Protein AF-0000000078705916 (afdb_homodimer)

InterPro domains:
  IPR002155 Thiolase [PIRSF000429] (3-394)
  IPR002155 Thiolase [TIGR01930] (7-393)
  IPR002155 Thiolase [cd00751] (6-393)
  IPR016039 Thiolase-like [G3DSA:3.40.47.10] (2-395)
  IPR016039 Thiolase-like [SSF53901] (5-272)
  IPR016039 Thiolase-like [SSF53901] (274-393)
  IPR020610 Thiolase, active site [PS00099] (376-389)
  IPR020613 Thiolase, conserved site [PS00737] (341-357)
  IPR020615 Thiolase, acyl-enzyme intermediate active site [PS00098] (85-103)
  IPR020616 Thiolase, N-terminal [PF00108] (5-264)
  IPR020617 Thiolase, C-terminal [PF02803] (274-393)

Nearest PDB structures (foldseek):
  6art-assembly1_A  TM=9.889E-01  e=3.963E-66  Aspergillus fumigatus Af293
  6arr-assembly1_B  TM=9.900E-01  e=6.550E-66  Aspergillus fumigatus Af293
  6arl-assembly1_B  TM=9.881E-01  e=6.550E-66  Aspergillus fumigatus Af293
  6bn2-assembly1_A-2  TM=9.917E-01  e=4.686E-64  Elizabethkingia anophelis NUHP1
  1wl4-assembly1_A  TM=9.730E-01  e=5.206E-53  Homo sapiens

Sequence (792 aa):
MPESVYIVSAVRTPVGSFGGALKPLTATELGSIALKAAITKAKINPELIEEIFFGNVLSANNGQNPARQVALGAGCSKSIPATTLNKVCASGMKAIELAALTISSGNAHIIAAGGCESMSNAPFYLPGQRWGTKFGNQEIVDSIIKDGLFDVYNKYVMGNAAELCAKEFEISREAQDDYAISSYQRAQAATKAGHSSNEIVNVEIPGVRGKPGKTISEDEGINNLDISKLRAMKPAFQSVDGTVTAPNSSPLNDGAAALILVSGSKLKELGLVPVAKILGWADAAREPERFTIAPSLAIPKALKHANQTIEDMDFFELNEAFSVVAIANSKILGLSAEKVNVFGGAVAIGHPLGCSGARIVVTLINVLKTRGGRKGIAGICNGGGGASAVVIESMLMPESVYIVSAVRTPVGSFGGALKPLTATELGSIALKAAITKAKINPELIEEIFFGNVLSANNGQNPARQVALGAGCSKSIPATTLNKVCASGMKAIELAALTISSGNAHIIAAGGCESMSNAPFYLPGQRWGTKFGNQEIVDSIIKDGLFDVYNKYVMGNAAELCAKEFEISREAQDDYAISSYQRAQAATKAGHSSNEIVNVEIPGVRGKPGKTISEDEGINNLDISKLRAMKPAFQSVDGTVTAPNSSPLNDGAAALILVSGSKLKELGLVPVAKILGWADAAREPERFTIAPSLAIPKALKHANQTIEDMDFFELNEAFSVVAIANSKILGLSAEKVNVFGGAVAIGHPLGCSGARIVVTLINVLKTRGGRKGIAGICNGGGGASAVVIESML

Foldseek 3Di:
DFFWKFFQFKAKAFKAAQVGDCLVDAQLLQLLLQALVRCVSQVDDLAQAAEEEEEEQLCPPVDDQSQLSSSVSSPHDPNYYYDYAHPWQQRQVVRVVVVRVCRRVVNGFKYKTFYWFDLNPRDWDQPQPPVDDDDDDGDTHGSCQPRHFAFPPVGFGLVVLLQVLCVVQVPALVNLLVLLLQLLVLLVVCVVVVLNQRHHDWDWACDPPPDHIDIDGHQDQSPVDDSVCSSVFQADGDNPPHRFGLLQAFHAITMMMMIMMGTPVVCVVVVTQGFKIWQFKFKFFDALSNLLQQQLVGVVVRCVRSVHDPVLAQAEEEAPNGSSSQVSNCVSRVHDPCRYSSNHHRSNRNRRTSGRSSVSVSVVSSCCVVVVNFKYKYKYGRGPGMIMMTIMGGSD/DFFWKFFQFKAKAFKAAQVGDCLVDAQLLQLLLQALVRCVSQVDDLAQAAEEEEEDQLCPPVDDQSQLSSSVSSPHDPNYYYDYAHPWQQRQVVRVVVVRVCRRVVNGFKYKTFYWFDLNPRDWDQPQPPVDDDDDDGDTHGSCQPRHFAFPPVGFGLVLLLQVLCVVQVPALVNLLVLLLQLLVLLVVCVVVVLNQRHHDWDWACDPPPDHIDIDGHQDQSPVDDSVCSSVFQADGDNPRHRFGLLQAFHAITMMMMIMMGTPVVCVVVVTQGFKIWQFKFKFFDALSNLLQQQLVGVVVRCVRSVHDPVLAQAEEEAPNGSSSQVSNCVSRVHDPCRYSSNHHRSNRNRRTSGRSSVSVSVVSSCCVVVVNFKYKYKYGRGPGMIMMIIMGGSD

Organism: Batrachochytrium dendrobatidis (strain JAM81 / FGSC 10211) (NCBI:txid684364)

Structure (mmCIF, N/CA/C/O backbone):
data_AF-0000000078705916-model_v1
#
loop_
_entity.id
_entity.type
_entity.pdbx_description
1 polymer 'acetyl-CoA C-acetyltransferase'
#
loop_
_atom_site.group_PDB
_atom_site.id
_atom_site.type_symbol
_atom_site.label_atom_id
_atom_site.label_alt_id
_atom_site.label_comp_id
_atom_site.label_asym_id
_atom_site.label_entity_id
_atom_site.label_seq_id
_atom_site.pdbx_PDB_ins_code
_atom_site.Cartn_x
_atom_site.Cartn_y
_atom_site.Cartn_z
_atom_site.occupancy
_atom_site.B_iso_or_equiv
_atom_site.auth_seq_id
_atom_site.auth_comp_id
_atom_site.auth_asym_id
_atom_site.auth_atom_id
_atom_site.pdbx_PDB_model_num
ATOM 1 N N . MET A 1 1 ? -21.125 9.75 -17.984 1 68.12 1 MET A N 1
ATOM 2 C CA . MET A 1 1 ? -20.438 10.883 -17.375 1 68.12 1 MET A CA 1
ATOM 3 C C . MET A 1 1 ? -19.875 10.508 -16.016 1 68.12 1 MET A C 1
ATOM 5 O O . MET A 1 1 ? -20.453 9.695 -15.289 1 68.12 1 MET A O 1
ATOM 9 N N . PRO A 1 2 ? -18.672 11 -15.711 1 84.38 2 PRO A N 1
ATOM 10 C CA . PRO A 1 2 ? -18.109 10.656 -14.398 1 84.38 2 PRO A CA 1
ATOM 11 C C . PRO A 1 2 ? -19.031 11.047 -13.242 1 84.38 2 PRO A C 1
ATOM 13 O O . PRO A 1 2 ? -19.734 12.07 -13.32 1 84.38 2 PRO A O 1
ATOM 16 N N . GLU A 1 3 ? -19.172 10.172 -12.266 1 91.94 3 GLU A N 1
ATOM 17 C CA . GLU A 1 3 ? -19.969 10.438 -11.062 1 91.94 3 GLU A CA 1
ATOM 18 C C . GLU A 1 3 ? -19.297 11.492 -10.188 1 91.94 3 GLU A C 1
ATOM 20 O O . GLU A 1 3 ? -18.078 11.531 -10.07 1 91.94 3 GLU A O 1
ATOM 25 N N . SER A 1 4 ? -20.188 12.359 -9.656 1 98.12 4 SER A N 1
ATOM 26 C CA . SER A 1 4 ? -19.688 13.211 -8.586 1 98.12 4 SER A CA 1
ATOM 27 C C . SER A 1 4 ? -19.344 12.391 -7.344 1 98.12 4 SER A C 1
ATOM 29 O O . SER A 1 4 ? -19.953 11.352 -7.094 1 98.12 4 SER A O 1
ATOM 31 N N . VAL A 1 5 ? -18.359 12.805 -6.648 1 98.88 5 VAL A N 1
ATOM 32 C CA . VAL A 1 5 ? -17.938 12.109 -5.438 1 98.88 5 VAL A CA 1
ATOM 33 C C . VAL A 1 5 ? -18.141 13.023 -4.227 1 98.88 5 VAL A C 1
ATOM 35 O O . VAL A 1 5 ? -17.625 14.148 -4.199 1 98.88 5 VAL A O 1
ATOM 38 N N . TYR A 1 6 ? -18.812 12.516 -3.205 1 98.94 6 TYR A N 1
ATOM 39 C CA . TYR A 1 6 ? -19.094 13.273 -1.994 1 98.94 6 TYR A CA 1
ATOM 40 C C . TYR A 1 6 ? -18.5 12.594 -0.769 1 98.94 6 TYR A C 1
ATOM 42 O O . TYR A 1 6 ? -18.359 11.375 -0.733 1 98.94 6 TYR A O 1
ATOM 50 N N . ILE A 1 7 ? -18.062 13.422 0.144 1 98.94 7 ILE A N 1
ATOM 51 C CA . ILE A 1 7 ? -17.719 12.961 1.484 1 98.94 7 ILE A CA 1
ATOM 52 C C . ILE A 1 7 ? -18.906 13.133 2.414 1 98.94 7 ILE A C 1
ATOM 54 O O . ILE A 1 7 ? -19.469 14.227 2.535 1 98.94 7 ILE A O 1
ATOM 58 N N . VAL A 1 8 ? -19.297 12.047 3.104 1 98.81 8 VAL A N 1
ATOM 59 C CA . VAL A 1 8 ? -20.5 12.141 3.928 1 98.81 8 VAL A CA 1
ATOM 60 C C . VAL A 1 8 ? -20.109 12.164 5.406 1 98.81 8 VAL A C 1
ATOM 62 O O . VAL A 1 8 ? -20.891 12.578 6.254 1 98.81 8 VAL A O 1
ATOM 65 N N . SER A 1 9 ? -18.922 11.711 5.672 1 98.75 9 SER A N 1
ATOM 66 C CA . SER A 1 9 ? -18.359 11.859 7.008 1 98.75 9 SER A CA 1
ATOM 67 C C . SER A 1 9 ? -16.828 11.883 6.961 1 98.75 9 SER A C 1
ATOM 69 O O . SER A 1 9 ? -16.219 11.297 6.066 1 98.75 9 SER A O 1
ATOM 71 N N . ALA A 1 10 ? -16.219 12.594 7.879 1 98.88 10 ALA A N 1
ATOM 72 C CA . ALA A 1 10 ? -14.773 12.742 8.039 1 98.88 10 ALA A CA 1
ATOM 73 C C . ALA A 1 10 ? -14.406 12.984 9.508 1 98.88 10 ALA A C 1
ATOM 75 O O . ALA A 1 10 ? -14.844 13.969 10.102 1 98.88 10 ALA A O 1
ATOM 76 N N . VAL A 1 11 ? -13.602 12.031 10.055 1 98.94 11 VAL A N 1
ATOM 77 C CA . VAL A 1 11 ? -13.234 12.156 11.461 1 98.94 11 VAL A CA 1
ATOM 78 C C . VAL A 1 11 ? -11.805 11.688 11.672 1 98.94 11 VAL A C 1
ATOM 80 O O . VAL A 1 11 ? -11.211 11.055 10.789 1 98.94 11 VAL A O 1
ATOM 83 N N . ARG A 1 12 ? -11.305 12.039 12.758 1 98.94 12 ARG A N 1
ATOM 84 C CA . ARG A 1 12 ? -9.992 11.562 13.18 1 98.94 12 ARG A CA 1
ATOM 85 C C . ARG A 1 12 ? -9.961 11.289 14.68 1 98.94 12 ARG A C 1
ATOM 87 O O . ARG A 1 12 ? -10.805 11.789 15.422 1 98.94 12 ARG A O 1
ATOM 94 N N . THR A 1 13 ? -9.023 10.461 15.086 1 98.94 13 THR A N 1
ATOM 95 C CA . THR A 1 13 ? -8.688 10.367 16.5 1 98.94 13 THR A CA 1
ATOM 96 C C . THR A 1 13 ? -7.91 11.602 16.953 1 98.94 13 THR A C 1
ATOM 98 O O . THR A 1 13 ? -7.434 12.383 16.125 1 98.94 13 THR A O 1
ATOM 101 N N . PRO A 1 14 ? -7.848 11.758 18.391 1 98.81 14 PRO A N 1
ATOM 102 C CA . PRO A 1 14 ? -6.758 12.641 18.812 1 98.81 14 PRO A CA 1
ATOM 103 C C . PRO A 1 14 ? -5.391 12.164 18.328 1 98.81 14 PRO A C 1
ATOM 105 O O . PRO A 1 14 ? -5.207 10.969 18.062 1 98.81 14 PRO A O 1
ATOM 108 N N . VAL A 1 15 ? -4.555 13.117 18.109 1 98.88 15 VAL A N 1
ATOM 109 C CA . VAL A 1 15 ? -3.17 12.758 17.828 1 98.88 15 VAL A CA 1
ATOM 110 C C . VAL A 1 15 ? -2.389 12.617 19.125 1 98.88 15 VAL A C 1
ATOM 112 O O . VAL A 1 15 ? -2.348 13.539 19.938 1 98.88 15 VAL A O 1
ATOM 115 N N . GLY A 1 16 ? -1.884 11.414 19.359 1 98.75 16 GLY A N 1
ATOM 116 C CA . GLY A 1 16 ? -1.105 11.148 20.562 1 98.75 16 GLY A CA 1
ATOM 117 C C . GLY A 1 16 ? 0.382 11.383 20.359 1 98.75 16 GLY A C 1
ATOM 118 O O . GLY A 1 16 ? 0.909 11.188 19.266 1 98.75 16 GLY A O 1
ATOM 119 N N . SER A 1 17 ? 1.099 11.75 21.469 1 98.44 17 SER A N 1
ATOM 120 C CA . SER A 1 17 ? 2.551 11.891 21.453 1 98.44 17 SER A CA 1
ATOM 121 C C . SER A 1 17 ? 3.238 10.531 21.453 1 98.44 17 SER A C 1
ATOM 123 O O . SER A 1 17 ? 2.656 9.539 21.906 1 98.44 17 SER A O 1
ATOM 125 N N . PHE A 1 18 ? 4.504 10.586 21 1 98.44 18 PHE A N 1
ATOM 126 C CA . PHE A 1 18 ? 5.328 9.375 21.031 1 98.44 18 PHE A CA 1
ATOM 127 C C . PHE A 1 18 ? 5.48 8.852 22.453 1 98.44 18 PHE A C 1
ATOM 129 O O . PHE A 1 18 ? 5.969 9.562 23.328 1 98.44 18 PHE A O 1
ATOM 136 N N . GLY A 1 19 ? 4.965 7.59 22.594 1 98 19 GLY A N 1
ATOM 137 C CA . GLY A 1 19 ? 5.008 7.016 23.922 1 98 19 GLY A CA 1
ATOM 138 C C . GLY A 1 19 ? 3.963 7.598 24.859 1 98 19 GLY A C 1
ATOM 139 O O . GLY A 1 19 ? 4.012 7.375 26.078 1 98 19 GLY A O 1
ATOM 140 N N . GLY A 1 20 ? 3.01 8.305 24.297 1 97.38 20 GLY A N 1
ATOM 141 C CA . GLY A 1 20 ? 2.043 9.031 25.109 1 97.38 20 GLY A CA 1
ATOM 142 C C . GLY A 1 20 ? 0.716 8.305 25.234 1 97.38 20 GLY A C 1
ATOM 143 O O . GLY A 1 20 ? 0.684 7.094 25.453 1 97.38 20 GLY A O 1
ATOM 144 N N . ALA A 1 21 ? -0.356 9.039 25.172 1 96.69 21 ALA A N 1
ATOM 145 C CA . ALA A 1 21 ? -1.691 8.617 25.578 1 96.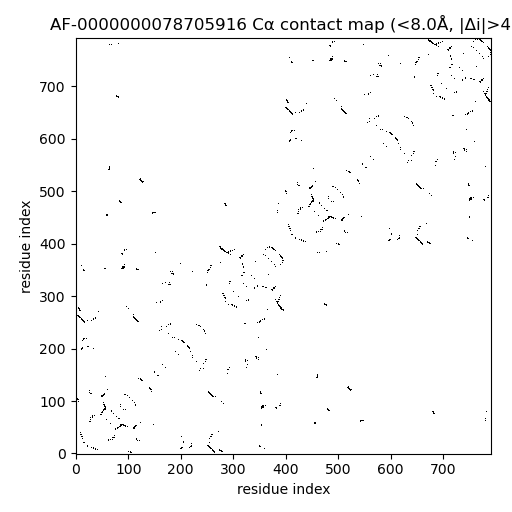69 21 ALA A CA 1
ATOM 146 C C . ALA A 1 21 ? -2.197 7.473 24.703 1 96.69 21 ALA A C 1
ATOM 148 O O . ALA A 1 21 ? -2.959 6.621 25.172 1 96.69 21 ALA A O 1
ATOM 149 N N . LEU A 1 22 ? -1.828 7.434 23.453 1 98.31 22 LEU A N 1
ATOM 150 C CA . LEU A 1 22 ? -2.408 6.465 22.531 1 98.31 22 LEU A CA 1
ATOM 151 C C . LEU A 1 22 ? -1.501 5.246 22.375 1 98.31 22 LEU A C 1
ATOM 153 O O . LEU A 1 22 ? -1.832 4.305 21.656 1 98.31 22 LEU A O 1
ATOM 157 N N . LYS A 1 23 ? -0.377 5.207 23.047 1 97.12 23 LYS A N 1
ATOM 158 C CA . LYS A 1 23 ? 0.628 4.152 22.953 1 97.12 23 LYS A CA 1
ATOM 159 C C . LYS A 1 23 ? 0.003 2.777 23.188 1 97.12 23 LYS A C 1
ATOM 161 O O . LYS A 1 23 ? 0.402 1.798 22.547 1 97.12 23 LYS A O 1
ATOM 166 N N . PRO A 1 24 ? -1.062 2.611 24.016 1 96.75 24 PRO A N 1
ATOM 167 C CA . PRO A 1 24 ? -1.618 1.282 24.281 1 96.75 24 PRO A CA 1
ATOM 168 C C . PRO A 1 24 ? -2.359 0.7 23.078 1 96.75 24 PRO A C 1
ATOM 170 O O . PRO A 1 24 ? -2.705 -0.484 23.078 1 96.75 24 PRO A O 1
ATOM 173 N N . LEU A 1 25 ? -2.637 1.443 22.078 1 98.12 25 LEU A N 1
ATOM 174 C CA . LEU A 1 25 ? -3.404 0.986 20.922 1 98.12 25 LEU A CA 1
ATOM 175 C C . LEU A 1 25 ? -2.508 0.838 19.703 1 98.12 25 LEU A C 1
ATOM 177 O O . LEU A 1 25 ? -1.626 1.667 19.469 1 98.12 25 LEU A O 1
ATOM 181 N N . THR A 1 26 ? -2.699 -0.229 18.938 1 98.31 26 THR A N 1
ATOM 182 C CA . THR A 1 26 ? -1.991 -0.429 17.688 1 98.31 26 THR A CA 1
ATOM 183 C C . THR A 1 26 ? -2.525 0.513 16.609 1 98.31 26 THR A C 1
ATOM 185 O O . THR A 1 26 ? -3.574 1.134 16.781 1 98.31 26 THR A O 1
ATOM 188 N N . ALA A 1 27 ? -1.778 0.638 15.539 1 98.88 27 ALA A N 1
ATOM 189 C CA . ALA A 1 27 ? -2.221 1.45 14.406 1 98.88 27 ALA A CA 1
ATOM 190 C C . ALA A 1 27 ? -3.584 0.989 13.898 1 98.88 27 ALA A C 1
ATOM 192 O O . ALA A 1 27 ? -4.461 1.812 13.617 1 98.88 27 ALA A O 1
ATOM 193 N N . THR A 1 28 ? -3.805 -0.364 13.773 1 98.94 28 THR A N 1
ATOM 194 C CA . THR A 1 28 ? -5.043 -0.896 13.211 1 98.94 28 THR A CA 1
ATOM 195 C C . THR A 1 28 ? -6.215 -0.649 14.156 1 98.94 28 THR A C 1
ATOM 197 O O . THR A 1 28 ? -7.332 -0.378 13.711 1 98.94 28 THR A O 1
ATOM 200 N N . GLU A 1 29 ? -5.957 -0.728 15.453 1 98.81 29 GLU A N 1
ATOM 201 C CA . GLU A 1 29 ? -7.004 -0.408 16.422 1 98.81 29 GLU A CA 1
ATOM 202 C C . GLU A 1 29 ? -7.418 1.059 16.328 1 98.81 29 GLU A C 1
ATOM 204 O O . GLU A 1 29 ? -8.609 1.379 16.344 1 98.81 29 GLU A O 1
ATOM 209 N N . LEU A 1 30 ? -6.449 1.949 16.25 1 98.94 30 LEU A N 1
ATOM 210 C CA . LEU A 1 30 ? -6.746 3.363 16.047 1 98.94 30 LEU A CA 1
ATOM 211 C C . LEU A 1 30 ? -7.547 3.58 14.773 1 98.94 30 LEU A C 1
ATOM 213 O O . LEU A 1 30 ? -8.5 4.363 14.75 1 98.94 30 LEU A O 1
ATOM 217 N N . GLY A 1 31 ? -7.125 2.904 13.703 1 98.94 31 GLY A N 1
ATOM 218 C CA . GLY A 1 31 ? -7.859 2.977 12.453 1 98.94 31 GLY A CA 1
ATOM 219 C C . GLY A 1 31 ? -9.297 2.512 12.57 1 98.94 31 GLY A C 1
ATOM 220 O O . GLY A 1 31 ? -10.211 3.145 12.039 1 98.94 31 GLY A O 1
ATOM 221 N N . SER A 1 32 ? -9.516 1.398 13.273 1 98.94 32 SER A N 1
ATOM 222 C CA . SER A 1 32 ? -10.859 0.86 13.469 1 98.94 32 SER A CA 1
ATOM 223 C C . SER A 1 32 ? -11.742 1.84 14.234 1 98.94 32 SER A C 1
ATOM 225 O O . SER A 1 32 ? -12.93 1.985 13.93 1 98.94 32 SER A O 1
ATOM 227 N N . ILE A 1 33 ? -11.164 2.465 15.227 1 98.94 33 ILE A N 1
ATOM 228 C CA . ILE A 1 33 ? -11.898 3.441 16.016 1 98.94 33 ILE A CA 1
ATOM 229 C C . ILE A 1 33 ? -12.352 4.594 15.125 1 98.94 33 ILE A C 1
ATOM 231 O O . ILE A 1 33 ? -13.523 4.984 15.148 1 98.94 33 ILE A O 1
ATOM 235 N N . ALA A 1 34 ? -11.438 5.141 14.328 1 98.94 34 ALA A N 1
ATOM 236 C CA . ALA A 1 34 ? -11.766 6.246 13.438 1 98.94 34 ALA A CA 1
ATOM 237 C C . ALA A 1 34 ? -12.82 5.832 12.414 1 98.94 34 ALA A C 1
ATOM 239 O O . ALA A 1 34 ? -13.781 6.566 12.172 1 98.94 34 ALA A O 1
ATOM 240 N N . LEU A 1 35 ? -12.656 4.648 11.805 1 98.94 35 LEU A N 1
ATOM 241 C CA . LEU A 1 35 ? -13.57 4.207 10.758 1 98.94 35 LEU A CA 1
ATOM 242 C C . LEU A 1 35 ? -14.953 3.926 11.328 1 98.94 35 LEU A C 1
ATOM 244 O O . LEU A 1 35 ? -15.969 4.27 10.719 1 98.94 35 LEU A O 1
ATOM 248 N N . LYS A 1 36 ? -15.008 3.246 12.469 1 98.88 36 LYS A N 1
ATOM 249 C CA . LYS A 1 36 ? -16.297 2.996 13.117 1 98.88 36 LYS A CA 1
ATOM 250 C C . LYS A 1 36 ? -17.031 4.301 13.375 1 98.88 36 LYS A C 1
ATOM 252 O O . LYS A 1 36 ? -18.25 4.387 13.148 1 98.88 36 LYS A O 1
ATOM 257 N N . ALA A 1 37 ? -16.312 5.285 13.883 1 98.88 37 ALA A N 1
ATOM 258 C CA . ALA A 1 37 ? -16.906 6.59 14.156 1 98.88 37 ALA A CA 1
ATOM 259 C C . ALA A 1 37 ? -17.406 7.246 12.867 1 98.88 37 ALA A C 1
ATOM 261 O O . ALA A 1 37 ? -18.469 7.863 12.844 1 98.88 37 ALA A O 1
ATOM 262 N N . ALA A 1 38 ? -16.625 7.195 11.789 1 98.88 38 ALA A N 1
ATOM 263 C CA . ALA A 1 38 ? -17.016 7.766 10.508 1 98.88 38 ALA A CA 1
ATOM 264 C C . ALA A 1 38 ? -18.312 7.121 10 1 98.88 38 ALA A C 1
ATOM 266 O O . ALA A 1 38 ? -19.188 7.809 9.484 1 98.88 38 ALA A O 1
ATOM 267 N N . ILE A 1 39 ? -18.391 5.805 10.102 1 98.81 39 ILE A N 1
ATOM 268 C CA . ILE A 1 39 ? -19.562 5.062 9.664 1 98.81 39 ILE A CA 1
ATOM 269 C C . ILE A 1 39 ? -20.781 5.504 10.461 1 98.81 39 ILE A C 1
ATOM 271 O O . ILE A 1 39 ? -21.844 5.766 9.883 1 98.81 39 ILE A O 1
ATOM 275 N N . THR A 1 40 ? -20.609 5.609 11.758 1 98.5 40 THR A N 1
ATOM 276 C CA . THR A 1 40 ? -21.703 6.023 12.641 1 98.5 40 THR A CA 1
ATOM 277 C C . THR A 1 40 ? -22.172 7.43 12.289 1 98.5 40 THR A C 1
ATOM 279 O O . THR A 1 40 ? -23.375 7.676 12.18 1 98.5 40 THR A O 1
ATOM 282 N N . LYS A 1 41 ? -21.25 8.305 12.086 1 98.06 41 LYS A N 1
ATOM 283 C CA . LYS A 1 41 ? -21.578 9.695 11.781 1 98.06 41 LYS A CA 1
ATOM 284 C C . LYS A 1 41 ? -22.266 9.82 10.43 1 98.06 41 LYS A C 1
ATOM 286 O O . LYS A 1 41 ? -23.141 10.672 10.242 1 98.06 41 LYS A O 1
ATOM 291 N N . ALA A 1 42 ? -21.875 9.031 9.484 1 97.81 42 ALA A N 1
ATOM 292 C CA . ALA A 1 42 ? -22.438 9.039 8.141 1 97.81 42 ALA A CA 1
ATOM 293 C C . ALA A 1 42 ? -23.844 8.445 8.141 1 97.81 42 ALA A C 1
ATOM 295 O O . ALA A 1 42 ? -24.609 8.625 7.188 1 97.81 42 ALA A O 1
ATOM 296 N N . LYS A 1 43 ? -24.203 7.695 9.195 1 96.94 43 LYS A N 1
ATOM 297 C CA . LYS A 1 43 ? -25.484 6.992 9.312 1 96.94 43 LYS A CA 1
ATOM 298 C C . LYS A 1 43 ? -25.688 6.035 8.141 1 96.94 43 LYS A C 1
ATOM 300 O O . LYS A 1 43 ? -26.75 6.031 7.52 1 96.94 43 LYS A O 1
ATOM 305 N N . ILE A 1 44 ? -24.719 5.344 7.824 1 96.94 44 ILE A N 1
ATOM 306 C CA . ILE A 1 44 ? -24.812 4.371 6.738 1 96.94 44 ILE A CA 1
ATOM 307 C C . ILE A 1 44 ? -24.719 2.957 7.305 1 96.94 44 ILE A C 1
ATOM 309 O O . ILE A 1 44 ? -24.078 2.732 8.336 1 96.94 44 ILE A O 1
ATOM 313 N N . ASN A 1 45 ? -25.406 2.004 6.676 1 97.19 45 ASN A N 1
ATOM 314 C CA . ASN A 1 45 ? -25.203 0.584 6.934 1 97.19 45 ASN A CA 1
ATOM 315 C C . ASN A 1 45 ? -23.797 0.14 6.492 1 97.19 45 ASN A C 1
ATOM 317 O O . ASN A 1 45 ? -23.469 0.207 5.309 1 97.19 45 ASN A O 1
ATOM 321 N N . PRO A 1 46 ? -22.984 -0.314 7.445 1 97.75 46 PRO A N 1
ATOM 322 C CA . PRO A 1 46 ? -21.609 -0.689 7.094 1 97.75 46 PRO A CA 1
ATOM 323 C C . PRO A 1 46 ? -21.547 -1.734 5.98 1 97.75 46 PRO A C 1
ATOM 325 O O . PRO A 1 46 ? -20.547 -1.831 5.273 1 97.75 46 PRO A O 1
ATOM 328 N N . GLU A 1 47 ? -22.547 -2.514 5.746 1 97.12 47 GLU A N 1
ATOM 329 C CA . GLU A 1 47 ? -22.594 -3.555 4.723 1 97.12 47 GLU A CA 1
ATOM 330 C C . GLU A 1 47 ? -22.594 -2.953 3.32 1 97.12 47 GLU A C 1
ATOM 332 O O . GLU A 1 47 ? -22.328 -3.65 2.342 1 97.12 47 GLU A O 1
ATOM 337 N N . LEU A 1 48 ? -22.906 -1.657 3.25 1 97.94 48 LEU A N 1
ATOM 338 C CA . LEU A 1 48 ? -23 -0.999 1.952 1 97.94 48 LEU A CA 1
ATOM 339 C C . LEU A 1 48 ? -21.625 -0.528 1.479 1 97.94 48 LEU A C 1
ATOM 341 O O . LEU A 1 48 ? -21.453 -0.196 0.304 1 97.94 48 LEU A O 1
ATOM 345 N N . ILE A 1 49 ? -20.672 -0.49 2.398 1 98.75 49 ILE A N 1
ATOM 346 C CA . ILE A 1 49 ? -19.328 -0.091 1.999 1 98.75 49 ILE A CA 1
ATOM 347 C C . ILE A 1 49 ? -18.703 -1.184 1.134 1 98.75 49 ILE A C 1
ATOM 349 O O . ILE A 1 49 ? -18.656 -2.348 1.535 1 98.75 49 ILE A O 1
ATOM 353 N N . GLU A 1 50 ? -18.188 -0.79 0.005 1 98.69 50 GLU A N 1
ATOM 354 C CA . GLU A 1 50 ? -17.828 -1.762 -1.023 1 98.69 50 GLU A CA 1
ATOM 355 C C . GLU A 1 50 ? -16.344 -2.074 -0.991 1 98.69 50 GLU A C 1
ATOM 357 O O . GLU A 1 50 ? -15.906 -3.107 -1.501 1 98.69 50 GLU A O 1
ATOM 362 N N . GLU A 1 51 ? -15.539 -1.203 -0.492 1 98.75 51 GLU A N 1
ATOM 363 C CA . GLU A 1 51 ? -14.086 -1.328 -0.456 1 98.75 51 GLU A CA 1
ATOM 364 C C . GLU A 1 51 ? -13.469 -0.331 0.521 1 98.75 51 GLU A C 1
ATOM 366 O O . GLU A 1 51 ? -14.109 0.646 0.909 1 98.75 51 GLU A O 1
ATOM 371 N N . ILE A 1 52 ? -12.352 -0.647 1.062 1 98.94 52 ILE A N 1
ATOM 372 C CA . ILE A 1 52 ? -11.594 0.283 1.896 1 98.94 52 ILE A CA 1
ATOM 373 C C . ILE A 1 52 ? -10.172 0.429 1.354 1 98.94 52 ILE A C 1
ATOM 375 O O . ILE A 1 52 ? -9.539 -0.562 0.987 1 98.94 52 ILE A O 1
ATOM 379 N N . PHE A 1 53 ? -9.695 1.638 1.134 1 98.94 53 PHE A N 1
ATOM 380 C CA . PHE A 1 53 ? -8.297 2.029 0.984 1 98.94 53 PHE A CA 1
ATOM 381 C C . PHE A 1 53 ? -7.793 2.719 2.244 1 98.94 53 PHE A C 1
ATOM 383 O O . PHE A 1 53 ? -8.383 3.699 2.701 1 98.94 53 PHE A O 1
ATOM 390 N N . PHE A 1 54 ? -6.668 2.262 2.807 1 98.94 54 PHE A N 1
ATOM 391 C CA . PHE A 1 54 ? -6.234 2.82 4.082 1 98.94 54 PHE A CA 1
ATOM 392 C C . PHE A 1 54 ? -4.715 2.896 4.148 1 98.94 54 PHE A C 1
ATOM 394 O O . PHE A 1 54 ? -4.023 1.919 3.852 1 98.94 54 PHE A O 1
ATOM 401 N N . GLY A 1 55 ? -4.203 4.055 4.496 1 98.94 55 GLY A N 1
ATOM 402 C CA . GLY A 1 55 ? -2.768 4.277 4.562 1 98.94 55 GLY A CA 1
ATOM 403 C C . GLY A 1 55 ? -2.143 3.762 5.844 1 98.94 55 GLY A C 1
ATOM 404 O O . GLY A 1 55 ? -2.703 3.938 6.93 1 98.94 55 GLY A O 1
ATOM 405 N N . ASN A 1 56 ? -1.044 3.158 5.789 1 98.94 56 ASN A N 1
ATOM 406 C CA . ASN A 1 56 ? -0.181 2.748 6.891 1 98.94 56 ASN A CA 1
ATOM 407 C C . ASN A 1 56 ? 1.271 2.609 6.445 1 98.94 56 ASN A C 1
ATOM 409 O O . ASN A 1 56 ? 1.581 1.802 5.566 1 98.94 56 ASN A O 1
ATOM 413 N N . VAL A 1 57 ? 2.17 3.395 7.055 1 98.88 57 VAL A N 1
ATOM 414 C CA . VAL A 1 57 ? 3.553 3.463 6.594 1 98.88 57 VAL A CA 1
ATOM 415 C C . VAL A 1 57 ? 4.402 2.449 7.359 1 98.88 57 VAL A C 1
ATOM 417 O O . VAL A 1 57 ? 5 1.554 6.758 1 98.88 57 VAL A O 1
ATOM 420 N N . LEU A 1 58 ? 4.484 2.594 8.672 1 98.69 58 LEU A N 1
ATOM 421 C CA . LEU A 1 58 ? 5.207 1.651 9.523 1 98.69 58 LEU A CA 1
ATOM 422 C C . LEU A 1 58 ? 4.348 0.432 9.836 1 98.69 58 LEU A C 1
ATOM 424 O O . LEU A 1 58 ? 3.9 0.259 10.977 1 98.69 58 LEU A O 1
ATOM 428 N N . SER A 1 59 ? 4.215 -0.469 8.844 1 97.94 59 SER A N 1
ATOM 429 C CA . SER A 1 59 ? 3.26 -1.568 8.93 1 97.94 59 SER A CA 1
ATOM 430 C C . SER A 1 59 ? 3.863 -2.77 9.656 1 97.94 59 SER A C 1
ATOM 432 O O . SER A 1 59 ? 3.158 -3.732 9.961 1 97.94 59 SER A O 1
ATOM 434 N N . ALA A 1 60 ? 5.195 -2.756 9.961 1 98.44 60 ALA A N 1
ATOM 435 C CA . ALA A 1 60 ? 5.875 -3.875 10.609 1 98.44 60 ALA A CA 1
ATOM 436 C C . ALA A 1 60 ? 5.211 -4.223 11.938 1 98.44 60 ALA A C 1
ATOM 438 O O . ALA A 1 60 ? 4.918 -3.338 12.742 1 98.44 60 ALA A O 1
ATOM 439 N N . ASN A 1 61 ? 4.926 -5.484 12.086 1 98.25 61 ASN A N 1
ATOM 440 C CA . ASN A 1 61 ? 4.445 -6.066 13.328 1 98.25 61 ASN A CA 1
ATOM 441 C C . ASN A 1 61 ? 2.969 -5.766 13.562 1 98.25 61 ASN A C 1
ATOM 443 O O . ASN A 1 61 ? 2.422 -6.086 14.617 1 98.25 61 ASN A O 1
ATOM 447 N N . ASN A 1 62 ? 2.266 -5.09 12.656 1 98.5 62 ASN A N 1
ATOM 448 C CA . ASN A 1 62 ? 0.829 -4.863 12.773 1 98.5 62 ASN A CA 1
ATOM 449 C C . ASN A 1 62 ? 0.031 -6.105 12.391 1 98.5 62 ASN A C 1
ATOM 451 O O . ASN A 1 62 ? -1.17 -6.184 12.656 1 98.5 62 ASN A O 1
ATOM 455 N N . GLY A 1 63 ? 0.699 -7.098 11.805 1 98.06 63 GLY A N 1
ATOM 456 C CA . GLY A 1 63 ? 0 -8.273 11.305 1 98.06 63 GLY A CA 1
ATOM 457 C C . GLY A 1 63 ? -0.428 -8.148 9.859 1 98.06 63 GLY A C 1
ATOM 458 O O . GLY A 1 63 ? -0.286 -7.082 9.25 1 98.06 63 GLY A O 1
ATOM 459 N N . GLN A 1 64 ? -0.962 -9.25 9.383 1 97 64 GLN A N 1
ATOM 460 C CA . GLN A 1 64 ? -1.322 -9.359 7.969 1 97 64 GLN A CA 1
ATOM 461 C C . GLN A 1 64 ? -2.424 -8.367 7.605 1 97 64 GLN A C 1
ATOM 463 O O . GLN A 1 64 ? -3.418 -8.25 8.32 1 97 64 GLN A O 1
ATOM 468 N N . ASN A 1 65 ? -2.217 -7.586 6.516 1 96.31 65 ASN A N 1
ATOM 469 C CA . ASN A 1 65 ? -3.207 -6.719 5.883 1 96.31 65 ASN A CA 1
ATOM 470 C C . ASN A 1 65 ? -3.822 -5.746 6.883 1 96.31 65 ASN A C 1
ATOM 472 O O . ASN A 1 65 ? -5 -5.863 7.227 1 96.31 65 ASN A O 1
ATOM 476 N N . PRO A 1 66 ? -3.164 -4.672 7.266 1 98.75 66 PRO A N 1
ATOM 477 C CA . PRO A 1 66 ? -3.643 -3.688 8.242 1 98.75 66 PRO A CA 1
ATOM 478 C C . PRO A 1 66 ? -4.973 -3.057 7.84 1 98.75 66 PRO A C 1
ATOM 480 O O . PRO A 1 66 ? -5.855 -2.877 8.68 1 98.75 66 PRO A O 1
ATOM 483 N N . ALA A 1 67 ? -5.184 -2.762 6.586 1 98.94 67 ALA A N 1
ATOM 484 C CA . ALA A 1 67 ? -6.43 -2.145 6.145 1 98.94 67 ALA A CA 1
ATOM 485 C C . ALA A 1 67 ? -7.617 -3.066 6.398 1 98.94 67 ALA A C 1
ATOM 487 O O . ALA A 1 67 ? -8.695 -2.607 6.789 1 98.94 67 ALA A O 1
ATOM 488 N N . ARG A 1 68 ? -7.438 -4.383 6.129 1 98.81 68 ARG A N 1
ATOM 489 C CA . ARG A 1 68 ? -8.492 -5.363 6.363 1 98.81 68 ARG A CA 1
ATOM 490 C C . ARG A 1 68 ? -8.844 -5.445 7.844 1 98.81 68 ARG A C 1
ATOM 492 O O . ARG A 1 68 ? -10.016 -5.539 8.203 1 98.81 68 ARG A O 1
ATOM 499 N N . GLN A 1 69 ? -7.84 -5.41 8.711 1 98.88 69 GLN A N 1
ATOM 500 C CA . GLN A 1 69 ? -8.055 -5.391 10.148 1 98.88 69 GLN A CA 1
ATOM 501 C C . GLN A 1 69 ? -8.859 -4.168 10.57 1 98.88 69 GLN A C 1
ATOM 503 O O . GLN A 1 69 ? -9.758 -4.266 11.414 1 98.88 69 GLN A O 1
ATOM 508 N N . VAL A 1 70 ? -8.531 -3.014 9.984 1 98.94 70 VAL A N 1
ATOM 509 C CA . VAL A 1 70 ? -9.258 -1.785 10.281 1 98.94 70 VAL A CA 1
ATOM 510 C C . VAL A 1 70 ? -10.734 -1.96 9.922 1 98.94 70 VAL A C 1
ATOM 512 O O . VAL A 1 70 ? -11.617 -1.642 10.719 1 98.94 70 VAL A O 1
ATOM 515 N N . ALA A 1 71 ? -11 -2.467 8.719 1 98.88 71 ALA A N 1
ATOM 516 C CA . ALA A 1 71 ? -12.367 -2.609 8.234 1 98.88 71 ALA A CA 1
ATOM 517 C C . ALA A 1 71 ? -13.18 -3.545 9.125 1 98.88 71 ALA A C 1
ATOM 519 O O . ALA A 1 71 ? -14.281 -3.209 9.547 1 98.88 71 ALA A O 1
ATOM 520 N N . LEU A 1 72 ? -12.617 -4.715 9.383 1 98.75 72 LEU A N 1
ATOM 521 C CA . LEU A 1 72 ? -13.352 -5.691 10.18 1 98.75 72 LEU A CA 1
ATOM 522 C C . LEU A 1 72 ? -13.484 -5.219 11.625 1 98.75 72 LEU A C 1
ATOM 524 O O . LEU A 1 72 ? -14.523 -5.438 12.258 1 98.75 72 LEU A O 1
ATOM 528 N N . GLY A 1 73 ? -12.438 -4.562 12.156 1 98.69 73 GLY A N 1
ATOM 529 C CA . GLY A 1 73 ? -12.5 -4.004 13.5 1 98.69 73 GLY A CA 1
ATOM 530 C C . GLY A 1 73 ? -13.539 -2.908 13.648 1 98.69 73 GLY A C 1
ATOM 531 O O . GLY A 1 73 ? -14.039 -2.666 14.742 1 98.69 73 GLY A O 1
ATOM 532 N N . ALA A 1 74 ? -13.852 -2.25 12.523 1 98.81 74 ALA A N 1
ATOM 533 C CA . ALA A 1 74 ? -14.82 -1.155 12.531 1 98.81 74 ALA A CA 1
ATOM 534 C C . ALA A 1 74 ? -16.234 -1.677 12.328 1 98.81 74 ALA A C 1
ATOM 536 O O . ALA A 1 74 ? -17.203 -0.903 12.352 1 98.81 74 ALA A O 1
ATOM 537 N N . GLY A 1 75 ? -16.359 -2.98 12.078 1 98.12 75 GLY A N 1
ATOM 538 C CA . GLY A 1 75 ? -17.688 -3.572 11.938 1 98.12 75 GLY A CA 1
ATOM 539 C C . GLY A 1 75 ? -18.141 -3.666 10.492 1 98.12 75 GLY A C 1
ATOM 540 O O . GLY A 1 75 ? -19.328 -3.891 10.234 1 98.12 75 GLY A O 1
ATOM 541 N N . CYS A 1 76 ? -17.281 -3.533 9.523 1 98.38 76 CYS A N 1
ATOM 542 C CA . CYS A 1 76 ? -17.656 -3.707 8.125 1 98.38 76 CYS A CA 1
ATOM 543 C C . CYS A 1 76 ? -17.953 -5.168 7.816 1 98.38 76 CYS A C 1
ATOM 545 O O . CYS A 1 76 ? -17.641 -6.051 8.625 1 98.38 76 CYS A O 1
ATOM 547 N N . SER A 1 77 ? -18.547 -5.367 6.625 1 97.69 77 SER A N 1
ATOM 548 C CA . SER A 1 77 ? -18.859 -6.715 6.164 1 97.69 77 SER A CA 1
ATOM 549 C C . SER A 1 77 ? -17.594 -7.523 5.914 1 97.69 77 SER A C 1
ATOM 551 O O . SER A 1 77 ? -16.578 -6.98 5.473 1 97.69 77 SER A O 1
ATOM 553 N N . LYS A 1 78 ? -17.641 -8.844 6.117 1 98 78 LYS A N 1
ATOM 554 C CA . LYS A 1 78 ? -16.531 -9.727 5.801 1 98 78 LYS A CA 1
ATOM 555 C C . LYS A 1 78 ? -16.312 -9.812 4.293 1 98 78 LYS A C 1
ATOM 557 O O . LYS A 1 78 ? -15.266 -10.289 3.838 1 98 78 LYS A O 1
ATOM 562 N N . SER A 1 79 ? -17.203 -9.305 3.523 1 98.06 79 SER A N 1
ATOM 563 C CA . SER A 1 79 ? -17.094 -9.352 2.068 1 98.06 79 SER A CA 1
ATOM 564 C C . SER A 1 79 ? -16.375 -8.125 1.523 1 98.06 79 SER A C 1
ATOM 566 O O . SER A 1 79 ? -16.203 -7.984 0.31 1 98.06 79 SER A O 1
ATOM 568 N N . ILE A 1 80 ? -15.883 -7.266 2.387 1 98.12 80 ILE A N 1
ATOM 569 C CA . ILE A 1 80 ? -15.32 -6 1.931 1 98.12 80 ILE A CA 1
ATOM 570 C C . ILE A 1 80 ? -13.867 -6.195 1.52 1 98.12 80 ILE A C 1
ATOM 572 O O . ILE A 1 80 ? -13.023 -6.551 2.348 1 98.12 80 ILE A O 1
ATOM 576 N N . PRO A 1 81 ? -13.484 -6.012 0.24 1 98.62 81 PRO A N 1
ATOM 577 C CA . PRO A 1 81 ? -12.062 -5.973 -0.112 1 98.62 81 PRO A CA 1
ATOM 578 C C . PRO A 1 81 ? -11.32 -4.809 0.543 1 98.62 81 PRO A C 1
ATOM 580 O O . PRO A 1 81 ? -11.898 -3.736 0.742 1 98.62 81 PRO A O 1
ATOM 583 N N . ALA A 1 82 ? -10.07 -5.004 0.916 1 98.88 82 ALA A N 1
ATOM 584 C CA . ALA A 1 82 ? -9.273 -3.994 1.606 1 98.88 82 ALA A CA 1
ATOM 585 C C . ALA A 1 82 ? -7.855 -3.939 1.046 1 98.88 82 ALA A C 1
ATOM 587 O O . ALA A 1 82 ? -7.266 -4.973 0.729 1 98.88 82 ALA A O 1
ATOM 588 N N . THR A 1 83 ? -7.332 -2.76 0.851 1 98.94 83 THR A N 1
ATOM 589 C CA . THR A 1 83 ? -5.977 -2.549 0.356 1 98.94 83 THR A CA 1
ATOM 590 C C . THR A 1 83 ? -5.227 -1.552 1.237 1 98.94 83 THR A C 1
ATOM 592 O O . THR A 1 83 ? -5.703 -0.437 1.464 1 98.94 83 THR A O 1
ATOM 595 N N . THR A 1 84 ? -4.105 -1.947 1.758 1 98.94 84 THR A N 1
ATOM 596 C CA . THR A 1 84 ? -3.223 -1.049 2.494 1 98.94 84 THR A CA 1
ATOM 597 C C . THR A 1 84 ? -2.289 -0.307 1.543 1 98.94 84 THR A C 1
ATOM 599 O O . THR A 1 84 ? -1.707 -0.912 0.64 1 98.94 84 THR A O 1
ATOM 602 N N . LEU A 1 85 ? -2.178 1.005 1.789 1 98.88 85 LEU A N 1
ATOM 603 C CA . LEU A 1 85 ? -1.336 1.854 0.953 1 98.88 85 LEU A CA 1
ATOM 604 C C . LEU A 1 85 ? -0.157 2.404 1.749 1 98.88 85 LEU A C 1
ATOM 606 O O . LEU A 1 85 ? -0.306 2.764 2.92 1 98.88 85 LEU A O 1
ATOM 610 N N . ASN A 1 86 ? 0.998 2.445 1.078 1 98.88 86 ASN A N 1
ATOM 611 C CA . ASN A 1 86 ? 2.166 3.125 1.626 1 98.88 86 ASN A CA 1
ATOM 612 C C . ASN A 1 86 ? 2.793 4.074 0.607 1 98.88 86 ASN A C 1
ATOM 614 O O . ASN A 1 86 ? 3.525 3.641 -0.282 1 98.88 86 ASN A O 1
ATOM 618 N N . LYS A 1 87 ? 2.449 5.27 0.703 1 98.81 87 LYS A N 1
ATOM 619 C CA . LYS A 1 87 ? 3.07 6.418 0.047 1 98.81 87 LYS A CA 1
ATOM 620 C C . LYS A 1 87 ? 3.641 7.395 1.071 1 98.81 87 LYS A C 1
ATOM 622 O O . LYS A 1 87 ? 3.373 8.594 1.009 1 98.81 87 LYS A O 1
ATOM 627 N N . VAL A 1 88 ? 4.191 6.852 2.061 1 98.62 88 VAL A N 1
ATOM 628 C CA . VAL A 1 88 ? 4.762 7.559 3.205 1 98.62 88 VAL A CA 1
ATOM 629 C C . VAL A 1 88 ? 3.74 8.547 3.76 1 98.62 88 VAL A C 1
ATOM 631 O O . VAL A 1 88 ? 2.625 8.164 4.121 1 98.62 88 VAL A O 1
ATOM 634 N N . CYS A 1 89 ? 4.137 9.859 3.92 1 98.81 89 CYS A N 1
ATOM 635 C CA . CYS A 1 89 ? 3.273 10.836 4.57 1 98.81 89 CYS A CA 1
ATOM 636 C C . CYS A 1 89 ? 1.966 11.008 3.807 1 98.81 89 CYS A C 1
ATOM 638 O O . CYS A 1 89 ? 0.942 11.359 4.395 1 98.81 89 CYS A O 1
ATOM 640 N N . ALA A 1 90 ? 1.938 10.719 2.496 1 98.94 90 ALA A N 1
ATOM 641 C CA . ALA A 1 90 ? 0.785 11.008 1.647 1 98.94 90 ALA A CA 1
ATOM 642 C C . ALA A 1 90 ? -0.15 9.805 1.559 1 98.94 90 ALA A C 1
ATOM 644 O O . ALA A 1 90 ? -1.105 9.812 0.779 1 98.94 90 ALA A O 1
ATOM 645 N N . SER A 1 91 ? 0.077 8.758 2.357 1 98.94 91 SER A N 1
ATOM 646 C CA . SER A 1 91 ? -0.651 7.496 2.252 1 98.94 91 SER A CA 1
ATOM 647 C C . SER A 1 91 ? -2.152 7.711 2.414 1 98.94 91 SER A C 1
ATOM 649 O O . SER A 1 91 ? -2.943 7.254 1.584 1 98.94 91 SER A O 1
ATOM 651 N N . GLY A 1 92 ? -2.518 8.398 3.506 1 98.94 92 GLY A N 1
ATOM 652 C CA . GLY A 1 92 ? -3.934 8.617 3.76 1 98.94 92 GLY A CA 1
ATOM 653 C C . GLY A 1 92 ? -4.613 9.438 2.676 1 98.94 92 GLY A C 1
ATOM 654 O O . GLY A 1 92 ? -5.777 9.195 2.35 1 98.94 92 GLY A O 1
ATOM 655 N N . MET A 1 93 ? -3.934 10.43 2.113 1 98.94 93 MET A N 1
ATOM 656 C CA . MET A 1 93 ? -4.512 11.234 1.043 1 98.94 93 MET A CA 1
ATOM 657 C C . MET A 1 93 ? -4.629 10.43 -0.246 1 98.94 93 MET A C 1
ATOM 659 O O . MET A 1 93 ? -5.598 10.57 -0.99 1 98.94 93 MET A O 1
ATOM 663 N N . LYS A 1 94 ? -3.617 9.625 -0.525 1 98.94 94 LYS A N 1
ATOM 664 C CA . LYS A 1 94 ? -3.699 8.758 -1.695 1 98.94 94 LYS A CA 1
ATOM 665 C C . LYS A 1 94 ? -4.891 7.805 -1.594 1 98.94 94 LYS A C 1
ATOM 667 O O . LYS A 1 94 ? -5.512 7.469 -2.604 1 98.94 94 LYS A O 1
ATOM 672 N N . ALA A 1 95 ? -5.168 7.328 -0.357 1 98.94 95 ALA A N 1
ATOM 673 C CA . ALA A 1 95 ? -6.355 6.508 -0.138 1 98.94 95 ALA A CA 1
ATOM 674 C C . ALA A 1 95 ? -7.617 7.242 -0.579 1 98.94 95 ALA A C 1
ATOM 676 O O . ALA A 1 95 ? -8.484 6.66 -1.236 1 98.94 95 ALA A O 1
ATOM 677 N N . ILE A 1 96 ? -7.727 8.492 -0.256 1 99 96 ILE A N 1
ATOM 678 C CA . ILE A 1 96 ? -8.867 9.312 -0.63 1 99 96 ILE A CA 1
ATOM 679 C C . ILE A 1 96 ? -8.914 9.477 -2.148 1 99 96 ILE A C 1
ATOM 681 O O . ILE A 1 96 ? -9.984 9.383 -2.758 1 99 96 ILE A O 1
ATOM 685 N N . GLU A 1 97 ? -7.734 9.742 -2.768 1 98.94 97 GLU A N 1
ATOM 686 C CA . GLU A 1 97 ? -7.652 9.883 -4.219 1 98.94 97 GLU A CA 1
ATOM 687 C C . GLU A 1 97 ? -8.156 8.625 -4.926 1 98.94 97 GLU A C 1
ATOM 689 O O . GLU A 1 97 ? -8.93 8.719 -5.879 1 98.94 97 GLU A O 1
ATOM 694 N N . LEU A 1 98 ? -7.707 7.469 -4.469 1 98.94 98 LEU A N 1
ATOM 695 C CA . LEU A 1 98 ? -8.086 6.215 -5.117 1 98.94 98 LEU A CA 1
ATOM 696 C C . LEU A 1 98 ? -9.562 5.922 -4.914 1 98.94 98 LEU A C 1
ATOM 698 O O . LEU A 1 98 ? -10.227 5.383 -5.805 1 98.94 98 LEU A O 1
ATOM 702 N N . ALA A 1 99 ? -10.086 6.246 -3.721 1 98.94 99 ALA A N 1
ATOM 703 C CA . ALA A 1 99 ? -11.523 6.117 -3.494 1 98.94 99 ALA A CA 1
ATOM 704 C C . ALA A 1 99 ? -12.312 7.004 -4.453 1 98.94 99 ALA A C 1
ATOM 706 O O . ALA A 1 99 ? -13.281 6.555 -5.066 1 98.94 99 ALA A O 1
ATOM 707 N N . ALA A 1 100 ? -11.867 8.234 -4.574 1 98.88 100 ALA A N 1
ATOM 708 C CA . ALA A 1 100 ? -12.531 9.18 -5.465 1 98.88 100 ALA A CA 1
ATOM 709 C C . ALA A 1 100 ? -12.477 8.703 -6.914 1 98.88 100 ALA A C 1
ATOM 711 O O . ALA A 1 100 ? -13.469 8.789 -7.641 1 98.88 100 ALA A O 1
ATOM 712 N N . LEU A 1 101 ? -11.328 8.234 -7.328 1 98.62 101 LEU A N 1
ATOM 713 C CA . LEU A 1 101 ? -11.156 7.707 -8.68 1 98.62 101 LEU A CA 1
ATOM 714 C C . LEU A 1 101 ? -12.102 6.539 -8.93 1 98.62 101 LEU A C 1
ATOM 716 O O . LEU A 1 101 ? -12.758 6.484 -9.969 1 98.62 101 LEU A O 1
ATOM 720 N N . THR A 1 102 ? -12.156 5.605 -8 1 98.56 102 THR A N 1
ATOM 721 C CA . THR A 1 102 ? -12.969 4.402 -8.141 1 98.56 102 THR A CA 1
ATOM 722 C C . THR A 1 102 ? -14.445 4.758 -8.25 1 98.56 102 THR A C 1
ATOM 724 O O . THR A 1 102 ? -15.164 4.199 -9.078 1 98.56 102 THR A O 1
ATOM 727 N N . ILE A 1 103 ? -14.891 5.668 -7.473 1 98.62 103 ILE A N 1
ATOM 728 C CA . ILE A 1 103 ? -16.297 6.074 -7.461 1 98.62 103 ILE A CA 1
ATOM 729 C C . ILE A 1 103 ? -16.594 6.891 -8.711 1 98.62 103 ILE A C 1
ATOM 731 O O . ILE A 1 103 ? -17.609 6.652 -9.383 1 98.62 103 ILE A O 1
ATOM 735 N N . SER A 1 104 ? -15.727 7.863 -9.047 1 97.88 104 SER A N 1
ATOM 736 C CA . SER A 1 104 ? -15.977 8.742 -10.18 1 97.88 104 SER A CA 1
ATOM 737 C C . SER A 1 104 ? -16.047 7.957 -11.484 1 97.88 104 SER A C 1
ATOM 739 O O . SER A 1 104 ? -16.75 8.352 -12.422 1 97.88 104 SER A O 1
ATOM 741 N N . SER A 1 105 ? -15.344 6.82 -11.539 1 96.31 105 SER A N 1
ATOM 742 C CA . SER A 1 105 ? -15.297 6 -12.742 1 96.31 105 SER A CA 1
ATOM 743 C C . SER A 1 105 ? -16.5 5.066 -12.82 1 96.31 105 SER A C 1
ATOM 745 O O . SER A 1 105 ? -16.672 4.336 -13.797 1 96.31 105 SER A O 1
ATOM 747 N N . GLY A 1 106 ? -17.312 5.02 -11.789 1 95.44 106 GLY A N 1
ATOM 748 C CA . GLY A 1 106 ? -18.516 4.195 -11.773 1 95.44 106 GLY A CA 1
ATOM 749 C C . GLY A 1 106 ? -18.25 2.781 -11.281 1 95.44 106 GLY A C 1
ATOM 750 O O . GLY A 1 106 ? -19.141 1.93 -11.344 1 95.44 106 GLY A O 1
ATOM 751 N N . ASN A 1 107 ? -17.094 2.537 -10.711 1 95.88 107 ASN A N 1
ATOM 752 C CA . ASN A 1 107 ? -16.719 1.186 -10.312 1 95.88 107 ASN A CA 1
ATOM 753 C C . ASN A 1 107 ? -17.172 0.878 -8.891 1 95.88 107 ASN A C 1
ATOM 755 O O . ASN A 1 107 ? -17.125 -0.274 -8.453 1 95.88 107 ASN A O 1
ATOM 759 N N . ALA A 1 108 ? -17.547 1.823 -8.172 1 97.81 108 ALA A N 1
ATOM 760 C CA . ALA A 1 108 ? -18.109 1.677 -6.836 1 97.81 108 ALA A CA 1
ATOM 761 C C . ALA A 1 108 ? -18.984 2.879 -6.473 1 97.81 108 ALA A C 1
ATOM 763 O O . ALA A 1 108 ? -18.953 3.9 -7.164 1 97.81 108 ALA A O 1
ATOM 764 N N . HIS A 1 109 ? -19.703 2.75 -5.348 1 98.56 109 HIS A N 1
ATOM 765 C CA . HIS A 1 109 ? -20.578 3.844 -4.945 1 98.56 109 HIS A CA 1
ATOM 766 C C . HIS A 1 109 ? -20.25 4.324 -3.535 1 98.56 109 HIS A C 1
ATOM 768 O O . HIS A 1 109 ? -20.5 5.48 -3.197 1 98.56 109 HIS A O 1
ATOM 774 N N . ILE A 1 110 ? -19.844 3.469 -2.654 1 98.88 110 ILE A N 1
ATOM 775 C CA . ILE A 1 110 ? -19.5 3.814 -1.28 1 98.88 110 ILE A CA 1
ATOM 776 C C . ILE A 1 110 ? -18.156 3.193 -0.917 1 98.88 110 ILE A C 1
ATOM 778 O O . ILE A 1 110 ? -18 1.97 -0.936 1 98.88 110 ILE A O 1
ATOM 782 N N . ILE A 1 111 ? -17.156 4.031 -0.608 1 98.94 111 ILE A N 1
ATOM 783 C CA . ILE A 1 111 ? -15.82 3.561 -0.253 1 98.94 111 ILE A CA 1
ATOM 784 C C . ILE A 1 111 ? -15.352 4.254 1.023 1 98.94 111 ILE A C 1
ATOM 786 O O . ILE A 1 111 ? -15.57 5.457 1.202 1 98.94 111 ILE A O 1
ATOM 790 N N . ALA A 1 112 ? -14.758 3.459 1.947 1 98.94 112 ALA A N 1
ATOM 791 C CA . ALA A 1 112 ? -14.055 4.023 3.098 1 98.94 112 ALA A CA 1
ATOM 792 C C . ALA A 1 112 ? -12.594 4.316 2.758 1 98.94 112 ALA A C 1
ATOM 794 O O . ALA A 1 112 ? -11.945 3.539 2.055 1 98.94 112 ALA A O 1
ATOM 795 N N . ALA A 1 113 ? -12.094 5.453 3.154 1 99 113 ALA A N 1
ATOM 796 C CA . ALA A 1 113 ? -10.703 5.855 2.936 1 99 113 ALA A CA 1
ATOM 797 C C . ALA A 1 113 ? -10.117 6.504 4.188 1 99 113 ALA A C 1
ATOM 799 O O . ALA A 1 113 ? -10.859 7.035 5.02 1 99 113 ALA A O 1
ATOM 800 N N . GLY A 1 114 ? -8.836 6.422 4.367 1 98.94 114 GLY A N 1
ATOM 801 C CA . GLY A 1 114 ? -8.172 7.047 5.5 1 98.94 114 GLY A CA 1
ATOM 802 C C . GLY A 1 114 ? -6.754 6.562 5.707 1 98.94 114 GLY A C 1
ATOM 803 O O . GLY A 1 114 ? -6.055 6.246 4.742 1 98.94 114 GLY A O 1
ATOM 804 N N . GLY A 1 115 ? -6.285 6.652 6.938 1 98.94 115 GLY A N 1
ATOM 805 C CA . GLY A 1 115 ? -4.965 6.195 7.336 1 98.94 115 GLY A CA 1
ATOM 806 C C . GLY A 1 115 ? -4.785 6.117 8.844 1 98.94 115 GLY A C 1
ATOM 807 O O . GLY A 1 115 ? -5.551 6.727 9.594 1 98.94 115 GLY A O 1
ATOM 808 N N . CYS A 1 116 ? -3.861 5.312 9.234 1 99 116 CYS A N 1
ATOM 809 C CA . CYS A 1 116 ? -3.521 5.137 10.641 1 99 116 CYS A CA 1
ATOM 810 C C . CYS A 1 116 ? -2.021 4.934 10.82 1 99 116 CYS A C 1
ATOM 812 O O . CYS A 1 116 ? -1.333 4.516 9.883 1 99 116 CYS A O 1
ATOM 814 N N . GLU A 1 117 ? -1.549 5.266 11.945 1 98.94 117 GLU A N 1
ATOM 815 C CA . GLU A 1 117 ? -0.155 5.062 12.328 1 98.94 117 GLU A CA 1
ATOM 816 C C . GLU A 1 117 ? -0.004 4.988 13.844 1 98.94 117 GLU A C 1
ATOM 818 O O . GLU A 1 117 ? -0.688 5.703 14.578 1 98.94 117 GLU A O 1
ATOM 823 N N . SER A 1 118 ? 0.778 4.156 14.312 1 98.88 118 SER A N 1
ATOM 824 C CA . SER A 1 118 ? 1.257 4.113 15.688 1 98.88 118 SER A CA 1
ATOM 825 C C . SER A 1 118 ? 2.777 4.023 15.742 1 98.88 118 SER A C 1
ATOM 827 O O . SER A 1 118 ? 3.34 2.928 15.781 1 98.88 118 SER A O 1
ATOM 829 N N . MET A 1 119 ? 3.373 5.191 15.727 1 98.88 119 MET A N 1
ATOM 830 C CA . MET A 1 119 ? 4.832 5.23 15.766 1 98.88 119 MET A CA 1
ATOM 831 C C . MET A 1 119 ? 5.355 4.723 17.094 1 98.88 119 MET A C 1
ATOM 833 O O . MET A 1 119 ? 6.434 4.125 17.172 1 98.88 119 MET A O 1
ATOM 837 N N . SER A 1 120 ? 4.559 4.855 18.156 1 98.69 120 SER A N 1
ATOM 838 C CA . SER A 1 120 ? 4.902 4.367 19.484 1 98.69 120 SER A CA 1
ATOM 839 C C . SER A 1 120 ? 5.078 2.852 19.484 1 98.69 120 SER A C 1
ATOM 841 O O . SER A 1 120 ? 5.848 2.312 20.297 1 98.69 120 SER A O 1
ATOM 843 N N . ASN A 1 121 ? 4.406 2.158 18.547 1 98.25 121 ASN A N 1
ATOM 844 C CA . ASN A 1 121 ? 4.406 0.7 18.578 1 98.25 121 ASN A CA 1
ATOM 845 C C . ASN A 1 121 ? 5.293 0.116 17.484 1 98.25 121 ASN A C 1
ATOM 847 O O . ASN A 1 121 ? 5.32 -1.1 17.281 1 98.25 121 ASN A O 1
ATOM 851 N N . ALA A 1 122 ? 6.016 0.967 16.75 1 98.5 122 ALA A N 1
ATOM 852 C CA . ALA A 1 122 ? 6.91 0.489 15.703 1 98.5 122 ALA A CA 1
ATOM 853 C C . ALA A 1 122 ? 8.062 -0.324 16.297 1 98.5 122 ALA A C 1
ATOM 855 O O . ALA A 1 122 ? 8.711 0.107 17.25 1 98.5 122 ALA A O 1
ATOM 856 N N . PRO A 1 123 ? 8.367 -1.448 15.703 1 98.31 123 PRO A N 1
ATOM 857 C CA . PRO A 1 123 ? 9.391 -2.32 16.281 1 98.31 123 PRO A CA 1
ATOM 858 C C . PRO A 1 123 ? 10.805 -1.935 15.859 1 98.31 123 PRO A C 1
ATOM 860 O O . PRO A 1 123 ? 10.984 -1.061 15.008 1 98.31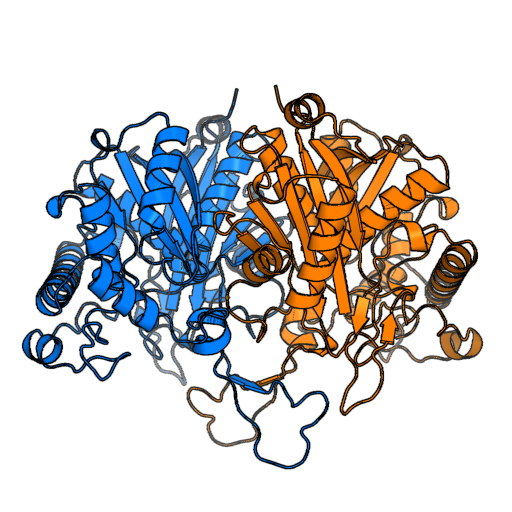 123 PRO A O 1
ATOM 863 N N . PHE A 1 124 ? 11.766 -2.525 16.547 1 98.25 124 PHE A N 1
ATOM 864 C CA . PHE A 1 124 ? 13.133 -2.576 16.047 1 98.25 124 PHE A CA 1
ATOM 865 C C . PHE A 1 124 ? 13.359 -3.848 15.234 1 98.25 124 PHE A C 1
ATOM 867 O O . PHE A 1 124 ? 12.656 -4.844 15.414 1 98.25 124 PHE A O 1
ATOM 874 N N . TYR A 1 125 ? 14.305 -3.795 14.266 1 98.06 125 TYR A N 1
ATOM 875 C CA . TYR A 1 125 ? 14.594 -4.922 13.391 1 98.06 125 TYR A CA 1
ATOM 876 C C . TYR A 1 125 ? 15.93 -5.562 13.75 1 98.06 125 TYR A C 1
ATOM 878 O O . TYR A 1 125 ? 16.844 -4.883 14.211 1 98.06 125 TYR A O 1
ATOM 886 N N . LEU A 1 126 ? 16 -6.801 13.57 1 96.69 126 LEU A N 1
ATOM 887 C CA . LEU A 1 126 ? 17.234 -7.582 13.484 1 96.69 126 LEU A CA 1
ATOM 888 C C . LEU A 1 126 ? 17.438 -8.141 12.078 1 96.69 126 LEU A C 1
ATOM 890 O O . LEU A 1 126 ? 17.141 -9.312 11.828 1 96.69 126 LEU A O 1
ATOM 894 N N . PRO A 1 127 ? 18 -7.355 11.148 1 93.31 127 PRO A N 1
ATOM 895 C CA . PRO A 1 127 ? 18.047 -7.758 9.742 1 93.31 127 PRO A CA 1
ATOM 896 C C . PRO A 1 127 ? 18.969 -8.953 9.5 1 93.31 127 PRO A C 1
ATOM 898 O O . PRO A 1 127 ? 18.75 -9.727 8.562 1 93.31 127 PRO A O 1
ATOM 901 N N . GLY A 1 128 ? 20.016 -9.172 10.266 1 91.88 128 GLY A N 1
ATOM 902 C CA . GLY A 1 128 ? 20.984 -10.227 10.031 1 91.88 128 GLY A CA 1
ATOM 903 C C . GLY A 1 128 ? 20.641 -11.523 10.75 1 91.88 128 GLY A C 1
ATOM 904 O O . GLY A 1 128 ? 21.312 -12.539 10.562 1 91.88 128 GLY A O 1
ATOM 905 N N . GLN A 1 129 ? 19.578 -11.492 11.5 1 92.44 129 GLN A N 1
ATOM 906 C CA . GLN A 1 129 ? 19.281 -12.602 12.398 1 92.44 129 GLN A CA 1
ATOM 907 C C . GLN A 1 129 ? 18.938 -13.867 11.617 1 92.44 129 GLN A C 1
ATOM 909 O O . GLN A 1 129 ? 19.266 -14.977 12.055 1 92.44 129 GLN A O 1
ATOM 914 N N . ARG A 1 130 ? 18.359 -13.766 10.539 1 94.81 130 ARG A N 1
ATOM 915 C CA . ARG A 1 130 ? 17.781 -14.898 9.82 1 94.81 130 ARG A CA 1
ATOM 916 C C . ARG A 1 130 ? 18.875 -15.859 9.344 1 94.81 130 ARG A C 1
ATOM 918 O O . ARG A 1 130 ? 18.703 -17.078 9.398 1 94.81 130 ARG A O 1
ATOM 925 N N . TRP A 1 131 ? 19.938 -15.344 8.867 1 94.56 131 TRP A N 1
ATOM 926 C CA . TRP A 1 131 ? 20.984 -16.188 8.305 1 94.56 131 TRP A CA 1
ATOM 927 C C . TRP A 1 131 ? 22.25 -16.141 9.156 1 94.56 131 TRP A C 1
ATOM 929 O O . TRP A 1 131 ? 23.281 -16.719 8.797 1 94.56 131 TRP A O 1
ATOM 939 N N . GLY A 1 132 ? 22.062 -15.469 10.312 1 91 132 GLY A N 1
ATOM 940 C CA . GLY A 1 132 ? 23.188 -15.328 11.211 1 91 132 GLY A CA 1
ATOM 941 C C . GLY A 1 132 ? 24.172 -14.242 10.773 1 91 132 GLY A C 1
ATOM 942 O O . GLY A 1 132 ? 24.109 -13.773 9.633 1 91 132 GLY A O 1
ATOM 943 N N . THR A 1 133 ? 24.812 -13.656 11.812 1 78.88 133 THR A N 1
ATOM 944 C CA . THR A 1 133 ? 25.844 -12.656 11.539 1 78.88 133 THR A CA 1
ATOM 945 C C . THR A 1 133 ? 27.234 -13.234 11.789 1 78.88 133 THR A C 1
ATOM 947 O O . THR A 1 133 ? 27.406 -14.117 12.625 1 78.88 133 THR A O 1
ATOM 950 N N . LYS A 1 134 ? 28.109 -12.898 10.906 1 80.06 134 LYS A N 1
ATOM 951 C CA . LYS A 1 134 ? 29.484 -13.352 11.078 1 80.06 134 LYS A CA 1
ATOM 952 C C . LYS A 1 134 ? 30.156 -12.648 12.258 1 80.06 134 LYS A C 1
ATOM 954 O O . LYS A 1 134 ? 29.484 -12.031 13.086 1 80.06 134 LYS A O 1
ATOM 959 N N . PHE A 1 135 ? 31.328 -12.617 12.266 1 86.44 135 PHE A N 1
ATOM 960 C CA . PHE A 1 135 ? 32.125 -12.039 13.336 1 86.44 135 PHE A CA 1
ATOM 961 C C . PHE A 1 135 ? 31.891 -10.539 13.453 1 86.44 135 PHE A C 1
ATOM 963 O O . PHE A 1 135 ? 31.781 -9.844 12.438 1 86.44 135 PHE A O 1
ATOM 970 N N . GLY A 1 136 ? 31.594 -10.055 14.664 1 88.31 136 GLY A N 1
ATOM 971 C CA . GLY A 1 136 ? 31.453 -8.633 14.922 1 88.31 136 GLY A CA 1
ATOM 972 C C . GLY A 1 136 ? 30.078 -8.25 15.43 1 88.31 136 GLY A C 1
ATOM 973 O O . GLY A 1 136 ? 29.188 -9.102 15.508 1 88.31 136 GLY A O 1
ATOM 974 N N . ASN A 1 137 ? 29.906 -7.016 15.867 1 89.31 137 ASN A N 1
ATOM 975 C CA . ASN A 1 137 ? 28.641 -6.484 16.391 1 89.31 137 ASN A CA 1
ATOM 976 C C . ASN A 1 137 ? 27.578 -6.402 15.297 1 89.31 137 ASN A C 1
ATOM 978 O O . ASN A 1 137 ? 27.891 -6.203 14.125 1 89.31 137 ASN A O 1
ATOM 982 N N . GLN A 1 138 ? 26.359 -6.695 15.773 1 88.94 138 GLN A N 1
ATOM 983 C CA . GLN A 1 138 ? 25.203 -6.504 14.898 1 88.94 138 GLN A CA 1
ATOM 984 C C . GLN A 1 138 ? 24.453 -5.223 15.242 1 88.94 138 GLN A C 1
ATOM 986 O O . GLN A 1 138 ? 24.438 -4.801 16.406 1 88.94 138 GLN A O 1
ATOM 991 N N . GLU A 1 139 ? 23.906 -4.684 14.211 1 91.56 139 GLU A N 1
ATOM 992 C CA . GLU A 1 139 ? 23.109 -3.469 14.398 1 91.56 139 GLU A CA 1
ATOM 993 C C . GLU A 1 139 ? 21.625 -3.795 14.57 1 91.56 139 GLU A C 1
ATOM 995 O O . GLU A 1 139 ? 21.094 -4.637 13.852 1 91.56 139 GLU A O 1
ATOM 1000 N N . ILE A 1 140 ? 21.031 -3.266 15.641 1 95.44 140 ILE A N 1
ATOM 1001 C CA . ILE A 1 140 ? 19.578 -3.225 15.789 1 95.44 140 ILE A CA 1
ATOM 1002 C C . ILE A 1 140 ? 19.031 -1.981 15.094 1 95.44 140 ILE A C 1
ATOM 1004 O O . ILE A 1 140 ? 19.438 -0.858 15.398 1 95.44 140 ILE A O 1
ATOM 1008 N N . VAL A 1 141 ? 18.078 -2.244 14.172 1 97.81 141 VAL A N 1
ATOM 1009 C CA . VAL A 1 141 ? 17.656 -1.168 13.281 1 97.81 141 VAL A CA 1
ATOM 1010 C C . VAL A 1 141 ? 16.312 -0.612 13.758 1 97.81 141 VAL A C 1
ATOM 1012 O O . VAL A 1 141 ? 15.367 -1.369 14 1 97.81 141 VAL A O 1
ATOM 1015 N N . ASP A 1 142 ? 16.219 0.697 13.945 1 98.12 142 ASP A N 1
ATOM 1016 C CA . ASP A 1 142 ? 14.969 1.369 14.297 1 98.12 142 ASP A CA 1
ATOM 1017 C C . ASP A 1 142 ? 14.055 1.496 13.086 1 98.12 142 ASP A C 1
ATOM 1019 O O . ASP A 1 142 ? 14.367 2.217 12.133 1 98.12 142 ASP A O 1
ATOM 1023 N N . SER A 1 143 ? 12.883 0.918 13.195 1 98.44 143 SER A N 1
ATOM 1024 C CA . SER A 1 143 ? 11.938 0.907 12.086 1 98.44 143 SER A CA 1
ATOM 1025 C C . SER A 1 143 ? 11.484 2.318 11.727 1 98.44 143 SER A C 1
ATOM 1027 O O . SER A 1 143 ? 11.25 2.627 10.555 1 98.44 143 SER A O 1
ATOM 1029 N N . ILE A 1 144 ? 11.312 3.203 12.711 1 98.69 144 ILE A N 1
ATOM 1030 C CA . ILE A 1 144 ? 10.844 4.566 12.492 1 98.69 144 ILE A CA 1
ATOM 1031 C C . ILE A 1 144 ? 11.82 5.305 11.578 1 98.69 144 ILE A C 1
ATOM 1033 O O . ILE A 1 144 ? 11.406 5.996 10.641 1 98.69 144 ILE A O 1
ATOM 1037 N N . ILE A 1 145 ? 13.086 5.125 11.852 1 98.25 145 ILE A N 1
ATOM 1038 C CA . ILE A 1 145 ? 14.109 5.785 11.047 1 98.25 145 ILE A CA 1
ATOM 1039 C C . ILE A 1 145 ? 14.203 5.121 9.68 1 98.25 145 ILE A C 1
ATOM 1041 O O . ILE A 1 145 ? 14.008 5.77 8.648 1 98.25 145 ILE A O 1
ATOM 1045 N N . LYS A 1 146 ? 14.422 3.799 9.617 1 98.44 146 LYS A N 1
ATOM 1046 C CA . LYS A 1 146 ? 14.742 3.045 8.406 1 98.44 146 LYS A CA 1
ATOM 1047 C C . LYS A 1 146 ? 13.625 3.16 7.371 1 98.44 146 LYS A C 1
ATOM 1049 O O . LYS A 1 146 ? 13.883 3.469 6.207 1 98.44 146 LYS A O 1
ATOM 1054 N N . ASP A 1 147 ? 12.406 2.936 7.84 1 98.56 147 ASP A N 1
ATOM 1055 C CA . ASP A 1 147 ? 11.297 2.799 6.906 1 98.56 147 ASP A CA 1
ATOM 1056 C C . ASP A 1 147 ? 10.461 4.078 6.848 1 98.56 147 ASP A C 1
ATOM 1058 O O . ASP A 1 147 ? 9.656 4.262 5.934 1 98.56 147 ASP A O 1
ATOM 1062 N N . GLY A 1 148 ? 10.68 5.043 7.805 1 98.56 148 GLY A N 1
ATOM 1063 C CA . GLY A 1 148 ? 9.781 6.188 7.895 1 98.56 148 GLY A CA 1
ATOM 1064 C C . GLY A 1 148 ? 10.477 7.508 7.633 1 98.56 148 GLY A C 1
ATOM 1065 O O . GLY A 1 148 ? 9.914 8.398 6.992 1 98.56 148 GLY A O 1
ATOM 1066 N N . LEU A 1 149 ? 11.742 7.656 8.102 1 98.31 149 LEU A N 1
ATOM 1067 C CA . LEU A 1 149 ? 12.258 9.016 8.203 1 98.31 149 LEU A CA 1
ATOM 1068 C C . LEU A 1 149 ? 13.656 9.117 7.617 1 98.31 149 LEU A C 1
ATOM 1070 O O . LEU A 1 149 ? 14.391 10.07 7.898 1 98.31 149 LEU A O 1
ATOM 1074 N N . PHE A 1 150 ? 14.078 8.133 6.809 1 98.31 150 PHE A N 1
ATOM 1075 C CA . PHE A 1 150 ? 15.414 8.102 6.223 1 98.31 150 PHE A CA 1
ATOM 1076 C C . PHE A 1 150 ? 15.336 8.094 4.703 1 98.31 150 PHE A C 1
ATOM 1078 O O . PHE A 1 150 ? 14.664 7.246 4.113 1 98.31 150 PHE A O 1
ATOM 1085 N N . ASP A 1 151 ? 15.992 9.047 4.059 1 97.88 151 ASP A N 1
ATOM 1086 C CA . ASP A 1 151 ? 16.094 9.102 2.602 1 97.88 151 ASP A CA 1
ATOM 1087 C C . ASP A 1 151 ? 17.062 8.039 2.08 1 97.88 151 ASP A C 1
ATOM 1089 O O . ASP A 1 151 ? 18.281 8.148 2.271 1 97.88 151 ASP A O 1
ATOM 1093 N N . VAL A 1 152 ? 16.578 7.137 1.342 1 97.75 152 VAL A N 1
ATOM 1094 C CA . VAL A 1 152 ? 17.359 5.973 0.934 1 97.75 152 VAL A CA 1
ATOM 1095 C C . VAL A 1 152 ? 18.359 6.371 -0.143 1 97.75 152 VAL A C 1
ATOM 1097 O O . VAL A 1 152 ? 19.375 5.695 -0.339 1 97.75 152 VAL A O 1
ATOM 1100 N N . TYR A 1 153 ? 18.156 7.434 -0.761 1 97.75 153 TYR A N 1
ATOM 1101 C CA . TYR A 1 153 ? 18.969 7.84 -1.902 1 97.75 153 TYR A CA 1
ATOM 1102 C C . TYR A 1 153 ? 20.156 8.68 -1.453 1 97.75 153 TYR A C 1
ATOM 1104 O O . TYR A 1 153 ? 21.281 8.422 -1.854 1 97.75 153 TYR A O 1
ATOM 1112 N N . ASN A 1 154 ? 19.844 9.695 -0.62 1 97.25 154 ASN A N 1
ATOM 1113 C CA . ASN A 1 154 ? 20.875 10.617 -0.158 1 97.25 154 ASN A CA 1
ATOM 1114 C C . ASN A 1 154 ? 21.453 10.188 1.189 1 97.25 154 ASN A C 1
ATOM 1116 O O . ASN A 1 154 ? 22.453 10.734 1.644 1 97.25 154 ASN A O 1
ATOM 1120 N N . LYS A 1 155 ? 20.922 9.234 1.804 1 96.62 155 LYS A N 1
ATOM 1121 C CA . LYS A 1 155 ? 21.438 8.57 3.004 1 96.62 155 LYS A CA 1
ATOM 1122 C C . LYS A 1 155 ? 21.531 9.539 4.172 1 96.62 155 LYS A C 1
ATOM 1124 O O . LYS A 1 155 ? 22.578 9.641 4.824 1 96.62 155 LYS A O 1
ATOM 1129 N N . TYR A 1 156 ? 20.422 10.188 4.48 1 96.75 156 TYR A N 1
ATOM 1130 C CA . TYR A 1 156 ? 20.312 11.055 5.652 1 96.75 156 TYR A CA 1
ATOM 1131 C C . TYR A 1 156 ? 18.859 11.117 6.137 1 96.75 156 TYR A C 1
ATOM 1133 O O . TYR A 1 156 ? 17.938 10.688 5.434 1 96.75 156 TYR A O 1
ATOM 1141 N N . VAL A 1 157 ? 18.609 11.523 7.324 1 96.69 157 VAL A N 1
ATOM 1142 C CA . VAL A 1 157 ? 17.281 11.695 7.887 1 96.69 157 VAL A CA 1
ATOM 1143 C C . VAL A 1 157 ? 16.578 12.867 7.207 1 96.69 157 VAL A C 1
ATOM 1145 O O . VAL A 1 157 ? 17.219 13.805 6.754 1 96.69 157 VAL A O 1
ATOM 1148 N N . MET A 1 158 ? 15.266 12.891 7.219 1 96.75 158 MET A N 1
ATOM 1149 C CA . MET A 1 158 ? 14.43 13.805 6.449 1 96.75 158 MET A CA 1
ATOM 1150 C C . MET A 1 158 ? 14.695 15.25 6.84 1 96.75 158 MET A C 1
ATOM 1152 O O . MET A 1 158 ? 14.5 16.172 6.035 1 96.75 158 MET A O 1
ATOM 1156 N N . GLY A 1 159 ? 15.133 15.453 8.055 1 97.88 159 GLY A N 1
ATOM 1157 C CA . GLY A 1 159 ? 15.422 16.797 8.508 1 97.88 159 GLY A CA 1
ATOM 1158 C C . GLY A 1 159 ? 16.5 17.484 7.695 1 97.88 159 GLY A C 1
ATOM 1159 O O . GLY A 1 159 ? 16.547 18.719 7.602 1 97.88 159 GLY A O 1
ATOM 1160 N N . ASN A 1 160 ? 17.422 16.703 7.121 1 98.06 160 ASN A N 1
ATOM 1161 C CA . ASN A 1 160 ? 18.453 17.266 6.254 1 98.06 160 ASN A CA 1
ATOM 1162 C C . ASN A 1 160 ? 17.859 17.844 4.98 1 98.06 160 ASN A C 1
ATOM 1164 O O . ASN A 1 160 ? 18.375 18.828 4.449 1 98.06 160 ASN A O 1
ATOM 1168 N N . ALA A 1 161 ? 16.797 17.234 4.496 1 98.38 161 ALA A N 1
ATOM 1169 C CA . ALA A 1 161 ? 16.094 17.797 3.354 1 98.38 161 ALA A CA 1
ATOM 1170 C C . ALA A 1 161 ? 15.406 19.109 3.729 1 98.38 161 ALA A C 1
ATOM 1172 O O . ALA A 1 161 ? 15.312 20.016 2.906 1 98.38 161 ALA A O 1
ATOM 1173 N N . ALA A 1 162 ? 14.93 19.188 4.922 1 98.69 162 ALA A N 1
ATOM 1174 C CA . ALA A 1 162 ? 14.352 20.438 5.418 1 98.69 162 ALA A CA 1
ATOM 1175 C C . ALA A 1 162 ? 15.406 21.531 5.48 1 98.69 162 ALA A C 1
ATOM 1177 O O . ALA A 1 162 ? 15.125 22.688 5.16 1 98.69 162 ALA A O 1
ATOM 1178 N N . GLU A 1 163 ? 16.609 21.172 5.973 1 98.69 163 GLU A N 1
ATOM 1179 C CA . GLU A 1 163 ? 17.719 22.125 5.988 1 98.69 163 GLU A CA 1
ATOM 1180 C C . GLU A 1 163 ? 18.031 22.625 4.582 1 98.69 163 GLU A C 1
ATOM 1182 O O . GLU A 1 163 ? 18.281 23.812 4.379 1 98.69 163 GLU A O 1
ATOM 1187 N N . LEU A 1 164 ? 18.062 21.703 3.615 1 98.38 164 LEU A N 1
ATOM 1188 C CA . LEU A 1 164 ? 18.281 22.078 2.223 1 98.38 164 LEU A CA 1
ATOM 1189 C C . LEU A 1 164 ? 17.219 23.047 1.741 1 98.38 164 LEU A C 1
ATOM 1191 O O . LEU A 1 164 ? 17.516 24.031 1.067 1 98.38 164 LEU A O 1
ATOM 1195 N N . CYS A 1 165 ? 15.992 22.797 2.059 1 98.69 165 CYS A N 1
ATOM 1196 C CA . CYS A 1 165 ? 14.875 23.656 1.698 1 98.69 165 CYS A CA 1
ATOM 1197 C C . CYS A 1 165 ? 15.047 25.047 2.287 1 98.69 165 CYS A C 1
ATOM 1199 O O . CYS A 1 165 ? 14.859 26.047 1.593 1 98.69 165 CYS A O 1
ATOM 1201 N N . ALA A 1 166 ? 15.391 25.094 3.557 1 98.69 166 ALA A N 1
ATOM 1202 C CA . ALA A 1 166 ? 15.602 26.375 4.23 1 98.69 166 ALA A CA 1
ATOM 1203 C C . ALA A 1 166 ? 16.672 27.188 3.527 1 98.69 166 ALA A C 1
ATOM 1205 O O . ALA A 1 166 ? 16.516 28.406 3.328 1 98.69 166 ALA A O 1
ATOM 1206 N N . LYS A 1 167 ? 17.703 26.516 3.178 1 98.25 167 LYS A N 1
ATOM 1207 C CA . LYS A 1 167 ? 18.812 27.188 2.494 1 98.25 167 LYS A CA 1
ATOM 1208 C C . LYS A 1 167 ? 18.391 27.672 1.108 1 98.25 167 LYS A C 1
ATOM 1210 O O . LYS A 1 167 ? 18.625 28.828 0.755 1 98.25 167 LYS A O 1
ATOM 1215 N N . GLU A 1 168 ? 17.766 26.812 0.331 1 98.38 168 GLU A N 1
ATOM 1216 C CA . GLU A 1 168 ? 17.422 27.109 -1.057 1 98.38 168 GLU A CA 1
ATOM 1217 C C . GLU A 1 168 ? 16.406 28.234 -1.145 1 98.38 168 GLU A C 1
ATOM 1219 O O . GLU A 1 168 ? 16.422 29.031 -2.09 1 98.38 168 GLU A O 1
ATOM 1224 N N . PHE A 1 169 ? 15.555 28.344 -0.151 1 98.56 169 PHE A N 1
ATOM 1225 C CA . PHE A 1 169 ? 14.484 29.344 -0.214 1 98.56 169 PHE A CA 1
ATOM 1226 C C . PHE A 1 169 ? 14.742 30.469 0.766 1 98.56 169 PHE A C 1
ATOM 1228 O O . PHE A 1 169 ? 13.883 31.344 0.964 1 98.56 169 PHE A O 1
ATOM 1235 N N . GLU A 1 170 ? 15.883 30.453 1.407 1 98.31 170 GLU A N 1
ATOM 1236 C CA . GLU A 1 170 ? 16.344 31.516 2.305 1 98.31 170 GLU A CA 1
ATOM 1237 C C . GLU A 1 170 ? 15.344 31.75 3.43 1 98.31 170 GLU A C 1
ATOM 1239 O O . GLU A 1 170 ? 14.93 32.906 3.66 1 98.31 170 GLU A O 1
ATOM 1244 N N . ILE A 1 171 ? 14.984 30.703 4.055 1 98.75 171 ILE A N 1
ATOM 1245 C CA . ILE A 1 171 ? 14.07 30.781 5.191 1 98.75 171 ILE A CA 1
ATOM 1246 C C . ILE A 1 171 ? 14.867 30.688 6.492 1 98.75 171 ILE A C 1
ATOM 1248 O O . ILE A 1 171 ? 15.523 29.688 6.758 1 98.75 171 ILE A O 1
ATOM 1252 N N . SER A 1 172 ? 14.789 31.734 7.273 1 98.44 172 SER A N 1
ATOM 1253 C CA . SER A 1 172 ? 15.641 31.859 8.453 1 98.44 172 SER A CA 1
ATOM 1254 C C . SER A 1 172 ? 15.133 30.969 9.586 1 98.44 172 SER A C 1
ATOM 1256 O O . SER A 1 172 ? 13.977 30.547 9.594 1 98.44 172 SER A O 1
ATOM 1258 N N . ARG A 1 173 ? 16.047 30.703 10.516 1 98.12 173 ARG A N 1
ATOM 1259 C CA . ARG A 1 173 ? 15.688 30.031 11.766 1 98.12 173 ARG A CA 1
ATOM 1260 C C . ARG A 1 173 ? 14.555 30.75 12.477 1 98.12 173 ARG A C 1
ATOM 1262 O O . ARG A 1 173 ? 13.609 30.125 12.961 1 98.12 173 ARG A O 1
ATOM 1269 N N . GLU A 1 174 ? 14.602 32 12.555 1 98.31 174 GLU A N 1
ATOM 1270 C CA . GLU A 1 174 ? 13.594 32.812 13.227 1 98.31 174 GLU A CA 1
ATOM 1271 C C . GLU A 1 174 ? 12.227 32.656 12.562 1 98.31 174 GLU A C 1
ATOM 1273 O O . GLU A 1 174 ? 11.211 32.531 13.25 1 98.31 174 GLU A O 1
ATOM 1278 N N . ALA A 1 175 ? 12.219 32.719 11.25 1 98.69 175 ALA A N 1
ATOM 1279 C CA . ALA A 1 175 ? 10.969 32.531 10.516 1 98.69 175 ALA A CA 1
ATOM 1280 C C . ALA A 1 175 ? 10.344 31.188 10.797 1 98.69 175 ALA A C 1
ATOM 1282 O O . ALA A 1 175 ? 9.125 31.062 10.922 1 98.69 175 ALA A O 1
ATOM 1283 N N . GLN A 1 176 ? 11.18 30.172 10.844 1 98.88 176 GLN A N 1
ATOM 1284 C CA . GLN A 1 176 ? 10.703 28.828 11.125 1 98.88 176 GLN A CA 1
ATOM 1285 C C . GLN A 1 176 ? 10.133 28.719 12.539 1 98.88 176 GLN A C 1
ATOM 1287 O O . GLN A 1 176 ? 9.07 28.141 12.742 1 98.88 176 GLN A O 1
ATOM 1292 N N . ASP A 1 177 ? 10.836 29.297 13.469 1 98.81 177 ASP A N 1
ATOM 1293 C CA . ASP A 1 177 ? 10.375 29.312 14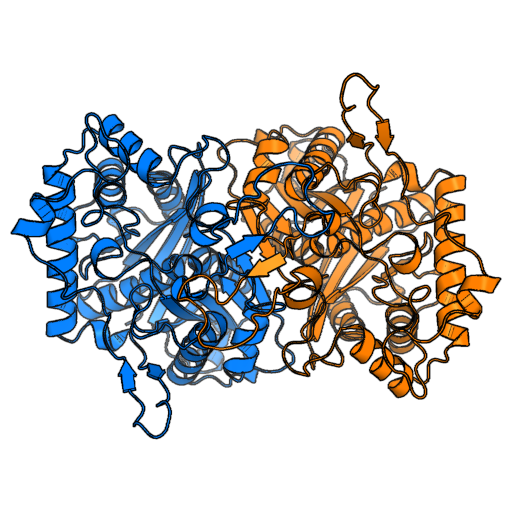.852 1 98.81 177 ASP A CA 1
ATOM 1294 C C . ASP A 1 177 ? 9.078 30.094 14.992 1 98.81 177 ASP A C 1
ATOM 1296 O O . ASP A 1 177 ? 8.172 29.688 15.727 1 98.81 177 ASP A O 1
ATOM 1300 N N . ASP A 1 178 ? 9.039 31.25 14.359 1 98.81 178 ASP A N 1
ATOM 1301 C CA . ASP A 1 178 ? 7.816 32.062 14.383 1 98.81 178 ASP A CA 1
ATOM 1302 C C . ASP A 1 178 ? 6.633 31.266 13.836 1 98.81 178 ASP A C 1
ATOM 1304 O O . ASP A 1 178 ? 5.527 31.328 14.383 1 98.81 178 ASP A O 1
ATOM 1308 N N . TYR A 1 179 ? 6.859 30.562 12.773 1 98.75 179 TYR A N 1
ATOM 1309 C CA . TYR A 1 179 ? 5.809 29.734 12.203 1 98.75 179 TYR A CA 1
ATOM 1310 C C . TYR A 1 179 ? 5.363 28.672 13.188 1 98.75 179 TYR A C 1
ATOM 1312 O O . TYR A 1 179 ? 4.168 28.438 13.367 1 98.75 179 TYR A O 1
ATOM 1320 N N . ALA A 1 180 ? 6.332 27.969 13.781 1 98.75 180 ALA A N 1
ATOM 1321 C CA . ALA A 1 180 ? 6.02 26.938 14.766 1 98.75 180 ALA A CA 1
ATOM 1322 C C . ALA A 1 180 ? 5.176 27.5 15.906 1 98.75 180 ALA A C 1
ATOM 1324 O O . ALA A 1 180 ? 4.176 26.891 16.297 1 98.75 180 ALA A O 1
ATOM 1325 N N . ILE A 1 181 ? 5.598 28.609 16.453 1 98.75 181 ILE A N 1
ATOM 1326 C CA . ILE A 1 181 ? 4.871 29.281 17.531 1 98.75 181 ILE A CA 1
ATOM 1327 C C . ILE A 1 181 ? 3.439 29.562 17.078 1 98.75 181 ILE A C 1
ATOM 1329 O O . ILE A 1 181 ? 2.486 29.281 17.812 1 98.75 181 ILE A O 1
ATOM 1333 N N . SER A 1 182 ? 3.291 30.094 15.883 1 98.56 182 SER A N 1
ATOM 1334 C CA . SER A 1 182 ? 1.966 30.406 15.352 1 98.56 182 SER A CA 1
ATOM 1335 C C . SER A 1 182 ? 1.129 29.141 15.195 1 98.56 182 SER A C 1
ATOM 1337 O O . SER A 1 182 ? -0.075 29.141 15.469 1 98.56 182 SER A O 1
ATOM 1339 N N . SER A 1 183 ? 1.709 28.047 14.695 1 98.62 183 SER A N 1
ATOM 1340 C CA . SER A 1 183 ? 1.002 26.766 14.555 1 98.62 183 SER A CA 1
ATOM 1341 C C . SER A 1 183 ? 0.461 26.281 15.891 1 98.62 183 SER A C 1
ATOM 1343 O O . SER A 1 183 ? -0.69 25.859 15.984 1 98.62 183 SER A O 1
ATOM 1345 N N . TYR A 1 184 ? 1.296 26.344 16.938 1 98.56 184 TYR A N 1
ATOM 1346 C CA . TYR A 1 184 ? 0.876 25.969 18.281 1 98.56 184 TYR A CA 1
ATOM 1347 C C . TYR A 1 184 ? -0.254 26.875 18.766 1 98.56 184 TYR A C 1
ATOM 1349 O O . TYR A 1 184 ? -1.261 26.391 19.297 1 98.56 184 TYR A O 1
ATOM 1357 N N . GLN A 1 185 ? -0.097 28.156 18.594 1 98.62 185 GLN A N 1
ATOM 1358 C CA . GLN A 1 185 ? -1.089 29.109 19.078 1 98.62 185 GLN A CA 1
ATOM 1359 C C . GLN A 1 185 ? -2.422 28.938 18.359 1 98.62 185 GLN A C 1
ATOM 1361 O O . GLN A 1 185 ? -3.484 29.016 18.984 1 98.62 185 GLN A O 1
ATOM 1366 N N . ARG A 1 186 ? -2.385 28.719 17.094 1 98.5 186 ARG A N 1
ATOM 1367 C CA . ARG A 1 186 ? -3.598 28.484 16.312 1 98.5 186 ARG A CA 1
ATOM 1368 C C . ARG A 1 186 ? -4.289 27.203 16.766 1 98.5 186 ARG A C 1
ATOM 1370 O O . ARG A 1 186 ? -5.516 27.156 16.906 1 98.5 186 ARG A O 1
ATOM 1377 N N . ALA A 1 187 ? -3.523 26.109 16.984 1 98.5 187 ALA A N 1
ATOM 1378 C CA . ALA A 1 187 ? -4.09 24.844 17.438 1 98.5 187 ALA A CA 1
ATOM 1379 C C . ALA A 1 187 ? -4.734 25.016 18.812 1 98.5 187 ALA A C 1
ATOM 1381 O O . ALA A 1 187 ? -5.82 24.484 19.062 1 98.5 187 ALA A O 1
ATOM 1382 N N . GLN A 1 188 ? -4.031 25.719 19.672 1 98.38 188 GLN A N 1
ATOM 1383 C CA . GLN A 1 188 ? -4.555 26 21 1 98.38 188 GLN A CA 1
ATOM 1384 C C . GLN A 1 188 ? -5.848 26.812 20.938 1 98.38 188 GLN A C 1
ATOM 1386 O O . GLN A 1 188 ? -6.812 26.5 21.641 1 98.38 188 GLN A O 1
ATOM 1391 N N . ALA A 1 189 ? -5.867 27.812 20.125 1 98.19 189 ALA A N 1
ATOM 1392 C CA . ALA A 1 189 ? -7.043 28.672 19.969 1 98.19 189 ALA A CA 1
ATOM 1393 C C . ALA A 1 189 ? -8.227 27.875 19.422 1 98.19 189 ALA A C 1
ATOM 1395 O O . ALA A 1 189 ? -9.359 28.047 19.891 1 98.19 189 ALA A O 1
ATOM 1396 N N . ALA A 1 190 ? -7.988 27.062 18.406 1 98 190 ALA A N 1
ATOM 1397 C CA . ALA A 1 190 ? -9.047 26.234 17.828 1 98 190 ALA A CA 1
ATOM 1398 C C . ALA A 1 190 ? -9.625 25.281 18.859 1 98 190 ALA A C 1
ATOM 1400 O O . ALA A 1 190 ? -10.836 25.078 18.906 1 98 190 ALA A O 1
ATOM 1401 N N . THR A 1 191 ? -8.734 24.656 19.641 1 97.5 191 THR A N 1
ATOM 1402 C CA . THR A 1 191 ? -9.164 23.719 20.672 1 97.5 191 THR A CA 1
ATOM 1403 C C . THR A 1 191 ? -9.977 24.422 21.75 1 97.5 191 THR A C 1
ATOM 1405 O O . THR A 1 191 ? -11.039 23.953 22.141 1 97.5 191 THR A O 1
ATOM 1408 N N . LYS A 1 192 ? -9.461 25.562 22.188 1 97.25 192 LYS A N 1
ATOM 1409 C CA . LYS A 1 192 ? -10.133 26.344 23.219 1 97.25 192 LYS A CA 1
ATOM 1410 C C . LYS A 1 192 ? -11.516 26.797 22.75 1 97.25 192 LYS A C 1
ATOM 1412 O O . LYS A 1 192 ? -12.461 26.859 23.547 1 97.25 192 LYS A O 1
ATOM 1417 N N . ALA A 1 193 ? -11.617 27.125 21.469 1 97.69 193 ALA A N 1
ATOM 1418 C CA . ALA A 1 193 ? -12.875 27.609 20.906 1 97.69 193 ALA A CA 1
ATOM 1419 C C . ALA A 1 193 ? -13.828 26.453 20.625 1 97.69 193 ALA A C 1
ATOM 1421 O O . ALA A 1 193 ? -14.977 26.672 20.234 1 97.69 193 ALA A O 1
ATOM 1422 N N . GLY A 1 194 ? -13.367 25.203 20.75 1 96.75 194 GLY A N 1
ATOM 1423 C CA . GLY A 1 194 ? -14.211 24.031 20.562 1 96.75 194 GLY A CA 1
ATOM 1424 C C . GLY A 1 194 ? -14.281 23.578 19.125 1 96.75 194 GLY A C 1
ATOM 1425 O O . GLY A 1 194 ? -15.023 22.641 18.797 1 96.75 194 GLY A O 1
ATOM 1426 N N . HIS A 1 195 ? -13.508 24.141 18.25 1 96.69 195 HIS A N 1
ATOM 1427 C CA . HIS A 1 195 ? -13.555 23.797 16.828 1 96.69 195 HIS A CA 1
ATOM 1428 C C . HIS A 1 195 ? -13.023 22.391 16.594 1 96.69 195 HIS A C 1
ATOM 1430 O O . HIS A 1 195 ? -13.492 21.703 15.688 1 96.69 195 HIS A O 1
ATOM 1436 N N . SER A 1 196 ? -12.07 21.938 17.359 1 94.81 196 SER A N 1
ATOM 1437 C CA . SER A 1 196 ? -11.43 20.641 17.156 1 94.81 196 SER A CA 1
ATOM 1438 C C . SER A 1 196 ? -12.375 19.5 17.484 1 94.81 196 SER A C 1
ATOM 1440 O O . SER A 1 196 ? -12.211 18.375 17 1 94.81 196 SER A O 1
ATOM 1442 N N . SER A 1 197 ? -13.359 19.703 18.328 1 94.31 197 SER A N 1
ATOM 1443 C CA . SER A 1 197 ? -14.305 18.672 18.734 1 94.31 197 SER A CA 1
ATOM 1444 C C . SER A 1 197 ? -15.156 18.203 17.562 1 94.31 197 SER A C 1
ATOM 1446 O O . SER A 1 197 ? -15.719 17.109 17.594 1 94.31 197 SER A O 1
ATOM 1448 N N . ASN A 1 198 ? -15.203 19 16.516 1 93.19 198 ASN A N 1
ATOM 1449 C CA . ASN A 1 198 ? -15.977 18.656 15.32 1 93.19 198 ASN A CA 1
ATOM 1450 C C . ASN A 1 198 ? -15.32 17.531 14.531 1 93.19 198 ASN A C 1
ATOM 1452 O O . ASN A 1 198 ? -15.992 16.812 13.789 1 93.19 198 ASN A O 1
ATOM 1456 N N . GLU A 1 199 ? -14.008 17.438 14.68 1 97.44 199 GLU A N 1
ATOM 1457 C CA . GLU A 1 199 ? -13.312 16.453 13.852 1 97.44 199 GLU A CA 1
ATOM 1458 C C . GLU A 1 199 ? -12.758 15.312 14.695 1 97.44 199 GLU A C 1
ATOM 1460 O O . GLU A 1 199 ? -12.469 14.234 14.172 1 97.44 199 GLU A O 1
ATOM 1465 N N . ILE A 1 200 ? -12.664 15.414 16.016 1 98.69 200 ILE A N 1
ATOM 1466 C CA . ILE A 1 200 ? -12.016 14.43 16.875 1 98.69 200 ILE A CA 1
ATOM 1467 C C . ILE A 1 200 ? -13.055 13.477 17.453 1 98.69 200 ILE A C 1
ATOM 1469 O O . ILE A 1 200 ? -14.094 13.914 17.969 1 98.69 200 ILE A O 1
ATOM 1473 N N . VAL A 1 201 ? -12.781 12.203 17.297 1 98.56 201 VAL A N 1
ATOM 1474 C CA . VAL A 1 201 ? -13.555 11.18 18 1 98.56 201 VAL A CA 1
ATOM 1475 C C . VAL A 1 201 ? -12.812 10.742 19.266 1 98.56 201 VAL A C 1
ATOM 1477 O O . VAL A 1 201 ? -11.602 10.531 19.234 1 98.56 201 VAL A O 1
ATOM 1480 N N . ASN A 1 202 ? -13.578 10.625 20.328 1 98.19 202 ASN A N 1
ATOM 1481 C CA . ASN A 1 202 ? -12.961 10.211 21.594 1 98.19 202 ASN A CA 1
ATOM 1482 C C . ASN A 1 202 ? -12.406 8.789 21.5 1 98.19 202 ASN A C 1
ATOM 1484 O O . ASN A 1 202 ? -13.023 7.914 20.891 1 98.19 202 ASN A O 1
ATOM 1488 N N . VAL A 1 203 ? -11.258 8.633 22.031 1 98.69 203 VAL A N 1
ATOM 1489 C CA . VAL A 1 203 ? -10.641 7.309 22.125 1 98.69 203 VAL A CA 1
ATOM 1490 C C . VAL A 1 203 ? -10.602 6.863 23.578 1 98.69 203 VAL A C 1
ATOM 1492 O O . VAL A 1 203 ? -10.078 7.574 24.438 1 98.69 203 VAL A O 1
ATOM 1495 N N . GLU A 1 204 ? -11.133 5.699 23.828 1 97.56 204 GLU A N 1
ATOM 1496 C CA . GLU A 1 204 ? -11.102 5.121 25.172 1 97.56 204 GLU A CA 1
ATOM 1497 C C . GLU A 1 204 ? -9.898 4.207 25.344 1 97.56 204 GLU A C 1
ATOM 1499 O O . GLU A 1 204 ? -9.688 3.285 24.562 1 97.56 204 GLU A O 1
ATOM 1504 N N . ILE A 1 205 ? -9.156 4.535 26.281 1 96.25 205 ILE A N 1
ATOM 1505 C CA . ILE A 1 205 ? -8.023 3.695 26.656 1 96.25 205 ILE A CA 1
ATOM 1506 C C . ILE A 1 205 ? -8.383 2.848 27.875 1 96.25 205 ILE A C 1
ATOM 1508 O O . ILE A 1 205 ? -8.711 3.383 28.938 1 96.25 205 ILE A O 1
ATOM 1512 N N . PRO A 1 206 ? -8.344 1.565 27.672 1 87.94 206 PRO A N 1
ATOM 1513 C CA . PRO A 1 206 ? -8.703 0.719 28.812 1 87.94 206 PRO A CA 1
ATOM 1514 C C . PRO A 1 206 ? -7.77 0.898 30 1 87.94 206 PRO A C 1
ATOM 1516 O O . PRO A 1 206 ? -6.57 1.128 29.812 1 87.94 206 PRO A O 1
ATOM 1519 N N . GLY A 1 207 ? -8.359 0.802 31.172 1 86.56 207 GLY A N 1
ATOM 1520 C CA . GLY A 1 207 ? -7.543 0.833 32.375 1 86.56 207 GLY A CA 1
ATOM 1521 C C . GLY A 1 207 ? -6.727 -0.43 32.562 1 86.56 207 GLY A C 1
ATOM 1522 O O . GLY A 1 207 ? -7.035 -1.473 32 1 86.56 207 GLY A O 1
ATOM 1523 N N . VAL A 1 208 ? -5.559 -0.246 33.281 1 75.44 208 VAL A N 1
ATOM 1524 C CA . VAL A 1 208 ? -4.73 -1.403 33.594 1 75.44 208 VAL A CA 1
ATOM 1525 C C . VAL A 1 208 ? -4.883 -1.754 35.062 1 75.44 208 VAL A C 1
ATOM 1527 O O . VAL A 1 208 ? -4.957 -0.864 35.938 1 75.44 208 VAL A O 1
ATOM 1530 N N . ARG A 1 209 ? -4.852 -3.014 35.406 1 71.94 209 ARG A N 1
ATOM 1531 C CA . ARG A 1 209 ? -4.773 -3.561 36.75 1 71.94 209 ARG A CA 1
ATOM 1532 C C . ARG A 1 209 ? -5.824 -2.93 37.656 1 71.94 209 ARG A C 1
ATOM 1534 O O . ARG A 1 209 ? -5.504 -2.457 38.75 1 71.94 209 ARG A O 1
ATOM 1541 N N . GLY A 1 210 ? -6.926 -2.705 37.094 1 74.31 210 GLY A N 1
ATOM 1542 C CA . GLY A 1 210 ? -8.008 -2.252 37.969 1 74.31 210 GLY A CA 1
ATOM 1543 C C . GLY A 1 210 ? -8.203 -0.748 37.938 1 74.31 210 GLY A C 1
ATOM 1544 O O . GLY A 1 210 ? -9.062 -0.215 38.625 1 74.31 210 GLY A O 1
ATOM 1545 N N . LYS A 1 211 ? -7.371 -0.066 37.375 1 83.81 211 LYS A N 1
ATOM 1546 C CA . LYS A 1 211 ? -7.531 1.378 37.219 1 83.81 211 LYS A CA 1
ATOM 1547 C C . LYS A 1 211 ? -8.539 1.715 36.125 1 83.81 211 LYS A C 1
ATOM 1549 O O . LYS A 1 211 ? -8.672 0.968 35.156 1 83.81 211 LYS A O 1
ATOM 1554 N N . PRO A 1 212 ? -9.219 2.76 36.438 1 89.44 212 PRO A N 1
ATOM 1555 C CA . PRO A 1 212 ? -10.203 3.152 35.438 1 89.44 212 PRO A CA 1
ATOM 1556 C C . PRO A 1 212 ? -9.57 3.543 34.125 1 89.44 212 PRO A C 1
ATOM 1558 O O . PRO A 1 212 ? -8.43 4.016 34.094 1 89.44 212 PRO A O 1
ATOM 1561 N N . GLY A 1 213 ? -10.242 3.275 33.062 1 91.5 213 GLY A N 1
ATOM 1562 C CA . GLY A 1 213 ? -9.82 3.723 31.75 1 91.5 213 GLY A CA 1
ATOM 1563 C C . GLY A 1 213 ? -9.82 5.23 31.594 1 91.5 213 GLY A C 1
ATOM 1564 O O . GLY A 1 213 ? -10.203 5.949 32.531 1 91.5 213 GLY A O 1
ATOM 1565 N N . LYS A 1 214 ? -9.141 5.668 30.609 1 95.25 214 LYS A N 1
ATOM 1566 C CA . LYS A 1 214 ? -9.078 7.094 30.312 1 95.25 214 LYS A CA 1
ATOM 1567 C C . LYS A 1 214 ? -9.648 7.391 28.922 1 95.25 214 LYS A C 1
ATOM 1569 O O . LYS A 1 214 ? -9.508 6.578 28 1 95.25 214 LYS A O 1
ATOM 1574 N N . THR A 1 215 ? -10.305 8.523 28.859 1 97.5 215 THR A N 1
ATOM 1575 C CA . THR A 1 215 ? -10.781 9.008 27.578 1 97.5 215 THR A CA 1
ATOM 1576 C C . THR A 1 215 ? -9.859 10.094 27.031 1 97.5 215 THR A C 1
ATOM 1578 O O . THR A 1 215 ? -9.586 11.078 27.719 1 97.5 215 THR A O 1
ATOM 1581 N N . ILE A 1 216 ? -9.312 9.891 25.875 1 98.19 216 ILE A N 1
ATOM 1582 C CA . ILE A 1 216 ? -8.484 10.875 25.203 1 98.19 216 ILE A CA 1
ATOM 1583 C C . ILE A 1 216 ? -9.328 11.633 24.172 1 98.19 216 ILE A C 1
ATOM 1585 O O . ILE A 1 216 ? -9.828 11.047 23.203 1 98.19 216 ILE A O 1
ATOM 1589 N N . SER A 1 217 ? -9.469 12.961 24.359 1 97.88 217 SER A N 1
ATOM 1590 C CA . SER A 1 217 ? -10.383 13.719 23.516 1 97.88 217 SER A CA 1
ATOM 1591 C C . SER A 1 217 ? -9.695 14.93 22.891 1 97.88 217 SER A C 1
ATOM 1593 O O . SER A 1 217 ? -10.32 15.695 22.156 1 97.88 217 SER A O 1
ATOM 1595 N N . GLU A 1 218 ? -8.445 15.125 23.219 1 97.69 218 GLU A N 1
ATOM 1596 C CA . GLU A 1 218 ? -7.688 16.266 22.703 1 97.69 218 GLU A CA 1
ATOM 1597 C C . GLU A 1 218 ? -6.309 15.828 22.219 1 97.69 218 GLU A C 1
ATOM 1599 O O . GLU A 1 218 ? -5.754 14.836 22.703 1 97.69 218 GLU A O 1
ATOM 1604 N N . ASP A 1 219 ? -5.832 16.594 21.25 1 98.5 219 ASP A N 1
ATOM 1605 C CA . ASP A 1 219 ? -4.469 16.344 20.797 1 98.5 219 ASP A CA 1
ATOM 1606 C C . ASP A 1 219 ? -3.457 16.578 21.906 1 98.5 219 ASP A C 1
ATOM 1608 O O . ASP A 1 219 ? -3.531 17.578 22.625 1 98.5 219 ASP A O 1
ATOM 1612 N N . GLU A 1 220 ? -2.527 15.727 22.094 1 96.75 220 GLU A N 1
ATOM 1613 C CA . GLU A 1 220 ? -1.659 15.68 23.266 1 96.75 220 GLU A CA 1
ATOM 1614 C C . GLU A 1 220 ? -0.555 16.734 23.172 1 96.75 220 GLU A C 1
ATOM 1616 O O . GLU A 1 220 ? -0.105 17.25 24.188 1 96.75 220 GLU A O 1
ATOM 1621 N N . GLY A 1 221 ? -0.068 17.094 22.031 1 95.38 221 GLY A N 1
ATOM 1622 C CA . GLY A 1 221 ? 1.152 17.875 21.891 1 95.38 221 GLY A CA 1
ATOM 1623 C C . GLY A 1 221 ? 0.899 19.375 21.812 1 95.38 221 GLY A C 1
ATOM 1624 O O . GLY A 1 221 ? 1.83 20.172 21.938 1 95.38 221 GLY A O 1
ATOM 1625 N N . ILE A 1 222 ? -0.298 19.859 21.844 1 96.56 222 ILE A N 1
ATOM 1626 C CA . ILE A 1 222 ? -0.583 21.25 21.484 1 96.56 222 ILE A CA 1
ATOM 1627 C C . ILE A 1 222 ? -0.273 22.172 22.672 1 96.56 222 ILE A C 1
ATOM 1629 O O . ILE A 1 222 ? -0.02 23.359 22.484 1 96.56 222 ILE A O 1
ATOM 1633 N N . ASN A 1 223 ? -0.21 21.594 23.859 1 94.62 223 ASN A N 1
ATOM 1634 C CA . ASN A 1 223 ? -0.007 22.438 25.047 1 94.62 223 ASN A CA 1
ATOM 1635 C C . ASN A 1 223 ? 1.464 22.484 25.438 1 94.62 223 ASN A C 1
ATOM 1637 O O . ASN A 1 223 ? 1.811 23.094 26.453 1 94.62 223 ASN A O 1
ATOM 1641 N N . ASN A 1 224 ? 2.324 21.953 24.641 1 94.38 224 ASN A N 1
ATOM 1642 C CA . ASN A 1 224 ? 3.746 21.875 24.953 1 94.38 224 ASN A CA 1
ATOM 1643 C C . ASN A 1 224 ? 4.484 23.141 24.531 1 94.38 224 ASN A C 1
ATOM 1645 O O . ASN A 1 224 ? 5.703 23.234 24.703 1 94.38 224 ASN A O 1
ATOM 1649 N N . LEU A 1 225 ? 3.822 24.188 24.172 1 97 225 LEU A N 1
ATOM 1650 C CA . LEU A 1 225 ? 4.484 25.375 23.656 1 97 225 LEU A CA 1
ATOM 1651 C C . LEU A 1 225 ? 5.16 26.156 24.781 1 97 225 LEU A C 1
ATOM 1653 O O . LEU A 1 225 ? 4.5 26.562 25.734 1 97 225 LEU A O 1
ATOM 1657 N N . ASP A 1 226 ? 6.371 26.203 24.797 1 97.62 226 ASP A N 1
ATOM 1658 C CA . ASP A 1 226 ? 7.23 27.109 25.547 1 97.62 226 ASP A CA 1
ATOM 1659 C C . ASP A 1 226 ? 8.125 27.922 24.625 1 97.62 226 ASP A C 1
ATOM 1661 O O . ASP A 1 226 ? 9.148 27.438 24.141 1 97.62 226 ASP A O 1
ATOM 1665 N N . ILE A 1 227 ? 7.742 29.203 24.438 1 98.19 227 ILE A N 1
ATOM 1666 C CA . ILE A 1 227 ? 8.344 30.031 23.391 1 98.19 227 ILE A CA 1
ATOM 1667 C C . ILE A 1 227 ? 9.844 30.188 23.656 1 98.19 227 ILE A C 1
ATOM 1669 O O . ILE A 1 227 ? 10.656 30.062 22.75 1 98.19 227 ILE A O 1
ATOM 1673 N N . SER A 1 228 ? 10.203 30.484 24.906 1 98.19 228 SER A N 1
ATOM 1674 C CA . SER A 1 228 ? 11.609 30.672 25.25 1 98.19 228 SER A CA 1
ATOM 1675 C C . SER A 1 228 ? 12.422 29.406 24.984 1 98.19 228 SER A C 1
ATOM 1677 O O . SER A 1 228 ? 13.516 29.469 24.422 1 98.19 228 SER A O 1
ATOM 1679 N N . LYS A 1 229 ? 11.914 28.266 25.359 1 97.81 229 LYS A N 1
ATOM 1680 C CA . LYS A 1 229 ? 12.594 27 25.141 1 97.81 229 LYS A CA 1
ATOM 1681 C C . LYS A 1 229 ? 12.688 26.672 23.641 1 97.81 229 LYS A C 1
ATOM 1683 O O . LYS A 1 229 ? 13.695 26.156 23.172 1 97.81 229 LYS A O 1
ATOM 1688 N N . LEU A 1 230 ? 11.555 26.938 22.984 1 98.06 230 LEU A N 1
ATOM 1689 C CA . LEU A 1 230 ? 11.508 26.703 21.547 1 98.06 230 LEU A CA 1
ATOM 1690 C C . LEU A 1 230 ? 12.617 27.469 20.828 1 98.06 230 LEU A C 1
ATOM 1692 O O . LEU A 1 230 ? 13.344 26.891 20 1 98.06 230 LEU A O 1
ATOM 1696 N N . ARG A 1 231 ? 12.828 28.734 21.141 1 97.62 231 ARG A N 1
ATOM 1697 C CA . ARG A 1 231 ? 13.797 29.578 20.453 1 97.62 231 ARG A CA 1
ATOM 1698 C C . ARG A 1 231 ? 15.219 29.219 20.859 1 97.62 231 ARG A C 1
ATOM 1700 O O . ARG A 1 231 ? 16.172 29.484 20.125 1 97.62 231 ARG A O 1
ATOM 1707 N N . ALA A 1 232 ? 15.367 28.578 22.047 1 97.56 232 ALA A N 1
ATOM 1708 C CA . ALA A 1 232 ? 16.688 28.266 22.578 1 97.56 232 ALA A CA 1
ATOM 1709 C C . ALA A 1 232 ? 17.188 26.906 22.062 1 97.56 232 ALA A C 1
ATOM 1711 O O . ALA A 1 232 ? 18.359 26.594 22.188 1 97.56 232 ALA A O 1
ATOM 1712 N N . MET A 1 233 ? 16.359 26.156 21.438 1 97.19 233 MET A N 1
ATOM 1713 C CA . MET A 1 233 ? 16.688 24.797 21.016 1 97.19 233 MET A CA 1
ATOM 1714 C C . MET A 1 233 ? 17.766 24.812 19.938 1 97.19 233 MET A C 1
ATOM 1716 O O . MET A 1 233 ? 17.719 25.641 19.016 1 97.19 233 MET A O 1
ATOM 1720 N N . LYS A 1 234 ? 18.703 23.922 20.016 1 97.31 234 LYS A N 1
ATOM 1721 C CA . LYS A 1 234 ? 19.75 23.781 19.016 1 97.31 234 LYS A CA 1
ATOM 1722 C C . LYS A 1 234 ? 19.234 23.062 17.781 1 97.31 234 LYS A C 1
ATOM 1724 O O . LYS A 1 234 ? 18.297 22.266 17.859 1 97.31 234 LYS A O 1
ATOM 1729 N N . PRO A 1 235 ? 19.875 23.312 16.594 1 97.5 235 PRO A N 1
ATOM 1730 C CA . PRO A 1 235 ? 19.516 22.562 15.398 1 97.5 235 PRO A CA 1
ATOM 1731 C C . PRO A 1 235 ? 19.625 21.047 15.594 1 97.5 235 PRO A C 1
ATOM 1733 O O . PRO A 1 235 ? 20.562 20.578 16.25 1 97.5 235 PRO A O 1
ATOM 1736 N N . ALA A 1 236 ? 18.766 20.344 14.984 1 96.5 236 ALA A N 1
ATOM 1737 C CA . ALA A 1 236 ? 18.641 18.922 15.25 1 96.5 236 ALA A CA 1
ATOM 1738 C C . ALA A 1 236 ? 19.406 18.094 14.211 1 96.5 236 ALA A C 1
ATOM 1740 O O . ALA A 1 236 ? 19.812 16.969 14.477 1 96.5 236 ALA A O 1
ATOM 1741 N N . PHE A 1 237 ? 19.719 18.625 13.023 1 95.69 237 PHE A N 1
ATOM 1742 C CA . PHE A 1 237 ? 20.094 17.766 11.914 1 95.69 237 PHE A CA 1
ATOM 1743 C C . PHE A 1 237 ? 21.438 18.188 11.328 1 95.69 237 PHE A C 1
ATOM 1745 O O . PHE A 1 237 ? 22.156 17.375 10.742 1 95.69 237 PHE A O 1
ATOM 1752 N N . GLN A 1 238 ? 21.703 19.422 11.391 1 94.06 238 GLN A N 1
ATOM 1753 C CA . GLN A 1 238 ? 22.969 19.969 10.93 1 94.06 238 GLN A CA 1
ATOM 1754 C C . GLN A 1 238 ? 23.625 20.812 12.016 1 94.06 238 GLN A C 1
ATOM 1756 O O . GLN A 1 238 ? 23.047 21.781 12.492 1 94.06 238 GLN A O 1
ATOM 1761 N N . SER A 1 239 ? 24.859 20.484 12.32 1 90.88 239 SER A N 1
ATOM 1762 C CA . SER A 1 239 ? 25.547 21.156 13.414 1 90.88 239 SER A CA 1
ATOM 1763 C C . SER A 1 239 ? 26.047 22.531 12.984 1 90.88 239 SER A C 1
ATOM 1765 O O . SER A 1 239 ? 26.125 23.453 13.805 1 90.88 239 SER A O 1
ATOM 1767 N N . VAL A 1 240 ? 26.391 22.547 11.734 1 91.38 240 VAL A N 1
ATOM 1768 C CA . VAL A 1 240 ? 26.906 23.828 11.234 1 91.38 240 VAL A CA 1
ATOM 1769 C C . VAL A 1 240 ? 25.828 24.516 10.391 1 91.38 240 VAL A C 1
ATOM 1771 O O . VAL A 1 240 ? 25.359 23.953 9.398 1 91.38 240 VAL A O 1
ATOM 1774 N N . ASP A 1 241 ? 25.391 25.703 10.852 1 92.56 241 ASP A N 1
ATOM 1775 C CA . ASP A 1 241 ? 24.469 26.562 10.125 1 92.56 241 ASP A CA 1
ATOM 1776 C C . ASP A 1 241 ? 23.094 25.922 10.008 1 92.56 241 ASP A C 1
ATOM 1778 O O . ASP A 1 241 ? 22.344 26.172 9.055 1 92.56 241 ASP A O 1
ATOM 1782 N N . GLY A 1 242 ? 22.844 24.953 10.891 1 97.38 242 GLY A N 1
ATOM 1783 C CA . GLY A 1 242 ? 21.516 24.344 10.898 1 97.38 242 GLY A CA 1
ATOM 1784 C C . GLY A 1 242 ? 20.438 25.281 11.398 1 97.38 242 GLY A C 1
ATOM 1785 O O . GLY A 1 242 ? 20.672 26.125 12.258 1 97.38 242 GLY A O 1
ATOM 1786 N N . THR A 1 243 ? 19.203 25.141 10.836 1 98.44 243 THR A N 1
ATOM 1787 C CA . THR A 1 243 ? 18.109 26.031 11.219 1 98.44 243 THR A CA 1
ATOM 1788 C C . THR A 1 243 ? 16.906 25.219 11.688 1 98.44 243 THR A C 1
ATOM 1790 O O . THR A 1 243 ? 16 25.75 12.328 1 98.44 243 THR A O 1
ATOM 1793 N N . VAL A 1 244 ? 16.844 23.969 11.297 1 98.75 244 VAL A N 1
ATOM 1794 C CA . VAL A 1 244 ? 15.727 23.109 11.648 1 98.75 244 VAL A CA 1
ATOM 1795 C C . VAL A 1 244 ? 15.945 22.516 13.039 1 98.75 244 VAL A C 1
ATOM 1797 O O . VAL A 1 244 ? 17 21.953 13.312 1 98.75 244 VAL A O 1
ATOM 1800 N N . THR A 1 245 ? 14.992 22.688 13.914 1 98.38 245 THR A N 1
ATOM 1801 C CA . THR A 1 245 ? 15.055 22.203 15.289 1 98.38 245 THR A CA 1
ATOM 1802 C C . THR A 1 245 ? 13.875 21.281 15.586 1 98.38 245 THR A C 1
ATOM 1804 O O . THR A 1 245 ? 12.938 21.188 14.797 1 98.38 245 THR A O 1
ATOM 1807 N N . ALA A 1 246 ? 13.953 20.625 16.734 1 97.06 246 ALA A N 1
ATOM 1808 C CA . ALA A 1 246 ? 12.875 19.719 17.125 1 97.06 246 ALA A CA 1
ATOM 1809 C C . ALA A 1 246 ? 11.547 20.453 17.234 1 97.06 246 ALA A C 1
ATOM 1811 O O . ALA A 1 246 ? 10.531 20 16.719 1 97.06 246 ALA A O 1
ATOM 1812 N N . PRO A 1 247 ? 11.516 21.656 17.812 1 97.38 247 PRO A N 1
ATOM 1813 C CA . PRO A 1 247 ? 10.227 22.312 18 1 97.38 247 PRO A CA 1
ATOM 1814 C C . PRO A 1 247 ? 9.648 22.875 16.703 1 97.38 247 PRO A C 1
ATOM 1816 O O . PRO A 1 247 ? 8.445 23.109 16.609 1 97.38 247 PRO A O 1
ATOM 1819 N N . ASN A 1 248 ? 10.508 23.234 15.727 1 98.38 248 ASN A N 1
ATOM 1820 C CA . ASN A 1 248 ? 9.961 23.703 14.461 1 98.38 248 ASN A CA 1
ATOM 1821 C C . ASN A 1 248 ? 9.82 22.562 13.453 1 98.38 248 ASN A C 1
ATOM 1823 O O . ASN A 1 248 ? 9.82 22.797 12.242 1 98.38 248 ASN A O 1
ATOM 1827 N N . SER A 1 249 ? 9.812 21.297 13.969 1 98.5 249 SER A N 1
ATOM 1828 C CA . SER A 1 249 ? 9.523 20.047 13.266 1 98.5 249 SER A CA 1
ATOM 1829 C C . SER A 1 249 ? 8.328 19.328 13.883 1 98.5 249 SER A C 1
ATOM 1831 O O . SER A 1 249 ? 8.062 19.469 15.078 1 98.5 249 SER A O 1
ATOM 1833 N N . SER A 1 250 ? 7.602 18.641 12.977 1 98.44 250 SER A N 1
ATOM 1834 C CA . SER A 1 250 ? 6.543 17.828 13.547 1 98.44 250 SER A CA 1
ATOM 1835 C C . SER A 1 250 ? 7.121 16.703 14.406 1 98.44 250 SER A C 1
ATOM 1837 O O . SER A 1 250 ? 8.172 16.141 14.086 1 98.44 250 SER A O 1
ATOM 1839 N N . PRO A 1 251 ? 6.531 16.359 15.555 1 98 251 PRO A N 1
ATOM 1840 C CA . PRO A 1 251 ? 6.98 15.258 16.406 1 98 251 PRO A CA 1
ATOM 1841 C C . PRO A 1 251 ? 6.523 13.898 15.883 1 98 251 PRO A C 1
ATOM 1843 O O . PRO A 1 251 ? 5.82 13.82 14.867 1 98 251 PRO A O 1
ATOM 1846 N N . LEU A 1 252 ? 6.996 12.805 16.5 1 98.5 252 LEU A N 1
ATOM 1847 C CA . LEU A 1 252 ? 6.5 11.445 16.281 1 98.5 252 LEU A CA 1
ATOM 1848 C C . LEU A 1 252 ? 5.152 11.242 16.953 1 98.5 252 LEU A C 1
ATOM 1850 O O . LEU A 1 252 ? 4.953 11.68 18.094 1 98.5 252 LEU A O 1
ATOM 1854 N N . ASN A 1 253 ? 4.246 10.602 16.234 1 98.88 253 ASN A N 1
ATOM 1855 C CA . ASN A 1 253 ? 2.895 10.609 16.781 1 98.88 253 ASN A CA 1
ATOM 1856 C C . ASN A 1 253 ? 2.129 9.344 16.406 1 98.88 253 ASN A C 1
ATOM 1858 O O . ASN A 1 253 ? 2.549 8.602 15.523 1 98.88 253 ASN A O 1
ATOM 1862 N N . ASP A 1 254 ? 1.053 9.102 17.125 1 98.88 254 ASP A N 1
ATOM 1863 C CA . ASP A 1 254 ? 0.045 8.078 16.859 1 98.88 254 ASP A CA 1
ATOM 1864 C C . ASP A 1 254 ? -1.3 8.711 16.5 1 98.88 254 ASP A C 1
ATOM 1866 O O . ASP A 1 254 ? -1.67 9.75 17.062 1 98.88 254 ASP A O 1
ATOM 1870 N N . GLY A 1 255 ? -1.996 8.094 15.555 1 98.94 255 GLY A N 1
ATOM 1871 C CA . GLY A 1 255 ? -3.314 8.609 15.219 1 98.94 255 GLY A CA 1
ATOM 1872 C C . GLY A 1 255 ? -3.926 7.938 14.008 1 98.94 255 GLY A C 1
ATOM 1873 O O . GLY A 1 255 ? -3.285 7.098 13.367 1 98.94 255 GLY A O 1
ATOM 1874 N N . ALA A 1 256 ? -5.18 8.242 13.766 1 99 256 ALA A N 1
ATOM 1875 C CA . ALA A 1 256 ? -5.918 7.73 12.609 1 99 256 ALA A CA 1
ATOM 1876 C C . ALA A 1 256 ? -6.969 8.734 12.141 1 99 256 ALA A C 1
ATOM 1878 O O . ALA A 1 256 ? -7.398 9.594 12.906 1 99 256 ALA A O 1
ATOM 1879 N N . ALA A 1 257 ? -7.293 8.711 10.93 1 99 257 ALA A N 1
ATOM 1880 C CA . ALA A 1 257 ? -8.375 9.469 10.305 1 99 257 ALA A CA 1
ATOM 1881 C C . ALA A 1 257 ? -9.125 8.617 9.281 1 99 257 ALA A C 1
ATOM 1883 O O . ALA A 1 257 ? -8.539 7.75 8.633 1 99 257 ALA A O 1
ATOM 1884 N N . ALA A 1 258 ? -10.438 8.797 9.164 1 98.94 258 ALA A N 1
ATOM 1885 C CA . ALA A 1 258 ? -11.258 8.016 8.242 1 98.94 258 ALA A CA 1
ATOM 1886 C C . ALA A 1 258 ? -12.352 8.883 7.621 1 98.94 258 ALA A C 1
ATOM 1888 O O . ALA A 1 258 ? -12.891 9.781 8.273 1 98.94 258 ALA A O 1
ATOM 1889 N N . LEU A 1 259 ? -12.641 8.656 6.402 1 99 259 LEU A N 1
ATOM 1890 C CA . LEU A 1 259 ? -13.703 9.305 5.633 1 99 259 LEU A CA 1
ATOM 1891 C C . LEU A 1 259 ? -14.562 8.266 4.918 1 99 259 LEU A C 1
ATOM 1893 O O . LEU A 1 259 ? -14.062 7.211 4.516 1 99 259 LEU A O 1
ATOM 1897 N N . ILE A 1 260 ? -15.836 8.547 4.754 1 98.94 260 ILE A N 1
ATOM 1898 C CA . ILE A 1 260 ? -16.734 7.773 3.902 1 98.94 260 ILE A CA 1
ATOM 1899 C C . ILE A 1 260 ? -17.078 8.57 2.645 1 98.94 260 ILE A C 1
ATOM 1901 O O . ILE A 1 260 ? -17.656 9.656 2.729 1 98.94 260 ILE A O 1
ATOM 1905 N N . LEU A 1 261 ? -16.672 8.047 1.476 1 98.94 261 LEU A N 1
ATOM 1906 C CA . LEU A 1 261 ? -16.953 8.672 0.187 1 98.94 261 LEU A CA 1
ATOM 1907 C C . LEU A 1 261 ? -18.109 7.973 -0.517 1 98.94 261 LEU A C 1
ATOM 1909 O O . LEU A 1 261 ? -18.203 6.742 -0.497 1 98.94 261 LEU A O 1
ATOM 1913 N N . VAL A 1 262 ? -18.969 8.773 -1.174 1 98.88 262 VAL A N 1
ATOM 1914 C CA . VAL A 1 262 ? -20.188 8.25 -1.789 1 98.88 262 VAL A CA 1
ATOM 1915 C C . VAL A 1 262 ? -20.391 8.906 -3.15 1 98.88 262 VAL A C 1
ATOM 1917 O O . VAL A 1 262 ? -20.125 10.094 -3.322 1 98.88 262 VAL A O 1
ATOM 1920 N N . SER A 1 263 ? -20.891 8.125 -4.105 1 98.81 263 SER A N 1
ATOM 1921 C CA . SER A 1 263 ? -21.25 8.68 -5.41 1 98.81 263 SER A CA 1
ATOM 1922 C C . SER A 1 263 ? -22.469 9.578 -5.312 1 98.81 263 SER A C 1
ATOM 1924 O O . SER A 1 263 ? -23.281 9.43 -4.398 1 98.81 263 SER A O 1
ATOM 1926 N N . GLY A 1 264 ? -22.594 10.5 -6.281 1 98.38 264 GLY A N 1
ATOM 1927 C CA . GLY A 1 264 ? -23.766 11.359 -6.324 1 98.38 264 GLY A CA 1
ATOM 1928 C C . GLY A 1 264 ? -25.062 10.578 -6.406 1 98.38 264 GLY A C 1
ATOM 1929 O O . GLY A 1 264 ? -26.031 10.914 -5.73 1 98.38 264 GLY A O 1
ATOM 1930 N N . SER A 1 265 ? -25.141 9.57 -7.227 1 98.31 265 SER A N 1
ATOM 1931 C CA . SER A 1 265 ? -26.344 8.773 -7.398 1 98.31 265 SER A CA 1
ATOM 1932 C C . SER A 1 265 ? -26.719 8.047 -6.105 1 98.31 265 SER A C 1
ATOM 1934 O O . SER A 1 265 ? -27.891 8.031 -5.719 1 98.31 265 SER A O 1
ATOM 1936 N N . LYS A 1 266 ? -25.75 7.484 -5.43 1 98.19 266 LYS A N 1
ATOM 1937 C CA . LYS A 1 266 ? -26.016 6.742 -4.203 1 98.19 266 LYS A CA 1
ATOM 1938 C C . LYS A 1 266 ? -26.375 7.688 -3.059 1 98.19 266 LYS A C 1
ATOM 1940 O O . LYS A 1 266 ? -27.203 7.348 -2.203 1 98.19 266 LYS A O 1
ATOM 1945 N N . LEU A 1 267 ? -25.734 8.836 -3.029 1 98.25 267 LEU A N 1
ATOM 1946 C CA . LEU A 1 267 ? -26.078 9.867 -2.057 1 98.25 267 LEU A CA 1
ATOM 1947 C C . LEU A 1 267 ? -27.578 10.195 -2.109 1 98.25 267 LEU A C 1
ATOM 1949 O O . LEU A 1 267 ? -28.234 10.273 -1.07 1 98.25 267 LEU A O 1
ATOM 1953 N N . LYS A 1 268 ? -28.078 10.406 -3.299 1 98 268 LYS A N 1
ATOM 1954 C CA . LYS A 1 268 ? -29.484 10.719 -3.518 1 98 268 LYS A CA 1
ATOM 1955 C C . LYS A 1 268 ? -30.375 9.539 -3.146 1 98 268 LYS A C 1
ATOM 1957 O O . LYS A 1 268 ? -31.406 9.711 -2.488 1 98 268 LYS A O 1
ATOM 1962 N N . GLU A 1 269 ? -29.969 8.383 -3.59 1 98.12 269 GLU A N 1
ATOM 1963 C CA . GLU A 1 269 ? -30.75 7.172 -3.342 1 98.12 269 GLU A CA 1
ATOM 1964 C C . GLU A 1 269 ? -30.953 6.945 -1.848 1 98.12 269 GLU A C 1
ATOM 1966 O O . GLU A 1 269 ? -32.062 6.578 -1.419 1 98.12 269 GLU A O 1
ATOM 1971 N N . LEU A 1 270 ? -29.891 7.191 -1.046 1 98.06 270 LEU A N 1
ATOM 1972 C CA . LEU A 1 270 ? -29.938 6.863 0.375 1 98.06 270 LEU A CA 1
ATOM 1973 C C . LEU A 1 270 ? -30.344 8.078 1.201 1 98.06 270 LEU A C 1
ATOM 1975 O O . LEU A 1 270 ? -30.547 7.973 2.412 1 98.06 270 LEU A O 1
ATOM 1979 N N . GLY A 1 271 ? -30.438 9.203 0.614 1 97.81 271 GLY A N 1
ATOM 1980 C CA . GLY A 1 271 ? -30.797 10.422 1.32 1 97.81 271 GLY A CA 1
ATOM 1981 C C . GLY A 1 271 ? -29.75 10.875 2.312 1 97.81 271 GLY A C 1
ATOM 1982 O O . GLY A 1 271 ? -30.078 11.32 3.418 1 97.81 271 GLY A O 1
ATOM 1983 N N . LEU A 1 272 ? -28.469 10.719 1.915 1 98.12 272 LEU A N 1
ATOM 1984 C CA . LEU A 1 272 ? -27.375 11.109 2.797 1 98.12 272 LEU A CA 1
ATOM 1985 C C . LEU A 1 272 ? -27.094 12.602 2.676 1 98.12 272 LEU A C 1
ATOM 1987 O O . LEU A 1 272 ? -27.359 13.203 1.635 1 98.12 272 LEU A O 1
ATOM 1991 N N . VAL A 1 273 ? -26.547 13.164 3.752 1 97.81 273 VAL A N 1
ATOM 1992 C CA . VAL A 1 273 ? -26.141 14.57 3.762 1 97.81 273 VAL A CA 1
ATOM 1993 C C . VAL A 1 273 ? -24.625 14.672 3.625 1 97.81 273 VAL A C 1
ATOM 1995 O O . VAL A 1 273 ? -23.891 14.242 4.508 1 97.81 273 VAL A O 1
ATOM 1998 N N . PRO A 1 274 ? -24.203 15.219 2.527 1 98.62 274 PRO A N 1
ATOM 1999 C CA . PRO A 1 274 ? -22.75 15.336 2.35 1 98.62 274 PRO A CA 1
ATOM 2000 C C . PRO A 1 274 ? -22.156 16.484 3.146 1 98.62 274 PRO A C 1
ATOM 2002 O O . PRO A 1 274 ? -22.812 17.5 3.377 1 98.62 274 PRO A O 1
ATOM 2005 N N . VAL A 1 275 ? -20.859 16.344 3.506 1 98.5 275 VAL A N 1
ATOM 2006 C CA . VAL A 1 275 ? -20.156 17.422 4.18 1 98.5 275 VAL A CA 1
ATOM 2007 C C . VAL A 1 275 ? -19.234 18.141 3.189 1 98.5 275 VAL A C 1
ATOM 2009 O O . VAL A 1 275 ? -18.891 19.312 3.377 1 98.5 275 VAL A O 1
ATOM 2012 N N . ALA A 1 276 ? -18.812 17.438 2.164 1 98.88 276 ALA A N 1
ATOM 2013 C CA . ALA A 1 276 ? -17.953 18.031 1.143 1 98.88 276 ALA A CA 1
ATOM 2014 C C . ALA A 1 276 ? -18.078 17.281 -0.179 1 98.88 276 ALA A C 1
ATOM 2016 O O . ALA A 1 276 ? -18.562 16.156 -0.216 1 98.88 276 ALA A O 1
ATOM 2017 N N . LYS A 1 277 ? -17.766 17.922 -1.211 1 98.88 277 LYS A N 1
ATOM 2018 C CA . LYS A 1 277 ? -17.609 17.359 -2.547 1 98.88 277 LYS A CA 1
ATOM 2019 C C . LYS A 1 277 ? -16.156 17.375 -2.984 1 98.88 277 LYS A C 1
ATOM 2021 O O . LYS A 1 277 ? -15.453 18.375 -2.785 1 98.88 277 LYS A O 1
ATOM 2026 N N . ILE A 1 278 ? -15.648 16.266 -3.473 1 98.94 278 ILE A N 1
ATOM 2027 C CA . ILE A 1 278 ? -14.305 16.25 -4.043 1 98.94 278 ILE A CA 1
ATOM 2028 C C . ILE A 1 278 ? -14.336 16.828 -5.461 1 98.94 278 ILE A C 1
ATOM 2030 O O . ILE A 1 278 ? -15.055 16.312 -6.32 1 98.94 278 ILE A O 1
ATOM 2034 N N . LEU A 1 279 ? -13.523 17.859 -5.691 1 98.75 279 LEU A N 1
ATOM 2035 C CA . LEU A 1 279 ? -13.523 18.516 -6.988 1 98.75 279 LEU A CA 1
ATOM 2036 C C . LEU A 1 279 ? -12.375 18.016 -7.859 1 98.75 279 LEU A C 1
ATOM 2038 O O . LEU A 1 279 ? -12.484 18 -9.086 1 98.75 279 LEU A O 1
ATOM 2042 N N . GLY A 1 280 ? -11.281 17.656 -7.195 1 98.69 280 GLY A N 1
ATOM 2043 C CA . GLY A 1 280 ? -10.109 17.219 -7.934 1 98.69 280 GLY A CA 1
ATOM 2044 C C . GLY A 1 280 ? -9.008 16.688 -7.039 1 98.69 280 GLY A C 1
ATOM 2045 O O . GLY A 1 280 ? -9.094 16.781 -5.812 1 98.69 280 GLY A O 1
ATOM 2046 N N . TRP A 1 281 ? -8.031 16.078 -7.629 1 98.81 281 TRP A N 1
ATOM 2047 C CA . TRP A 1 281 ? -6.879 15.508 -6.945 1 98.81 281 TRP A CA 1
ATOM 2048 C C . TRP A 1 281 ? -5.699 15.352 -7.902 1 98.81 281 TRP A C 1
ATOM 2050 O O . TRP A 1 281 ? -5.871 15.398 -9.117 1 98.81 281 TRP A O 1
ATOM 2060 N N . ALA A 1 282 ? -4.496 15.203 -7.246 1 98.81 282 ALA A N 1
ATOM 2061 C CA . ALA A 1 282 ? -3.32 14.93 -8.07 1 98.81 282 ALA A CA 1
ATOM 2062 C C . ALA A 1 282 ? -2.139 14.492 -7.207 1 98.81 282 ALA A C 1
ATOM 2064 O O . ALA A 1 282 ? -2.08 14.812 -6.016 1 98.81 282 ALA A O 1
ATOM 2065 N N . ASP A 1 283 ? -1.279 13.734 -7.84 1 98.81 283 ASP A N 1
ATOM 2066 C CA . ASP A 1 283 ? 0.052 13.445 -7.32 1 98.81 283 ASP A CA 1
ATOM 2067 C C . ASP A 1 283 ? 1.128 14.172 -8.125 1 98.81 283 ASP A C 1
ATOM 2069 O O . ASP A 1 283 ? 0.9 14.547 -9.273 1 98.81 283 ASP A O 1
ATOM 2073 N N . ALA A 1 284 ? 2.211 14.398 -7.512 1 98.81 284 ALA A N 1
ATOM 2074 C CA . ALA A 1 284 ? 3.426 14.883 -8.164 1 98.81 284 ALA A CA 1
ATOM 2075 C C . ALA A 1 284 ? 4.672 14.359 -7.457 1 98.81 284 ALA A C 1
ATOM 2077 O O . ALA A 1 284 ? 4.586 13.82 -6.348 1 98.81 284 ALA A O 1
ATOM 2078 N N . ALA A 1 285 ? 5.762 14.422 -8.109 1 98.75 285 ALA A N 1
ATOM 2079 C CA . ALA A 1 285 ? 7.035 14.031 -7.516 1 98.75 285 ALA A CA 1
ATOM 2080 C C . ALA A 1 285 ? 8.195 14.812 -8.133 1 98.75 285 ALA A C 1
ATOM 2082 O O . ALA A 1 285 ? 8.039 15.438 -9.188 1 98.75 285 ALA A O 1
ATOM 2083 N N . ARG A 1 286 ? 9.234 14.844 -7.488 1 98.5 286 ARG A N 1
ATOM 2084 C CA . ARG A 1 286 ? 10.5 15.453 -7.887 1 98.5 286 ARG A CA 1
ATOM 2085 C C . ARG A 1 286 ? 11.68 14.781 -7.199 1 98.5 286 ARG A C 1
ATOM 2087 O O . ARG A 1 286 ? 11.547 13.672 -6.68 1 98.5 286 ARG A O 1
ATOM 2094 N N . GLU A 1 287 ? 12.867 15.406 -7.262 1 98.5 287 GLU A N 1
ATOM 2095 C CA . GLU A 1 287 ? 14.047 14.828 -6.621 1 98.5 287 GLU A CA 1
ATOM 2096 C C . GLU A 1 287 ? 13.789 14.539 -5.145 1 98.5 287 GLU A C 1
ATOM 2098 O O . GLU A 1 287 ? 13.25 15.391 -4.43 1 98.5 287 GLU A O 1
ATOM 2103 N N . PRO A 1 288 ? 14.203 13.336 -4.664 1 98.38 288 PRO A N 1
ATOM 2104 C CA . PRO A 1 288 ? 13.922 12.938 -3.281 1 98.38 288 PRO A CA 1
ATOM 2105 C C . PRO A 1 288 ? 14.375 13.977 -2.262 1 98.38 288 PRO A C 1
ATOM 2107 O O . PRO A 1 288 ? 13.672 14.234 -1.281 1 98.38 288 PRO A O 1
ATOM 2110 N N . GLU A 1 289 ? 15.477 14.617 -2.438 1 98.19 289 GLU A N 1
ATOM 2111 C CA . GLU A 1 289 ? 16 15.562 -1.458 1 98.19 289 GLU A CA 1
ATOM 2112 C C . GLU A 1 289 ? 15.188 16.844 -1.444 1 98.19 289 GLU A C 1
ATOM 2114 O O . GLU A 1 289 ? 15.312 17.656 -0.526 1 98.19 289 GLU A O 1
ATOM 2119 N N . ARG A 1 290 ? 14.273 17.031 -2.43 1 98.62 290 ARG A N 1
ATOM 2120 C CA . ARG A 1 290 ? 13.461 18.25 -2.527 1 98.62 290 ARG A CA 1
ATOM 2121 C C . ARG A 1 290 ? 11.984 17.938 -2.332 1 98.62 290 ARG A C 1
ATOM 2123 O O . ARG A 1 290 ? 11.117 18.672 -2.814 1 98.62 290 ARG A O 1
ATOM 2130 N N . PHE A 1 291 ? 11.758 16.844 -1.634 1 98.44 291 PHE A N 1
ATOM 2131 C CA . PHE A 1 291 ? 10.375 16.422 -1.396 1 98.44 291 PHE A CA 1
ATOM 2132 C C . PHE A 1 291 ? 9.602 17.516 -0.673 1 98.44 291 PHE A C 1
ATOM 2134 O O . PHE A 1 291 ? 8.383 17.625 -0.816 1 98.44 291 PHE A O 1
ATOM 2141 N N . THR A 1 292 ? 10.266 18.406 0.051 1 98.81 292 THR A N 1
ATOM 2142 C CA . THR A 1 292 ? 9.672 19.391 0.946 1 98.81 292 THR A CA 1
ATOM 2143 C C . THR A 1 292 ? 8.82 20.375 0.166 1 98.81 292 THR A C 1
ATOM 2145 O O . THR A 1 292 ? 7.891 20.969 0.716 1 98.81 292 THR A O 1
ATOM 2148 N N . ILE A 1 293 ? 9.07 20.562 -1.108 1 98.81 293 ILE A N 1
ATOM 2149 C CA . ILE A 1 293 ? 8.312 21.547 -1.866 1 98.81 293 ILE A CA 1
ATOM 2150 C C . ILE A 1 293 ? 7.504 20.859 -2.955 1 98.81 293 ILE A C 1
ATOM 2152 O O . ILE A 1 293 ? 6.945 21.516 -3.838 1 98.81 293 ILE A O 1
ATOM 2156 N N . ALA A 1 294 ? 7.418 19.531 -2.896 1 98.88 294 ALA A N 1
ATOM 2157 C CA . ALA A 1 294 ? 6.68 18.75 -3.887 1 98.88 294 ALA A CA 1
ATOM 2158 C C . ALA A 1 294 ? 5.203 19.141 -3.902 1 98.88 294 ALA A C 1
ATOM 2160 O O . ALA A 1 294 ? 4.543 19.062 -4.938 1 98.88 294 ALA A O 1
ATOM 2161 N N . PRO A 1 295 ? 4.625 19.609 -2.791 1 98.94 295 PRO A N 1
ATOM 2162 C CA . PRO A 1 295 ? 3.23 20.062 -2.834 1 98.94 295 PRO A CA 1
ATOM 2163 C C . PRO A 1 295 ? 3.002 21.203 -3.824 1 98.94 295 PRO A C 1
ATOM 2165 O O . PRO A 1 295 ? 1.919 21.312 -4.402 1 98.94 295 PRO A O 1
ATOM 2168 N N . SER A 1 296 ? 4 22.047 -4.035 1 98.88 296 SER A N 1
ATOM 2169 C CA . SER A 1 296 ? 3.873 23.156 -4.977 1 98.88 296 SER A CA 1
ATOM 2170 C C . SER A 1 296 ? 3.738 22.656 -6.41 1 98.88 296 SER A C 1
ATOM 2172 O O . SER A 1 296 ? 3.344 23.406 -7.301 1 98.88 296 SER A O 1
ATOM 2174 N N . LEU A 1 297 ? 4.039 21.391 -6.645 1 98.88 297 LEU A N 1
ATOM 2175 C CA . LEU A 1 297 ? 3.811 20.766 -7.941 1 98.88 297 LEU A CA 1
ATOM 2176 C C . LEU A 1 297 ? 2.457 20.062 -7.969 1 98.88 297 LEU A C 1
ATOM 2178 O O . LEU A 1 297 ? 1.754 20.094 -8.984 1 98.88 297 LEU A O 1
ATOM 2182 N N . ALA A 1 298 ? 2.039 19.422 -6.887 1 98.94 298 ALA A N 1
ATOM 2183 C CA . ALA A 1 298 ? 0.807 18.641 -6.824 1 98.94 298 ALA A CA 1
ATOM 2184 C C . ALA A 1 298 ? -0.418 19.547 -6.824 1 98.94 298 ALA A C 1
ATOM 2186 O O . ALA A 1 298 ? -1.439 19.219 -7.434 1 98.94 298 ALA A O 1
ATOM 2187 N N . ILE A 1 299 ? -0.341 20.672 -6.141 1 98.94 299 ILE A N 1
ATOM 2188 C CA . ILE A 1 299 ? -1.487 21.547 -5.926 1 98.94 299 ILE A CA 1
ATOM 2189 C C . ILE A 1 299 ? -1.95 22.125 -7.258 1 98.94 299 ILE A C 1
ATOM 2191 O O . ILE A 1 299 ? -3.127 22.031 -7.613 1 98.94 299 ILE A O 1
ATOM 2195 N N . PRO A 1 300 ? -1.076 22.734 -8.125 1 98.88 300 PRO A N 1
ATOM 2196 C CA . PRO A 1 300 ? -1.542 23.203 -9.43 1 98.88 300 PRO A CA 1
ATOM 2197 C C . PRO A 1 300 ? -2.148 22.094 -10.273 1 98.88 300 PRO A C 1
ATOM 2199 O O . PRO A 1 300 ? -3.121 22.312 -11 1 98.88 300 PRO A O 1
ATOM 2202 N N . LYS A 1 301 ? -1.593 20.906 -10.211 1 98.81 301 LYS A N 1
ATOM 2203 C CA . LYS A 1 301 ? -2.135 19.781 -10.953 1 98.81 301 LYS A CA 1
ATOM 2204 C C . LYS A 1 301 ? -3.533 19.422 -10.461 1 98.81 301 LYS A C 1
ATOM 2206 O O . LYS A 1 301 ? -4.414 19.094 -11.266 1 98.81 301 LYS A O 1
ATOM 2211 N N . ALA A 1 302 ? -3.713 19.438 -9.156 1 98.88 302 ALA A N 1
ATOM 2212 C CA . ALA A 1 302 ? -5.023 19.141 -8.578 1 98.88 302 ALA A CA 1
ATOM 2213 C C . ALA A 1 302 ? -6.047 20.203 -8.977 1 98.88 302 ALA A C 1
ATOM 2215 O O . ALA A 1 302 ? -7.211 19.891 -9.227 1 98.88 302 ALA A O 1
ATOM 2216 N N . LEU A 1 303 ? -5.652 21.453 -8.969 1 98.88 303 LEU A N 1
ATOM 2217 C CA . LEU A 1 303 ? -6.523 22.547 -9.391 1 98.88 303 LEU A CA 1
ATOM 2218 C C . LEU A 1 303 ? -6.945 22.375 -10.844 1 98.88 303 LEU A C 1
ATOM 2220 O O . LEU A 1 303 ? -8.109 22.578 -11.188 1 98.88 303 LEU A O 1
ATOM 2224 N N . LYS A 1 304 ? -5.969 22 -11.656 1 98.69 304 LYS A N 1
ATOM 2225 C CA . LYS A 1 304 ? -6.289 21.734 -13.062 1 98.69 304 LYS A CA 1
ATOM 2226 C C . LYS A 1 304 ? -7.301 20.594 -13.188 1 98.69 304 LYS A C 1
ATOM 2228 O O . LYS A 1 304 ? -8.258 20.688 -13.953 1 98.69 304 LYS A O 1
ATOM 2233 N N . HIS A 1 305 ? -7.09 19.531 -12.453 1 98.06 305 HIS A N 1
ATOM 2234 C CA . HIS A 1 305 ? -8.016 18.406 -12.43 1 98.06 305 HIS A CA 1
ATOM 2235 C C . HIS A 1 305 ? -9.406 18.844 -11.992 1 98.06 305 HIS A C 1
ATOM 2237 O O . HIS A 1 305 ? -10.414 18.328 -12.492 1 98.06 305 HIS A O 1
ATOM 2243 N N . ALA A 1 306 ? -9.477 19.812 -11.141 1 98.38 306 ALA A N 1
ATOM 2244 C CA . ALA A 1 306 ? -10.727 20.312 -10.578 1 98.38 306 ALA A CA 1
ATOM 2245 C C . ALA A 1 306 ? -11.336 21.391 -11.461 1 98.38 306 ALA A C 1
ATOM 2247 O O . ALA A 1 306 ? -12.453 21.844 -11.219 1 98.38 306 ALA A O 1
ATOM 2248 N N . ASN A 1 307 ? -10.609 21.828 -12.484 1 98.19 307 ASN A N 1
ATOM 2249 C CA . ASN A 1 307 ? -11 22.969 -13.289 1 98.19 307 ASN A CA 1
ATOM 2250 C C . ASN A 1 307 ? -11.242 24.203 -12.422 1 98.19 307 ASN A C 1
ATOM 2252 O O . ASN A 1 307 ? -12.297 24.828 -12.5 1 98.19 307 ASN A O 1
ATOM 2256 N N . GLN A 1 308 ? -10.312 24.438 -11.453 1 98.5 308 GLN A N 1
ATOM 2257 C CA . GLN A 1 308 ? -10.312 25.578 -10.539 1 98.5 308 GLN A CA 1
ATOM 2258 C C . GLN A 1 308 ? -8.977 26.312 -10.586 1 98.5 308 GLN A C 1
ATOM 2260 O O . GLN A 1 308 ? -8.008 25.828 -11.156 1 98.5 308 GLN A O 1
ATOM 2265 N N . THR A 1 309 ? -8.969 27.5 -10.078 1 98.5 309 THR A N 1
ATOM 2266 C CA . THR A 1 309 ? -7.738 28.266 -9.898 1 98.5 309 THR A CA 1
ATOM 2267 C C . THR A 1 309 ? -7.418 28.453 -8.422 1 98.5 309 THR A C 1
ATOM 2269 O O . THR A 1 309 ? -8.266 28.188 -7.559 1 98.5 309 THR A O 1
ATOM 2272 N N . ILE A 1 310 ? -6.211 28.828 -8.18 1 98.25 310 ILE A N 1
ATOM 2273 C CA . ILE A 1 310 ? -5.762 28.969 -6.805 1 98.25 310 ILE A CA 1
ATOM 2274 C C . ILE A 1 310 ? -6.543 30.094 -6.125 1 98.25 310 ILE A C 1
ATOM 2276 O O . ILE A 1 310 ? -6.797 30.047 -4.918 1 98.25 310 ILE A O 1
ATOM 2280 N N . GLU A 1 311 ? -7.02 31.125 -6.887 1 97.5 311 GLU A N 1
ATOM 2281 C CA . GLU A 1 311 ? -7.781 32.281 -6.379 1 97.5 311 GLU A CA 1
ATOM 2282 C C . GLU A 1 311 ? -9.18 31.844 -5.93 1 97.5 311 GLU A C 1
ATOM 2284 O O . GLU A 1 311 ? -9.812 32.531 -5.125 1 97.5 311 GLU A O 1
ATOM 2289 N N . ASP A 1 312 ? -9.625 30.688 -6.391 1 97.94 312 ASP A N 1
ATOM 2290 C CA . ASP A 1 312 ? -10.953 30.188 -6.043 1 97.94 312 ASP A CA 1
ATOM 2291 C C . ASP A 1 312 ? -10.945 29.562 -4.648 1 97.94 312 ASP A C 1
ATOM 2293 O O . ASP A 1 312 ? -12.008 29.281 -4.086 1 97.94 312 ASP A O 1
ATOM 2297 N N . MET A 1 313 ? -9.789 29.406 -4.051 1 98.69 313 MET A N 1
ATOM 2298 C CA . MET A 1 313 ? -9.672 28.656 -2.803 1 98.69 313 MET A CA 1
ATOM 2299 C C . MET A 1 313 ? -9.734 29.578 -1.599 1 98.69 313 MET A C 1
ATOM 2301 O O . MET A 1 313 ? -9.07 30.625 -1.572 1 98.69 313 MET A O 1
ATOM 2305 N N . ASP A 1 314 ? -10.516 29.219 -0.653 1 98.81 314 ASP A N 1
ATOM 2306 C CA . ASP A 1 314 ? -10.664 30.016 0.562 1 98.81 314 ASP A CA 1
ATOM 2307 C C . ASP A 1 314 ? -9.594 29.656 1.59 1 98.81 314 ASP A C 1
ATOM 2309 O O . ASP A 1 314 ? -9.078 30.531 2.285 1 98.81 314 ASP A O 1
ATOM 2313 N N . PHE A 1 315 ? -9.305 28.344 1.7 1 98.88 315 PHE A N 1
ATOM 2314 C CA . PHE A 1 315 ? -8.359 27.906 2.721 1 98.88 315 PHE A CA 1
ATOM 2315 C C . PHE A 1 315 ? -7.469 26.781 2.184 1 98.88 315 PHE A C 1
ATOM 2317 O O . PHE A 1 315 ? -7.812 26.125 1.202 1 98.88 315 PHE A O 1
ATOM 2324 N N . PHE A 1 316 ? -6.305 26.656 2.83 1 98.88 316 PHE A N 1
ATOM 2325 C CA . PHE A 1 316 ? -5.297 25.672 2.49 1 98.88 316 PHE A CA 1
ATOM 2326 C C . PHE A 1 316 ? -4.852 24.906 3.73 1 98.88 316 PHE A C 1
ATOM 2328 O O . PHE A 1 316 ? -4.633 25.5 4.789 1 98.88 316 PHE A O 1
ATOM 2335 N N . GLU A 1 317 ? -4.824 23.625 3.641 1 98.88 317 GLU A N 1
ATOM 2336 C CA . GLU A 1 317 ? -4.18 22.781 4.637 1 98.88 317 GLU A CA 1
ATOM 2337 C C . GLU A 1 317 ? -2.926 22.109 4.066 1 98.88 317 GLU A C 1
ATOM 2339 O O . GLU A 1 317 ? -3.018 21.203 3.234 1 98.88 317 GLU A O 1
ATOM 2344 N N . LEU A 1 318 ? -1.796 22.578 4.469 1 98.88 318 LEU A N 1
ATOM 2345 C CA . LEU A 1 318 ? -0.508 22.016 4.086 1 98.88 318 LEU A CA 1
ATOM 2346 C C . LEU A 1 318 ? 0.123 21.266 5.254 1 98.88 318 LEU A C 1
ATOM 2348 O O . LEU A 1 318 ? 0.288 21.828 6.34 1 98.88 318 LEU A O 1
ATOM 2352 N N . ASN A 1 319 ? 0.453 20 5.043 1 98.81 319 ASN A N 1
ATOM 2353 C CA . ASN A 1 319 ? 1.104 19.266 6.129 1 98.81 319 ASN A CA 1
ATOM 2354 C C . ASN A 1 319 ? 2.453 19.891 6.484 1 98.81 319 ASN A C 1
ATOM 2356 O O . ASN A 1 319 ? 3.262 20.172 5.602 1 98.81 319 ASN A O 1
ATOM 2360 N N . GLU A 1 320 ? 2.619 20.047 7.801 1 97.75 320 GLU A N 1
ATOM 2361 C CA . GLU A 1 320 ? 3.814 20.688 8.344 1 97.75 320 GLU A CA 1
ATOM 2362 C C . GLU A 1 320 ? 4.809 19.656 8.859 1 97.75 320 GLU A C 1
ATOM 2364 O O . GLU A 1 320 ? 5.172 19.656 10.031 1 97.75 320 GLU A O 1
ATOM 2369 N N . ALA A 1 321 ? 5.336 18.844 7.875 1 98.19 321 ALA A N 1
ATOM 2370 C CA . ALA A 1 321 ? 6.383 17.969 8.383 1 98.19 321 ALA A CA 1
ATOM 2371 C C . ALA A 1 321 ? 7.453 18.75 9.125 1 98.19 321 ALA A C 1
ATOM 2373 O O . ALA A 1 321 ? 8.031 18.266 10.102 1 98.19 321 ALA A O 1
ATOM 2374 N N . PHE A 1 322 ? 7.793 19.875 8.617 1 98.75 322 PHE A N 1
ATOM 2375 C CA . PHE A 1 322 ? 8.609 20.953 9.188 1 98.75 322 PHE A CA 1
ATOM 2376 C C . PHE A 1 322 ? 7.98 22.312 8.922 1 98.75 322 PHE A C 1
ATOM 2378 O O . PHE A 1 322 ? 7.258 22.484 7.941 1 98.75 322 PHE A O 1
ATOM 2385 N N . SER A 1 323 ? 8.297 23.266 9.812 1 98.88 323 SER A N 1
ATOM 2386 C CA . SER A 1 323 ? 7.836 24.625 9.562 1 98.88 323 SER A CA 1
ATOM 2387 C C . SER A 1 323 ? 8.25 25.109 8.18 1 98.88 323 SER A C 1
ATOM 2389 O O . SER A 1 323 ? 7.465 25.766 7.484 1 98.88 323 SER A O 1
ATOM 2391 N N . VAL A 1 324 ? 9.461 24.781 7.801 1 98.88 324 VAL A N 1
ATOM 2392 C CA . VAL A 1 324 ? 10.039 25.266 6.551 1 98.88 324 VAL A CA 1
ATOM 2393 C C . VAL A 1 324 ? 9.211 24.766 5.371 1 98.88 324 VAL A C 1
ATOM 2395 O O . VAL A 1 324 ? 9.094 25.453 4.352 1 98.88 324 VAL A O 1
ATOM 2398 N N . VAL A 1 325 ? 8.547 23.625 5.457 1 98.88 325 VAL A N 1
ATOM 2399 C CA . VAL A 1 325 ? 7.758 23.031 4.383 1 98.88 325 VAL A CA 1
ATOM 2400 C C . VAL A 1 325 ? 6.535 23.891 4.094 1 98.88 325 VAL A C 1
ATOM 2402 O O . VAL A 1 325 ? 6.266 24.219 2.936 1 98.88 325 VAL A O 1
ATOM 2405 N N . ALA A 1 326 ? 5.809 24.234 5.133 1 98.69 326 ALA A N 1
ATOM 2406 C CA . ALA A 1 326 ? 4.633 25.078 4.961 1 98.69 326 ALA A CA 1
ATOM 2407 C C . ALA A 1 326 ? 5.016 26.469 4.438 1 98.69 326 ALA A C 1
ATOM 2409 O O . ALA A 1 326 ? 4.355 27 3.549 1 98.69 326 ALA A O 1
ATOM 2410 N N . ILE A 1 327 ? 6.133 27.062 4.992 1 98.81 327 ILE A N 1
ATOM 2411 C CA . ILE A 1 327 ? 6.574 28.391 4.602 1 98.81 327 ILE A CA 1
ATOM 2412 C C . ILE A 1 327 ? 6.977 28.391 3.131 1 98.81 327 ILE A C 1
ATOM 2414 O O . ILE A 1 327 ? 6.527 29.25 2.359 1 98.81 327 ILE A O 1
ATOM 2418 N N . ALA A 1 328 ? 7.785 27.422 2.725 1 98.88 328 ALA A N 1
ATOM 2419 C CA . ALA A 1 328 ? 8.328 27.375 1.368 1 98.88 328 ALA A CA 1
ATOM 2420 C C . ALA A 1 328 ? 7.211 27.172 0.342 1 98.88 328 ALA A C 1
ATOM 2422 O O . ALA A 1 328 ? 7.184 27.859 -0.684 1 98.88 328 ALA A O 1
ATOM 2423 N N . ASN A 1 329 ? 6.309 26.234 0.578 1 98.88 329 ASN A N 1
ATOM 2424 C CA . ASN A 1 329 ? 5.223 26 -0.367 1 98.88 329 ASN A CA 1
ATOM 2425 C C . ASN A 1 329 ? 4.281 27.188 -0.452 1 98.88 329 ASN A C 1
ATOM 2427 O O . ASN A 1 329 ? 3.781 27.516 -1.53 1 98.88 329 ASN A O 1
ATOM 2431 N N . SER A 1 330 ? 3.996 27.844 0.702 1 98.75 330 SER A N 1
ATOM 2432 C CA . SER A 1 330 ? 3.18 29.062 0.693 1 98.75 330 SER A CA 1
ATOM 2433 C C . SER A 1 330 ? 3.83 30.156 -0.137 1 98.75 330 SER A C 1
ATOM 2435 O O . SER A 1 330 ? 3.15 30.844 -0.898 1 98.75 330 SER A O 1
ATOM 2437 N N . LYS A 1 331 ? 5.137 30.297 0.03 1 98.62 331 LYS A N 1
ATOM 2438 C CA . LYS A 1 331 ? 5.891 31.297 -0.727 1 98.62 331 LYS A CA 1
ATOM 2439 C C . LYS A 1 331 ? 5.84 31 -2.223 1 98.62 331 LYS A C 1
ATOM 2441 O O . LYS A 1 331 ? 5.562 31.906 -3.027 1 98.62 331 LYS A O 1
ATOM 2446 N N . ILE A 1 332 ? 6.098 29.734 -2.627 1 98.81 332 ILE A N 1
ATOM 2447 C CA . ILE A 1 332 ? 6.137 29.328 -4.027 1 98.81 332 ILE A CA 1
ATOM 2448 C C . ILE A 1 332 ? 4.773 29.578 -4.672 1 98.81 332 ILE A C 1
ATOM 2450 O O . ILE A 1 332 ? 4.691 30.031 -5.812 1 98.81 332 ILE A O 1
ATOM 2454 N N . LEU A 1 333 ? 3.688 29.312 -3.902 1 98.75 333 LEU A N 1
ATOM 2455 C CA . LEU A 1 333 ? 2.34 29.328 -4.457 1 98.75 333 LEU A CA 1
ATOM 2456 C C . LEU A 1 333 ? 1.682 30.688 -4.223 1 98.75 333 LEU A C 1
ATOM 2458 O O . LEU A 1 333 ? 0.565 30.938 -4.688 1 98.75 333 LEU A O 1
ATOM 2462 N N . GLY A 1 334 ? 2.295 31.547 -3.512 1 98.38 334 GLY A N 1
ATOM 2463 C CA . GLY A 1 334 ? 1.762 32.875 -3.232 1 98.38 334 GLY A CA 1
ATOM 2464 C C . GLY A 1 334 ? 0.556 32.844 -2.312 1 98.38 334 GLY A C 1
ATOM 2465 O O . GLY A 1 334 ? -0.416 33.562 -2.535 1 98.38 334 GLY A O 1
ATOM 2466 N N . LEU A 1 335 ? 0.624 32 -1.275 1 98.56 335 LEU A N 1
ATOM 2467 C CA . LEU A 1 335 ? -0.527 31.859 -0.392 1 98.56 335 LEU A CA 1
ATOM 2468 C C . LEU A 1 335 ? -0.455 32.844 0.767 1 98.56 335 LEU A C 1
ATOM 2470 O O . LEU A 1 335 ? 0.624 33.094 1.31 1 98.56 335 LEU A O 1
ATOM 2474 N N . SER A 1 336 ? -1.594 33.375 1.153 1 97.06 336 SER A N 1
ATOM 2475 C CA . SER A 1 336 ? -1.683 34.25 2.322 1 97.06 336 SER A CA 1
ATOM 2476 C C . SER A 1 336 ? -1.638 33.438 3.615 1 97.06 336 SER A C 1
ATOM 2478 O O . SER A 1 336 ? -2.311 32.406 3.738 1 97.06 336 SER A O 1
ATOM 2480 N N . ALA A 1 337 ? -0.929 33.906 4.578 1 95.94 337 ALA A N 1
ATOM 2481 C CA . ALA A 1 337 ? -0.758 33.219 5.863 1 95.94 337 ALA A CA 1
ATOM 2482 C C . ALA A 1 337 ? -2.1 33.031 6.566 1 95.94 337 ALA A C 1
ATOM 2484 O O . ALA A 1 337 ? -2.297 32.062 7.293 1 95.94 337 ALA A O 1
ATOM 2485 N N . GLU A 1 338 ? -3.021 33.938 6.332 1 96.69 338 GLU A N 1
ATOM 2486 C CA . GLU A 1 338 ? -4.312 33.906 7.016 1 96.69 338 GLU A CA 1
ATOM 2487 C C . GLU A 1 338 ? -5.195 32.781 6.469 1 96.69 338 GLU A C 1
ATOM 2489 O O . GLU A 1 338 ? -6.199 32.406 7.086 1 96.69 338 GLU A O 1
ATOM 2494 N N . LYS A 1 339 ? -4.805 32.188 5.332 1 98.44 339 LYS A N 1
ATOM 2495 C CA . LYS A 1 339 ? -5.621 31.156 4.699 1 98.44 339 LYS A CA 1
ATOM 2496 C C . LYS A 1 339 ? -5 29.766 4.875 1 98.44 339 LYS A C 1
ATOM 2498 O O . LYS A 1 339 ? -5.613 28.75 4.535 1 98.44 339 LYS A O 1
ATOM 2503 N N . VAL A 1 340 ? -3.771 29.734 5.43 1 98.75 340 VAL A N 1
ATOM 2504 C CA . VAL A 1 340 ? -3.031 28.484 5.48 1 98.75 340 VAL A CA 1
ATOM 2505 C C . VAL A 1 340 ? -3.025 27.938 6.91 1 98.75 340 VAL A C 1
ATOM 2507 O O . VAL A 1 340 ? -2.623 28.641 7.84 1 98.75 340 VAL A O 1
ATOM 2510 N N . ASN A 1 341 ? -3.443 26.719 7.066 1 98.69 341 ASN A N 1
ATOM 2511 C CA . ASN A 1 341 ? -3.379 26.016 8.336 1 98.69 341 ASN A CA 1
ATOM 2512 C C . ASN A 1 341 ? -3.932 26.859 9.484 1 98.69 341 ASN A C 1
ATOM 2514 O O . ASN A 1 341 ? -3.264 27.047 10.5 1 98.69 341 ASN A O 1
ATOM 2518 N N . VAL A 1 342 ? -5.191 27.234 9.383 1 98.25 342 VAL A N 1
ATOM 2519 C CA . VAL A 1 342 ? -5.73 28.266 10.258 1 98.25 342 VAL A CA 1
ATOM 2520 C C . VAL A 1 342 ? -6.07 27.672 11.617 1 98.25 342 VAL A C 1
ATOM 2522 O O . VAL A 1 342 ? -6.242 28.406 12.594 1 98.25 342 VAL A O 1
ATOM 2525 N N . PHE A 1 343 ? -6.094 26.312 11.75 1 98.38 343 PHE A N 1
ATOM 2526 C CA . PHE A 1 343 ? -6.285 25.656 13.031 1 98.38 343 PHE A CA 1
ATOM 2527 C C . PHE A 1 343 ? -4.977 25.047 13.539 1 98.38 343 PHE A C 1
ATOM 2529 O O . PHE A 1 343 ? -4.98 24.172 14.406 1 98.38 343 PHE A O 1
ATOM 2536 N N . GLY A 1 344 ? -3.854 25.516 12.969 1 98.19 344 GLY A N 1
ATOM 2537 C CA . GLY A 1 344 ? -2.586 24.859 13.266 1 98.19 344 GLY A CA 1
ATOM 2538 C C . GLY A 1 344 ? -2.355 23.594 12.445 1 98.19 344 GLY A C 1
ATOM 2539 O O . GLY A 1 344 ? -3.238 23.172 11.703 1 98.19 344 GLY A O 1
ATOM 2540 N N . GLY A 1 345 ? -1.177 23.094 12.547 1 98.25 345 GLY A N 1
ATOM 2541 C CA . GLY A 1 345 ? -0.845 21.938 11.734 1 98.25 345 GLY A CA 1
ATOM 2542 C C . GLY A 1 345 ? 0.053 20.953 12.453 1 98.25 345 GLY A C 1
ATOM 2543 O O . GLY A 1 345 ? -0.005 20.828 13.68 1 98.25 345 GLY A O 1
ATOM 2544 N N . ALA A 1 346 ? 0.787 20.172 11.703 1 98.69 346 ALA A N 1
ATOM 2545 C CA . ALA A 1 346 ? 1.5 18.984 12.18 1 98.69 346 ALA A CA 1
ATOM 2546 C C . ALA A 1 346 ? 2.615 19.375 13.148 1 98.69 346 ALA A C 1
ATOM 2548 O O . ALA A 1 346 ? 2.99 18.578 14.016 1 98.69 346 ALA A O 1
ATOM 2549 N N . VAL A 1 347 ? 3.174 20.578 13.008 1 98.56 347 VAL A N 1
ATOM 2550 C CA . VAL A 1 347 ? 4.219 21 13.93 1 98.56 347 VAL A CA 1
ATOM 2551 C C . VAL A 1 347 ? 3.662 21.062 15.352 1 98.56 347 VAL A C 1
ATOM 2553 O O . VAL A 1 347 ? 4.359 20.719 16.312 1 98.56 347 VAL A O 1
ATOM 2556 N N . ALA A 1 348 ? 2.434 21.469 15.477 1 98.5 348 ALA A N 1
ATOM 2557 C CA . ALA A 1 348 ? 1.794 21.594 16.781 1 98.5 348 ALA A CA 1
ATOM 2558 C C . ALA A 1 348 ? 1.02 20.328 17.141 1 98.5 348 ALA A C 1
ATOM 2560 O O . ALA A 1 348 ? 1.116 19.844 18.266 1 98.5 348 ALA A O 1
ATOM 2561 N N . ILE A 1 349 ? 0.247 19.812 16.219 1 98.44 349 ILE A N 1
ATOM 2562 C CA . ILE A 1 349 ? -0.725 18.75 16.453 1 98.44 349 ILE A CA 1
ATOM 2563 C C . ILE A 1 349 ? -0.029 17.391 16.391 1 98.44 349 ILE A C 1
ATOM 2565 O O . ILE A 1 349 ? -0.347 16.484 17.172 1 98.44 349 ILE A O 1
ATOM 2569 N N . GLY A 1 350 ? 0.886 17.25 15.438 1 98.62 350 GLY A N 1
ATOM 2570 C CA . GLY A 1 350 ? 1.566 15.977 15.242 1 98.62 350 GLY A CA 1
ATOM 2571 C C . GLY A 1 350 ? 1.411 15.43 13.836 1 98.62 350 GLY A C 1
ATOM 2572 O O . GLY A 1 350 ? 0.611 15.938 13.047 1 98.62 350 GLY A O 1
ATOM 2573 N N . HIS A 1 351 ? 2.189 14.391 13.602 1 98.75 351 HIS A N 1
ATOM 2574 C CA . HIS A 1 351 ? 2.314 13.867 12.242 1 98.75 351 HIS A CA 1
ATOM 2575 C C . HIS A 1 351 ? 2.393 12.344 12.242 1 98.75 351 HIS A C 1
ATOM 2577 O O . HIS A 1 351 ? 3.418 11.773 11.867 1 98.75 351 HIS A O 1
ATOM 2583 N N . PRO A 1 352 ? 1.29 11.633 12.602 1 98.88 352 PRO A N 1
ATOM 2584 C CA . PRO A 1 352 ? 1.287 10.195 12.328 1 98.88 352 PRO A CA 1
ATOM 2585 C C . PRO A 1 352 ? 1.326 9.875 10.836 1 98.88 352 PRO A C 1
ATOM 2587 O O . PRO A 1 352 ? 0.352 10.125 10.117 1 98.88 352 PRO A O 1
ATOM 2590 N N . LEU A 1 353 ? 2.355 9.352 10.344 1 98.75 353 LEU A N 1
ATOM 2591 C CA . LEU A 1 353 ? 2.734 9.312 8.938 1 98.75 353 LEU A CA 1
ATOM 2592 C C . LEU A 1 353 ? 1.562 8.859 8.07 1 98.75 353 LEU A C 1
ATOM 2594 O O . LEU A 1 353 ? 0.938 9.68 7.395 1 98.75 353 LEU A O 1
ATOM 2598 N N . GLY A 1 354 ? 1.112 7.609 8.188 1 98.75 354 GLY A N 1
ATOM 2599 C CA . GLY A 1 354 ? 0.079 7.039 7.332 1 98.75 354 GLY A CA 1
ATOM 2600 C C . GLY A 1 354 ? -1.258 7.746 7.465 1 98.75 354 GLY A C 1
ATOM 2601 O O . GLY A 1 354 ? -2.1 7.66 6.566 1 98.75 354 GLY A O 1
ATOM 2602 N N . CYS A 1 355 ? -1.451 8.516 8.492 1 98.75 355 CYS A N 1
ATOM 2603 C CA . CYS A 1 355 ? -2.697 9.18 8.852 1 98.75 355 CYS A CA 1
ATOM 2604 C C . CYS A 1 355 ? -2.734 10.602 8.32 1 98.75 355 CYS A C 1
ATOM 2606 O O . CYS A 1 355 ? -3.805 11.125 8 1 98.75 355 CYS A O 1
ATOM 2608 N N . SER A 1 356 ? -1.61 11.219 8.18 1 98.94 356 SER A N 1
ATOM 2609 C CA . SER A 1 356 ? -1.494 12.672 8.094 1 98.94 356 SER A CA 1
ATOM 2610 C C . SER A 1 356 ? -2.207 13.211 6.859 1 98.94 356 SER A C 1
ATOM 2612 O O . SER A 1 356 ? -2.861 14.258 6.922 1 98.94 356 SER A O 1
ATOM 2614 N N . GLY A 1 357 ? -2.082 12.469 5.738 1 98.94 357 GLY A N 1
ATOM 2615 C CA . GLY A 1 357 ? -2.748 12.914 4.527 1 98.94 357 GLY A CA 1
ATOM 2616 C C . GLY A 1 357 ? -4.258 12.992 4.668 1 98.94 357 GLY A C 1
ATOM 2617 O O . GLY A 1 357 ? -4.887 13.922 4.156 1 98.94 357 GLY A O 1
ATOM 2618 N N . ALA A 1 358 ? -4.84 12.031 5.328 1 98.94 358 ALA A N 1
ATOM 2619 C CA . ALA A 1 358 ? -6.281 12.031 5.566 1 98.94 358 ALA A CA 1
ATOM 2620 C C . ALA A 1 358 ? -6.664 13.055 6.629 1 98.94 358 ALA A C 1
ATOM 2622 O O . ALA A 1 358 ? -7.684 13.742 6.508 1 98.94 358 ALA A O 1
ATOM 2623 N N . ARG A 1 359 ? -5.848 13.188 7.652 1 98.88 359 ARG A N 1
ATOM 2624 C CA . ARG A 1 359 ? -6.113 14.086 8.773 1 98.88 359 ARG A CA 1
ATOM 2625 C C . ARG A 1 359 ? -6.254 15.531 8.297 1 98.88 359 ARG A C 1
ATOM 2627 O O . ARG A 1 359 ? -7.145 16.25 8.75 1 98.88 359 ARG A O 1
ATOM 2634 N N . ILE A 1 360 ? -5.406 15.945 7.348 1 98.94 360 ILE A N 1
ATOM 2635 C CA . ILE A 1 360 ? -5.461 17.359 6.961 1 98.94 360 ILE A CA 1
ATOM 2636 C C . ILE A 1 360 ? -6.68 17.594 6.078 1 98.94 360 ILE A C 1
ATOM 2638 O O . ILE A 1 360 ? -7.188 18.719 6.004 1 98.94 360 ILE A O 1
ATOM 2642 N N . VAL A 1 361 ? -7.203 16.594 5.398 1 98.94 361 VAL A N 1
ATOM 2643 C CA . VAL A 1 361 ? -8.461 16.734 4.68 1 98.94 361 VAL A CA 1
ATOM 2644 C C . VAL A 1 361 ? -9.609 16.906 5.672 1 98.94 361 VAL A C 1
ATOM 2646 O O . VAL A 1 361 ? -10.484 17.75 5.484 1 98.94 361 VAL A O 1
ATOM 2649 N N . VAL A 1 362 ? -9.609 16.109 6.742 1 98.94 362 VAL A N 1
ATOM 2650 C CA . VAL A 1 362 ? -10.617 16.219 7.793 1 98.94 362 VAL A CA 1
ATOM 2651 C C . VAL A 1 362 ? -10.609 17.625 8.383 1 98.94 362 VAL A C 1
ATOM 2653 O O . VAL A 1 362 ? -11.664 18.25 8.523 1 98.94 362 VAL A O 1
ATOM 2656 N N . THR A 1 363 ? -9.422 18.125 8.695 1 98.88 363 THR A N 1
ATOM 2657 C CA . THR A 1 363 ? -9.297 19.453 9.281 1 98.88 363 THR A CA 1
ATOM 2658 C C . THR A 1 363 ? -9.758 20.531 8.305 1 98.88 363 THR A C 1
ATOM 2660 O O . THR A 1 363 ? -10.398 21.5 8.711 1 98.88 363 THR A O 1
ATOM 2663 N N . LEU A 1 364 ? -9.406 20.359 7.012 1 98.88 364 LEU A N 1
ATOM 2664 C CA . LEU A 1 364 ? -9.828 21.328 6.008 1 98.88 364 LEU A CA 1
ATOM 2665 C C . LEU A 1 364 ? -11.352 21.422 5.957 1 98.88 364 LEU A C 1
ATOM 2667 O O . LEU A 1 364 ? -11.898 22.531 5.859 1 98.88 364 LEU A O 1
ATOM 2671 N N . ILE A 1 365 ? -12.047 20.328 5.988 1 98.81 365 ILE A N 1
ATOM 2672 C CA . ILE A 1 365 ? -13.508 20.312 5.992 1 98.81 365 ILE A CA 1
ATOM 2673 C C . ILE A 1 365 ? -14.031 21.078 7.207 1 98.81 365 ILE A C 1
ATOM 2675 O O . ILE A 1 365 ? -14.953 21.891 7.086 1 98.81 365 ILE A O 1
ATOM 2679 N N . ASN A 1 366 ? -13.43 20.797 8.32 1 98.44 366 ASN A N 1
ATOM 2680 C CA . ASN A 1 366 ? -13.812 21.484 9.555 1 98.44 366 ASN A CA 1
ATOM 2681 C C . ASN A 1 366 ? -13.555 22.984 9.469 1 98.44 366 ASN A C 1
ATOM 2683 O O . ASN A 1 366 ? -14.367 23.781 9.945 1 98.44 366 ASN A O 1
ATOM 2687 N N . VAL A 1 367 ? -12.414 23.391 8.922 1 98.69 367 VAL A N 1
ATOM 2688 C CA . VAL A 1 367 ? -12.07 24.797 8.75 1 98.69 367 VAL A CA 1
ATOM 2689 C C . VAL A 1 367 ? -13.109 25.484 7.863 1 98.69 367 VAL A C 1
ATOM 2691 O O . VAL A 1 367 ? -13.602 26.562 8.195 1 98.69 367 VAL A O 1
ATOM 2694 N N . LEU A 1 368 ? -13.391 24.844 6.73 1 98.69 368 LEU A N 1
ATOM 2695 C CA . LEU A 1 368 ? -14.352 25.422 5.805 1 98.69 368 LEU A CA 1
ATOM 2696 C C . LEU A 1 368 ? -15.711 25.609 6.48 1 98.69 368 LEU A C 1
ATOM 2698 O O . LEU A 1 368 ? -16.375 26.641 6.301 1 98.69 368 LEU A O 1
ATOM 2702 N N . LYS A 1 369 ? -16.109 24.672 7.258 1 97.5 369 LYS A N 1
ATOM 2703 C CA . LYS A 1 369 ? -17.375 24.734 7.984 1 97.5 369 LYS A CA 1
ATOM 2704 C C . LYS A 1 369 ? -17.359 25.875 9.008 1 97.5 369 LYS A C 1
ATOM 2706 O O . LYS A 1 369 ? -18.281 26.672 9.07 1 97.5 369 LYS A O 1
ATOM 2711 N N . THR A 1 370 ? -16.312 25.953 9.781 1 97.44 370 THR A N 1
ATOM 2712 C CA . THR A 1 370 ? -16.219 26.844 10.938 1 97.44 370 THR A CA 1
ATOM 2713 C C . THR A 1 370 ? -15.984 28.281 10.492 1 97.44 370 THR A C 1
ATOM 2715 O O . THR A 1 370 ? -16.484 29.219 11.125 1 97.44 370 THR A O 1
ATOM 2718 N N . ARG A 1 371 ? -15.203 28.453 9.422 1 96.88 371 ARG A N 1
ATOM 2719 C CA . ARG A 1 371 ? -14.805 29.781 8.992 1 96.88 371 ARG A CA 1
ATOM 2720 C C . ARG A 1 371 ? -15.664 30.281 7.836 1 96.88 371 ARG A C 1
ATOM 2722 O O . ARG A 1 371 ? -15.453 31.375 7.316 1 96.88 371 ARG A O 1
ATOM 2729 N N . GLY A 1 372 ? -16.625 29.5 7.391 1 96.25 372 GLY A N 1
ATOM 2730 C CA . GLY A 1 372 ? -17.562 29.891 6.355 1 96.25 372 GLY A CA 1
ATOM 2731 C C . GLY A 1 372 ? -16.938 29.906 4.969 1 96.25 372 GLY A C 1
ATOM 2732 O O . GLY A 1 372 ? -17.312 30.734 4.133 1 96.25 372 GLY A O 1
ATOM 2733 N N . GLY A 1 373 ? -15.906 29.141 4.742 1 97.69 373 GLY A N 1
ATOM 2734 C CA . GLY A 1 373 ? -15.336 28.984 3.412 1 97.69 373 GLY A CA 1
ATOM 2735 C C . GLY A 1 373 ? -16.094 27.984 2.555 1 97.69 373 GLY A C 1
ATOM 2736 O O . GLY A 1 373 ? -16.875 27.188 3.068 1 97.69 373 GLY A O 1
ATOM 2737 N N . ARG A 1 374 ? -15.898 28.062 1.276 1 98.31 374 ARG A N 1
ATOM 2738 C CA . ARG A 1 374 ? -16.609 27.172 0.36 1 98.31 374 ARG A CA 1
ATOM 2739 C C . ARG A 1 374 ? -15.656 26.156 -0.248 1 98.31 374 ARG A C 1
ATOM 2741 O O . ARG A 1 374 ? -15.984 24.969 -0.335 1 98.31 374 ARG A O 1
ATOM 2748 N N . LYS A 1 375 ? -14.492 26.562 -0.687 1 98.81 375 LYS A N 1
ATOM 2749 C CA . LYS A 1 375 ? -13.562 25.672 -1.371 1 98.81 375 LYS A CA 1
ATOM 2750 C C . LYS A 1 375 ? -12.188 25.703 -0.715 1 98.81 375 LYS A C 1
ATOM 2752 O O . LYS A 1 375 ? -11.758 26.75 -0.214 1 98.81 375 LYS A O 1
ATOM 2757 N N . GLY A 1 376 ? -11.508 24.594 -0.679 1 98.88 376 GLY A N 1
ATOM 2758 C CA . GLY A 1 376 ? -10.164 24.516 -0.132 1 98.88 376 GLY A CA 1
ATOM 2759 C C . GLY A 1 376 ? -9.344 23.391 -0.734 1 98.88 376 GLY A C 1
ATOM 2760 O O . GLY A 1 376 ? -9.859 22.578 -1.516 1 98.88 376 GLY A O 1
ATOM 2761 N N . ILE A 1 377 ? -8.039 23.438 -0.433 1 98.88 377 ILE A N 1
ATOM 2762 C CA . ILE A 1 377 ? -7.113 22.422 -0.929 1 98.88 377 ILE A CA 1
ATOM 2763 C C . ILE A 1 377 ? -6.262 21.891 0.224 1 98.88 377 ILE A C 1
ATOM 2765 O O . ILE A 1 377 ? -5.824 22.656 1.084 1 98.88 377 ILE A O 1
ATOM 2769 N N . ALA A 1 378 ? -6.145 20.609 0.279 1 98.94 378 ALA A N 1
ATOM 2770 C CA . ALA A 1 378 ? -5.172 19.953 1.15 1 98.94 378 ALA A CA 1
ATOM 2771 C C . ALA A 1 378 ? -3.99 19.422 0.347 1 98.94 378 ALA A C 1
ATOM 2773 O O . ALA A 1 378 ? -4.172 18.844 -0.73 1 98.94 378 ALA A O 1
ATOM 2774 N N . GLY A 1 379 ? -2.756 19.688 0.746 1 98.94 379 GLY A N 1
ATOM 2775 C CA . GLY A 1 379 ? -1.538 19.219 0.109 1 98.94 379 GLY A CA 1
ATOM 2776 C C . GLY A 1 379 ? -0.534 18.641 1.091 1 98.94 379 GLY A C 1
ATOM 2777 O O . GLY A 1 379 ? -0.392 19.156 2.207 1 98.94 379 GLY A O 1
ATOM 2778 N N . ILE A 1 380 ? 0.164 17.609 0.729 1 98.94 380 ILE A N 1
ATOM 2779 C CA . ILE A 1 380 ? 1.121 16.953 1.613 1 98.94 380 ILE A CA 1
ATOM 2780 C C . ILE A 1 380 ? 2.27 16.375 0.792 1 98.94 380 ILE A C 1
ATOM 2782 O O . ILE A 1 380 ? 2.045 15.781 -0.266 1 98.94 380 ILE A O 1
ATOM 2786 N N . CYS A 1 381 ? 3.48 16.641 1.265 1 98.88 381 CYS A N 1
ATOM 2787 C CA . CYS A 1 381 ? 4.645 16 0.654 1 98.88 381 CYS A CA 1
ATOM 2788 C C . CYS A 1 381 ? 4.914 14.641 1.273 1 98.88 381 CYS A C 1
ATOM 2790 O O . CYS A 1 381 ? 4.359 14.312 2.322 1 98.88 381 CYS A O 1
ATOM 2792 N N . ASN A 1 382 ? 5.621 13.773 0.628 1 98.81 382 ASN A N 1
ATOM 2793 C CA . ASN A 1 382 ? 6.059 12.5 1.202 1 98.81 382 ASN A CA 1
ATOM 2794 C C . ASN A 1 382 ? 7.508 12.188 0.84 1 98.81 382 ASN A C 1
ATOM 2796 O O . ASN A 1 382 ? 7.996 12.625 -0.206 1 98.81 382 ASN A O 1
ATOM 2800 N N . GLY A 1 383 ? 8.195 11.477 1.78 1 97.44 383 GLY A N 1
ATOM 2801 C CA . GLY A 1 383 ? 9.555 11.023 1.526 1 97.44 383 GLY A CA 1
ATOM 2802 C C . GLY A 1 383 ? 9.703 10.32 0.192 1 97.44 383 GLY A C 1
ATOM 2803 O O . GLY A 1 383 ? 8.812 9.578 -0.229 1 97.44 383 GLY A O 1
ATOM 2804 N N . GLY A 1 384 ? 10.82 10.484 -0.4 1 97.44 384 GLY A N 1
ATOM 2805 C CA . GLY A 1 384 ? 11.078 9.945 -1.724 1 97.44 384 GLY A CA 1
ATOM 2806 C C . GLY A 1 384 ? 10.781 10.922 -2.84 1 97.44 384 GLY A C 1
ATOM 2807 O O . GLY A 1 384 ? 11 10.625 -4.016 1 97.44 384 GLY A O 1
ATOM 2808 N N . GLY A 1 385 ? 10.273 12.086 -2.49 1 98.5 385 GLY A N 1
ATOM 2809 C CA . GLY A 1 385 ? 10.156 13.156 -3.475 1 98.5 385 GLY A CA 1
ATOM 2810 C C . GLY A 1 385 ? 8.719 13.43 -3.885 1 98.5 385 GLY A C 1
ATOM 2811 O O . GLY A 1 385 ? 8.469 14.305 -4.715 1 98.5 385 GLY A O 1
ATOM 2812 N N . GLY A 1 386 ? 7.727 12.781 -3.281 1 98.62 386 GLY A N 1
ATOM 2813 C CA . GLY A 1 386 ? 6.367 12.828 -3.789 1 98.62 386 GLY A CA 1
ATOM 2814 C C . GLY A 1 386 ? 5.48 13.797 -3.033 1 98.62 386 GLY A C 1
ATOM 2815 O O . GLY A 1 386 ? 5.922 14.438 -2.074 1 98.62 386 GLY A O 1
ATOM 2816 N N . ALA A 1 387 ? 4.301 13.945 -3.529 1 98.94 387 ALA A N 1
ATOM 2817 C CA . ALA A 1 387 ? 3.252 14.742 -2.898 1 98.94 387 ALA A CA 1
ATOM 2818 C C . ALA A 1 387 ? 1.877 14.375 -3.447 1 98.94 387 ALA A C 1
ATOM 2820 O O . ALA A 1 387 ? 1.771 13.766 -4.516 1 98.94 387 ALA A O 1
ATOM 2821 N N . SER A 1 388 ? 0.861 14.648 -2.695 1 98.94 388 SER A N 1
ATOM 2822 C CA . SER A 1 388 ? -0.536 14.547 -3.102 1 98.94 388 SER A CA 1
ATOM 2823 C C . SER A 1 388 ? -1.318 15.797 -2.717 1 98.94 388 SER A C 1
ATOM 2825 O O . SER A 1 388 ? -0.942 16.5 -1.781 1 98.94 388 SER A O 1
ATOM 2827 N N . ALA A 1 389 ? -2.332 16.078 -3.457 1 98.94 389 ALA A N 1
ATOM 2828 C CA . ALA A 1 389 ? -3.223 17.203 -3.166 1 98.94 389 ALA A CA 1
ATOM 2829 C C . ALA A 1 389 ? -4.664 16.875 -3.529 1 98.94 389 ALA A C 1
ATOM 2831 O O . ALA A 1 389 ? -4.914 16.156 -4.504 1 98.94 389 ALA A O 1
ATOM 2832 N N . VAL A 1 390 ? -5.598 17.359 -2.744 1 98.94 390 VAL A N 1
ATOM 2833 C CA . VAL A 1 390 ? -7.027 17.156 -2.971 1 98.94 390 VAL A CA 1
ATOM 2834 C C . VAL A 1 390 ? -7.758 18.5 -2.854 1 98.94 390 VAL A C 1
ATOM 2836 O O . VAL A 1 390 ? -7.496 19.281 -1.936 1 98.94 390 VAL A O 1
ATOM 2839 N N . VAL A 1 391 ? -8.609 18.797 -3.811 1 98.94 391 VAL A N 1
ATOM 2840 C CA . VAL A 1 391 ? -9.461 19.984 -3.832 1 98.94 391 VAL A CA 1
ATOM 2841 C C . VAL A 1 391 ? -10.883 19.594 -3.42 1 98.94 391 VAL A C 1
ATOM 2843 O O . VAL A 1 391 ? -11.469 18.672 -3.977 1 98.94 391 VAL A O 1
ATOM 2846 N N . ILE A 1 392 ? -11.43 20.344 -2.428 1 98.94 392 ILE A N 1
ATOM 2847 C CA . ILE A 1 392 ? -12.773 20 -1.98 1 98.94 392 ILE A CA 1
ATOM 2848 C C . ILE A 1 392 ? -13.641 21.266 -1.94 1 98.94 392 ILE A C 1
ATOM 2850 O O . ILE A 1 392 ? -13.117 22.375 -1.921 1 98.94 392 ILE A O 1
ATOM 2854 N N . GLU A 1 393 ? -14.938 21.062 -1.985 1 98.88 393 GLU A N 1
ATOM 2855 C CA . GLU A 1 393 ? -15.961 22.078 -1.788 1 98.88 393 GLU A CA 1
ATOM 2856 C C . GLU A 1 393 ? -16.875 21.719 -0.614 1 98.88 393 GLU A C 1
ATOM 2858 O O . GLU A 1 393 ? -17.422 20.625 -0.562 1 98.88 393 GLU A O 1
ATOM 2863 N N . SER A 1 394 ? -17.031 22.656 0.288 1 98.56 394 SER A N 1
ATOM 2864 C CA . SER A 1 394 ? -17.906 22.453 1.433 1 98.56 394 SER A CA 1
ATOM 2865 C C . SER A 1 394 ? -19.359 22.344 0.998 1 98.56 394 SER A C 1
ATOM 2867 O O . SER A 1 394 ? -19.812 23.078 0.123 1 98.56 394 SER A O 1
ATOM 2869 N N . MET A 1 395 ? -20.047 21.391 1.624 1 96.69 395 MET A N 1
ATOM 2870 C CA . MET A 1 395 ? -21.484 21.25 1.413 1 96.69 395 MET A CA 1
ATOM 2871 C C . MET A 1 395 ? -22.266 21.656 2.66 1 96.69 395 MET A C 1
ATOM 2873 O O . MET A 1 395 ? -23.469 21.375 2.766 1 96.69 395 MET A O 1
ATOM 2877 N N . LEU A 1 396 ? -21.516 22.203 3.533 1 88.56 396 LEU A N 1
ATOM 2878 C CA . LEU A 1 396 ? -22.078 22.594 4.812 1 88.56 396 LEU A CA 1
ATOM 2879 C C . LEU A 1 396 ? -22.547 24.047 4.781 1 88.56 396 LEU A C 1
ATOM 2881 O O . LEU A 1 396 ? -21.984 24.859 4.035 1 88.56 396 LEU A O 1
ATOM 2885 N N . MET B 1 1 ? -16.031 8.133 -23.297 1 67.62 1 MET B N 1
ATOM 2886 C CA . MET B 1 1 ? -16.062 6.68 -23.172 1 67.62 1 MET B CA 1
ATOM 2887 C C . MET B 1 1 ? -14.789 6.156 -22.516 1 67.62 1 MET B C 1
ATOM 2889 O O . MET B 1 1 ? -13.711 6.727 -22.688 1 67.62 1 MET B O 1
ATOM 2893 N N . PRO B 1 2 ? -14.938 5.145 -21.641 1 84.25 2 PRO B N 1
ATOM 2894 C CA . PRO B 1 2 ? -13.727 4.621 -21 1 84.25 2 PRO B CA 1
ATOM 2895 C C . PRO B 1 2 ? -12.672 4.164 -22.016 1 84.25 2 PRO B C 1
ATOM 2897 O O . PRO B 1 2 ? -13.023 3.66 -23.078 1 84.25 2 PRO B O 1
ATOM 2900 N N . GLU B 1 3 ? -11.414 4.5 -21.766 1 91.88 3 GLU B N 1
ATOM 2901 C CA . GLU B 1 3 ? -10.297 4.078 -22.609 1 91.88 3 GLU B CA 1
ATOM 2902 C C . GLU B 1 3 ? -10.047 2.578 -22.484 1 91.88 3 GLU B C 1
ATOM 2904 O O . GLU B 1 3 ? -10.172 2.016 -21.391 1 91.88 3 GLU B O 1
ATOM 2909 N N . SER B 1 4 ? -9.75 1.999 -23.656 1 98.12 4 SER B N 1
ATOM 2910 C CA . SER B 1 4 ? -9.211 0.644 -23.578 1 98.12 4 SER B CA 1
ATOM 2911 C C . SER B 1 4 ? -7.836 0.631 -22.938 1 98.12 4 SER B C 1
ATOM 2913 O O . SER B 1 4 ? -7.086 1.606 -23.031 1 98.12 4 SER B O 1
ATOM 2915 N N . VAL B 1 5 ? -7.551 -0.394 -22.234 1 98.88 5 VAL B N 1
ATOM 2916 C CA . VAL B 1 5 ? -6.27 -0.534 -21.547 1 98.88 5 VAL B CA 1
ATOM 2917 C C . VAL B 1 5 ? -5.504 -1.72 -22.125 1 98.88 5 VAL B C 1
ATOM 2919 O O . VAL B 1 5 ? -6.016 -2.842 -22.172 1 98.88 5 VAL B O 1
ATOM 2922 N N . TYR B 1 6 ? -4.258 -1.481 -22.531 1 98.94 6 TYR B N 1
ATOM 2923 C CA . TYR B 1 6 ? -3.414 -2.514 -23.125 1 98.94 6 TYR B CA 1
ATOM 2924 C C . TYR B 1 6 ? -2.156 -2.736 -22.297 1 98.94 6 TYR B C 1
ATOM 2926 O O . TYR B 1 6 ? -1.667 -1.815 -21.641 1 98.94 6 TYR B O 1
ATOM 2934 N N . ILE B 1 7 ? -1.738 -3.977 -22.266 1 98.94 7 ILE B N 1
ATOM 2935 C CA . ILE B 1 7 ? -0.417 -4.328 -21.766 1 98.94 7 ILE B CA 1
ATOM 2936 C C . ILE B 1 7 ? 0.578 -4.398 -22.922 1 98.94 7 ILE B C 1
ATOM 2938 O O . ILE B 1 7 ? 0.357 -5.121 -23.891 1 98.94 7 ILE B O 1
ATOM 2942 N N . VAL B 1 8 ? 1.7 -3.662 -22.797 1 98.81 8 VAL B N 1
ATOM 2943 C CA . VAL B 1 8 ? 2.629 -3.629 -23.922 1 98.81 8 VAL B CA 1
ATOM 2944 C C . VAL B 1 8 ? 3.877 -4.441 -23.578 1 98.81 8 VAL B C 1
ATOM 2946 O O . VAL B 1 8 ? 4.625 -4.844 -24.484 1 98.81 8 VAL B O 1
ATOM 2949 N N . SER B 1 9 ? 4.07 -4.668 -22.328 1 98.75 9 SER B N 1
ATOM 2950 C CA . SER B 1 9 ? 5.113 -5.586 -21.875 1 98.75 9 SER B CA 1
ATOM 2951 C C . SER B 1 9 ? 4.773 -6.191 -20.516 1 98.75 9 SER B C 1
ATOM 2953 O O . SER B 1 9 ? 4.09 -5.566 -19.703 1 98.75 9 SER B O 1
ATOM 2955 N N . ALA B 1 10 ? 5.195 -7.414 -20.281 1 98.88 10 ALA B N 1
ATOM 2956 C CA . ALA B 1 10 ? 5.016 -8.18 -19.047 1 98.88 10 ALA B CA 1
ATOM 2957 C C . ALA B 1 10 ? 6.168 -9.156 -18.844 1 98.88 10 ALA B C 1
ATOM 2959 O O . ALA B 1 10 ? 6.395 -10.047 -19.656 1 98.88 10 ALA B O 1
ATOM 2960 N N . VAL B 1 11 ? 6.891 -8.938 -17.703 1 98.94 11 VAL B N 1
ATOM 2961 C CA . VAL B 1 11 ? 8.039 -9.797 -17.438 1 98.94 11 VAL B CA 1
ATOM 2962 C C . VAL B 1 11 ? 8.156 -10.07 -15.945 1 98.94 11 VAL B C 1
ATOM 2964 O O . VAL B 1 11 ? 7.5 -9.414 -15.133 1 98.94 11 VAL B O 1
ATOM 2967 N N . ARG B 1 12 ? 8.898 -11.031 -15.664 1 98.94 12 ARG B N 1
ATOM 2968 C CA . ARG B 1 12 ? 9.219 -11.352 -14.273 1 98.94 12 ARG B CA 1
ATOM 2969 C C . ARG B 1 12 ? 10.672 -11.797 -14.133 1 98.94 12 ARG B C 1
ATOM 2971 O O . ARG B 1 12 ? 11.305 -12.188 -15.117 1 98.94 12 ARG B O 1
ATOM 2978 N N . THR B 1 13 ? 11.195 -11.672 -12.93 1 98.94 13 THR B N 1
ATOM 2979 C CA . THR B 1 13 ? 12.445 -12.344 -12.602 1 98.94 13 THR B CA 1
ATOM 2980 C C . THR B 1 13 ? 12.219 -13.852 -12.445 1 98.94 13 THR B C 1
ATOM 2982 O O . THR B 1 13 ? 11.078 -14.305 -12.344 1 98.94 13 THR B O 1
ATOM 2985 N N . PRO B 1 14 ? 13.43 -14.625 -12.461 1 98.81 14 PRO B N 1
ATOM 2986 C CA . PRO B 1 14 ? 13.258 -15.953 -11.867 1 98.81 14 PRO B CA 1
ATOM 2987 C C . PRO B 1 14 ? 12.758 -15.891 -10.422 1 98.81 14 PRO B C 1
ATOM 2989 O O . PRO B 1 14 ? 12.961 -14.883 -9.734 1 98.81 14 PRO B O 1
ATOM 2992 N N . VAL B 1 15 ? 12.031 -16.906 -10.086 1 98.88 15 VAL B N 1
ATOM 2993 C CA . VAL B 1 15 ? 11.656 -17.047 -8.68 1 98.88 15 VAL B CA 1
ATOM 2994 C C . VAL B 1 15 ? 12.742 -17.797 -7.926 1 98.88 15 VAL B C 1
ATOM 2996 O O . VAL B 1 15 ? 13.094 -18.922 -8.297 1 98.88 15 VAL B O 1
ATOM 2999 N N . GLY B 1 16 ? 13.328 -17.125 -6.941 1 98.75 16 GLY B N 1
ATOM 3000 C CA . GLY B 1 16 ? 14.367 -17.734 -6.129 1 98.75 16 GLY B CA 1
ATOM 3001 C C . GLY B 1 16 ? 13.828 -18.438 -4.895 1 98.75 16 GLY B C 1
ATOM 3002 O O . GLY B 1 16 ? 12.812 -18 -4.332 1 98.75 16 GLY B O 1
ATOM 3003 N N . SER B 1 17 ? 14.539 -19.5 -4.422 1 98.44 17 SER B N 1
ATOM 3004 C CA . SER B 1 17 ? 14.195 -20.172 -3.176 1 98.44 17 SER B CA 1
ATOM 3005 C C . SER B 1 17 ? 14.609 -19.344 -1.963 1 98.44 17 SER B C 1
ATOM 3007 O O . SER B 1 17 ? 15.508 -18.516 -2.057 1 98.44 17 SER B O 1
ATOM 3009 N N . PHE B 1 18 ? 13.953 -19.703 -0.842 1 98.44 18 PHE B N 1
ATOM 3010 C CA . PHE B 1 18 ? 14.297 -19.062 0.424 1 98.44 18 PHE B CA 1
ATOM 3011 C C . PHE B 1 18 ? 15.75 -19.312 0.781 1 98.44 18 PHE B C 1
ATOM 3013 O O . PHE B 1 18 ? 16.172 -20.469 0.903 1 98.44 18 PHE B O 1
ATOM 3020 N N . GLY B 1 19 ? 16.484 -18.156 0.87 1 98 19 GLY B N 1
ATOM 3021 C CA . GLY B 1 19 ? 17.906 -18.281 1.148 1 98 19 GLY B CA 1
ATOM 3022 C C . GLY B 1 19 ? 18.703 -18.75 -0.051 1 98 19 GLY B C 1
ATOM 3023 O O . GLY B 1 19 ? 19.875 -19.125 0.084 1 98 19 GLY B O 1
ATOM 3024 N N . GLY B 1 20 ? 18.094 -18.703 -1.214 1 97.31 20 GLY B N 1
ATOM 3025 C CA . GLY B 1 20 ? 18.703 -19.25 -2.406 1 97.31 20 GLY B CA 1
ATOM 3026 C C . GLY B 1 20 ? 19.359 -18.203 -3.283 1 97.31 20 GLY B C 1
ATOM 3027 O O . GLY B 1 20 ? 20.047 -17.312 -2.783 1 97.31 20 GLY B O 1
ATOM 3028 N N . ALA B 1 21 ? 19.203 -18.344 -4.57 1 96.69 21 ALA B N 1
ATOM 3029 C CA . ALA B 1 21 ? 20 -17.656 -5.586 1 96.69 21 ALA B CA 1
ATOM 3030 C C . ALA B 1 21 ? 19.75 -16.156 -5.535 1 96.69 21 ALA B C 1
ATOM 3032 O O . ALA B 1 21 ? 20.656 -15.359 -5.852 1 96.69 21 ALA B O 1
ATOM 3033 N N . LEU B 1 22 ? 18.578 -15.719 -5.18 1 98.31 22 LEU B N 1
ATOM 3034 C CA . LEU B 1 22 ? 18.234 -14.297 -5.27 1 98.31 22 LEU B CA 1
ATOM 3035 C C . LEU B 1 22 ? 18.422 -13.609 -3.922 1 98.31 22 LEU B C 1
ATOM 3037 O O . LEU B 1 22 ? 18.203 -12.398 -3.803 1 98.31 22 LEU B O 1
ATOM 3041 N N . LYS B 1 23 ? 18.828 -14.312 -2.898 1 97.12 23 LYS B N 1
ATOM 3042 C CA . LYS B 1 23 ? 18.984 -13.82 -1.531 1 97.12 23 LYS B CA 1
ATOM 3043 C C . LYS B 1 23 ? 19.844 -12.562 -1.495 1 97.12 23 LYS B C 1
ATOM 3045 O O . LYS B 1 23 ? 19.578 -11.648 -0.706 1 97.12 23 LYS B O 1
ATOM 3050 N N . PRO B 1 24 ? 20.844 -12.367 -2.387 1 96.75 24 PRO B N 1
ATOM 3051 C CA . PRO B 1 24 ? 21.719 -11.188 -2.311 1 96.75 24 PRO B CA 1
ATOM 3052 C C . PRO B 1 24 ? 21 -9.898 -2.715 1 96.75 24 PRO B C 1
ATOM 3054 O O . PRO B 1 24 ? 21.531 -8.805 -2.508 1 96.75 24 PRO B O 1
ATOM 3057 N N . LEU B 1 25 ? 19.859 -9.961 -3.283 1 98.06 25 LEU B N 1
ATOM 3058 C CA . LEU B 1 25 ? 19.141 -8.781 -3.766 1 98.06 25 LEU B CA 1
ATOM 3059 C C . LEU B 1 25 ? 17.938 -8.484 -2.889 1 98.06 25 LEU B C 1
ATOM 3061 O O . LEU B 1 25 ? 17.234 -9.406 -2.457 1 98.06 25 LEU B O 1
ATOM 3065 N N . THR B 1 26 ? 17.703 -7.215 -2.592 1 98.31 26 THR B N 1
ATOM 3066 C CA . THR B 1 26 ? 16.516 -6.785 -1.859 1 98.31 26 THR B CA 1
ATOM 3067 C C . THR B 1 26 ? 15.281 -6.863 -2.746 1 98.31 26 THR B C 1
ATOM 3069 O O . THR B 1 26 ? 15.391 -7.023 -3.963 1 98.31 26 THR B O 1
ATOM 3072 N N . ALA B 1 27 ? 14.133 -6.793 -2.127 1 98.88 27 ALA B N 1
ATOM 3073 C CA . ALA B 1 27 ? 12.875 -6.777 -2.871 1 98.88 27 ALA B CA 1
ATOM 3074 C C . ALA B 1 27 ? 12.859 -5.641 -3.891 1 98.88 27 ALA B C 1
ATOM 3076 O O . ALA B 1 27 ? 12.445 -5.836 -5.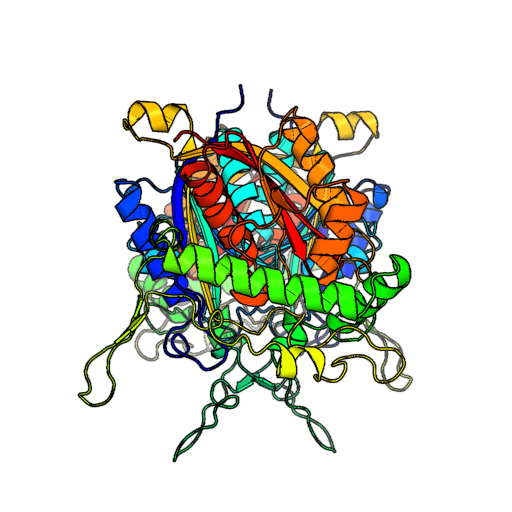039 1 98.88 27 ALA B O 1
ATOM 3077 N N . THR B 1 28 ? 13.32 -4.406 -3.5 1 98.88 28 THR B N 1
ATOM 3078 C CA . THR B 1 28 ? 13.258 -3.24 -4.375 1 98.88 28 THR B CA 1
ATOM 3079 C C . THR B 1 28 ? 14.227 -3.389 -5.547 1 98.88 28 THR B C 1
ATOM 3081 O O . THR B 1 28 ? 13.922 -2.969 -6.664 1 98.88 28 THR B O 1
ATOM 3084 N N . GLU B 1 29 ? 15.375 -3.998 -5.293 1 98.81 29 GLU B N 1
ATOM 3085 C CA . GLU B 1 29 ? 16.312 -4.266 -6.383 1 98.81 29 GLU B CA 1
ATOM 3086 C C . GLU B 1 29 ? 15.719 -5.242 -7.391 1 98.81 29 GLU B C 1
ATOM 3088 O O . GLU B 1 29 ? 15.836 -5.043 -8.602 1 98.81 29 GLU B O 1
ATOM 3093 N N . LEU B 1 30 ? 15.117 -6.309 -6.902 1 98.94 30 LEU B N 1
ATOM 3094 C CA . LEU B 1 30 ? 14.438 -7.25 -7.789 1 98.94 30 LEU B CA 1
ATOM 3095 C C . LEU B 1 30 ? 13.344 -6.551 -8.594 1 98.94 30 LEU B C 1
ATOM 3097 O O . LEU B 1 30 ? 13.195 -6.797 -9.789 1 98.94 30 LEU B O 1
ATOM 3101 N N . GLY B 1 31 ? 12.578 -5.711 -7.914 1 98.94 31 GLY B N 1
ATOM 3102 C CA . GLY B 1 31 ? 11.555 -4.934 -8.602 1 98.94 31 GLY B CA 1
ATOM 3103 C C . GLY B 1 31 ? 12.117 -4.043 -9.695 1 98.94 31 GLY B C 1
ATOM 3104 O O . GLY B 1 31 ? 11.555 -3.959 -10.781 1 98.94 31 GLY B O 1
ATOM 3105 N N . SER B 1 32 ? 13.227 -3.357 -9.406 1 98.94 32 SER B N 1
ATOM 3106 C CA . SER B 1 32 ? 13.867 -2.477 -10.375 1 98.94 32 SER B CA 1
ATOM 3107 C C . SER B 1 32 ? 14.328 -3.254 -11.602 1 98.94 32 SER B C 1
ATOM 3109 O O . SER B 1 32 ? 14.219 -2.768 -12.734 1 98.94 32 SER B O 1
ATOM 3111 N N . ILE B 1 33 ? 14.875 -4.426 -11.359 1 98.94 33 ILE B N 1
ATOM 3112 C CA . ILE B 1 33 ? 15.336 -5.266 -12.461 1 98.94 33 ILE B CA 1
ATOM 3113 C C . ILE B 1 33 ? 14.164 -5.629 -13.367 1 98.94 33 ILE B C 1
ATOM 3115 O O . ILE B 1 33 ? 14.25 -5.496 -14.586 1 98.94 33 ILE B O 1
ATOM 3119 N N . ALA B 1 34 ? 13.055 -6.086 -12.773 1 98.94 34 ALA B N 1
ATOM 3120 C CA . ALA B 1 34 ? 11.875 -6.461 -13.547 1 98.94 34 ALA B CA 1
ATOM 3121 C C . ALA B 1 34 ? 11.312 -5.266 -14.305 1 98.94 34 ALA B C 1
ATOM 3123 O O . ALA B 1 34 ? 10.984 -5.371 -15.492 1 98.94 34 ALA B O 1
ATOM 3124 N N . LEU B 1 35 ? 11.195 -4.109 -13.641 1 98.94 35 LEU B N 1
ATOM 3125 C CA . LEU B 1 35 ? 10.602 -2.934 -14.266 1 98.94 35 LEU B CA 1
ATOM 3126 C C . LEU B 1 35 ? 11.484 -2.408 -15.391 1 98.94 35 LEU B C 1
ATOM 3128 O O . LEU B 1 35 ? 10.984 -2.02 -16.453 1 98.94 35 LEU B O 1
ATOM 3132 N N . LYS B 1 36 ? 12.797 -2.336 -15.141 1 98.88 36 LYS B N 1
ATOM 3133 C CA . LYS B 1 36 ? 13.719 -1.908 -16.188 1 98.88 36 LYS B CA 1
ATOM 3134 C C . LYS B 1 36 ? 13.578 -2.779 -17.438 1 98.88 36 LYS B C 1
ATOM 3136 O O . LYS B 1 36 ? 13.555 -2.271 -18.562 1 98.88 36 LYS B O 1
ATOM 3141 N N . ALA B 1 37 ? 13.5 -4.082 -17.219 1 98.88 37 ALA B N 1
ATOM 3142 C CA . ALA B 1 37 ? 13.344 -5.016 -18.328 1 98.88 37 ALA B CA 1
ATOM 3143 C C . ALA B 1 37 ? 12.016 -4.793 -19.047 1 98.88 37 ALA B C 1
ATOM 3145 O O . ALA B 1 37 ? 11.953 -4.855 -20.281 1 98.88 37 ALA B O 1
ATOM 3146 N N . ALA B 1 38 ? 10.922 -4.594 -18.328 1 98.88 38 ALA B N 1
ATOM 3147 C CA . ALA B 1 38 ? 9.617 -4.332 -18.922 1 98.88 38 ALA B CA 1
ATOM 3148 C C . ALA B 1 38 ? 9.656 -3.082 -19.797 1 98.88 38 ALA B C 1
ATOM 3150 O O . ALA B 1 38 ? 9.078 -3.062 -20.891 1 98.88 38 ALA B O 1
ATOM 3151 N N . ILE B 1 39 ? 10.281 -2.041 -19.297 1 98.81 39 ILE B N 1
ATOM 3152 C CA . ILE B 1 39 ? 10.398 -0.78 -20.016 1 98.81 39 ILE B CA 1
ATOM 3153 C C . ILE B 1 39 ? 11.164 -1.001 -21.328 1 98.81 39 ILE B C 1
ATOM 3155 O O . ILE B 1 39 ? 10.75 -0.543 -22.391 1 98.81 39 ILE B O 1
ATOM 3159 N N . THR B 1 40 ? 12.266 -1.722 -21.219 1 98.5 40 THR B N 1
ATOM 3160 C CA . THR B 1 40 ? 13.094 -2.01 -22.391 1 98.5 40 THR B CA 1
ATOM 3161 C C . THR B 1 40 ? 12.312 -2.809 -23.422 1 98.5 40 THR B C 1
ATOM 3163 O O . THR B 1 40 ? 12.344 -2.482 -24.609 1 98.5 40 THR B O 1
ATOM 3166 N N . LYS B 1 41 ? 11.617 -3.785 -22.984 1 98.06 41 LYS B N 1
ATOM 3167 C CA . LYS B 1 41 ? 10.852 -4.648 -23.875 1 98.06 41 LYS B CA 1
ATOM 3168 C C . LYS B 1 41 ? 9.711 -3.883 -24.547 1 98.06 41 LYS B C 1
ATOM 3170 O O . LYS B 1 41 ? 9.367 -4.145 -25.703 1 98.06 41 LYS B O 1
ATOM 3175 N N . ALA B 1 42 ? 9.102 -2.998 -23.828 1 97.81 42 ALA B N 1
ATOM 3176 C CA . ALA B 1 42 ? 7.996 -2.191 -24.344 1 97.81 42 ALA B CA 1
ATOM 3177 C C . ALA B 1 42 ? 8.492 -1.155 -25.344 1 97.81 42 ALA B C 1
ATOM 3179 O O . ALA B 1 42 ? 7.703 -0.584 -26.094 1 97.81 42 ALA B O 1
ATOM 3180 N N . LYS B 1 43 ? 9.805 -0.87 -25.344 1 96.94 43 LYS B N 1
ATOM 3181 C CA . LYS B 1 43 ? 10.422 0.152 -26.188 1 96.94 43 LYS B CA 1
ATOM 3182 C C . LYS B 1 43 ? 9.781 1.517 -25.953 1 96.94 43 LYS B C 1
ATOM 3184 O O . LYS B 1 43 ? 9.414 2.211 -26.906 1 96.94 43 LYS B O 1
ATOM 3189 N N . ILE B 1 44 ? 9.586 1.828 -24.766 1 96.88 44 ILE B N 1
ATOM 3190 C CA . ILE B 1 44 ? 9.016 3.123 -24.422 1 96.88 44 ILE B CA 1
ATOM 3191 C C . ILE B 1 44 ? 10.062 3.988 -23.734 1 96.88 44 ILE B C 1
ATOM 3193 O O . ILE B 1 44 ? 10.961 3.469 -23.062 1 96.88 44 ILE B O 1
ATOM 3197 N N . ASN B 1 45 ? 10 5.316 -23.938 1 97.12 45 ASN B N 1
ATOM 3198 C CA . ASN B 1 45 ? 10.75 6.266 -23.125 1 97.12 45 ASN B CA 1
ATOM 3199 C C . ASN B 1 45 ? 10.266 6.266 -21.672 1 97.12 45 ASN B C 1
ATOM 3201 O O . ASN B 1 45 ? 9.117 6.598 -21.406 1 97.12 45 ASN B O 1
ATOM 3205 N N . PRO B 1 46 ? 11.148 5.895 -20.75 1 97.69 46 PRO B N 1
ATOM 3206 C CA . PRO B 1 46 ? 10.727 5.809 -19.344 1 97.69 46 PRO B CA 1
ATOM 3207 C C . PRO B 1 46 ? 10.125 7.113 -18.828 1 97.69 46 PRO B C 1
ATOM 3209 O O . PRO B 1 46 ? 9.336 7.102 -17.875 1 97.69 46 PRO B O 1
ATOM 3212 N N . GLU B 1 47 ? 10.406 8.242 -19.391 1 97.06 47 GLU B N 1
ATOM 3213 C CA . GLU B 1 47 ? 9.906 9.547 -18.969 1 97.06 47 GLU B CA 1
ATOM 3214 C C . GLU B 1 47 ? 8.406 9.672 -19.234 1 97.06 47 GLU B C 1
ATOM 3216 O O . GLU B 1 47 ? 7.75 10.555 -18.672 1 97.06 47 GLU B O 1
ATOM 3221 N N . LEU B 1 48 ? 7.895 8.773 -20.062 1 97.88 48 LEU B N 1
ATOM 3222 C CA . LEU B 1 48 ? 6.484 8.844 -20.438 1 97.88 48 LEU B CA 1
ATOM 3223 C C . LEU B 1 48 ? 5.621 8.133 -19.391 1 97.88 48 LEU B C 1
ATOM 3225 O O . LEU B 1 48 ? 4.398 8.305 -19.375 1 97.88 48 LEU B O 1
ATOM 3229 N N . ILE B 1 49 ? 6.25 7.32 -18.562 1 98.69 49 ILE B N 1
ATOM 3230 C CA . ILE B 1 49 ? 5.488 6.641 -17.531 1 98.69 49 ILE B CA 1
ATOM 3231 C C . ILE B 1 49 ? 5.023 7.656 -16.484 1 98.69 49 ILE B C 1
ATOM 3233 O O . ILE B 1 49 ? 5.832 8.414 -15.938 1 98.69 49 ILE B O 1
ATOM 3237 N N . GLU B 1 50 ? 3.766 7.629 -16.172 1 98.69 50 GLU B N 1
ATOM 3238 C CA . GLU B 1 50 ? 3.158 8.719 -15.422 1 98.69 50 GLU B CA 1
ATOM 3239 C C . GLU B 1 50 ? 3.033 8.367 -13.945 1 98.69 50 GLU B C 1
ATOM 3241 O O . GLU B 1 50 ? 2.896 9.25 -13.094 1 98.69 50 GLU B O 1
ATOM 3246 N N . GLU B 1 51 ? 2.99 7.117 -13.602 1 98.69 51 GLU B N 1
ATOM 3247 C CA . GLU B 1 51 ? 2.805 6.629 -12.234 1 98.69 51 GLU B CA 1
ATOM 3248 C C . GLU B 1 51 ? 3.174 5.152 -12.125 1 98.69 51 GLU B C 1
ATOM 3250 O O . GLU B 1 51 ? 3.252 4.449 -13.133 1 98.69 51 GLU B O 1
ATOM 3255 N N . ILE B 1 52 ? 3.584 4.738 -10.984 1 98.94 52 ILE B N 1
ATOM 3256 C CA . ILE B 1 52 ? 3.826 3.324 -10.719 1 98.94 52 ILE B CA 1
ATOM 3257 C C . ILE B 1 52 ? 3.016 2.883 -9.5 1 98.94 52 ILE B C 1
ATOM 3259 O O . ILE B 1 52 ? 2.963 3.592 -8.492 1 98.94 52 ILE B O 1
ATOM 3263 N N . PHE B 1 53 ? 2.248 1.814 -9.602 1 98.94 53 PHE B N 1
ATOM 3264 C CA . PHE B 1 53 ? 1.699 1.013 -8.516 1 98.94 53 PHE B CA 1
ATOM 3265 C C . PHE B 1 53 ? 2.465 -0.296 -8.367 1 98.94 53 PHE B C 1
ATOM 3267 O O . PHE B 1 53 ? 2.6 -1.056 -9.328 1 98.94 53 PHE B O 1
ATOM 3274 N N . PHE B 1 54 ? 2.941 -0.615 -7.156 1 98.94 54 PHE B N 1
ATOM 3275 C CA . PHE B 1 54 ? 3.787 -1.795 -7.016 1 98.94 54 PHE B CA 1
ATOM 3276 C C . PHE B 1 54 ? 3.533 -2.49 -5.684 1 98.94 54 PHE B C 1
ATOM 3278 O O . PHE B 1 54 ? 3.523 -1.845 -4.633 1 98.94 54 PHE B O 1
ATOM 3285 N N . GLY B 1 55 ? 3.293 -3.781 -5.734 1 98.94 55 GLY B N 1
ATOM 3286 C CA . GLY B 1 55 ? 2.996 -4.559 -4.539 1 98.94 55 GLY B CA 1
ATOM 3287 C C . GLY B 1 55 ? 4.238 -4.949 -3.76 1 98.94 55 GLY B C 1
ATOM 3288 O O . GLY B 1 55 ? 5.246 -5.348 -4.348 1 98.94 55 GLY B O 1
ATOM 3289 N N . ASN B 1 56 ? 4.223 -4.859 -2.508 1 98.94 56 ASN B N 1
ATOM 3290 C CA . ASN B 1 56 ? 5.215 -5.352 -1.557 1 98.94 56 ASN B CA 1
ATOM 3291 C C . ASN B 1 56 ? 4.598 -5.617 -0.187 1 98.94 56 ASN B C 1
ATOM 3293 O O . ASN B 1 56 ? 4.066 -4.703 0.447 1 98.94 56 ASN B O 1
ATOM 3297 N N . VAL B 1 57 ? 4.676 -6.871 0.277 1 98.88 57 VAL B N 1
ATOM 3298 C CA . VAL B 1 57 ? 3.977 -7.277 1.492 1 98.88 57 VAL B CA 1
ATOM 3299 C C . VAL B 1 57 ? 4.902 -7.129 2.695 1 98.88 57 VAL B C 1
ATOM 3301 O O . VAL B 1 57 ? 4.602 -6.383 3.633 1 98.88 57 VAL B O 1
ATOM 3304 N N . LEU B 1 58 ? 6.02 -7.852 2.699 1 98.69 58 LEU B N 1
ATOM 3305 C CA . LEU B 1 58 ? 7.02 -7.742 3.756 1 98.69 58 LEU B CA 1
ATOM 3306 C C . LEU B 1 58 ? 7.941 -6.555 3.51 1 98.69 58 LEU B C 1
ATOM 3308 O O . LEU B 1 58 ? 9.109 -6.73 3.166 1 98.69 58 LEU B O 1
ATOM 3312 N N . SER B 1 59 ? 7.43 -5.344 3.793 1 97.94 59 SER B N 1
ATOM 3313 C CA . SER B 1 59 ? 8.117 -4.117 3.412 1 97.94 59 SER B CA 1
ATOM 3314 C C . SER B 1 59 ? 9.133 -3.699 4.473 1 97.94 59 SER B C 1
ATOM 3316 O O . SER B 1 59 ? 9.93 -2.787 4.254 1 97.94 59 SER B O 1
ATOM 3318 N N . ALA B 1 60 ? 9.156 -4.367 5.664 1 98.44 60 ALA B N 1
ATOM 3319 C CA . ALA B 1 60 ? 10.055 -4.016 6.762 1 98.44 60 ALA B CA 1
ATOM 3320 C C . ALA B 1 60 ? 11.508 -4.051 6.309 1 98.44 60 ALA B C 1
ATOM 3322 O O . ALA B 1 60 ? 11.938 -5.004 5.648 1 98.44 60 ALA B O 1
ATOM 3323 N N . ASN B 1 61 ? 12.195 -2.994 6.609 1 98.25 61 ASN B N 1
ATOM 3324 C CA . ASN B 1 61 ? 13.641 -2.883 6.422 1 98.25 61 ASN B CA 1
ATOM 3325 C C . ASN B 1 61 ? 14 -2.646 4.961 1 98.25 61 ASN B C 1
ATOM 3327 O O . ASN B 1 61 ? 15.18 -2.641 4.602 1 98.25 61 ASN B O 1
ATOM 3331 N N . ASN B 1 62 ? 13.047 -2.506 4.035 1 98.5 62 ASN B N 1
ATOM 3332 C CA . ASN B 1 62 ? 13.336 -2.178 2.643 1 98.5 62 ASN B CA 1
ATOM 3333 C C . ASN B 1 62 ? 13.641 -0.693 2.467 1 98.5 62 ASN B C 1
ATOM 3335 O O . ASN B 1 62 ? 14.141 -0.277 1.421 1 98.5 62 ASN B O 1
ATOM 3339 N N . GLY B 1 63 ? 13.391 0.101 3.508 1 98.06 63 GLY B N 1
ATOM 3340 C CA . GLY B 1 63 ? 13.539 1.543 3.391 1 98.06 63 GLY B CA 1
ATOM 3341 C C . GLY B 1 63 ? 12.266 2.244 2.963 1 98.06 63 GLY B C 1
ATOM 3342 O O . GLY B 1 63 ? 11.281 1.591 2.613 1 98.06 63 GLY B O 1
ATOM 3343 N N . GLN B 1 64 ? 12.383 3.545 2.988 1 96.94 64 GLN B N 1
ATOM 3344 C CA . GLN B 1 64 ? 11.219 4.391 2.727 1 96.94 64 GLN B CA 1
ATOM 3345 C C . GLN B 1 64 ? 10.703 4.191 1.304 1 96.94 64 GLN B C 1
ATOM 3347 O O . GLN B 1 64 ? 11.484 4.172 0.351 1 96.94 64 GLN B O 1
ATOM 3352 N N . ASN B 1 65 ? 9.367 3.969 1.141 1 96.25 65 ASN B N 1
ATOM 3353 C CA . ASN B 1 65 ? 8.641 3.951 -0.124 1 96.25 65 ASN B CA 1
ATOM 3354 C C . ASN B 1 65 ? 9.258 2.969 -1.113 1 96.25 65 ASN B C 1
ATOM 3356 O O . ASN B 1 65 ? 9.828 3.377 -2.125 1 96.25 65 ASN B O 1
ATOM 3360 N N . PRO B 1 66 ? 9.055 1.673 -0.996 1 98.75 66 PRO B N 1
ATOM 3361 C CA . PRO B 1 66 ? 9.625 0.64 -1.86 1 98.75 66 PRO B CA 1
ATOM 3362 C C . PRO B 1 66 ? 9.266 0.83 -3.33 1 98.75 66 PRO B C 1
ATOM 3364 O O . PRO B 1 66 ? 10.109 0.661 -4.207 1 98.75 66 PRO B O 1
ATOM 3367 N N . ALA B 1 67 ? 8.055 1.221 -3.639 1 98.94 67 ALA B N 1
ATOM 3368 C CA . ALA B 1 67 ? 7.645 1.405 -5.027 1 98.94 67 ALA B CA 1
ATOM 3369 C C . ALA B 1 67 ? 8.461 2.506 -5.699 1 98.94 67 ALA B C 1
ATOM 3371 O O . ALA B 1 67 ? 8.828 2.389 -6.871 1 98.94 67 ALA B O 1
ATOM 3372 N N . ARG B 1 68 ? 8.695 3.621 -4.961 1 98.81 68 ARG B N 1
ATOM 3373 C CA . ARG B 1 68 ? 9.492 4.727 -5.484 1 98.81 68 ARG B CA 1
ATOM 3374 C C . ARG B 1 68 ? 10.922 4.281 -5.773 1 98.81 68 ARG B C 1
ATOM 3376 O O . ARG B 1 68 ? 11.5 4.664 -6.793 1 98.81 68 ARG B O 1
ATOM 3383 N N . GLN B 1 69 ? 11.508 3.48 -4.895 1 98.88 69 GLN B N 1
ATOM 3384 C CA . GLN B 1 69 ? 12.836 2.922 -5.102 1 98.88 69 GLN B CA 1
ATOM 3385 C C . GLN B 1 69 ? 12.883 2.064 -6.363 1 98.88 69 GLN B C 1
ATOM 3387 O O . GLN B 1 69 ? 13.844 2.129 -7.133 1 98.88 69 GLN B O 1
ATOM 3392 N N . VAL B 1 70 ? 11.836 1.255 -6.562 1 98.94 70 VAL B N 1
ATOM 3393 C CA . VAL B 1 70 ? 11.75 0.421 -7.758 1 98.94 70 VAL B CA 1
ATOM 3394 C C . VAL B 1 70 ? 11.766 1.302 -9.008 1 98.94 70 VAL B C 1
ATOM 3396 O O . VAL B 1 70 ? 12.523 1.043 -9.945 1 98.94 70 VAL B O 1
ATOM 3399 N N . ALA B 1 71 ? 10.945 2.342 -9.016 1 98.88 71 ALA B N 1
ATOM 3400 C CA . ALA B 1 71 ? 10.82 3.211 -10.18 1 98.88 71 ALA B CA 1
ATOM 3401 C C . ALA B 1 71 ? 12.148 3.895 -10.508 1 98.88 71 ALA B C 1
ATOM 3403 O O . ALA B 1 71 ? 12.594 3.873 -11.656 1 98.88 71 ALA B O 1
ATOM 3404 N N . LEU B 1 72 ? 12.727 4.516 -9.5 1 98.69 72 LEU B N 1
ATOM 3405 C CA . LEU B 1 72 ? 13.969 5.246 -9.742 1 98.69 72 LEU B CA 1
ATOM 3406 C C . LEU B 1 72 ? 15.102 4.289 -10.078 1 98.69 72 LEU B C 1
ATOM 3408 O O . LEU B 1 72 ? 15.953 4.598 -10.922 1 98.69 72 LEU B O 1
ATOM 3412 N N . GLY B 1 73 ? 15.125 3.102 -9.422 1 98.69 73 GLY B N 1
ATOM 3413 C CA . GLY B 1 73 ? 16.125 2.088 -9.727 1 98.69 73 GLY B CA 1
ATOM 3414 C C . GLY B 1 73 ? 16.016 1.548 -11.141 1 98.69 73 GLY B C 1
ATOM 3415 O O . GLY B 1 73 ? 17 1.065 -11.711 1 98.69 73 GLY B O 1
ATOM 3416 N N . ALA B 1 74 ? 14.797 1.628 -11.711 1 98.81 74 ALA B N 1
ATOM 3417 C CA . ALA B 1 74 ? 14.547 1.122 -13.055 1 98.81 74 ALA B CA 1
ATOM 3418 C C . ALA B 1 74 ? 14.844 2.191 -14.109 1 98.81 74 ALA B C 1
ATOM 3420 O O . ALA B 1 74 ? 14.734 1.936 -15.312 1 98.81 74 ALA B O 1
ATOM 3421 N N . GLY B 1 75 ? 15.156 3.41 -13.648 1 98.12 75 GLY B N 1
ATOM 3422 C CA . GLY B 1 75 ? 15.508 4.469 -14.578 1 98.12 75 GLY B CA 1
ATOM 3423 C C . GLY B 1 75 ? 14.336 5.359 -14.945 1 98.12 75 GLY B C 1
ATOM 3424 O O . GLY B 1 75 ? 14.406 6.121 -15.914 1 98.12 75 GLY B O 1
ATOM 3425 N N . CYS B 1 76 ? 13.258 5.332 -14.219 1 98.38 76 CYS B N 1
ATOM 3426 C CA . CYS B 1 76 ? 12.133 6.227 -14.461 1 98.38 76 CYS B CA 1
ATOM 3427 C C . CYS B 1 76 ? 12.492 7.66 -14.094 1 98.38 76 CYS B C 1
ATOM 3429 O O . CYS B 1 76 ? 13.508 7.906 -13.438 1 98.38 76 CYS B O 1
ATOM 3431 N N . SER B 1 77 ? 11.602 8.57 -14.531 1 97.62 77 SER B N 1
ATOM 3432 C CA . SER B 1 77 ? 11.773 9.992 -14.227 1 97.62 77 SER B CA 1
ATOM 3433 C C . SER B 1 77 ? 11.633 10.25 -12.734 1 97.62 77 SER B C 1
ATOM 3435 O O . SER B 1 77 ? 10.828 9.602 -12.055 1 97.62 77 SER B O 1
ATOM 3437 N N . LYS B 1 78 ? 12.344 11.258 -12.203 1 97.94 78 LYS B N 1
ATOM 3438 C CA . LYS B 1 78 ? 12.188 11.664 -10.812 1 97.94 78 LYS B CA 1
ATOM 3439 C C . LYS B 1 78 ? 10.828 12.305 -10.57 1 97.94 78 LYS B C 1
ATOM 3441 O O . LYS B 1 78 ? 10.406 12.477 -9.422 1 97.94 78 LYS B O 1
ATOM 3446 N N . SER B 1 79 ? 10.102 12.57 -11.602 1 98 79 SER B N 1
ATOM 3447 C CA . SER B 1 79 ? 8.797 13.203 -11.477 1 98 79 SER B CA 1
ATOM 3448 C C . SER B 1 79 ? 7.688 12.164 -11.359 1 98 79 SER B C 1
ATOM 3450 O O . SER B 1 79 ? 6.508 12.516 -11.266 1 98 79 SER B O 1
ATOM 3452 N N . ILE B 1 80 ? 8.031 10.906 -11.297 1 98.12 80 ILE B N 1
ATOM 3453 C CA . ILE B 1 80 ? 7.02 9.859 -11.344 1 98.12 80 ILE B CA 1
ATOM 3454 C C . ILE B 1 80 ? 6.461 9.617 -9.945 1 98.12 80 ILE B C 1
ATOM 3456 O O . ILE B 1 80 ? 7.191 9.203 -9.039 1 98.12 80 ILE B O 1
ATOM 3460 N N . PRO B 1 81 ? 5.164 9.875 -9.672 1 98.62 81 PRO B N 1
ATOM 3461 C CA . PRO B 1 81 ? 4.574 9.438 -8.406 1 98.62 81 PRO B CA 1
ATOM 3462 C C . PRO B 1 81 ? 4.57 7.918 -8.25 1 98.62 81 PRO B C 1
ATOM 3464 O O . PRO B 1 81 ? 4.441 7.191 -9.242 1 98.62 81 PRO B O 1
ATOM 3467 N N . ALA B 1 82 ? 4.746 7.422 -7.039 1 98.88 82 ALA B N 1
ATOM 3468 C CA . ALA B 1 82 ? 4.82 5.988 -6.766 1 98.88 82 ALA B CA 1
ATOM 3469 C C . ALA B 1 82 ? 4.031 5.629 -5.512 1 98.88 82 ALA B C 1
ATOM 3471 O O . ALA B 1 82 ? 4.043 6.371 -4.527 1 98.88 82 ALA B O 1
ATOM 3472 N N . THR B 1 83 ? 3.293 4.547 -5.551 1 98.94 83 THR B N 1
ATOM 3473 C CA . THR B 1 83 ? 2.514 4.059 -4.418 1 98.94 83 THR B CA 1
ATOM 3474 C C . THR B 1 83 ? 2.773 2.572 -4.188 1 98.94 83 THR B C 1
ATOM 3476 O O . THR B 1 83 ? 2.623 1.761 -5.105 1 98.94 83 THR B O 1
ATOM 3479 N N . THR B 1 84 ? 3.191 2.225 -3.006 1 98.94 84 THR B N 1
ATOM 3480 C CA . THR B 1 84 ? 3.33 0.828 -2.609 1 98.94 84 THR B CA 1
ATOM 3481 C C . THR B 1 84 ? 2.006 0.277 -2.092 1 98.94 84 THR B C 1
ATOM 3483 O O . THR B 1 84 ? 1.323 0.931 -1.3 1 98.94 84 THR B O 1
ATOM 3486 N N . LEU B 1 85 ? 1.688 -0.935 -2.568 1 98.88 85 LEU B N 1
ATOM 3487 C CA . LEU B 1 85 ? 0.444 -1.588 -2.18 1 98.88 85 LEU B CA 1
ATOM 3488 C C . LEU B 1 85 ? 0.722 -2.848 -1.364 1 98.88 85 LEU B C 1
ATOM 3490 O O . LEU B 1 85 ? 1.658 -3.592 -1.664 1 98.88 85 LEU B O 1
ATOM 3494 N N . ASN B 1 86 ? -0.112 -3.033 -0.335 1 98.88 86 ASN B N 1
ATOM 3495 C CA . ASN B 1 86 ? -0.105 -4.285 0.415 1 98.88 86 ASN B CA 1
ATOM 3496 C C . ASN B 1 86 ? -1.513 -4.852 0.568 1 98.88 86 ASN B C 1
ATOM 3498 O O . ASN B 1 86 ? -2.281 -4.398 1.417 1 98.88 86 ASN B O 1
ATOM 3502 N N . LYS B 1 87 ? -1.832 -5.73 -0.26 1 98.81 87 LYS B N 1
ATOM 3503 C CA . LYS B 1 87 ? -2.99 -6.617 -0.199 1 98.81 87 LYS B CA 1
ATOM 3504 C C . LYS B 1 87 ? -2.561 -8.078 -0.119 1 98.81 87 LYS B C 1
ATOM 3506 O O . LYS B 1 87 ? -3.041 -8.914 -0.886 1 98.81 87 LYS B O 1
ATOM 3511 N N . VAL B 1 88 ? -1.566 -8.289 0.609 1 98.69 88 VAL B N 1
ATOM 3512 C CA . VAL B 1 88 ? -0.92 -9.578 0.811 1 98.69 88 VAL B CA 1
ATOM 3513 C C . VAL B 1 88 ? -0.619 -10.219 -0.541 1 98.69 88 VAL B C 1
ATOM 3515 O O . VAL B 1 88 ? 0.065 -9.633 -1.379 1 98.69 88 VAL B O 1
ATOM 3518 N N . CYS B 1 89 ? -1.065 -11.5 -0.758 1 98.81 89 CYS B N 1
ATOM 3519 C CA . CYS B 1 89 ? -0.701 -12.242 -1.964 1 98.81 89 CYS B CA 1
ATOM 3520 C C . CYS B 1 89 ? -1.21 -11.531 -3.211 1 98.81 89 CYS B C 1
ATOM 3522 O O . CYS B 1 89 ? -0.625 -11.664 -4.289 1 98.81 89 CYS B O 1
ATOM 3524 N N . ALA B 1 90 ? -2.268 -10.711 -3.107 1 98.94 90 ALA B N 1
ATOM 3525 C CA . ALA B 1 90 ? -2.932 -10.133 -4.27 1 98.94 90 ALA B CA 1
ATOM 3526 C C . ALA B 1 90 ? -2.365 -8.75 -4.586 1 98.94 90 ALA B C 1
ATOM 3528 O O . ALA B 1 90 ? -2.891 -8.039 -5.445 1 98.94 90 ALA B O 1
ATOM 3529 N N . SER B 1 91 ? -1.275 -8.336 -3.92 1 98.94 91 SER B N 1
ATOM 3530 C CA . SER B 1 91 ? -0.74 -6.984 -4.023 1 98.94 91 SER B CA 1
ATOM 3531 C C . SER B 1 91 ? -0.398 -6.637 -5.469 1 98.94 91 SER B C 1
ATOM 3533 O O . SER B 1 91 ? -0.818 -5.594 -5.977 1 98.94 91 SER B O 1
ATOM 3535 N N . GLY B 1 92 ? 0.375 -7.523 -6.113 1 98.94 92 GLY B N 1
ATOM 3536 C CA . GLY B 1 92 ? 0.779 -7.254 -7.484 1 98.94 92 GLY B CA 1
ATOM 3537 C C . GLY B 1 92 ? -0.392 -7.172 -8.445 1 98.94 92 GLY B C 1
ATOM 3538 O O . GLY B 1 92 ? -0.373 -6.379 -9.383 1 98.94 92 GLY B O 1
ATOM 3539 N N . MET B 1 93 ? -1.419 -7.996 -8.258 1 98.94 93 MET B N 1
ATOM 3540 C CA . MET B 1 93 ? -2.592 -7.953 -9.125 1 98.94 93 MET B CA 1
ATOM 3541 C C . MET B 1 93 ? -3.412 -6.691 -8.867 1 98.94 93 MET B C 1
ATOM 3543 O O . MET B 1 93 ? -3.959 -6.102 -9.805 1 98.94 93 MET B O 1
ATOM 3547 N N . LYS B 1 94 ? -3.531 -6.316 -7.609 1 98.94 94 LYS B N 1
ATOM 3548 C CA . LYS B 1 94 ? -4.227 -5.074 -7.297 1 98.94 94 LYS B CA 1
ATOM 3549 C C . LYS B 1 94 ? -3.537 -3.879 -7.953 1 98.94 94 LYS B C 1
ATOM 3551 O O . LYS B 1 94 ? -4.199 -2.922 -8.359 1 98.94 94 LYS B O 1
ATOM 3556 N N . ALA B 1 95 ? -2.184 -3.93 -8 1 98.94 95 ALA B N 1
ATOM 3557 C CA . ALA B 1 95 ? -1.442 -2.893 -8.719 1 98.94 95 ALA B CA 1
ATOM 3558 C C . ALA B 1 95 ? -1.895 -2.797 -10.172 1 98.94 95 ALA B C 1
ATOM 3560 O O . ALA B 1 95 ? -2.098 -1.697 -10.695 1 98.94 95 ALA B O 1
ATOM 3561 N N . ILE B 1 96 ? -2.078 -3.898 -10.82 1 99 96 ILE B N 1
ATOM 3562 C CA . ILE B 1 96 ? -2.531 -3.951 -12.203 1 99 96 ILE B CA 1
ATOM 3563 C C . ILE B 1 96 ? -3.953 -3.404 -12.305 1 99 96 ILE B C 1
ATOM 3565 O O . ILE B 1 96 ? -4.266 -2.635 -13.219 1 99 96 ILE B O 1
ATOM 3569 N N . GLU B 1 97 ? -4.828 -3.812 -11.352 1 98.94 97 GLU B N 1
ATOM 3570 C CA . GLU B 1 97 ? -6.207 -3.328 -11.328 1 98.94 97 GLU B CA 1
ATOM 3571 C C . GLU B 1 97 ? -6.254 -1.807 -11.227 1 98.94 97 GLU B C 1
ATOM 3573 O O . GLU B 1 97 ? -7 -1.155 -11.961 1 98.94 97 GLU B O 1
ATOM 3578 N N . LEU B 1 98 ? -5.465 -1.243 -10.328 1 98.94 98 LEU B N 1
ATOM 3579 C CA . LEU B 1 98 ? -5.484 0.2 -10.117 1 98.94 98 LEU B CA 1
ATOM 3580 C C . LEU B 1 98 ? -4.91 0.934 -11.32 1 98.94 98 LEU B C 1
ATOM 3582 O O . LEU B 1 98 ? -5.379 2.02 -11.672 1 98.94 98 LEU B O 1
ATOM 3586 N N . ALA B 1 99 ? -3.877 0.355 -11.93 1 98.94 99 ALA B N 1
ATOM 3587 C CA . ALA B 1 99 ? -3.354 0.929 -13.164 1 98.94 99 ALA B CA 1
ATOM 3588 C C . ALA B 1 99 ? -4.418 0.944 -14.258 1 98.94 99 ALA B C 1
ATOM 3590 O O . ALA B 1 99 ? -4.613 1.958 -14.93 1 98.94 99 ALA B O 1
ATOM 3591 N N . ALA B 1 100 ? -5.09 -0.178 -14.398 1 98.88 100 ALA B N 1
ATOM 3592 C CA . ALA B 1 100 ? -6.141 -0.292 -15.406 1 98.88 100 ALA B CA 1
ATOM 3593 C C . ALA B 1 100 ? -7.266 0.705 -15.141 1 98.88 100 ALA B C 1
ATOM 3595 O O . ALA B 1 100 ? -7.77 1.348 -16.062 1 98.88 100 ALA B O 1
ATOM 3596 N N . LEU B 1 101 ? -7.668 0.812 -13.898 1 98.62 101 LEU B N 1
ATOM 3597 C CA . LEU B 1 101 ? -8.703 1.758 -13.508 1 98.62 101 LEU B CA 1
ATOM 3598 C C . LEU B 1 101 ? -8.297 3.188 -13.844 1 98.62 101 LEU B C 1
ATOM 3600 O O . LEU B 1 101 ? -9.086 3.947 -14.406 1 98.62 101 LEU B O 1
ATOM 3604 N N . THR B 1 102 ? -7.082 3.555 -13.492 1 98.56 102 THR B N 1
ATOM 3605 C CA . THR B 1 102 ? -6.582 4.91 -13.695 1 98.56 102 THR B CA 1
ATOM 3606 C C . THR B 1 102 ? -6.547 5.254 -15.18 1 98.56 102 THR B C 1
ATOM 3608 O O . THR B 1 102 ? -6.941 6.352 -15.578 1 98.56 102 THR B O 1
ATOM 3611 N N . ILE B 1 103 ? -6.125 4.355 -15.984 1 98.62 103 ILE B N 1
ATOM 3612 C CA . ILE B 1 103 ? -6.016 4.574 -17.422 1 98.62 103 ILE B CA 1
ATOM 3613 C C . ILE B 1 103 ? -7.406 4.582 -18.047 1 98.62 103 ILE B C 1
ATOM 3615 O O . ILE B 1 103 ? -7.727 5.461 -18.844 1 98.62 103 ILE B O 1
ATOM 3619 N N . SER B 1 104 ? -8.258 3.604 -17.688 1 97.88 104 SER B N 1
ATOM 3620 C CA . SER B 1 104 ? -9.578 3.482 -18.281 1 97.88 104 SER B CA 1
ATOM 3621 C C . SER B 1 104 ? -10.43 4.715 -18 1 97.88 104 SER B C 1
ATOM 3623 O O . SER B 1 104 ? -11.297 5.078 -18.797 1 97.88 104 SER B O 1
ATOM 3625 N N . SER B 1 105 ? -10.164 5.371 -16.859 1 96.25 105 SER B N 1
ATOM 3626 C CA . SER B 1 105 ? -10.93 6.547 -16.469 1 96.25 105 SER B CA 1
ATOM 3627 C C . SER B 1 105 ? -10.398 7.809 -17.141 1 96.25 105 SER B C 1
ATOM 3629 O O . SER B 1 105 ? -10.961 8.891 -16.953 1 96.25 105 SER B O 1
ATOM 3631 N N . GLY B 1 106 ? -9.305 7.719 -17.859 1 95.44 106 GLY B N 1
ATOM 3632 C CA . GLY B 1 106 ? -8.75 8.852 -18.578 1 95.44 106 GLY B CA 1
ATOM 3633 C C . GLY B 1 106 ? -7.789 9.68 -17.734 1 95.44 106 GLY B C 1
ATOM 3634 O O . GLY B 1 106 ? -7.344 10.742 -18.156 1 95.44 106 GLY B O 1
ATOM 3635 N N . ASN B 1 107 ? -7.402 9.164 -16.562 1 95.88 107 ASN B N 1
ATOM 3636 C CA . ASN B 1 107 ? -6.574 9.93 -15.641 1 95.88 107 ASN B CA 1
ATOM 3637 C C . ASN B 1 107 ? -5.086 9.742 -15.93 1 95.88 107 ASN B C 1
ATOM 3639 O O . ASN B 1 107 ? -4.25 10.469 -15.391 1 95.88 107 ASN B O 1
ATOM 3643 N N . ALA B 1 108 ? -4.754 8.82 -16.688 1 97.75 108 ALA B N 1
ATOM 3644 C CA . ALA B 1 108 ? -3.385 8.578 -17.141 1 97.75 108 ALA B CA 1
ATOM 3645 C C . ALA B 1 108 ? -3.369 7.789 -18.453 1 97.75 108 ALA B C 1
ATOM 3647 O O . ALA B 1 108 ? -4.398 7.258 -18.875 1 97.75 108 ALA B O 1
ATOM 3648 N N . HIS B 1 109 ? -2.168 7.699 -19.047 1 98.56 109 HIS B N 1
ATOM 3649 C CA . HIS B 1 109 ? -2.074 6.988 -20.312 1 98.56 109 HIS B CA 1
ATOM 3650 C C . HIS B 1 109 ? -1.057 5.855 -20.25 1 98.56 109 HIS B C 1
ATOM 3652 O O . HIS B 1 109 ? -1.166 4.871 -20.969 1 98.56 109 HIS B O 1
ATOM 3658 N N . ILE B 1 110 ? -0.005 5.992 -19.516 1 98.88 110 ILE B N 1
ATOM 3659 C CA . ILE B 1 110 ? 1.028 4.973 -19.359 1 98.88 110 ILE B CA 1
ATOM 3660 C C . ILE B 1 110 ? 1.352 4.785 -17.875 1 98.88 110 ILE B C 1
ATOM 3662 O O . ILE B 1 110 ? 1.789 5.723 -17.203 1 98.88 110 ILE B O 1
ATOM 3666 N N . ILE B 1 111 ? 1.119 3.576 -17.344 1 98.94 111 ILE B N 1
ATOM 3667 C CA . ILE B 1 111 ? 1.378 3.277 -15.938 1 98.94 111 ILE B CA 1
ATOM 3668 C C . ILE B 1 111 ? 2.162 1.973 -15.828 1 98.94 111 ILE B C 1
ATOM 3670 O O . ILE B 1 111 ? 1.889 1.012 -16.547 1 98.94 111 ILE B O 1
ATOM 3674 N N . ALA B 1 112 ? 3.197 1.979 -14.953 1 98.94 112 ALA B N 1
ATOM 3675 C CA . ALA B 1 112 ? 3.877 0.744 -14.57 1 98.94 112 ALA B CA 1
ATOM 3676 C C . ALA B 1 112 ? 3.188 0.08 -13.383 1 98.94 112 ALA B C 1
ATOM 3678 O O . ALA B 1 112 ? 2.746 0.76 -12.453 1 98.94 112 ALA B O 1
ATOM 3679 N N . ALA B 1 113 ? 3 -1.212 -13.438 1 99 113 ALA B N 1
ATOM 3680 C CA . ALA B 1 113 ? 2.387 -1.988 -12.359 1 99 113 ALA B CA 1
ATOM 3681 C C . ALA B 1 113 ? 3.146 -3.291 -12.125 1 99 113 ALA B C 1
ATOM 3683 O O . ALA B 1 113 ? 3.818 -3.797 -13.023 1 99 113 ALA B O 1
ATOM 3684 N N . GLY B 1 114 ? 3.109 -3.803 -10.93 1 98.94 114 GLY B N 1
ATOM 3685 C CA . GLY B 1 114 ? 3.76 -5.066 -10.617 1 98.94 114 GLY B CA 1
ATOM 3686 C C . GLY B 1 114 ? 3.871 -5.324 -9.125 1 98.94 114 GLY B C 1
ATOM 3687 O O . GLY B 1 114 ? 2.994 -4.93 -8.359 1 98.94 114 GLY B O 1
ATOM 3688 N N . GLY B 1 115 ? 4.852 -6.121 -8.75 1 98.94 115 GLY B N 1
ATOM 3689 C CA . GLY B 1 115 ? 5.145 -6.449 -7.367 1 98.94 115 GLY B CA 1
ATOM 3690 C C . GLY B 1 115 ? 6.496 -7.109 -7.184 1 98.94 115 GLY B C 1
ATOM 3691 O O . GLY B 1 115 ? 7.074 -7.637 -8.141 1 98.94 115 GLY B O 1
ATOM 3692 N N . CYS B 1 116 ? 7.008 -6.992 -6 1 99 116 CYS B N 1
ATOM 3693 C CA . CYS B 1 116 ? 8.281 -7.602 -5.629 1 99 116 CYS B CA 1
ATOM 3694 C C . CYS B 1 116 ? 8.234 -8.109 -4.191 1 99 116 CYS B C 1
ATOM 3696 O O . CYS B 1 116 ? 7.438 -7.633 -3.383 1 99 116 CYS B O 1
ATOM 3698 N N . GLU B 1 117 ? 9.023 -9.062 -3.918 1 98.94 117 GLU B N 1
ATOM 3699 C CA . GLU B 1 117 ? 9.188 -9.617 -2.578 1 98.94 117 GLU B CA 1
ATOM 3700 C C . GLU B 1 117 ? 10.555 -10.281 -2.42 1 98.94 117 GLU B C 1
ATOM 3702 O O . GLU B 1 117 ? 11.062 -10.906 -3.354 1 98.94 117 GLU B O 1
ATOM 3707 N N . SER B 1 118 ? 11.156 -10.109 -1.358 1 98.88 118 SER B N 1
ATOM 3708 C CA . SER B 1 118 ? 12.328 -10.859 -0.917 1 98.88 118 SER B CA 1
ATOM 3709 C C . SER B 1 118 ? 12.133 -11.414 0.49 1 98.88 118 SER B C 1
ATOM 3711 O O . SER B 1 118 ? 12.492 -10.766 1.474 1 98.88 118 SER B O 1
ATOM 3713 N N . MET B 1 119 ? 11.547 -12.594 0.512 1 98.88 119 MET B N 1
ATOM 3714 C CA . MET B 1 119 ? 11.289 -13.219 1.809 1 98.88 119 MET B CA 1
ATOM 3715 C C . MET B 1 119 ? 12.602 -13.602 2.494 1 98.88 119 MET B C 1
ATOM 3717 O O . MET B 1 119 ? 12.695 -13.57 3.723 1 98.88 119 MET B O 1
ATOM 3721 N N . SER B 1 120 ? 13.648 -13.844 1.717 1 98.69 120 SER B N 1
ATOM 3722 C CA . SER B 1 120 ? 14.977 -14.172 2.229 1 98.69 120 SER B CA 1
ATOM 3723 C C . SER B 1 120 ? 15.547 -13.016 3.051 1 98.69 120 SER B C 1
ATOM 3725 O O . SER B 1 120 ? 16.328 -13.234 3.973 1 98.69 120 SER B O 1
ATOM 3727 N N . ASN B 1 121 ? 15.086 -11.781 2.758 1 98.25 121 ASN B N 1
ATOM 3728 C CA . ASN B 1 121 ? 15.695 -10.617 3.398 1 98.25 121 ASN B CA 1
ATOM 3729 C C . ASN B 1 121 ? 14.773 -10.016 4.457 1 98.25 121 ASN B C 1
ATOM 3731 O O . ASN B 1 121 ? 15.07 -8.961 5.016 1 98.25 121 ASN B O 1
ATOM 3735 N N . ALA B 1 122 ? 13.648 -10.672 4.738 1 98.5 122 ALA B N 1
ATOM 3736 C CA . ALA B 1 122 ? 12.719 -10.18 5.758 1 98.5 122 ALA B CA 1
ATOM 3737 C C . ALA B 1 122 ? 13.352 -10.234 7.145 1 98.5 122 ALA B C 1
ATOM 3739 O O . ALA B 1 122 ? 13.93 -11.258 7.531 1 98.5 122 ALA B O 1
ATOM 3740 N N . PRO B 1 123 ? 13.219 -9.18 7.914 1 98.31 123 PRO B N 1
ATOM 3741 C CA . PRO B 1 123 ? 13.898 -9.133 9.211 1 98.31 123 PRO B CA 1
ATOM 3742 C C . PRO B 1 123 ? 13.102 -9.82 10.32 1 98.31 123 PRO B C 1
ATOM 3744 O O . PRO B 1 123 ? 11.961 -10.227 10.102 1 98.31 123 PRO B O 1
ATOM 3747 N N . PHE B 1 124 ? 13.773 -10.031 11.438 1 98.25 124 PHE B N 1
ATOM 3748 C CA . PHE B 1 124 ? 13.086 -10.312 12.695 1 98.25 124 PHE B CA 1
ATOM 3749 C C . PHE B 1 124 ? 12.82 -9.023 13.461 1 98.25 124 PHE B C 1
ATOM 3751 O O . PHE B 1 124 ? 13.5 -8.016 13.258 1 98.25 124 PHE B O 1
ATOM 3758 N N . TYR B 1 125 ? 11.75 -9.016 14.289 1 98.06 125 TYR B N 1
ATOM 3759 C CA . TYR B 1 125 ? 11.344 -7.836 15.047 1 98.06 125 TYR B CA 1
ATOM 3760 C C . TYR B 1 125 ? 11.672 -7.996 16.531 1 98.06 125 TYR B C 1
ATOM 3762 O O . TYR B 1 125 ? 11.656 -9.109 17.062 1 98.06 125 TYR B O 1
ATOM 3770 N N . LEU B 1 126 ? 11.984 -6.945 17.141 1 96.69 126 LEU B N 1
ATOM 3771 C CA . LEU B 1 126 ? 11.984 -6.762 18.578 1 96.69 126 LEU B CA 1
ATOM 3772 C C . LEU B 1 126 ? 10.906 -5.773 19.016 1 96.69 126 LEU B C 1
ATOM 3774 O O . LEU B 1 126 ? 11.195 -4.602 19.266 1 96.69 126 LEU B O 1
ATOM 3778 N N . PRO B 1 127 ? 9.641 -6.223 19.172 1 93.5 127 PRO B N 1
ATOM 3779 C CA . PRO B 1 127 ? 8.531 -5.297 19.406 1 93.5 127 PRO B CA 1
ATOM 3780 C C . PRO B 1 127 ? 8.617 -4.59 20.75 1 93.5 127 PRO B C 1
ATOM 3782 O O . PRO B 1 127 ? 8.117 -3.473 20.906 1 93.5 127 PRO B O 1
ATOM 3785 N N . GLY B 1 128 ? 9.203 -5.148 21.781 1 91.88 128 GLY B N 1
ATOM 3786 C CA . GLY B 1 128 ? 9.234 -4.578 23.125 1 91.88 128 GLY B CA 1
ATOM 3787 C C . GLY B 1 128 ? 10.453 -3.717 23.375 1 91.88 128 GLY B C 1
ATOM 3788 O O . GLY B 1 128 ? 10.57 -3.088 24.422 1 91.88 128 GLY B O 1
ATOM 3789 N N . GLN B 1 129 ? 11.32 -3.652 22.406 1 92.5 129 GLN B N 1
ATOM 3790 C CA . GLN B 1 129 ? 12.625 -3.031 22.609 1 92.5 129 GLN B CA 1
ATOM 3791 C C . GLN B 1 129 ? 12.484 -1.533 22.875 1 92.5 129 GLN B C 1
ATOM 3793 O O . GLN B 1 129 ? 13.258 -0.957 23.641 1 92.5 129 GLN B O 1
ATOM 3798 N N . ARG B 1 130 ? 11.586 -0.913 22.312 1 94.94 130 ARG B N 1
ATOM 3799 C CA . ARG B 1 130 ? 11.492 0.543 22.281 1 94.94 130 ARG B CA 1
ATOM 3800 C C . ARG B 1 130 ? 11.242 1.093 23.688 1 94.94 130 ARG B C 1
ATOM 3802 O O . ARG B 1 130 ? 11.812 2.117 24.062 1 94.94 130 ARG B O 1
ATOM 3809 N N . TRP B 1 131 ? 10.406 0.474 24.422 1 94.62 131 TRP B N 1
ATOM 3810 C CA . TRP B 1 131 ? 10.039 0.997 25.734 1 94.62 131 TRP B CA 1
ATOM 3811 C C . TRP B 1 131 ? 10.539 0.076 26.844 1 94.62 131 TRP B C 1
ATOM 3813 O O . TRP B 1 131 ? 10.25 0.306 28.031 1 94.62 131 TRP B O 1
ATOM 3823 N N . GLY B 1 132 ? 11.336 -0.901 26.391 1 91.06 132 GLY B N 1
ATOM 3824 C CA . GLY B 1 132 ? 11.867 -1.856 27.344 1 91.06 132 GLY B CA 1
ATOM 3825 C C . GLY B 1 132 ? 10.867 -2.922 27.75 1 91.06 132 GLY B C 1
ATOM 3826 O O . GLY B 1 132 ? 9.664 -2.781 27.5 1 91.06 132 GLY B O 1
ATOM 3827 N N . THR B 1 133 ? 11.43 -4.113 28.062 1 78.88 133 THR B N 1
ATOM 3828 C CA . THR B 1 133 ? 10.602 -5.207 28.547 1 78.88 133 THR B CA 1
ATOM 3829 C C . THR B 1 133 ? 10.797 -5.414 30.047 1 78.88 133 THR B C 1
ATOM 3831 O O . THR B 1 133 ? 11.875 -5.141 30.578 1 78.88 133 THR B O 1
ATOM 3834 N N . LYS B 1 134 ? 9.711 -5.633 30.688 1 80.31 134 LYS B N 1
ATOM 3835 C CA . LYS B 1 134 ? 9.789 -5.891 32.125 1 80.31 134 LYS B CA 1
ATOM 3836 C C . LYS B 1 134 ? 10.445 -7.242 32.406 1 80.31 134 LYS B C 1
ATOM 3838 O O . LYS B 1 134 ? 11.062 -7.832 31.516 1 80.31 134 LYS B O 1
ATOM 3843 N N . PHE B 1 135 ? 10.195 -7.742 33.438 1 86.56 135 PHE B N 1
ATOM 3844 C CA . PHE B 1 135 ? 10.781 -8.992 33.906 1 86.56 135 PHE B CA 1
ATOM 3845 C C . PHE B 1 135 ? 10.336 -10.164 33.031 1 86.56 135 PHE B C 1
ATOM 3847 O O . PHE B 1 135 ? 9.164 -10.242 32.656 1 86.56 135 PHE B O 1
ATOM 3854 N N . GLY B 1 136 ? 11.281 -10.969 32.562 1 88.5 136 GLY B N 1
ATOM 3855 C CA . GLY B 1 136 ? 10.977 -12.18 31.812 1 88.5 136 GLY B CA 1
ATOM 3856 C C . GLY B 1 136 ? 11.547 -12.18 30.406 1 88.5 136 GLY B C 1
ATOM 3857 O O . GLY B 1 136 ? 12.125 -11.18 29.969 1 88.5 136 GLY B O 1
ATOM 3858 N N . ASN B 1 137 ? 11.469 -13.305 29.719 1 89.44 137 ASN B N 1
ATOM 3859 C CA . ASN B 1 137 ? 11.961 -13.484 28.359 1 89.44 137 ASN B CA 1
ATOM 3860 C C . ASN B 1 137 ? 11.172 -12.633 27.359 1 89.44 137 ASN B C 1
ATOM 3862 O O . ASN B 1 137 ? 9.984 -12.383 27.562 1 89.44 137 ASN B O 1
ATOM 3866 N N . GLN B 1 138 ? 11.961 -12.133 26.406 1 89.12 138 GLN B N 1
ATOM 3867 C CA . GLN B 1 138 ? 11.328 -11.43 25.281 1 89.12 138 GLN B CA 1
ATOM 3868 C C . GLN B 1 138 ? 11.273 -12.312 24.047 1 89.12 138 GLN B C 1
ATOM 3870 O O . GLN B 1 138 ? 12.141 -13.164 23.844 1 89.12 138 GLN B O 1
ATOM 3875 N N . GLU B 1 139 ? 10.25 -12.062 23.297 1 91.56 139 GLU B N 1
ATOM 3876 C CA . GLU B 1 139 ? 10.086 -12.805 22.062 1 91.56 139 GLU B CA 1
ATOM 3877 C C . GLU B 1 139 ? 10.648 -12.039 20.859 1 91.56 139 GLU B C 1
ATOM 3879 O O . GLU B 1 139 ? 10.445 -10.828 20.75 1 91.56 139 GLU B O 1
ATOM 3884 N N . ILE B 1 140 ? 11.508 -12.703 20.094 1 95.38 140 ILE B N 1
ATOM 3885 C CA . ILE B 1 140 ? 11.898 -12.227 18.766 1 95.38 140 ILE B CA 1
ATOM 3886 C C . ILE B 1 140 ? 10.883 -12.703 17.734 1 95.38 140 ILE B C 1
ATOM 3888 O O . ILE B 1 140 ? 10.641 -13.906 17.609 1 95.38 140 ILE B O 1
ATOM 3892 N N . VAL B 1 141 ? 10.328 -11.711 17 1 97.81 141 VAL B N 1
ATOM 3893 C CA . VAL B 1 141 ? 9.188 -12.023 16.141 1 97.81 141 VAL B CA 1
ATOM 3894 C C . VAL B 1 141 ? 9.648 -12.148 14.695 1 97.81 141 VAL B C 1
ATOM 3896 O O . VAL B 1 141 ? 10.336 -11.273 14.18 1 97.81 141 VAL B O 1
ATOM 3899 N N . ASP B 1 142 ? 9.32 -13.258 14.047 1 98.12 142 ASP B N 1
ATOM 3900 C CA . ASP B 1 142 ? 9.609 -13.461 12.625 1 98.12 142 ASP B CA 1
ATOM 3901 C C . ASP B 1 142 ? 8.641 -12.672 11.75 1 98.12 142 ASP B C 1
ATOM 3903 O O . ASP B 1 142 ? 7.441 -12.961 11.727 1 98.12 142 ASP B O 1
ATOM 3907 N N . SER B 1 143 ? 9.18 -11.789 10.953 1 98.44 143 SER B N 1
ATOM 3908 C CA . SER B 1 143 ? 8.359 -10.922 10.109 1 98.44 143 SER B CA 1
ATOM 3909 C C . SER B 1 143 ? 7.566 -11.734 9.086 1 98.44 143 SER B C 1
ATOM 3911 O O . SER B 1 143 ? 6.434 -11.383 8.75 1 98.44 143 SER B O 1
ATOM 3913 N N . ILE B 1 144 ? 8.125 -12.805 8.547 1 98.69 144 ILE B N 1
ATOM 3914 C CA . ILE B 1 144 ? 7.48 -13.625 7.531 1 98.69 144 ILE B CA 1
ATOM 3915 C C . ILE B 1 144 ? 6.184 -14.211 8.094 1 98.69 144 ILE B C 1
ATOM 3917 O O . ILE B 1 144 ? 5.148 -14.195 7.422 1 98.69 144 ILE B O 1
ATOM 3921 N N . ILE B 1 145 ? 6.273 -14.688 9.305 1 98.31 145 ILE B N 1
ATOM 3922 C CA . ILE B 1 145 ? 5.098 -15.273 9.938 1 98.31 145 ILE B CA 1
ATOM 3923 C C . ILE B 1 145 ? 4.113 -14.172 10.32 1 98.31 145 ILE B C 1
ATOM 3925 O O . ILE B 1 145 ? 2.969 -14.172 9.859 1 98.31 145 ILE B O 1
ATOM 3929 N N . LYS B 1 146 ? 4.531 -13.172 11.094 1 98.44 146 LYS B N 1
ATOM 3930 C CA . LYS B 1 146 ? 3.68 -12.164 11.719 1 98.44 146 LYS B CA 1
ATOM 3931 C C . LYS B 1 146 ? 2.912 -11.359 10.672 1 98.44 146 LYS B C 1
ATOM 3933 O O . LYS B 1 146 ? 1.692 -11.211 10.766 1 98.44 146 LYS B O 1
ATOM 3938 N N . ASP B 1 147 ? 3.654 -10.891 9.672 1 98.56 147 ASP B N 1
ATOM 3939 C CA . ASP B 1 147 ? 3.07 -9.938 8.734 1 98.56 147 ASP B CA 1
ATOM 3940 C C . ASP B 1 147 ? 2.67 -10.617 7.434 1 98.56 147 ASP B C 1
ATOM 3942 O O . ASP B 1 147 ? 1.925 -10.055 6.633 1 98.56 147 ASP B O 1
ATOM 3946 N N . GLY B 1 148 ? 3.117 -11.898 7.199 1 98.56 148 GLY B N 1
ATOM 3947 C CA . GLY B 1 148 ? 2.914 -12.508 5.895 1 98.56 148 GLY B CA 1
ATOM 3948 C C . GLY B 1 148 ? 2.027 -13.734 5.941 1 98.56 148 GLY B C 1
ATOM 3949 O O . GLY B 1 148 ? 1.217 -13.961 5.043 1 98.56 148 GLY B O 1
ATOM 3950 N N . LEU B 1 149 ? 2.154 -14.547 7.012 1 98.38 149 LEU B N 1
ATOM 3951 C CA . LEU B 1 149 ? 1.617 -15.898 6.879 1 98.38 149 LEU B CA 1
ATOM 3952 C C . LEU B 1 149 ? 0.792 -16.281 8.102 1 98.38 149 LEU B C 1
ATOM 3954 O O . LEU B 1 149 ? 0.535 -17.453 8.344 1 98.38 149 LEU B O 1
ATOM 3958 N N . PHE B 1 150 ? 0.378 -15.305 8.906 1 98.31 150 PHE B N 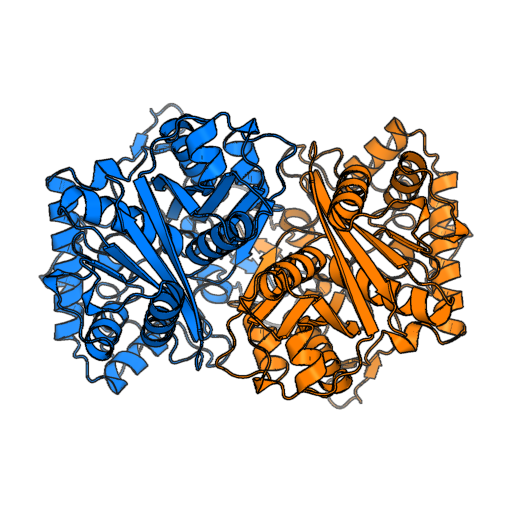1
ATOM 3959 C CA . PHE B 1 150 ? -0.383 -15.547 10.125 1 98.31 150 PHE B CA 1
ATOM 3960 C C . PHE B 1 150 ? -1.734 -14.852 10.07 1 98.31 150 PHE B C 1
ATOM 3962 O O . PHE B 1 150 ? -1.804 -13.641 9.844 1 98.31 150 PHE B O 1
ATOM 3969 N N . ASP B 1 151 ? -2.812 -15.594 10.258 1 97.88 151 ASP B N 1
ATOM 3970 C CA . ASP B 1 151 ? -4.164 -15.047 10.336 1 97.88 151 ASP B CA 1
ATOM 3971 C C . ASP B 1 151 ? -4.391 -14.336 11.664 1 97.88 151 ASP B C 1
ATOM 3973 O O . ASP B 1 151 ? -4.477 -14.977 12.719 1 97.88 151 ASP B O 1
ATOM 3977 N N . VAL B 1 152 ? -4.617 -13.086 11.633 1 97.75 152 VAL B N 1
ATOM 3978 C CA . VAL B 1 152 ? -4.668 -12.266 12.844 1 97.75 152 VAL B CA 1
ATOM 3979 C C . VAL B 1 152 ? -5.977 -12.523 13.586 1 97.75 152 VAL B C 1
ATOM 3981 O O . VAL B 1 152 ? -6.07 -12.297 14.789 1 97.75 152 VAL B O 1
ATOM 3984 N N . TYR B 1 153 ? -6.918 -13.039 12.938 1 97.75 153 TYR B N 1
ATOM 3985 C CA . TYR B 1 153 ? -8.25 -13.195 13.5 1 97.75 153 TYR B CA 1
ATOM 3986 C C . TYR B 1 153 ? -8.398 -14.539 14.203 1 97.75 153 TYR B C 1
ATOM 3988 O O . TYR B 1 153 ? -8.859 -14.609 15.344 1 97.75 153 TYR B O 1
ATOM 3996 N N . ASN B 1 154 ? -7.98 -15.594 13.477 1 97.25 154 ASN B N 1
ATOM 3997 C CA . ASN B 1 154 ? -8.117 -16.953 14 1 97.25 154 ASN B CA 1
ATOM 3998 C C . ASN B 1 154 ? -6.84 -17.422 14.695 1 97.25 154 ASN B C 1
ATOM 4000 O O . ASN B 1 154 ? -6.828 -18.453 15.352 1 97.25 154 ASN B O 1
ATOM 4004 N N . LYS B 1 155 ? -5.816 -16.719 14.641 1 96.62 155 LYS B N 1
ATOM 4005 C CA . LYS B 1 155 ? -4.566 -16.891 15.367 1 96.62 155 LYS B CA 1
ATOM 4006 C C . LYS B 1 155 ? -3.918 -18.234 15.023 1 96.62 155 LYS B C 1
ATOM 4008 O O . LYS B 1 155 ? -3.561 -19 15.914 1 96.62 155 LYS B O 1
ATOM 4013 N N . TYR B 1 156 ? -3.701 -18.453 13.742 1 96.75 156 TYR B N 1
ATOM 4014 C CA . TYR B 1 156 ? -2.967 -19.609 13.25 1 96.75 156 TYR B CA 1
ATOM 4015 C C . TYR B 1 156 ? -2.289 -19.297 11.922 1 96.75 156 TYR B C 1
ATOM 4017 O O . TYR B 1 156 ? -2.578 -18.281 11.289 1 96.75 156 TYR B O 1
ATOM 4025 N N . VAL B 1 157 ? -1.34 -20.062 11.516 1 96.75 157 VAL B N 1
ATOM 4026 C CA . VAL B 1 157 ? -0.653 -19.922 10.234 1 96.75 157 VAL B CA 1
ATOM 4027 C C . VAL B 1 157 ? -1.598 -20.297 9.094 1 96.75 157 VAL B C 1
ATOM 4029 O O . VAL B 1 157 ? -2.502 -21.109 9.273 1 96.75 157 VAL B O 1
ATOM 4032 N N . MET B 1 158 ? -1.352 -19.797 7.902 1 96.75 158 MET B N 1
ATOM 4033 C CA . MET B 1 158 ? -2.25 -19.859 6.75 1 96.75 158 MET B CA 1
ATOM 4034 C C . MET B 1 158 ? -2.527 -21.312 6.367 1 96.75 158 MET B C 1
ATOM 4036 O O . MET B 1 158 ? -3.576 -21.625 5.797 1 96.75 158 MET B O 1
ATOM 4040 N N . GLY B 1 159 ? -1.593 -22.172 6.664 1 97.88 159 GLY B N 1
ATOM 4041 C CA . GLY B 1 159 ? -1.776 -23.578 6.332 1 97.88 159 GLY B CA 1
ATOM 4042 C C . GLY B 1 159 ? -2.979 -24.203 7.016 1 97.88 159 GLY B C 1
ATOM 4043 O O . GLY B 1 159 ? -3.555 -25.172 6.512 1 97.88 159 GLY B O 1
ATOM 4044 N N . ASN B 1 160 ? -3.352 -23.688 8.188 1 98.06 160 ASN B N 1
ATOM 4045 C CA . ASN B 1 160 ? -4.547 -24.156 8.875 1 98.06 160 ASN B CA 1
ATOM 4046 C C . ASN B 1 160 ? -5.812 -23.844 8.086 1 98.06 160 ASN B C 1
ATOM 4048 O O . ASN B 1 160 ? -6.777 -24.625 8.117 1 98.06 160 ASN B O 1
ATOM 4052 N N . ALA B 1 161 ? -5.805 -22.719 7.414 1 98.38 161 ALA B N 1
ATOM 4053 C CA . ALA B 1 161 ? -6.922 -22.391 6.531 1 98.38 161 ALA B CA 1
ATOM 4054 C C . ALA B 1 161 ? -6.977 -23.344 5.344 1 98.38 161 ALA B C 1
ATOM 4056 O O . ALA B 1 161 ? -8.055 -23.688 4.859 1 98.38 161 ALA B O 1
ATOM 4057 N N . ALA B 1 162 ? -5.844 -23.75 4.871 1 98.69 162 ALA B N 1
ATOM 4058 C CA . ALA B 1 162 ? -5.781 -24.75 3.805 1 98.69 162 ALA B CA 1
ATOM 4059 C C . ALA B 1 162 ? -6.363 -26.078 4.27 1 98.69 162 ALA B C 1
ATOM 4061 O O . ALA B 1 162 ? -7.055 -26.75 3.512 1 98.69 162 ALA B O 1
ATOM 4062 N N . GLU B 1 163 ? -5.996 -26.484 5.512 1 98.69 163 GLU B N 1
ATOM 4063 C CA . GLU B 1 163 ? -6.566 -27.688 6.09 1 98.69 163 GLU B CA 1
ATOM 4064 C C . GLU B 1 163 ? -8.094 -27.609 6.164 1 98.69 163 GLU B C 1
ATOM 4066 O O . GLU B 1 163 ? -8.789 -28.578 5.859 1 98.69 163 GLU B O 1
ATOM 4071 N N . LEU B 1 164 ? -8.602 -26.453 6.598 1 98.38 164 LEU B N 1
ATOM 4072 C CA . LEU B 1 164 ? -10.039 -26.234 6.645 1 98.38 164 LEU B CA 1
ATOM 4073 C C . LEU B 1 164 ? -10.656 -26.391 5.258 1 98.38 164 LEU B C 1
ATOM 4075 O O . LEU B 1 164 ? -11.711 -27.016 5.109 1 98.38 164 LEU B O 1
ATOM 4079 N N . CYS B 1 165 ? -10.055 -25.844 4.266 1 98.69 165 CYS B N 1
ATOM 4080 C CA . CYS B 1 165 ? -10.508 -25.938 2.885 1 98.69 165 CYS B CA 1
ATOM 4081 C C . CYS B 1 165 ? -10.562 -27.391 2.432 1 98.69 165 CYS B C 1
ATOM 4083 O O . CYS B 1 165 ? -11.547 -27.828 1.831 1 98.69 165 CYS B O 1
ATOM 4085 N N . ALA B 1 166 ? -9.492 -28.109 2.713 1 98.75 166 ALA B N 1
ATOM 4086 C CA . ALA B 1 166 ? -9.43 -29.531 2.344 1 98.75 166 ALA B CA 1
ATOM 4087 C C . ALA B 1 166 ? -10.586 -30.312 2.959 1 98.75 166 ALA B C 1
ATOM 4089 O O . ALA B 1 166 ? -11.219 -31.125 2.289 1 98.75 166 ALA B O 1
ATOM 4090 N N . LYS B 1 167 ? -10.828 -30.016 4.18 1 98.25 167 LYS B N 1
ATOM 4091 C CA . LYS B 1 167 ? -11.914 -30.688 4.895 1 98.25 167 LYS B CA 1
ATOM 4092 C C . LYS B 1 167 ? -13.273 -30.312 4.316 1 98.25 167 LYS B C 1
ATOM 4094 O O . LYS B 1 167 ? -14.086 -31.188 4.012 1 98.25 167 LYS B O 1
ATOM 4099 N N . GLU B 1 168 ? -13.523 -29.031 4.125 1 98.44 168 GLU B N 1
ATOM 4100 C CA . GLU B 1 168 ? -14.828 -28.531 3.695 1 98.44 168 GLU B CA 1
ATOM 4101 C C . GLU B 1 168 ? -15.156 -29 2.281 1 98.44 168 GLU B C 1
ATOM 4103 O O . GLU B 1 168 ? -16.328 -29.234 1.96 1 98.44 168 GLU B O 1
ATOM 4108 N N . PHE B 1 169 ? -14.148 -29.188 1.471 1 98.56 169 PHE B N 1
ATOM 4109 C CA . PHE B 1 169 ? -14.398 -29.531 0.077 1 98.56 169 PHE B CA 1
ATOM 4110 C C . PHE B 1 169 ? -14.016 -30.984 -0.197 1 98.56 169 PHE B C 1
ATOM 4112 O O . PHE B 1 169 ? -14.016 -31.422 -1.348 1 98.56 169 PHE B O 1
ATOM 4119 N N . GLU B 1 170 ? -13.648 -31.703 0.833 1 98.31 170 GLU B N 1
ATOM 4120 C CA . GLU B 1 170 ? -13.344 -33.125 0.783 1 98.31 170 GLU B CA 1
ATOM 4121 C C . GLU B 1 170 ? -12.242 -33.438 -0.232 1 98.31 170 GLU B C 1
ATOM 4123 O O . GLU B 1 170 ? -12.406 -34.281 -1.103 1 98.31 170 GLU B O 1
ATOM 4128 N N . ILE B 1 171 ? -11.195 -32.719 -0.108 1 98.75 171 ILE B N 1
ATOM 4129 C CA . ILE B 1 171 ? -10.031 -32.906 -0.96 1 98.75 171 ILE B CA 1
ATOM 4130 C C . ILE B 1 171 ? -8.977 -33.719 -0.214 1 98.75 171 ILE B C 1
ATOM 4132 O O . ILE B 1 171 ? -8.453 -33.281 0.815 1 98.75 171 ILE B O 1
ATOM 4136 N N . SER B 1 172 ? -8.664 -34.875 -0.742 1 98.44 172 SER B N 1
ATOM 4137 C CA . SER B 1 172 ? -7.801 -35.812 -0.039 1 98.44 172 SER B CA 1
ATOM 4138 C C . SER B 1 172 ? -6.34 -35.375 -0.114 1 98.44 172 SER B C 1
ATOM 4140 O O . SER B 1 172 ? -5.961 -34.594 -0.979 1 98.44 172 SER B O 1
ATOM 4142 N N . ARG B 1 173 ? -5.559 -35.938 0.812 1 98.12 173 ARG B N 1
ATOM 4143 C CA . ARG B 1 173 ? -4.105 -35.812 0.78 1 98.12 173 ARG B CA 1
ATOM 4144 C C . ARG B 1 173 ? -3.541 -36.25 -0.563 1 98.12 173 ARG B C 1
ATOM 4146 O O . ARG B 1 173 ? -2.686 -35.562 -1.14 1 98.12 173 ARG B O 1
ATOM 4153 N N . GLU B 1 174 ? -3.988 -37.312 -1.062 1 98.31 174 GLU B N 1
ATOM 4154 C CA . GLU B 1 174 ? -3.52 -37.875 -2.33 1 98.31 174 GLU B CA 1
ATOM 4155 C C . GLU B 1 174 ? -3.799 -36.906 -3.484 1 98.31 174 GLU B C 1
ATOM 4157 O O . GLU B 1 174 ? -2.941 -36.719 -4.344 1 98.31 174 GLU B O 1
ATOM 4162 N N . ALA B 1 175 ? -4.996 -36.375 -3.5 1 98.69 175 ALA B N 1
ATOM 4163 C CA . ALA B 1 175 ? -5.359 -35.438 -4.551 1 98.69 175 ALA B CA 1
ATOM 4164 C C . ALA B 1 175 ? -4.449 -34.188 -4.516 1 98.69 175 ALA B C 1
ATOM 4166 O O . ALA B 1 175 ? -4.062 -33.688 -5.566 1 98.69 175 ALA B O 1
ATOM 4167 N N . GLN B 1 176 ? -4.168 -33.719 -3.32 1 98.88 176 GLN B N 1
ATOM 4168 C CA . GLN B 1 176 ? -3.287 -32.594 -3.162 1 98.88 176 GLN B CA 1
ATOM 4169 C C . GLN B 1 176 ? -1.876 -32.906 -3.65 1 98.88 176 GLN B C 1
ATOM 4171 O O . GLN B 1 176 ? -1.262 -32.094 -4.352 1 98.88 176 GLN B O 1
ATOM 4176 N N . ASP B 1 177 ? -1.392 -34.031 -3.277 1 98.81 177 ASP B N 1
ATOM 4177 C CA . ASP B 1 177 ? -0.064 -34.469 -3.709 1 98.81 177 ASP B CA 1
ATOM 4178 C C . ASP B 1 177 ? -0.013 -34.656 -5.223 1 98.81 177 ASP B C 1
ATOM 4180 O O . ASP B 1 177 ? 0.975 -34.281 -5.867 1 98.81 177 ASP B O 1
ATOM 4184 N N . ASP B 1 178 ? -1.03 -35.281 -5.758 1 98.81 178 ASP B N 1
ATOM 4185 C CA . ASP B 1 178 ? -1.103 -35.469 -7.207 1 98.81 178 ASP B CA 1
ATOM 4186 C C . ASP B 1 178 ? -1.056 -34.125 -7.922 1 98.81 178 ASP B C 1
ATOM 4188 O O . ASP B 1 178 ? -0.387 -33.969 -8.945 1 98.81 178 ASP B O 1
ATOM 4192 N N . TYR B 1 179 ? -1.787 -33.188 -7.402 1 98.75 179 TYR B N 1
ATOM 4193 C CA . TYR B 1 179 ? -1.775 -31.859 -7.98 1 98.75 179 TYR B CA 1
ATOM 4194 C C . TYR B 1 179 ? -0.38 -31.25 -7.918 1 98.75 179 TYR B C 1
ATOM 4196 O O . TYR B 1 179 ? 0.093 -30.656 -8.898 1 98.75 179 TYR B O 1
ATOM 4204 N N . ALA B 1 180 ? 0.251 -31.312 -6.746 1 98.81 180 ALA B N 1
ATOM 4205 C CA . ALA B 1 180 ? 1.603 -30.781 -6.582 1 98.81 180 ALA B CA 1
ATOM 4206 C C . ALA B 1 180 ? 2.562 -31.406 -7.594 1 98.81 180 ALA B C 1
ATOM 4208 O O . ALA B 1 180 ? 3.344 -30.688 -8.234 1 98.81 180 ALA B O 1
ATOM 4209 N N . ILE B 1 181 ? 2.525 -32.719 -7.715 1 98.75 181 ILE B N 1
ATOM 4210 C CA . ILE B 1 181 ? 3.373 -33.438 -8.664 1 98.75 181 ILE B CA 1
ATOM 4211 C C . ILE B 1 181 ? 3.125 -32.906 -10.078 1 98.75 181 ILE B C 1
ATOM 4213 O O . ILE B 1 181 ? 4.07 -32.625 -10.812 1 98.75 181 ILE B O 1
ATOM 4217 N N . SER B 1 182 ? 1.863 -32.75 -10.43 1 98.56 182 SER B N 1
ATOM 4218 C CA . SER B 1 182 ? 1.512 -32.25 -11.758 1 98.56 182 SER B CA 1
ATOM 4219 C C . SER B 1 182 ? 2.025 -30.812 -11.953 1 98.56 182 SER B C 1
ATOM 4221 O O . SER B 1 182 ? 2.486 -30.469 -13.039 1 98.56 182 SER B O 1
ATOM 4223 N N . SER B 1 183 ? 1.9 -29.938 -10.938 1 98.62 183 SER B N 1
ATOM 4224 C CA . SER B 1 183 ? 2.402 -28.578 -11.016 1 98.62 183 SER B CA 1
ATOM 4225 C C . SER B 1 183 ? 3.9 -28.547 -11.305 1 98.62 183 SER B C 1
ATOM 4227 O O . SER B 1 183 ? 4.363 -27.781 -12.148 1 98.62 183 SER B O 1
ATOM 4229 N N . TYR B 1 184 ? 4.66 -29.391 -10.594 1 98.56 184 TYR B N 1
ATOM 4230 C CA . TYR B 1 184 ? 6.098 -29.516 -10.812 1 98.56 184 TYR B CA 1
ATOM 4231 C C . TYR B 1 184 ? 6.391 -30 -12.227 1 98.56 184 TYR B C 1
ATOM 4233 O O . TYR B 1 184 ? 7.238 -29.438 -12.922 1 98.56 184 TYR B O 1
ATOM 4241 N N . GLN B 1 185 ? 5.699 -31.031 -12.648 1 98.56 185 GLN B N 1
ATOM 4242 C CA . GLN B 1 185 ? 5.938 -31.609 -13.961 1 98.56 185 GLN B CA 1
ATOM 4243 C C . GLN B 1 185 ? 5.609 -30.625 -15.078 1 98.56 185 GLN B C 1
ATOM 4245 O O . GLN B 1 185 ? 6.328 -30.547 -16.078 1 98.56 185 GLN B O 1
ATOM 4250 N N . ARG B 1 186 ? 4.551 -29.922 -14.938 1 98.5 186 ARG B N 1
ATOM 4251 C CA . ARG B 1 186 ? 4.172 -28.922 -15.922 1 98.5 186 ARG B CA 1
ATOM 4252 C C . ARG B 1 186 ? 5.211 -27.797 -15.984 1 98.5 186 ARG B C 1
ATOM 4254 O O . ARG B 1 186 ? 5.574 -27.344 -17.078 1 98.5 186 ARG B O 1
ATOM 4261 N N . ALA B 1 187 ? 5.691 -27.312 -14.82 1 98.5 187 ALA B N 1
ATOM 4262 C CA . ALA B 1 187 ? 6.711 -26.266 -14.781 1 98.5 187 ALA B CA 1
ATOM 4263 C C . ALA B 1 187 ? 8.008 -26.75 -15.438 1 98.5 187 ALA B C 1
ATOM 4265 O O . ALA B 1 187 ? 8.641 -26 -16.188 1 98.5 187 ALA B O 1
ATOM 4266 N N . GLN B 1 188 ? 8.352 -27.969 -15.133 1 98.38 188 GLN B N 1
ATOM 4267 C CA . GLN B 1 188 ? 9.539 -28.562 -15.727 1 98.38 188 GLN B CA 1
ATOM 4268 C C . GLN B 1 188 ? 9.398 -28.688 -17.25 1 98.38 188 GLN B C 1
ATOM 4270 O O . GLN B 1 188 ? 10.336 -28.375 -17.984 1 98.38 188 GLN B O 1
ATOM 4275 N N . ALA B 1 189 ? 8.281 -29.141 -17.688 1 98.19 189 ALA B N 1
ATOM 4276 C CA . ALA B 1 189 ? 8.031 -29.297 -19.125 1 98.19 189 ALA B CA 1
ATOM 4277 C C . ALA B 1 189 ? 8.07 -27.953 -19.844 1 98.19 189 ALA B C 1
ATOM 4279 O O . ALA B 1 189 ? 8.641 -27.844 -20.922 1 98.19 189 ALA B O 1
ATOM 4280 N N . ALA B 1 190 ? 7.43 -26.953 -19.266 1 98 190 ALA B N 1
ATOM 4281 C CA . ALA B 1 190 ? 7.43 -25.609 -19.859 1 98 190 ALA B CA 1
ATOM 4282 C C . ALA B 1 190 ? 8.844 -25.062 -19.969 1 98 190 ALA B C 1
ATOM 4284 O O . ALA B 1 190 ? 9.203 -24.438 -20.969 1 98 190 ALA B O 1
ATOM 4285 N N . THR B 1 191 ? 9.625 -25.234 -18.891 1 97.5 191 THR B N 1
ATOM 4286 C CA . THR B 1 191 ? 11.008 -24.766 -18.859 1 97.5 191 THR B CA 1
ATOM 4287 C C . THR B 1 191 ? 11.844 -25.5 -19.906 1 97.5 191 THR B C 1
ATOM 4289 O O . THR B 1 191 ? 12.594 -24.859 -20.672 1 97.5 191 THR B O 1
ATOM 4292 N N . LYS B 1 192 ? 11.695 -26.797 -19.969 1 97.25 192 LYS B N 1
ATOM 4293 C CA . LYS B 1 192 ? 12.438 -27.625 -20.922 1 97.25 192 LYS B CA 1
ATOM 4294 C C . LYS B 1 192 ? 12.094 -27.234 -22.359 1 97.25 192 LYS B C 1
ATOM 4296 O O . LYS B 1 192 ? 12.961 -27.266 -23.234 1 97.25 192 LYS B O 1
ATOM 4301 N N . ALA B 1 193 ? 10.836 -26.906 -22.578 1 97.69 193 ALA B N 1
ATOM 4302 C CA . ALA B 1 193 ? 10.375 -26.547 -23.906 1 97.69 193 ALA B CA 1
ATOM 4303 C C . ALA B 1 193 ? 10.766 -25.125 -24.266 1 97.69 193 ALA B C 1
ATOM 4305 O O . ALA B 1 193 ? 10.539 -24.672 -25.391 1 97.69 193 ALA B O 1
ATOM 4306 N N . GLY B 1 194 ? 11.281 -24.344 -23.312 1 96.75 194 GLY B N 1
ATOM 4307 C CA . GLY B 1 194 ? 11.734 -22.984 -23.562 1 96.75 194 GLY B CA 1
ATOM 4308 C C . GLY B 1 194 ? 10.641 -21.953 -23.422 1 96.75 194 GLY B C 1
ATOM 4309 O O . GLY B 1 194 ? 10.852 -20.766 -23.688 1 96.75 194 GLY B O 1
ATOM 4310 N N . HIS B 1 195 ? 9.484 -22.344 -22.953 1 96.75 195 HIS B N 1
ATOM 4311 C CA . HIS B 1 195 ? 8.352 -21.422 -22.844 1 96.75 195 HIS B CA 1
ATOM 4312 C C . HIS B 1 195 ? 8.594 -20.391 -21.75 1 96.75 195 HIS B C 1
ATOM 4314 O O . HIS B 1 195 ? 8.141 -19.25 -21.859 1 96.75 195 HIS B O 1
ATOM 4320 N N . SER B 1 196 ? 9.289 -20.734 -20.703 1 94.94 196 SER B N 1
ATOM 4321 C CA . SER B 1 196 ? 9.5 -19.844 -19.562 1 94.94 196 SER B CA 1
ATOM 4322 C C . SER B 1 196 ? 10.422 -18.688 -19.922 1 94.94 196 SER B C 1
ATOM 4324 O O . SER B 1 196 ? 10.391 -17.641 -19.266 1 94.94 196 SER B O 1
ATOM 4326 N N . SER B 1 197 ? 11.266 -18.812 -20.906 1 94.38 197 SER B N 1
ATOM 4327 C CA . SER B 1 197 ? 12.211 -17.781 -21.312 1 94.38 197 SER B CA 1
ATOM 4328 C C . SER B 1 197 ? 11.484 -16.562 -21.875 1 94.38 197 SER B C 1
ATOM 4330 O O . SER B 1 197 ? 12.039 -15.461 -21.906 1 94.38 197 SER B O 1
ATOM 4332 N N . ASN B 1 198 ? 10.219 -16.75 -22.25 1 93.19 198 ASN B N 1
ATOM 4333 C CA . ASN B 1 198 ? 9.414 -15.648 -22.781 1 93.19 198 ASN B CA 1
ATOM 4334 C C . ASN B 1 198 ? 9.031 -14.648 -21.688 1 93.19 198 ASN B C 1
ATOM 4336 O O . ASN B 1 198 ? 8.773 -13.484 -21.969 1 93.19 198 ASN B O 1
ATOM 4340 N N . GLU B 1 199 ? 8.992 -15.164 -20.453 1 97.44 199 GLU B N 1
ATOM 4341 C CA . GLU B 1 199 ? 8.5 -14.289 -19.391 1 97.44 199 GLU B CA 1
ATOM 4342 C C . GLU B 1 199 ? 9.602 -13.945 -18.406 1 97.44 199 GLU B C 1
ATOM 4344 O O . GLU B 1 199 ? 9.508 -12.961 -17.672 1 97.44 199 GLU B O 1
ATOM 4349 N N . ILE B 1 200 ? 10.742 -14.641 -18.375 1 98.69 200 ILE B N 1
ATOM 4350 C CA . ILE B 1 200 ? 11.781 -14.477 -17.359 1 98.69 200 ILE B CA 1
ATOM 4351 C C . ILE B 1 200 ? 12.875 -13.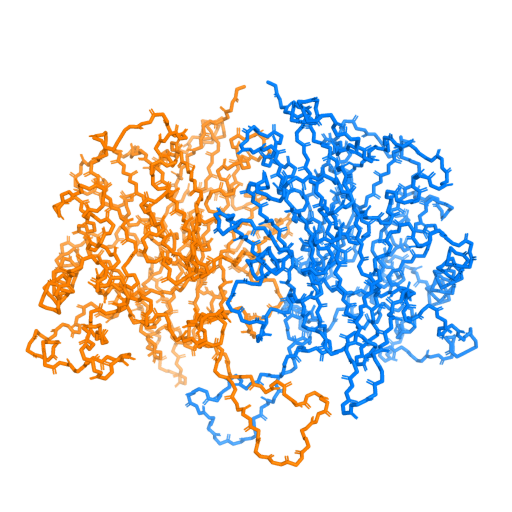547 -17.891 1 98.69 200 ILE B C 1
ATOM 4353 O O . ILE B 1 200 ? 13.344 -13.711 -19.016 1 98.69 200 ILE B O 1
ATOM 4357 N N . VAL B 1 201 ? 13.195 -12.555 -17.078 1 98.56 201 VAL B N 1
ATOM 4358 C CA . VAL B 1 201 ? 14.367 -11.727 -17.344 1 98.56 201 VAL B CA 1
ATOM 4359 C C . VAL B 1 201 ? 15.539 -12.219 -16.484 1 98.56 201 VAL B C 1
ATOM 4361 O O . VAL B 1 201 ? 15.367 -12.516 -15.297 1 98.56 201 VAL B O 1
ATOM 4364 N N . ASN B 1 202 ? 16.688 -12.281 -17.125 1 98.19 202 ASN B N 1
ATOM 4365 C CA . ASN B 1 202 ? 17.875 -12.742 -16.391 1 98.19 202 ASN B CA 1
ATOM 4366 C C . ASN B 1 202 ? 18.25 -11.773 -15.273 1 98.19 202 ASN B C 1
ATOM 4368 O O . ASN B 1 202 ? 18.156 -10.555 -15.438 1 98.19 202 ASN B O 1
ATOM 4372 N N . VAL B 1 203 ? 18.562 -12.328 -14.172 1 98.69 203 VAL B N 1
ATOM 4373 C CA . VAL B 1 203 ? 19.062 -11.547 -13.039 1 98.69 203 VAL B CA 1
ATOM 4374 C C . VAL B 1 203 ? 20.547 -11.836 -12.82 1 98.69 203 VAL B C 1
ATOM 4376 O O . VAL B 1 203 ? 20.938 -12.992 -12.664 1 98.69 203 VAL B O 1
ATOM 4379 N N . GLU B 1 204 ? 21.328 -10.789 -12.797 1 97.56 204 GLU B N 1
ATOM 4380 C CA . GLU B 1 204 ? 22.766 -10.922 -12.523 1 97.56 204 GLU B CA 1
ATOM 4381 C C . GLU B 1 204 ? 23.062 -10.742 -11.039 1 97.56 204 GLU B C 1
ATOM 4383 O O . GLU B 1 204 ? 22.672 -9.734 -10.438 1 97.56 204 GLU B O 1
ATOM 4388 N N . ILE B 1 205 ? 23.625 -11.711 -10.531 1 96.31 205 ILE B N 1
ATOM 4389 C CA . ILE B 1 205 ? 24.078 -11.648 -9.141 1 96.31 205 ILE B CA 1
ATOM 4390 C C . ILE B 1 205 ? 25.578 -11.344 -9.102 1 96.31 205 ILE B C 1
ATOM 4392 O O . ILE B 1 205 ? 26.391 -12.109 -9.641 1 96.31 205 ILE B O 1
ATOM 4396 N N . PRO B 1 206 ? 25.891 -10.227 -8.5 1 88.06 206 PRO B N 1
ATOM 4397 C CA . PRO B 1 206 ? 27.328 -9.891 -8.469 1 88.06 206 PRO B CA 1
ATOM 4398 C C . PRO B 1 206 ? 28.156 -10.922 -7.703 1 88.06 206 PRO B C 1
ATOM 4400 O O . PRO B 1 206 ? 27.672 -11.5 -6.723 1 88.06 206 PRO B O 1
ATOM 4403 N N . GLY B 1 207 ? 29.359 -11.125 -8.195 1 86.56 207 GLY B N 1
ATOM 4404 C CA . GLY B 1 207 ? 30.266 -11.992 -7.477 1 86.56 207 GLY B CA 1
ATOM 4405 C C . GLY B 1 207 ? 30.797 -11.375 -6.195 1 86.56 207 GLY B C 1
ATOM 4406 O O . GLY B 1 207 ? 30.734 -10.156 -6.02 1 86.56 207 GLY B O 1
ATOM 4407 N N . VAL B 1 208 ? 31.156 -12.289 -5.234 1 75.56 208 VAL B N 1
ATOM 4408 C CA . VAL B 1 208 ? 31.734 -11.805 -3.988 1 75.56 208 VAL B CA 1
ATOM 4409 C C . VAL B 1 208 ? 33.25 -12.086 -3.988 1 75.56 208 VAL B C 1
ATOM 4411 O O . VAL B 1 208 ? 33.688 -13.141 -4.438 1 75.56 208 VAL B O 1
ATOM 4414 N N . ARG B 1 209 ? 34.031 -11.203 -3.42 1 72.62 209 ARG B N 1
ATOM 4415 C CA . ARG B 1 209 ? 35.438 -11.359 -3.129 1 72.62 209 ARG B CA 1
ATOM 4416 C C . ARG B 1 209 ? 36.219 -11.844 -4.359 1 72.62 209 ARG B C 1
ATOM 4418 O O . ARG B 1 209 ? 36.969 -12.82 -4.285 1 72.62 209 ARG B O 1
ATOM 4425 N N . GLY B 1 210 ? 35.781 -11.367 -5.438 1 74.31 210 GLY B N 1
ATOM 4426 C CA . GLY B 1 210 ? 36.594 -11.68 -6.617 1 74.31 210 GLY B CA 1
ATOM 4427 C C . GLY B 1 210 ? 36.031 -12.82 -7.438 1 74.31 210 GLY B C 1
ATOM 4428 O O . GLY B 1 210 ? 36.594 -13.211 -8.453 1 74.31 210 GLY B O 1
ATOM 4429 N N . LYS B 1 211 ? 35.125 -13.469 -6.984 1 83.69 211 LYS B N 1
ATOM 4430 C CA . LYS B 1 211 ? 34.469 -14.523 -7.75 1 83.69 211 LYS B CA 1
ATOM 4431 C C . LYS B 1 211 ? 33.5 -13.938 -8.797 1 83.69 211 LYS B C 1
ATOM 4433 O O . LYS B 1 211 ? 32.938 -12.859 -8.602 1 83.69 211 LYS B O 1
ATOM 4438 N N . PRO B 1 212 ? 33.5 -14.664 -9.859 1 89.62 212 PRO B N 1
ATOM 4439 C CA . PRO B 1 212 ? 32.625 -14.172 -10.914 1 89.62 212 PRO B CA 1
ATOM 4440 C C . PRO B 1 212 ? 31.156 -14.164 -10.5 1 89.62 212 PRO B C 1
ATOM 4442 O O . PRO B 1 212 ? 30.734 -14.977 -9.672 1 89.62 212 PRO B O 1
ATOM 4445 N N . GLY B 1 213 ? 30.438 -13.219 -11 1 91.56 213 GLY B N 1
ATOM 4446 C CA . GLY B 1 213 ? 29 -13.172 -10.797 1 91.56 213 GLY B CA 1
ATOM 4447 C C . GLY B 1 213 ? 28.281 -14.328 -11.461 1 91.56 213 GLY B C 1
ATOM 4448 O O . GLY B 1 213 ? 28.891 -15.164 -12.117 1 91.56 213 GLY B O 1
ATOM 4449 N N . LYS B 1 214 ? 27.078 -14.516 -11.031 1 95.25 214 LYS B N 1
ATOM 4450 C CA . LYS B 1 214 ? 26.234 -15.562 -11.602 1 95.25 214 LYS B CA 1
ATOM 4451 C C . LYS B 1 214 ? 24.984 -14.969 -12.234 1 95.25 214 LYS B C 1
ATOM 4453 O O . LYS B 1 214 ? 24.453 -13.961 -11.75 1 95.25 214 LYS B O 1
ATOM 4458 N N . THR B 1 215 ? 24.609 -15.602 -13.312 1 97.5 215 THR B N 1
ATOM 4459 C CA . THR B 1 215 ? 23.344 -15.242 -13.945 1 97.5 215 THR B CA 1
ATOM 4460 C C . THR B 1 215 ? 22.25 -16.25 -13.594 1 97.5 215 THR B C 1
ATOM 4462 O O . THR B 1 215 ? 22.422 -17.453 -13.781 1 97.5 215 THR B O 1
ATOM 4465 N N . ILE B 1 216 ? 21.188 -15.789 -13.008 1 98.19 216 ILE B N 1
ATOM 4466 C CA . ILE B 1 216 ? 20.031 -16.625 -12.695 1 98.19 216 ILE B CA 1
ATOM 4467 C C . ILE B 1 216 ? 18.969 -16.453 -13.773 1 98.19 216 ILE B C 1
ATOM 4469 O O . ILE B 1 216 ? 18.422 -15.352 -13.961 1 98.19 216 ILE B O 1
ATOM 4473 N N . SER B 1 217 ? 18.625 -17.547 -14.477 1 97.88 217 SER B N 1
ATOM 4474 C CA . SER B 1 217 ? 17.75 -17.438 -15.625 1 97.88 217 SER B CA 1
ATOM 4475 C C . SER B 1 217 ? 16.578 -18.406 -15.531 1 97.88 217 SER B C 1
ATOM 4477 O O . SER B 1 217 ? 15.734 -18.469 -16.422 1 97.88 217 SER B O 1
ATOM 4479 N N . GLU B 1 218 ? 16.562 -19.203 -14.492 1 97.69 218 GLU B N 1
ATOM 4480 C CA . GLU B 1 218 ? 15.508 -20.188 -14.305 1 97.69 218 GLU B CA 1
ATOM 4481 C C . GLU B 1 218 ? 14.984 -20.172 -12.867 1 97.69 218 GLU B C 1
ATOM 4483 O O . GLU B 1 218 ? 15.711 -19.812 -11.945 1 97.69 218 GLU B O 1
ATOM 4488 N N . ASP B 1 219 ? 13.727 -20.578 -12.773 1 98.44 219 ASP B N 1
ATOM 4489 C CA . ASP B 1 219 ? 13.148 -20.703 -11.438 1 98.44 219 ASP B CA 1
ATOM 4490 C C . ASP B 1 219 ? 13.883 -21.781 -10.633 1 98.44 219 ASP B C 1
ATOM 4492 O O . ASP B 1 219 ? 14.148 -22.875 -11.148 1 98.44 219 ASP B O 1
ATOM 4496 N N . GLU B 1 220 ? 14.211 -21.531 -9.422 1 96.69 220 GLU B N 1
ATOM 4497 C CA . GLU B 1 220 ? 15.125 -22.359 -8.633 1 96.69 220 GLU B CA 1
ATOM 4498 C C . GLU B 1 220 ? 14.422 -23.609 -8.094 1 96.69 220 GLU B C 1
ATOM 4500 O O . GLU B 1 220 ? 15.039 -24.656 -7.938 1 96.69 220 GLU B O 1
ATOM 4505 N N . GLY B 1 221 ? 13.156 -23.594 -7.812 1 95.25 221 GLY B N 1
ATOM 4506 C CA . GLY B 1 221 ? 12.508 -24.656 -7.055 1 95.25 221 GLY B CA 1
ATOM 4507 C C . GLY B 1 221 ? 11.891 -25.719 -7.938 1 95.25 221 GLY B C 1
ATOM 4508 O O . GLY B 1 221 ? 11.508 -26.781 -7.449 1 95.25 221 GLY B O 1
ATOM 4509 N N . ILE B 1 222 ? 11.945 -25.656 -9.227 1 96.5 222 ILE B N 1
ATOM 4510 C CA . ILE B 1 222 ? 11.125 -26.5 -10.094 1 96.5 222 ILE B CA 1
ATOM 4511 C C . ILE B 1 222 ? 11.766 -27.875 -10.219 1 96.5 222 ILE B C 1
ATOM 4513 O O . ILE B 1 222 ? 11.086 -28.859 -10.516 1 96.5 222 ILE B O 1
ATOM 4517 N N . ASN B 1 223 ? 13.055 -27.969 -9.922 1 94.56 223 ASN B N 1
ATOM 4518 C CA . ASN B 1 223 ? 13.742 -29.25 -10.117 1 94.56 223 ASN B CA 1
ATOM 4519 C C . ASN B 1 223 ? 13.805 -30.047 -8.82 1 94.56 223 ASN B C 1
ATOM 4521 O O . ASN B 1 223 ? 14.414 -31.125 -8.781 1 94.56 223 ASN B O 1
ATOM 4525 N N . ASN B 1 224 ? 13.125 -29.609 -7.809 1 94.31 224 ASN B N 1
ATOM 4526 C CA . ASN B 1 224 ? 13.18 -30.234 -6.496 1 94.31 224 ASN B CA 1
ATOM 4527 C C . ASN B 1 224 ? 12.164 -31.375 -6.383 1 94.31 224 ASN B C 1
ATOM 4529 O O . ASN B 1 224 ? 12.047 -32 -5.328 1 94.31 224 ASN B O 1
ATOM 4533 N N . LEU B 1 225 ? 11.555 -31.812 -7.438 1 97.06 225 LEU B N 1
ATOM 4534 C CA . LEU B 1 225 ? 10.5 -32.812 -7.359 1 97.06 225 LEU B CA 1
ATOM 4535 C C . LEU B 1 225 ? 11.078 -34.188 -7.098 1 97.06 225 LEU B C 1
ATOM 4537 O O . LEU B 1 225 ? 11.898 -34.688 -7.879 1 97.06 225 LEU B O 1
ATOM 4541 N N . ASP B 1 226 ? 10.859 -34.719 -6.02 1 97.62 226 ASP B N 1
ATOM 4542 C CA . ASP B 1 226 ? 11.016 -36.125 -5.648 1 97.62 226 ASP B CA 1
ATOM 4543 C C . ASP B 1 226 ? 9.688 -36.719 -5.195 1 97.62 226 ASP B C 1
ATOM 4545 O O . ASP B 1 226 ? 9.266 -36.5 -4.059 1 97.62 226 ASP B O 1
ATOM 4549 N N . ILE B 1 227 ? 9.078 -37.531 -6.09 1 98.19 227 ILE B N 1
ATOM 4550 C CA . ILE B 1 227 ? 7.703 -37.969 -5.898 1 98.19 227 ILE B CA 1
ATOM 4551 C C . ILE B 1 227 ? 7.605 -38.812 -4.625 1 98.19 227 ILE B C 1
ATOM 4553 O O . ILE B 1 227 ? 6.684 -38.656 -3.828 1 98.19 227 ILE B O 1
ATOM 4557 N N . SER B 1 228 ? 8.531 -39.75 -4.434 1 98.19 228 SER B N 1
ATOM 4558 C CA . SER B 1 228 ? 8.523 -40.594 -3.252 1 98.19 228 SER B CA 1
ATOM 4559 C C . SER B 1 228 ? 8.633 -39.781 -1.971 1 98.19 228 SER B C 1
ATOM 4561 O O . SER B 1 228 ? 7.898 -40.031 -1.01 1 98.19 228 SER B O 1
ATOM 4563 N N . LYS B 1 229 ? 9.516 -38.812 -1.941 1 97.81 229 LYS B N 1
ATOM 4564 C CA . LYS B 1 229 ? 9.688 -37.969 -0.771 1 97.81 229 LYS B CA 1
ATOM 4565 C C . LYS B 1 229 ? 8.453 -37.094 -0.543 1 97.81 229 LYS B C 1
ATOM 4567 O O . LYS B 1 229 ? 8.055 -36.875 0.6 1 97.81 229 LYS B O 1
ATOM 4572 N N . LEU B 1 230 ? 7.957 -36.562 -1.665 1 98.06 230 LEU B N 1
ATOM 4573 C CA . LEU B 1 230 ? 6.766 -35.719 -1.597 1 98.06 230 LEU B CA 1
ATOM 4574 C C . LEU B 1 230 ? 5.617 -36.469 -0.924 1 98.06 230 LEU B C 1
ATOM 4576 O O . LEU B 1 230 ? 4.973 -35.938 -0.017 1 98.06 230 LEU B O 1
ATOM 4580 N N . ARG B 1 231 ? 5.363 -37.719 -1.289 1 97.62 231 ARG B N 1
ATOM 4581 C CA . ARG B 1 231 ? 4.23 -38.5 -0.78 1 97.62 231 ARG B CA 1
ATOM 4582 C C . ARG B 1 231 ? 4.477 -38.938 0.656 1 97.62 231 ARG B C 1
ATOM 4584 O O . ARG B 1 231 ? 3.529 -39.219 1.4 1 97.62 231 ARG B O 1
ATOM 4591 N N . ALA B 1 232 ? 5.762 -39 1.057 1 97.56 232 ALA B N 1
ATOM 4592 C CA . ALA B 1 232 ? 6.121 -39.5 2.381 1 97.56 232 ALA B CA 1
ATOM 4593 C C . ALA B 1 232 ? 6.098 -38.375 3.416 1 97.56 232 ALA B C 1
ATOM 4595 O O . ALA B 1 232 ? 6.117 -38.625 4.621 1 97.56 232 ALA B O 1
ATOM 4596 N N . MET B 1 233 ? 5.984 -37.156 3 1 97.12 233 MET B N 1
ATOM 4597 C CA . MET B 1 233 ? 6.086 -36 3.895 1 97.12 233 MET B CA 1
ATOM 4598 C C . MET B 1 233 ? 4.906 -35.969 4.863 1 97.12 233 MET B C 1
ATOM 4600 O O . MET B 1 233 ? 3.768 -36.219 4.469 1 97.12 233 MET B O 1
ATOM 4604 N N . LYS B 1 234 ? 5.164 -35.656 6.09 1 97.31 234 LYS B N 1
ATOM 4605 C CA . LYS B 1 234 ? 4.121 -35.531 7.102 1 97.31 234 LYS B CA 1
ATOM 4606 C C . LYS B 1 234 ? 3.387 -34.188 6.965 1 97.31 234 LYS B C 1
ATOM 4608 O O . LYS B 1 234 ? 3.947 -33.219 6.465 1 97.31 234 LYS B O 1
ATOM 4613 N N . PRO B 1 235 ? 2.105 -34.156 7.449 1 97.5 235 PRO B N 1
ATOM 4614 C CA . PRO B 1 235 ? 1.396 -32.875 7.453 1 97.5 235 PRO B CA 1
ATOM 4615 C C . PRO B 1 235 ? 2.146 -31.781 8.219 1 97.5 235 PRO B C 1
ATOM 4617 O O . PRO B 1 235 ? 2.746 -32.062 9.258 1 97.5 235 PRO B O 1
ATOM 4620 N N . ALA B 1 236 ? 2.037 -30.594 7.742 1 96.5 236 ALA B N 1
ATOM 4621 C CA . ALA B 1 236 ? 2.867 -29.516 8.266 1 96.5 236 ALA B CA 1
ATOM 4622 C C . ALA B 1 236 ? 2.111 -28.688 9.305 1 96.5 236 ALA B C 1
ATOM 4624 O O . ALA B 1 236 ? 2.725 -28.062 10.164 1 96.5 236 ALA B O 1
ATOM 4625 N N . PHE B 1 237 ? 0.779 -28.734 9.367 1 95.69 237 PHE B N 1
ATOM 4626 C CA . PHE B 1 237 ? 0.054 -27.703 10.102 1 95.69 237 PHE B CA 1
ATOM 4627 C C . PHE B 1 237 ? -0.893 -28.328 11.117 1 95.69 237 PHE B C 1
ATOM 4629 O O . PHE B 1 237 ? -1.231 -27.703 12.125 1 95.69 237 PHE B O 1
ATOM 4636 N N . GLN B 1 238 ? -1.361 -29.438 10.812 1 94 238 GLN B N 1
ATOM 4637 C CA . GLN B 1 238 ? -2.236 -30.188 11.711 1 94 238 GLN B CA 1
ATOM 4638 C C . GLN B 1 238 ? -1.712 -31.594 11.945 1 94 238 GLN B C 1
ATOM 4640 O O . GLN B 1 238 ? -1.554 -32.375 10.992 1 94 238 GLN B O 1
ATOM 4645 N N . SER B 1 239 ? -1.539 -31.953 13.188 1 90.81 239 SER B N 1
ATOM 4646 C CA . SER B 1 239 ? -0.957 -33.25 13.516 1 90.81 239 SER B CA 1
ATOM 4647 C C . SER B 1 239 ? -1.979 -34.375 13.359 1 90.81 239 SER B C 1
ATOM 4649 O O . SER B 1 239 ? -1.62 -35.5 13.023 1 90.81 239 SER B O 1
ATOM 4651 N N . VAL B 1 240 ? -3.176 -33.969 13.672 1 91.5 240 VAL B N 1
ATOM 4652 C CA . VAL B 1 240 ? -4.223 -35 13.578 1 91.5 240 VAL B CA 1
ATOM 4653 C C . VAL B 1 240 ? -5.059 -34.75 12.32 1 91.5 240 VAL B C 1
ATOM 4655 O O . VAL B 1 240 ? -5.641 -33.688 12.141 1 91.5 240 VAL B O 1
ATOM 4658 N N . ASP B 1 241 ? -5.023 -35.75 11.414 1 92.62 241 ASP B N 1
ATOM 4659 C CA . ASP B 1 241 ? -5.836 -35.75 10.203 1 92.62 241 ASP B CA 1
ATOM 4660 C C . ASP B 1 241 ? -5.422 -34.625 9.258 1 92.62 241 ASP B C 1
ATOM 4662 O O . ASP B 1 241 ? -6.246 -34.125 8.492 1 92.62 241 ASP B O 1
ATOM 4666 N N . GLY B 1 242 ? -4.219 -34.156 9.438 1 97.44 242 GLY B N 1
ATOM 4667 C CA . GLY B 1 242 ? -3.721 -33.125 8.516 1 97.44 242 GLY B CA 1
ATOM 4668 C C . GLY B 1 242 ? -3.443 -33.688 7.129 1 97.44 242 GLY B C 1
ATOM 4669 O O . GLY B 1 242 ? -3.047 -34.844 6.977 1 97.44 242 GLY B O 1
ATOM 4670 N N . THR B 1 243 ? -3.668 -32.844 6.094 1 98.38 243 THR B N 1
ATOM 4671 C CA . THR B 1 243 ? -3.471 -33.281 4.719 1 98.38 243 THR B CA 1
ATOM 4672 C C . THR B 1 243 ? -2.508 -32.375 3.982 1 98.38 243 THR B C 1
ATOM 4674 O O . THR B 1 243 ? -1.973 -32.719 2.932 1 98.38 243 THR B O 1
ATOM 4677 N N . VAL B 1 244 ? -2.354 -31.156 4.477 1 98.75 244 VAL B N 1
ATOM 4678 C CA . VAL B 1 244 ? -1.489 -30.172 3.836 1 98.75 244 VAL B CA 1
ATOM 4679 C C . VAL B 1 244 ? -0.044 -30.391 4.281 1 98.75 244 VAL B C 1
ATOM 4681 O O . VAL B 1 244 ? 0.236 -30.484 5.48 1 98.75 244 VAL B O 1
ATOM 4684 N N . THR B 1 245 ? 0.857 -30.531 3.336 1 98.38 245 THR B N 1
ATOM 4685 C CA . THR B 1 245 ? 2.273 -30.766 3.594 1 98.38 245 THR B CA 1
ATOM 4686 C C . THR B 1 245 ? 3.125 -29.672 2.938 1 98.38 245 THR B C 1
ATOM 4688 O O . THR B 1 245 ? 2.623 -28.891 2.137 1 98.38 245 THR B O 1
ATOM 4691 N N . ALA B 1 246 ? 4.402 -29.688 3.285 1 97.06 246 ALA B N 1
ATOM 4692 C CA . ALA B 1 246 ? 5.312 -28.703 2.709 1 97.06 246 ALA B CA 1
ATOM 4693 C C . ALA B 1 246 ? 5.363 -28.828 1.189 1 97.06 246 ALA B C 1
ATOM 4695 O O . ALA B 1 246 ? 5.258 -27.812 0.478 1 97.06 246 ALA B O 1
ATOM 4696 N N . PRO B 1 247 ? 5.406 -30.031 0.643 1 97.38 247 PRO B N 1
ATOM 4697 C CA . PRO B 1 247 ? 5.555 -30.141 -0.811 1 97.38 247 PRO B CA 1
ATOM 4698 C C . PRO B 1 247 ? 4.27 -29.797 -1.562 1 97.38 247 PRO B C 1
ATOM 4700 O O . PRO B 1 247 ? 4.312 -29.469 -2.752 1 97.38 247 PRO B O 1
ATOM 4703 N N . ASN B 1 248 ? 3.1 -30 -0.945 1 98.38 248 ASN B N 1
ATOM 4704 C CA . ASN B 1 248 ? 1.876 -29.609 -1.637 1 98.38 248 ASN B CA 1
ATOM 4705 C C . ASN B 1 248 ? 1.445 -28.188 -1.259 1 98.38 248 ASN B C 1
ATOM 4707 O O . ASN B 1 248 ? 0.265 -27.859 -1.355 1 98.38 248 ASN B O 1
ATOM 4711 N N . SER B 1 249 ? 2.4 -27.391 -0.712 1 98.5 249 SER B N 1
ATOM 4712 C CA . SER B 1 249 ? 2.305 -25.953 -0.429 1 98.5 249 SER B CA 1
ATOM 4713 C C . SER B 1 249 ? 3.365 -25.172 -1.192 1 98.5 249 SER B C 1
ATOM 4715 O O . SER B 1 249 ? 4.438 -25.703 -1.498 1 98.5 249 SER B O 1
ATOM 4717 N N . SER B 1 250 ? 2.963 -23.938 -1.551 1 98.44 250 SER B N 1
ATOM 4718 C CA . SER B 1 250 ? 4 -23.109 -2.143 1 98.44 250 SER B CA 1
ATOM 4719 C C . SER B 1 250 ? 5.109 -22.797 -1.14 1 98.44 250 SER B C 1
ATOM 4721 O O . SER B 1 250 ? 4.844 -22.625 0.052 1 98.44 250 SER B O 1
ATOM 4723 N N . PRO B 1 251 ? 6.379 -22.797 -1.524 1 98 251 PRO B N 1
ATOM 4724 C CA . PRO B 1 251 ? 7.492 -22.438 -0.64 1 98 251 PRO B CA 1
ATOM 4725 C C . PRO B 1 251 ? 7.645 -20.938 -0.451 1 98 251 PRO B C 1
ATOM 4727 O O . PRO B 1 251 ? 6.891 -20.156 -1.039 1 98 251 PRO B O 1
ATOM 4730 N N . LEU B 1 252 ? 8.562 -20.516 0.446 1 98.5 252 LEU B N 1
ATOM 4731 C CA . LEU B 1 252 ? 8.977 -19.125 0.595 1 98.5 252 LEU B CA 1
ATOM 4732 C C . LEU B 1 252 ? 9.93 -18.719 -0.529 1 98.5 252 LEU B C 1
ATOM 4734 O O . LEU B 1 252 ? 10.812 -19.484 -0.904 1 98.5 252 LEU B O 1
ATOM 4738 N N . ASN B 1 253 ? 9.688 -17.531 -1.069 1 98.88 253 ASN B N 1
ATOM 4739 C CA . ASN B 1 253 ? 10.438 -17.234 -2.289 1 98.88 253 ASN B CA 1
ATOM 4740 C C . ASN B 1 253 ? 10.742 -15.75 -2.424 1 98.88 253 ASN B C 1
ATOM 4742 O O . ASN B 1 253 ? 10.164 -14.93 -1.711 1 98.88 253 ASN B O 1
ATOM 4746 N N . ASP B 1 254 ? 11.672 -15.445 -3.287 1 98.88 254 ASP B N 1
ATOM 4747 C CA . ASP B 1 254 ? 12.031 -14.102 -3.744 1 98.88 254 ASP B CA 1
ATOM 4748 C C . ASP B 1 254 ? 11.711 -13.922 -5.227 1 98.88 254 ASP B C 1
ATOM 4750 O O . ASP B 1 254 ? 11.867 -14.852 -6.02 1 98.88 254 ASP B O 1
ATOM 4754 N N . GLY B 1 255 ? 11.234 -12.742 -5.578 1 98.94 255 GLY B N 1
ATOM 4755 C CA . GLY B 1 255 ? 10.977 -12.484 -6.988 1 98.94 255 GLY B CA 1
ATOM 4756 C C . GLY B 1 255 ? 10.266 -11.172 -7.238 1 98.94 255 GLY B C 1
ATOM 4757 O O . GLY B 1 255 ? 9.898 -10.469 -6.293 1 98.94 255 GLY B O 1
ATOM 4758 N N . ALA B 1 256 ? 10.156 -10.82 -8.5 1 99 256 ALA B N 1
ATOM 4759 C CA . ALA B 1 256 ? 9.461 -9.609 -8.93 1 99 256 ALA B CA 1
ATOM 4760 C C . ALA B 1 256 ? 8.836 -9.805 -10.305 1 99 256 ALA B C 1
ATOM 4762 O O . ALA B 1 256 ? 9.266 -10.664 -11.078 1 99 256 ALA B O 1
ATOM 4763 N N . ALA B 1 257 ? 7.824 -9.125 -10.586 1 99 257 ALA B N 1
ATOM 4764 C CA . ALA B 1 257 ? 7.16 -9.039 -11.883 1 99 257 ALA B CA 1
ATOM 4765 C C . ALA B 1 257 ? 6.715 -7.609 -12.18 1 99 257 ALA B C 1
ATOM 4767 O O . ALA B 1 257 ? 6.367 -6.859 -11.266 1 99 257 ALA B O 1
ATOM 4768 N N . ALA B 1 258 ? 6.781 -7.188 -13.438 1 98.94 258 ALA B N 1
ATOM 4769 C CA . ALA B 1 258 ? 6.41 -5.828 -13.836 1 98.94 258 ALA B CA 1
ATOM 4770 C C . ALA B 1 258 ? 5.715 -5.824 -15.188 1 98.94 258 ALA B C 1
ATOM 4772 O O . ALA B 1 258 ? 6.051 -6.621 -16.078 1 98.94 258 ALA B O 1
ATOM 4773 N N . LEU B 1 259 ? 4.758 -4.992 -15.344 1 99 259 LEU B N 1
ATOM 4774 C CA . LEU B 1 259 ? 4.004 -4.762 -16.562 1 99 259 LEU B CA 1
ATOM 4775 C C . LEU B 1 259 ? 3.934 -3.271 -16.891 1 99 259 LEU B C 1
ATOM 4777 O O . LEU B 1 259 ? 3.895 -2.438 -15.984 1 99 259 LEU B O 1
ATOM 4781 N N . ILE B 1 260 ? 3.914 -2.93 -18.172 1 98.94 260 ILE B N 1
ATOM 4782 C CA . ILE B 1 260 ? 3.623 -1.578 -18.625 1 98.94 260 ILE B CA 1
ATOM 4783 C C . ILE B 1 260 ? 2.238 -1.541 -19.281 1 98.94 260 ILE B C 1
ATOM 4785 O O . ILE B 1 260 ? 1.99 -2.227 -20.266 1 98.94 260 ILE B O 1
ATOM 4789 N N . LEU B 1 261 ? 1.316 -0.76 -18.688 1 98.94 261 LEU B N 1
ATOM 4790 C CA . LEU B 1 261 ? -0.037 -0.591 -19.203 1 98.94 261 LEU B CA 1
ATOM 4791 C C . LEU B 1 261 ? -0.178 0.74 -19.938 1 98.94 261 LEU B C 1
ATOM 4793 O O . LEU B 1 261 ? 0.344 1.761 -19.484 1 98.94 261 LEU B O 1
ATOM 4797 N N . VAL B 1 262 ? -0.925 0.711 -21.047 1 98.88 262 VAL B N 1
ATOM 4798 C CA . VAL B 1 262 ? -1.047 1.883 -21.906 1 98.88 262 VAL B CA 1
ATOM 4799 C C . VAL B 1 262 ? -2.492 2.031 -22.375 1 98.88 262 VAL B C 1
ATOM 4801 O O . VAL B 1 262 ? -3.17 1.036 -22.641 1 98.88 262 VAL B O 1
ATOM 4804 N N . SER B 1 263 ? -2.957 3.27 -22.469 1 98.81 263 SER B N 1
ATOM 4805 C CA . SER B 1 263 ? -4.281 3.531 -23.031 1 98.81 263 SER B CA 1
ATOM 4806 C C . SER B 1 263 ? -4.32 3.25 -24.516 1 98.81 263 SER B C 1
ATOM 4808 O O . SER B 1 263 ? -3.289 3.297 -25.188 1 98.81 263 SER B O 1
ATOM 4810 N N . GLY B 1 264 ? -5.535 2.979 -25.031 1 98.38 264 GLY B N 1
ATOM 4811 C CA . GLY B 1 264 ? -5.695 2.773 -26.469 1 98.38 264 GLY B CA 1
ATOM 4812 C C . GLY B 1 264 ? -5.223 3.953 -27.297 1 98.38 264 GLY B C 1
ATOM 4813 O O . GLY B 1 264 ? -4.559 3.775 -28.312 1 98.38 264 GLY B O 1
ATOM 4814 N N . SER B 1 265 ? -5.543 5.148 -26.906 1 98.31 265 SER B N 1
ATOM 4815 C CA . SER B 1 265 ? -5.16 6.348 -27.641 1 98.31 265 SER B CA 1
ATOM 4816 C C . SER B 1 265 ? -3.645 6.516 -27.672 1 98.31 265 SER B C 1
ATOM 4818 O O . SER B 1 265 ? -3.07 6.828 -28.719 1 98.31 265 SER B O 1
ATOM 4820 N N . LYS B 1 266 ? -2.988 6.293 -26.547 1 98.19 266 LYS B N 1
ATOM 4821 C CA . LYS B 1 266 ? -1.541 6.469 -26.484 1 98.19 266 LYS B CA 1
ATOM 4822 C C . LYS B 1 266 ? -0.817 5.348 -27.219 1 98.19 266 LYS B C 1
ATOM 4824 O O . LYS B 1 266 ? 0.236 5.574 -27.828 1 98.19 266 LYS B O 1
ATOM 4829 N N . LEU B 1 267 ? -1.367 4.152 -27.156 1 98.19 267 LEU B N 1
ATOM 4830 C CA . LEU B 1 267 ? -0.836 3.027 -27.922 1 98.19 267 LEU B CA 1
ATOM 4831 C C . LEU B 1 267 ? -0.739 3.375 -29.406 1 98.19 267 LEU B C 1
ATOM 4833 O O . LEU B 1 267 ? 0.287 3.121 -30.031 1 98.19 267 LEU B O 1
ATOM 4837 N N . LYS B 1 268 ? -1.794 3.922 -29.938 1 98 268 LYS B N 1
ATOM 4838 C CA . LYS B 1 268 ? -1.854 4.32 -31.328 1 98 268 LYS B CA 1
ATOM 4839 C C . LYS B 1 268 ? -0.889 5.465 -31.625 1 98 268 LYS B C 1
ATOM 4841 O O . LYS B 1 268 ? -0.174 5.445 -32.625 1 98 268 LYS B O 1
ATOM 4846 N N . GLU B 1 269 ? -0.91 6.43 -30.75 1 98.12 269 GLU B N 1
ATOM 4847 C CA . GLU B 1 269 ? -0.064 7.609 -30.922 1 98.12 269 GLU B CA 1
ATOM 4848 C C . GLU B 1 269 ? 1.408 7.219 -31.031 1 98.12 269 GLU B C 1
ATOM 4850 O O . GLU B 1 269 ? 2.143 7.758 -31.859 1 98.12 269 GLU B O 1
ATOM 4855 N N . LEU B 1 270 ? 1.839 6.246 -30.172 1 98.06 270 LEU B N 1
ATOM 4856 C CA . LEU B 1 270 ? 3.254 5.91 -30.078 1 98.06 270 LEU B CA 1
ATOM 4857 C C . LEU B 1 270 ? 3.592 4.727 -30.984 1 98.06 270 LEU B C 1
ATOM 4859 O O . LEU B 1 270 ? 4.762 4.367 -31.125 1 98.06 270 LEU B O 1
ATOM 4863 N N . GLY B 1 271 ? 2.639 4.113 -31.562 1 97.81 271 GLY B N 1
ATOM 4864 C CA . GLY B 1 271 ? 2.859 2.965 -32.438 1 97.81 271 GLY B CA 1
ATOM 4865 C C . GLY B 1 271 ? 3.379 1.75 -31.688 1 97.81 271 GLY B C 1
ATOM 4866 O O . GLY B 1 271 ? 4.258 1.042 -32.188 1 97.81 271 GLY B O 1
ATOM 4867 N N . LEU B 1 272 ? 2.846 1.553 -30.469 1 98.06 272 LEU B N 1
ATOM 4868 C CA . LEU B 1 272 ? 3.281 0.419 -29.656 1 98.06 272 LEU B CA 1
ATOM 4869 C C . LEU B 1 272 ? 2.527 -0.848 -30.047 1 98.06 272 LEU B C 1
ATOM 4871 O O . LEU B 1 272 ? 1.399 -0.777 -30.547 1 98.06 272 LEU B O 1
ATOM 4875 N N . VAL B 1 273 ? 3.178 -1.986 -29.812 1 97.81 273 VAL B N 1
ATOM 4876 C CA . VAL B 1 273 ? 2.559 -3.283 -30.078 1 97.81 273 VAL B CA 1
ATOM 4877 C C . VAL B 1 273 ? 2.113 -3.91 -28.75 1 97.81 273 VAL B C 1
ATOM 4879 O O . VAL B 1 273 ? 2.943 -4.238 -27.906 1 97.81 273 VAL B O 1
ATOM 4882 N N . PRO B 1 274 ? 0.822 -4.039 -28.594 1 98.62 274 PRO B N 1
ATOM 4883 C CA . PRO B 1 274 ? 0.351 -4.629 -27.344 1 98.62 274 PRO B CA 1
ATOM 4884 C C . PRO B 1 274 ? 0.498 -6.148 -27.312 1 98.62 274 PRO B C 1
ATOM 4886 O O . PRO B 1 274 ? 0.426 -6.801 -28.359 1 98.62 274 PRO B O 1
ATOM 4889 N N . VAL B 1 275 ? 0.648 -6.691 -26.078 1 98.5 275 VAL B N 1
ATOM 4890 C CA . VAL B 1 275 ? 0.69 -8.141 -25.938 1 98.5 275 VAL B CA 1
ATOM 4891 C C . VAL B 1 275 ? -0.652 -8.648 -25.406 1 98.5 275 VAL B C 1
ATOM 4893 O O . VAL B 1 275 ? -1.004 -9.812 -25.594 1 98.5 275 VAL B O 1
ATOM 4896 N N . ALA B 1 276 ? -1.38 -7.805 -24.703 1 98.88 276 ALA B N 1
ATOM 4897 C CA . ALA B 1 276 ? -2.695 -8.18 -24.188 1 98.88 276 ALA B CA 1
ATOM 4898 C C . ALA B 1 276 ? -3.562 -6.945 -23.953 1 98.88 276 ALA B C 1
ATOM 4900 O O . ALA B 1 276 ? -3.057 -5.82 -23.906 1 98.88 276 ALA B O 1
ATOM 4901 N N . LYS B 1 277 ? -4.797 -7.129 -23.969 1 98.88 277 LYS B N 1
ATOM 4902 C CA . LYS B 1 277 ? -5.805 -6.148 -23.562 1 98.88 277 LYS B CA 1
ATOM 4903 C C . LYS B 1 277 ? -6.477 -6.555 -22.25 1 98.88 277 LYS B C 1
ATOM 4905 O O . LYS B 1 277 ? -6.832 -7.719 -22.062 1 98.88 277 LYS B O 1
ATOM 4910 N N . ILE B 1 278 ? -6.57 -5.656 -21.312 1 98.94 278 ILE B N 1
ATOM 4911 C CA . ILE B 1 278 ? -7.324 -5.926 -20.094 1 98.94 278 ILE B CA 1
ATOM 4912 C C . ILE B 1 278 ? -8.82 -5.746 -20.375 1 98.94 278 ILE B C 1
ATOM 4914 O O . ILE B 1 278 ? -9.258 -4.668 -20.781 1 98.94 278 ILE B O 1
ATOM 4918 N N . LEU B 1 279 ? -9.594 -6.801 -20.078 1 98.75 279 LEU B N 1
ATOM 4919 C CA . LEU B 1 279 ? -11.023 -6.766 -20.375 1 98.75 279 LEU B CA 1
ATOM 4920 C C . LEU B 1 279 ? -11.82 -6.426 -19.109 1 98.75 279 LEU B C 1
ATOM 4922 O O . LEU B 1 279 ? -12.898 -5.836 -19.203 1 98.75 279 LEU B O 1
ATOM 4926 N N . GLY B 1 280 ? -11.273 -6.863 -17.984 1 98.62 280 GLY B N 1
ATOM 4927 C CA . GLY B 1 280 ? -11.984 -6.648 -16.734 1 98.62 280 GLY B CA 1
ATOM 4928 C C . GLY B 1 280 ? -11.172 -7.051 -15.508 1 98.62 280 GLY B C 1
ATOM 4929 O O . GLY B 1 280 ? -10.094 -7.633 -15.641 1 98.62 280 GLY B O 1
ATOM 4930 N N . TRP B 1 281 ? -11.648 -6.691 -14.367 1 98.81 281 TRP B N 1
ATOM 4931 C CA . TRP B 1 281 ? -11.023 -6.988 -13.078 1 98.81 281 TRP B CA 1
ATOM 4932 C C . TRP B 1 281 ? -12.047 -6.914 -11.953 1 98.81 281 TRP B C 1
ATOM 4934 O O . TRP B 1 281 ? -13.133 -6.355 -12.125 1 98.81 281 TRP B O 1
ATOM 4944 N N . ALA B 1 282 ? -11.617 -7.551 -10.805 1 98.81 282 ALA B N 1
ATOM 4945 C CA . ALA B 1 282 ? -12.469 -7.43 -9.625 1 98.81 282 ALA B CA 1
ATOM 4946 C C . ALA B 1 282 ? -11.742 -7.922 -8.375 1 98.81 282 ALA B C 1
ATOM 4948 O O . ALA B 1 282 ? -10.805 -8.719 -8.469 1 98.81 282 ALA B O 1
ATOM 4949 N N . ASP B 1 283 ? -12.172 -7.371 -7.266 1 98.81 283 ASP B N 1
ATOM 4950 C CA . ASP B 1 283 ? -11.836 -7.891 -5.941 1 98.81 283 ASP B CA 1
ATOM 4951 C C . ASP B 1 283 ? -13.047 -8.547 -5.285 1 98.81 283 ASP B C 1
ATOM 4953 O O . ASP B 1 283 ? -14.188 -8.258 -5.645 1 98.81 283 ASP B O 1
ATOM 4957 N N . ALA B 1 284 ? -12.781 -9.43 -4.414 1 98.81 284 ALA B N 1
ATOM 4958 C CA . ALA B 1 284 ? -13.781 -10.016 -3.527 1 98.81 284 ALA B CA 1
ATOM 4959 C C . ALA B 1 284 ? -13.172 -10.391 -2.18 1 98.81 284 ALA B C 1
ATOM 4961 O O . ALA B 1 284 ? -11.945 -10.398 -2.029 1 98.81 284 ALA B O 1
ATOM 4962 N N . ALA B 1 285 ? -14 -10.594 -1.226 1 98.75 285 ALA B N 1
ATOM 4963 C CA . ALA B 1 285 ? -13.539 -11.047 0.087 1 98.75 285 ALA B CA 1
ATOM 4964 C C . ALA B 1 285 ? -14.617 -11.867 0.793 1 98.75 285 ALA B C 1
ATOM 4966 O O . ALA B 1 285 ? -15.781 -11.852 0.389 1 98.75 285 ALA B O 1
ATOM 4967 N N . ARG B 1 286 ? -14.234 -12.578 1.713 1 98.5 286 ARG B N 1
ATOM 4968 C CA . ARG B 1 286 ? -15.07 -13.398 2.584 1 98.5 286 ARG B CA 1
ATOM 4969 C C . ARG B 1 286 ? -14.406 -13.617 3.938 1 98.5 286 ARG B C 1
ATOM 4971 O O . ARG B 1 286 ? -13.469 -12.891 4.297 1 98.5 286 ARG B O 1
ATOM 4978 N N . GLU B 1 287 ? -14.945 -14.562 4.742 1 98.5 287 GLU B N 1
ATOM 4979 C CA . GLU B 1 287 ? -14.359 -14.844 6.051 1 98.5 287 GLU B CA 1
ATOM 4980 C C . GLU B 1 287 ? -12.867 -15.156 5.934 1 98.5 287 GLU B C 1
ATOM 4982 O O . GLU B 1 287 ? -12.461 -15.945 5.078 1 98.5 287 GLU B O 1
ATOM 4987 N N . PRO B 1 288 ? -12.031 -14.555 6.828 1 98.38 288 PRO B N 1
ATOM 4988 C CA . PRO B 1 288 ? -10.578 -14.727 6.738 1 98.38 288 PRO B CA 1
ATOM 4989 C C . PRO B 1 288 ? -10.164 -16.188 6.688 1 98.38 288 PRO B C 1
ATOM 4991 O O . PRO B 1 288 ? -9.25 -16.547 5.941 1 98.38 288 PRO B O 1
ATOM 4994 N N . GLU B 1 289 ? -10.781 -17.062 7.406 1 98.19 289 GLU B N 1
ATOM 4995 C CA . GLU B 1 289 ? -10.375 -18.469 7.465 1 98.19 289 GLU B CA 1
ATOM 4996 C C . GLU B 1 289 ? -10.719 -19.188 6.168 1 98.19 289 GLU B C 1
ATOM 4998 O O . GLU B 1 289 ? -10.234 -20.297 5.926 1 98.19 289 GLU B O 1
ATOM 5003 N N . ARG B 1 290 ? -11.5 -18.547 5.262 1 98.69 290 ARG B N 1
ATOM 5004 C CA . ARG B 1 290 ? -11.914 -19.172 4.004 1 98.69 290 ARG B CA 1
ATOM 5005 C C . ARG B 1 290 ? -11.336 -18.406 2.811 1 98.69 290 ARG B C 1
ATOM 5007 O O . ARG B 1 290 ? -11.898 -18.453 1.716 1 98.69 290 ARG B O 1
ATOM 5014 N N . PHE B 1 291 ? -10.227 -17.75 3.08 1 98.44 291 PHE B N 1
ATOM 5015 C CA . PHE B 1 291 ? -9.602 -16.969 2.02 1 98.44 291 PHE B CA 1
ATOM 5016 C C . PHE B 1 291 ? -9.234 -17.859 0.837 1 98.44 291 PHE B C 1
ATOM 5018 O O . PHE B 1 291 ? -9.18 -17.406 -0.303 1 98.44 291 PHE B O 1
ATOM 5025 N N . THR B 1 292 ? -9.047 -19.156 1.054 1 98.81 292 THR B N 1
ATOM 5026 C CA . THR B 1 292 ? -8.523 -20.109 0.08 1 98.81 292 THR B CA 1
ATOM 5027 C C . THR B 1 292 ? -9.461 -20.234 -1.116 1 98.81 292 THR B C 1
ATOM 5029 O O . THR B 1 292 ? -9.031 -20.594 -2.213 1 98.81 292 THR B O 1
ATOM 5032 N N . ILE B 1 293 ? -10.734 -19.922 -0.959 1 98.81 293 ILE B N 1
ATOM 5033 C CA . ILE B 1 293 ? -11.664 -20.078 -2.068 1 98.81 293 ILE B CA 1
ATOM 5034 C C . ILE B 1 293 ? -12.219 -18.719 -2.488 1 98.81 293 ILE B C 1
ATOM 5036 O O . ILE B 1 293 ? -13.164 -18.656 -3.273 1 98.81 293 ILE B O 1
ATOM 5040 N N . ALA B 1 294 ? -11.625 -17.656 -1.988 1 98.88 294 ALA B N 1
ATOM 5041 C CA . ALA B 1 294 ? -12.062 -16.297 -2.309 1 98.88 294 ALA B CA 1
ATOM 5042 C C . ALA B 1 294 ? -11.961 -16.016 -3.805 1 98.88 294 ALA B C 1
ATOM 5044 O O . ALA B 1 294 ? -12.734 -15.234 -4.355 1 98.88 294 ALA B O 1
ATOM 5045 N N . PRO B 1 295 ? -11.039 -16.672 -4.539 1 98.94 295 PRO B N 1
ATOM 5046 C CA . PRO B 1 295 ? -10.992 -16.453 -5.984 1 98.94 295 PRO B CA 1
ATOM 5047 C C . PRO B 1 295 ? -12.289 -16.844 -6.684 1 98.94 295 PRO B C 1
ATOM 5049 O O . PRO B 1 295 ? -12.656 -16.25 -7.703 1 98.94 295 PRO B O 1
ATOM 5052 N N . SER B 1 296 ? -12.992 -17.828 -6.16 1 98.88 296 SER B N 1
ATOM 5053 C CA . SER B 1 296 ? -14.258 -18.266 -6.754 1 98.88 296 SER B CA 1
ATOM 5054 C C . SER B 1 296 ? -15.32 -17.172 -6.641 1 98.88 296 SER B C 1
ATOM 5056 O O . SER B 1 296 ? -16.359 -17.234 -7.309 1 98.88 296 SER B O 1
ATOM 5058 N N . LEU B 1 297 ? -15.094 -16.172 -5.82 1 98.88 297 LEU B N 1
ATOM 5059 C CA . LEU B 1 297 ? -15.969 -15.016 -5.742 1 98.88 297 LEU B CA 1
ATOM 5060 C C . LEU B 1 297 ? -15.469 -13.898 -6.652 1 98.88 297 LEU B C 1
ATOM 5062 O O . LEU B 1 297 ? -16.266 -13.211 -7.297 1 98.88 297 LEU B O 1
ATOM 5066 N N . ALA B 1 298 ? -14.164 -13.68 -6.758 1 98.94 298 ALA B N 1
ATOM 5067 C CA . ALA B 1 298 ? -13.578 -12.594 -7.531 1 98.94 298 ALA B CA 1
ATOM 5068 C C . ALA B 1 298 ? -13.703 -12.844 -9.031 1 98.94 298 ALA B C 1
ATOM 5070 O O . ALA B 1 298 ? -13.938 -11.914 -9.805 1 98.94 298 ALA B O 1
ATOM 5071 N N . ILE B 1 299 ? -13.547 -14.086 -9.453 1 98.94 299 ILE B N 1
ATOM 5072 C CA . ILE B 1 299 ? -13.492 -14.438 -10.867 1 98.94 299 ILE B CA 1
ATOM 5073 C C . ILE B 1 299 ? -14.836 -14.148 -11.531 1 98.94 299 ILE B C 1
ATOM 5075 O O . ILE B 1 299 ? -14.891 -13.438 -12.539 1 98.94 299 ILE B O 1
ATOM 5079 N N . PRO B 1 300 ? -16 -14.609 -11.008 1 98.88 300 PRO B N 1
ATOM 5080 C CA . PRO B 1 300 ? -17.281 -14.234 -11.625 1 98.88 300 PRO B CA 1
ATOM 5081 C C . PRO B 1 300 ? -17.484 -12.727 -11.672 1 98.88 300 PRO B C 1
ATOM 5083 O O . PRO B 1 300 ? -18.047 -12.211 -12.641 1 98.88 300 PRO B O 1
ATOM 5086 N N . LYS B 1 301 ? -17.062 -12.023 -10.656 1 98.81 301 LYS B N 1
ATOM 5087 C CA . LYS B 1 301 ? -17.188 -10.57 -10.648 1 98.81 301 LYS B CA 1
ATOM 5088 C C . LYS B 1 301 ? -16.344 -9.938 -11.75 1 98.81 301 LYS B C 1
ATOM 5090 O O . LYS B 1 301 ? -16.781 -8.977 -12.391 1 98.81 301 LYS B O 1
ATOM 5095 N N . ALA B 1 302 ? -15.148 -10.445 -11.93 1 98.88 302 ALA B N 1
ATOM 5096 C CA . ALA B 1 302 ? -14.273 -9.938 -12.984 1 98.88 302 ALA B CA 1
ATOM 5097 C C . ALA B 1 302 ? -14.859 -10.219 -14.367 1 98.88 302 ALA B C 1
ATOM 5099 O O . ALA B 1 302 ? -14.742 -9.398 -15.273 1 98.88 302 ALA B O 1
ATOM 5100 N N . LEU B 1 303 ? -15.422 -11.391 -14.555 1 98.88 303 LEU B N 1
ATOM 5101 C CA . LEU B 1 303 ? -16.078 -11.75 -15.812 1 98.88 303 LEU B CA 1
ATOM 5102 C C . LEU B 1 303 ? -17.234 -10.805 -16.109 1 98.88 303 LEU B C 1
ATOM 5104 O O . LEU B 1 303 ? -17.406 -10.359 -17.25 1 98.88 303 LEU B O 1
ATOM 5108 N N . LYS B 1 304 ? -18 -10.539 -15.062 1 98.69 304 LYS B N 1
ATOM 5109 C CA . LYS B 1 304 ? -19.094 -9.586 -15.227 1 98.69 304 LYS B CA 1
ATOM 5110 C C . LYS B 1 304 ? -18.562 -8.211 -15.641 1 98.69 304 LYS B C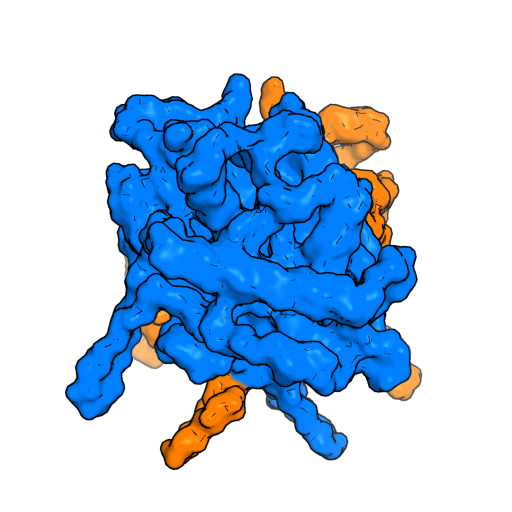 1
ATOM 5112 O O . LYS B 1 304 ? -19.125 -7.578 -16.547 1 98.69 304 LYS B O 1
ATOM 5117 N N . HIS B 1 305 ? -17.531 -7.758 -14.992 1 98.06 305 HIS B N 1
ATOM 5118 C CA . HIS B 1 305 ? -16.891 -6.488 -15.328 1 98.06 305 HIS B CA 1
ATOM 5119 C C . HIS B 1 305 ? -16.422 -6.48 -16.781 1 98.06 305 HIS B C 1
ATOM 5121 O O . HIS B 1 305 ? -16.484 -5.449 -17.453 1 98.06 305 HIS B O 1
ATOM 5127 N N . ALA B 1 306 ? -16.016 -7.605 -17.266 1 98.38 306 ALA B N 1
ATOM 5128 C CA . ALA B 1 306 ? -15.469 -7.75 -18.625 1 98.38 306 ALA B CA 1
ATOM 5129 C C . ALA B 1 306 ? -16.578 -8 -19.641 1 98.38 306 ALA B C 1
ATOM 5131 O O . ALA B 1 306 ? -16.328 -8.031 -20.844 1 98.38 306 ALA B O 1
ATOM 5132 N N . ASN B 1 307 ? -17.812 -8.188 -19.156 1 98.19 307 ASN B N 1
ATOM 5133 C CA . ASN B 1 307 ? -18.922 -8.617 -20 1 98.19 307 ASN B CA 1
ATOM 5134 C C . ASN B 1 307 ? -18.578 -9.898 -20.766 1 98.19 307 ASN B C 1
ATOM 5136 O O . ASN B 1 307 ? -18.703 -9.945 -21.984 1 98.19 307 ASN B O 1
ATOM 5140 N N . GLN B 1 308 ? -17.969 -10.875 -20.031 1 98.5 308 GLN B N 1
ATOM 5141 C CA . GLN B 1 308 ? -17.594 -12.188 -20.531 1 98.5 308 GLN B CA 1
ATOM 5142 C C . GLN B 1 308 ? -18.172 -13.297 -19.656 1 98.5 308 GLN B C 1
ATOM 5144 O O . GLN B 1 308 ? -18.672 -13.031 -18.562 1 98.5 308 GLN B O 1
ATOM 5149 N N . THR B 1 309 ? -18.203 -14.477 -20.172 1 98.5 309 THR B N 1
ATOM 5150 C CA . THR B 1 309 ? -18.578 -15.664 -19.406 1 98.5 309 THR B CA 1
ATOM 5151 C C . THR B 1 309 ? -17.375 -16.578 -19.203 1 98.5 309 THR B C 1
ATOM 5153 O O . THR B 1 309 ? -16.344 -16.406 -19.859 1 98.5 309 THR B O 1
ATOM 5156 N N . ILE B 1 310 ? -17.531 -17.469 -18.281 1 98.25 310 ILE B N 1
ATOM 5157 C CA . ILE B 1 310 ? -16.422 -18.375 -17.953 1 98.25 310 ILE B CA 1
ATOM 5158 C C . ILE B 1 310 ? -16.109 -19.266 -19.156 1 98.25 310 ILE B C 1
ATOM 5160 O O . ILE B 1 310 ? -14.961 -19.641 -19.375 1 98.25 310 ILE B O 1
ATOM 5164 N N . GLU B 1 311 ? -17.109 -19.578 -20.031 1 97.44 311 GLU B N 1
ATOM 5165 C CA . GLU B 1 311 ? -16.969 -20.422 -21.219 1 97.44 311 GLU B CA 1
ATOM 5166 C C . GLU B 1 311 ? -16.141 -19.719 -22.281 1 97.44 311 GLU B C 1
ATOM 5168 O O . GLU B 1 311 ? -15.57 -20.375 -23.172 1 97.44 311 GLU B O 1
ATOM 5173 N N . ASP B 1 312 ? -16.016 -18.406 -22.188 1 97.88 312 ASP B N 1
ATOM 5174 C CA . ASP B 1 312 ? -15.258 -17.625 -23.156 1 97.88 312 ASP B CA 1
ATOM 5175 C C . ASP B 1 312 ? -13.758 -17.734 -22.891 1 97.88 312 ASP B C 1
ATOM 5177 O O . ASP B 1 312 ? -12.945 -17.328 -23.719 1 97.88 312 ASP B O 1
ATOM 5181 N N . MET B 1 313 ? -13.367 -18.312 -21.781 1 98.69 313 MET B N 1
ATOM 5182 C CA . MET B 1 313 ? -11.977 -18.312 -21.344 1 98.69 313 MET B CA 1
ATOM 5183 C C . MET B 1 313 ? -11.25 -19.562 -21.828 1 98.69 313 MET B C 1
ATOM 5185 O O . MET B 1 313 ? -11.758 -20.672 -21.672 1 98.69 313 MET B O 1
ATOM 5189 N N . ASP B 1 314 ? -10.109 -19.375 -22.375 1 98.81 314 ASP B N 1
ATOM 5190 C CA . ASP B 1 314 ? -9.305 -20.484 -22.875 1 98.81 314 ASP B CA 1
ATOM 5191 C C . ASP B 1 314 ? -8.438 -21.078 -21.766 1 98.81 314 ASP B C 1
ATOM 5193 O O . ASP B 1 314 ? -8.25 -22.281 -21.688 1 98.81 314 ASP B O 1
ATOM 5197 N N . PHE B 1 315 ? -7.875 -20.172 -20.922 1 98.88 315 PHE B N 1
ATOM 5198 C CA . PHE B 1 315 ? -6.953 -20.625 -19.891 1 98.88 315 PHE B CA 1
ATOM 5199 C C . PHE B 1 315 ? -7.164 -19.859 -18.594 1 98.88 315 PHE B C 1
ATOM 5201 O O . PHE B 1 315 ? -7.723 -18.75 -18.609 1 98.88 315 PHE B O 1
ATOM 5208 N N . PHE B 1 316 ? -6.742 -20.484 -17.5 1 98.88 316 PHE B N 1
ATOM 5209 C CA . PHE B 1 316 ? -6.844 -19.938 -16.156 1 98.88 316 PHE B CA 1
ATOM 5210 C C . PHE B 1 316 ? -5.512 -20.031 -15.422 1 98.88 316 PHE B C 1
ATOM 5212 O O . PHE B 1 316 ? -4.836 -21.062 -15.5 1 98.88 316 PHE B O 1
ATOM 5219 N N . GLU B 1 317 ? -5.09 -18.969 -14.836 1 98.88 317 GLU B N 1
ATOM 5220 C CA . GLU B 1 317 ? -3.98 -18.969 -13.891 1 98.88 317 GLU B CA 1
ATOM 5221 C C . GLU B 1 317 ? -4.469 -18.688 -12.469 1 98.88 317 GLU B C 1
ATOM 5223 O O . GLU B 1 317 ? -4.855 -17.562 -12.156 1 98.88 317 GLU B O 1
ATOM 5228 N N . LEU B 1 318 ? -4.504 -19.703 -11.656 1 98.88 318 LEU B N 1
ATOM 5229 C CA . LEU B 1 318 ? -4.863 -19.578 -10.25 1 98.88 318 LEU B CA 1
ATOM 5230 C C . LEU B 1 318 ? -3.635 -19.734 -9.359 1 98.88 318 LEU B C 1
ATOM 5232 O O . LEU B 1 318 ? -2.91 -20.734 -9.461 1 98.88 318 LEU B O 1
ATOM 5236 N N . ASN B 1 319 ? -3.379 -18.75 -8.516 1 98.81 319 ASN B N 1
ATOM 5237 C CA . ASN B 1 319 ? -2.238 -18.891 -7.621 1 98.81 319 ASN B CA 1
ATOM 5238 C C . ASN B 1 319 ? -2.412 -20.094 -6.688 1 98.81 319 ASN B C 1
ATOM 5240 O O . ASN B 1 319 ? -3.477 -20.266 -6.09 1 98.81 319 ASN B O 1
ATOM 5244 N N . GLU B 1 320 ? -1.313 -20.844 -6.602 1 97.75 320 GLU B N 1
ATOM 5245 C CA . GLU B 1 320 ? -1.3 -22.062 -5.809 1 97.75 320 GLU B CA 1
ATOM 5246 C C . GLU B 1 320 ? -0.621 -21.844 -4.461 1 97.75 320 GLU B C 1
ATOM 5248 O O . GLU B 1 320 ? 0.375 -22.5 -4.145 1 97.75 320 GLU B O 1
ATOM 5253 N N . ALA B 1 321 ? -1.292 -20.969 -3.637 1 98.25 321 ALA B N 1
ATOM 5254 C CA . ALA B 1 321 ? -0.691 -20.891 -2.307 1 98.25 321 ALA B CA 1
ATOM 5255 C C . ALA B 1 321 ? -0.523 -22.281 -1.693 1 98.25 321 ALA B C 1
ATOM 5257 O O . ALA B 1 321 ? 0.44 -22.531 -0.965 1 98.25 321 ALA B O 1
ATOM 5258 N N . PHE B 1 322 ? -1.484 -23.109 -1.871 1 98.75 322 PHE B N 1
ATOM 5259 C CA . PHE B 1 322 ? -1.54 -24.531 -1.606 1 98.75 322 PHE B CA 1
ATOM 5260 C C . PHE B 1 322 ? -2.193 -25.281 -2.768 1 98.75 322 PHE B C 1
ATOM 5262 O O . PHE B 1 322 ? -3.012 -24.703 -3.492 1 98.75 322 PHE B O 1
ATOM 5269 N N . SER B 1 323 ? -1.83 -26.562 -2.9 1 98.88 323 SER B N 1
ATOM 5270 C CA . SER B 1 323 ? -2.502 -27.375 -3.91 1 98.88 323 SER B CA 1
ATOM 5271 C C . SER B 1 323 ? -4.016 -27.312 -3.744 1 98.88 323 SER B C 1
ATOM 5273 O O . SER B 1 323 ? -4.75 -27.234 -4.73 1 98.88 323 SER B O 1
ATOM 5275 N N . VAL B 1 324 ? -4.453 -27.359 -2.514 1 98.88 324 VAL B N 1
ATOM 5276 C CA . VAL B 1 324 ? -5.875 -27.438 -2.201 1 98.88 324 VAL B CA 1
ATOM 5277 C C . VAL B 1 324 ? -6.586 -26.188 -2.727 1 98.88 324 VAL B C 1
ATOM 5279 O O . VAL B 1 324 ? -7.754 -26.25 -3.119 1 98.88 324 VAL B O 1
ATOM 5282 N N . VAL B 1 325 ? -5.938 -25.047 -2.822 1 98.88 325 VAL B N 1
ATOM 5283 C CA . VAL B 1 325 ? -6.52 -23.781 -3.264 1 98.88 325 VAL B CA 1
ATOM 5284 C C . VAL B 1 325 ? -6.902 -23.875 -4.738 1 98.88 325 VAL B C 1
ATOM 5286 O O . VAL B 1 325 ? -8.023 -23.531 -5.121 1 98.88 325 VAL B O 1
ATOM 5289 N N . ALA B 1 326 ? -5.965 -24.312 -5.547 1 98.69 326 ALA B N 1
ATOM 5290 C CA . ALA B 1 326 ? -6.234 -24.453 -6.977 1 98.69 326 ALA B CA 1
ATOM 5291 C C . ALA B 1 326 ? -7.324 -25.5 -7.227 1 98.69 326 ALA B C 1
ATOM 5293 O O . ALA B 1 326 ? -8.211 -25.281 -8.055 1 98.69 326 ALA B O 1
ATOM 5294 N N . ILE B 1 327 ? -7.262 -26.656 -6.484 1 98.81 327 ILE B N 1
ATOM 5295 C CA . ILE B 1 327 ? -8.219 -27.75 -6.668 1 98.81 327 ILE B CA 1
ATOM 5296 C C . ILE B 1 327 ? -9.617 -27.266 -6.297 1 98.81 327 ILE B C 1
ATOM 5298 O O . ILE B 1 327 ? -10.57 -27.438 -7.066 1 98.81 327 ILE B O 1
ATOM 5302 N N . ALA B 1 328 ? -9.758 -26.625 -5.137 1 98.88 328 ALA B N 1
ATOM 5303 C CA . ALA B 1 328 ? -11.055 -26.219 -4.621 1 98.88 328 ALA B CA 1
ATOM 5304 C C . ALA B 1 328 ? -11.703 -25.172 -5.535 1 98.88 328 ALA B C 1
ATOM 5306 O O . ALA B 1 328 ? -12.891 -25.266 -5.855 1 98.88 328 ALA B O 1
ATOM 5307 N N . ASN B 1 329 ? -10.945 -24.141 -5.934 1 98.88 329 ASN B N 1
ATOM 5308 C CA . ASN B 1 329 ? -11.5 -23.109 -6.801 1 98.88 329 ASN B CA 1
ATOM 5309 C C . ASN B 1 329 ? -11.875 -23.672 -8.172 1 98.88 329 ASN B C 1
ATOM 5311 O O . ASN B 1 329 ? -12.883 -23.266 -8.758 1 98.88 329 ASN B O 1
ATOM 5315 N N . SER B 1 330 ? -11.047 -24.578 -8.727 1 98.75 330 SER B N 1
ATOM 5316 C CA . SER B 1 330 ? -11.375 -25.234 -9.992 1 98.75 330 SER B CA 1
ATOM 5317 C C . SER B 1 330 ? -12.68 -26.016 -9.883 1 98.75 330 SER B C 1
ATOM 5319 O O . SER B 1 330 ? -13.516 -25.984 -10.789 1 98.75 330 SER B O 1
ATOM 5321 N N . LYS B 1 331 ? -12.82 -26.734 -8.773 1 98.62 331 LYS B N 1
ATOM 5322 C CA . LYS B 1 331 ? -14.039 -27.5 -8.523 1 98.62 331 LYS B CA 1
ATOM 5323 C C . LYS B 1 331 ? -15.258 -26.594 -8.43 1 98.62 331 LYS B C 1
ATOM 5325 O O . LYS B 1 331 ? -16.281 -26.859 -9.07 1 98.62 331 LYS B O 1
ATOM 5330 N N . ILE B 1 332 ? -15.18 -25.5 -7.645 1 98.81 332 ILE B N 1
ATOM 5331 C CA . ILE B 1 332 ? -16.281 -24.578 -7.422 1 98.81 332 ILE B CA 1
ATOM 5332 C C . ILE B 1 332 ? -16.703 -23.953 -8.75 1 98.81 332 ILE B C 1
ATOM 5334 O O . ILE B 1 332 ? -17.891 -23.797 -9.023 1 98.81 332 ILE B O 1
ATOM 5338 N N . LEU B 1 333 ? -15.703 -23.641 -9.609 1 98.75 333 LEU B N 1
ATOM 5339 C CA . LEU B 1 333 ? -15.969 -22.891 -10.828 1 98.75 333 LEU B CA 1
ATOM 5340 C C . LEU B 1 333 ? -16.172 -23.828 -12.016 1 98.75 333 LEU B C 1
ATOM 5342 O O . LEU B 1 333 ? -16.484 -23.375 -13.117 1 98.75 333 LEU B O 1
ATOM 5346 N N . GLY B 1 334 ? -15.984 -25.078 -11.844 1 98.38 334 GLY B N 1
ATOM 5347 C CA . GLY B 1 334 ? -16.156 -26.062 -12.906 1 98.38 334 GLY B CA 1
ATOM 5348 C C . GLY B 1 334 ? -15.094 -25.969 -13.984 1 98.38 334 GLY B C 1
ATOM 5349 O O . GLY B 1 334 ? -15.398 -26.078 -15.172 1 98.38 334 GLY B O 1
ATOM 5350 N N . LEU B 1 335 ? -13.844 -25.766 -13.562 1 98.56 335 LEU B N 1
ATOM 5351 C CA . LEU B 1 335 ? -12.781 -25.578 -14.547 1 98.56 335 LEU B CA 1
ATOM 5352 C C . LEU B 1 335 ? -12.141 -26.906 -14.922 1 98.56 335 LEU B C 1
ATOM 5354 O O . LEU B 1 335 ? -11.953 -27.781 -14.062 1 98.56 335 LEU B O 1
ATOM 5358 N N . SER B 1 336 ? -11.789 -27.047 -16.172 1 97.06 336 SER B N 1
ATOM 5359 C CA . SER B 1 336 ? -11.07 -28.219 -16.641 1 97.06 336 SER B CA 1
ATOM 5360 C C . SER B 1 336 ? -9.594 -28.156 -16.266 1 97.06 336 SER B C 1
ATOM 5362 O O . SER B 1 336 ? -8.953 -27.109 -16.422 1 97.06 336 SER B O 1
ATOM 5364 N N . ALA B 1 337 ? -9.047 -29.219 -15.828 1 96 337 ALA B N 1
ATOM 5365 C CA . ALA B 1 337 ? -7.656 -29.297 -15.383 1 96 337 ALA B CA 1
ATOM 5366 C C . ALA B 1 337 ? -6.695 -28.922 -16.516 1 96 337 ALA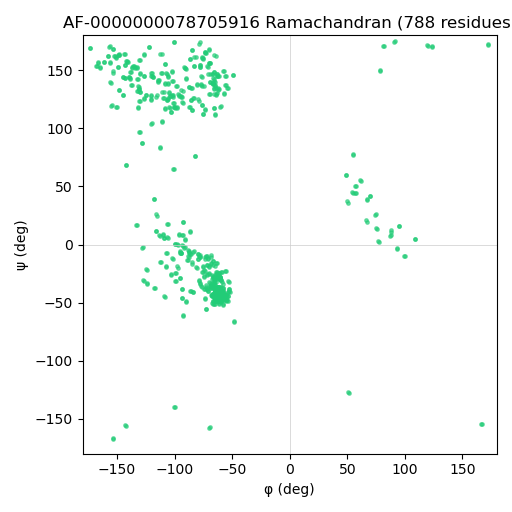 B C 1
ATOM 5368 O O . ALA B 1 337 ? -5.625 -28.375 -16.266 1 96 337 ALA B O 1
ATOM 5369 N N . GLU B 1 338 ? -7.082 -29.188 -17.734 1 96.62 338 GLU B N 1
ATOM 5370 C CA . GLU B 1 338 ? -6.211 -28.938 -18.875 1 96.62 338 GLU B CA 1
ATOM 5371 C C . GLU B 1 338 ? -6.102 -27.453 -19.188 1 96.62 338 GLU B C 1
ATOM 5373 O O . GLU B 1 338 ? -5.219 -27.031 -19.938 1 96.62 338 GLU B O 1
ATOM 5378 N N . LYS B 1 339 ? -6.961 -26.625 -18.562 1 98.38 339 LYS B N 1
ATOM 5379 C CA . LYS B 1 339 ? -6.973 -25.203 -18.844 1 98.38 339 LYS B CA 1
ATOM 5380 C C . LYS B 1 339 ? -6.383 -24.406 -17.688 1 98.38 339 LYS B C 1
ATOM 5382 O O . LYS B 1 339 ? -6.176 -23.203 -17.797 1 98.38 339 LYS B O 1
ATOM 5387 N N . VAL B 1 340 ? -6.094 -25.109 -16.562 1 98.75 340 VAL B N 1
ATOM 5388 C CA . VAL B 1 340 ? -5.691 -24.422 -15.352 1 98.75 340 VAL B CA 1
ATOM 5389 C C . VAL B 1 340 ? -4.191 -24.609 -15.117 1 98.75 340 VAL B C 1
ATOM 5391 O O . VAL B 1 340 ? -3.705 -25.734 -15.07 1 98.75 340 VAL B O 1
ATOM 5394 N N . ASN B 1 341 ? -3.492 -23.531 -14.969 1 98.69 341 ASN B N 1
ATOM 5395 C CA . ASN B 1 341 ? -2.08 -23.531 -14.609 1 98.69 341 ASN B CA 1
ATOM 5396 C C . ASN B 1 341 ? -1.279 -24.484 -15.477 1 98.69 341 ASN B C 1
ATOM 5398 O O . ASN B 1 341 ? -0.563 -25.359 -14.961 1 98.69 341 ASN B O 1
ATOM 5402 N N . VAL B 1 342 ? -1.286 -24.25 -16.781 1 98.25 342 VAL B N 1
ATOM 5403 C CA . VAL B 1 342 ? -0.808 -25.25 -17.719 1 98.25 342 VAL B CA 1
ATOM 5404 C C . VAL B 1 342 ? 0.718 -25.234 -17.781 1 98.25 342 VAL B C 1
ATOM 5406 O O . VAL B 1 342 ? 1.345 -26.172 -18.266 1 98.25 342 VAL B O 1
ATOM 5409 N N . PHE B 1 343 ? 1.383 -24.172 -17.203 1 98.38 343 PHE B N 1
ATOM 5410 C CA . PHE B 1 343 ? 2.836 -24.125 -17.094 1 98.38 343 PHE B CA 1
ATOM 5411 C C . PHE B 1 343 ? 3.283 -24.375 -15.656 1 98.38 343 PHE B C 1
ATOM 5413 O O . PHE B 1 343 ? 4.414 -24.047 -15.289 1 98.38 343 PHE B O 1
ATOM 5420 N N . GLY B 1 344 ? 2.381 -24.938 -14.836 1 98.19 344 GLY B N 1
ATOM 5421 C CA . GLY B 1 344 ? 2.668 -25.047 -13.414 1 98.19 344 GLY B CA 1
ATOM 5422 C C . GLY B 1 344 ? 2.387 -23.766 -12.656 1 98.19 344 GLY B C 1
ATOM 5423 O O . GLY B 1 344 ? 2.051 -22.734 -13.25 1 98.19 344 GLY B O 1
ATOM 5424 N N . GLY B 1 345 ? 2.449 -23.875 -11.375 1 98.25 345 GLY B N 1
ATOM 5425 C CA . GLY B 1 345 ? 2.115 -22.719 -10.562 1 98.25 345 GLY B CA 1
ATOM 5426 C C . GLY B 1 345 ? 2.99 -22.578 -9.328 1 98.25 345 GLY B C 1
ATOM 5427 O O . GLY B 1 345 ? 4.152 -23 -9.336 1 98.25 345 GLY B O 1
ATOM 5428 N N . ALA B 1 346 ? 2.492 -21.906 -8.328 1 98.69 346 ALA B N 1
ATOM 5429 C CA . ALA B 1 346 ? 3.258 -21.438 -7.176 1 98.69 346 ALA B CA 1
ATOM 5430 C C . ALA B 1 346 ? 3.77 -22.609 -6.348 1 98.69 346 ALA B C 1
ATOM 5432 O O . ALA B 1 346 ? 4.793 -22.5 -5.668 1 98.69 346 ALA B O 1
ATOM 5433 N N . VAL B 1 347 ? 3.07 -23.75 -6.363 1 98.62 347 VAL B N 1
ATOM 5434 C CA . VAL B 1 347 ? 3.535 -24.922 -5.621 1 98.62 347 VAL B CA 1
ATOM 5435 C C . VAL B 1 347 ? 4.898 -25.359 -6.156 1 98.62 347 VAL B C 1
ATOM 5437 O O . VAL B 1 347 ? 5.77 -25.766 -5.387 1 98.62 347 VAL B O 1
ATOM 5440 N N . ALA B 1 348 ? 5.07 -25.266 -7.445 1 98.56 348 ALA B N 1
ATOM 5441 C CA . ALA B 1 348 ? 6.312 -25.688 -8.086 1 98.56 348 ALA B CA 1
ATOM 5442 C C . ALA B 1 348 ? 7.277 -24.516 -8.234 1 98.56 348 ALA B C 1
ATOM 5444 O O . ALA B 1 348 ? 8.469 -24.641 -7.938 1 98.56 348 ALA B O 1
ATOM 5445 N N . ILE B 1 349 ? 6.789 -23.375 -8.695 1 98.44 349 ILE B N 1
ATOM 5446 C CA . ILE B 1 349 ? 7.598 -22.234 -9.102 1 98.44 349 ILE B CA 1
ATOM 5447 C C . ILE B 1 349 ? 7.957 -21.391 -7.879 1 98.44 349 ILE B C 1
ATOM 5449 O O . ILE B 1 349 ? 9.078 -20.875 -7.781 1 98.44 349 ILE B O 1
ATOM 5453 N N . GLY B 1 350 ? 6.98 -21.219 -6.98 1 98.62 350 GLY B N 1
ATOM 5454 C CA . GLY B 1 350 ? 7.176 -20.375 -5.809 1 98.62 350 GLY B CA 1
ATOM 5455 C C . GLY B 1 350 ? 6.156 -19.266 -5.699 1 98.62 350 GLY B C 1
ATOM 5456 O O . GLY B 1 350 ? 5.387 -19.031 -6.633 1 98.62 350 GLY B O 1
ATOM 5457 N N . HIS B 1 351 ? 6.223 -18.625 -4.547 1 98.75 351 HIS B N 1
ATOM 5458 C CA . HIS B 1 351 ? 5.18 -17.672 -4.199 1 98.75 351 HIS B CA 1
ATOM 5459 C C . HIS B 1 351 ? 5.762 -16.469 -3.465 1 98.75 351 HIS B C 1
ATOM 5461 O O . HIS B 1 351 ? 5.457 -16.25 -2.289 1 98.75 351 HIS B O 1
ATOM 5467 N N . PRO B 1 352 ? 6.566 -15.602 -4.145 1 98.88 352 PRO B N 1
ATOM 5468 C CA . PRO B 1 352 ? 6.891 -14.32 -3.516 1 98.88 352 PRO B CA 1
ATOM 5469 C C . PRO B 1 352 ? 5.664 -13.43 -3.332 1 98.88 352 PRO B C 1
ATOM 5471 O O . PRO B 1 352 ? 5.098 -12.945 -4.316 1 98.88 352 PRO B O 1
ATOM 5474 N N . LEU B 1 353 ? 5.242 -13.188 -2.182 1 98.75 353 LEU B N 1
ATOM 5475 C CA . LEU B 1 353 ? 3.92 -12.695 -1.813 1 98.75 353 LEU B CA 1
ATOM 5476 C C . LEU B 1 353 ? 3.533 -11.492 -2.662 1 98.75 353 LEU B C 1
ATOM 5478 O O . LEU B 1 353 ? 2.688 -11.602 -3.555 1 98.75 353 LEU B O 1
ATOM 5482 N N . GLY B 1 354 ? 4.23 -10.359 -2.535 1 98.75 354 GLY B N 1
ATOM 5483 C CA . GLY B 1 354 ? 3.877 -9.117 -3.207 1 98.75 354 GLY B CA 1
ATOM 5484 C C . GLY B 1 354 ? 3.963 -9.219 -4.719 1 98.75 354 GLY B C 1
ATOM 5485 O O . GLY B 1 354 ? 3.355 -8.414 -5.434 1 98.75 354 GLY B O 1
ATOM 5486 N N . CYS B 1 355 ? 4.609 -10.211 -5.23 1 98.75 355 CYS B N 1
ATOM 5487 C CA . CYS B 1 355 ? 4.91 -10.414 -6.645 1 98.75 355 CYS B CA 1
ATOM 5488 C C . CYS B 1 355 ? 3.873 -11.32 -7.297 1 98.75 355 CYS B C 1
ATOM 5490 O O . CYS B 1 355 ? 3.574 -11.172 -8.484 1 98.75 355 CYS B O 1
ATOM 5492 N N . SER B 1 356 ? 3.299 -12.195 -6.555 1 98.94 356 SER B N 1
ATOM 5493 C CA . SER B 1 356 ? 2.629 -13.383 -7.086 1 98.94 356 SER B CA 1
ATOM 5494 C C . SER B 1 356 ? 1.437 -13 -7.957 1 98.94 356 SER B C 1
ATOM 5496 O O . SER B 1 356 ? 1.202 -13.609 -9 1 98.94 356 SER B O 1
ATOM 5498 N N . GLY B 1 357 ? 0.702 -11.961 -7.516 1 98.94 357 GLY B N 1
ATOM 5499 C CA . GLY B 1 357 ? -0.444 -11.539 -8.305 1 98.94 357 GLY B CA 1
ATOM 5500 C C . GLY B 1 357 ? -0.067 -11.062 -9.695 1 98.94 357 GLY B C 1
ATOM 5501 O O . GLY B 1 357 ? -0.775 -11.344 -10.664 1 98.94 357 GLY B O 1
ATOM 5502 N N . ALA B 1 358 ? 1.015 -10.344 -9.812 1 98.94 358 ALA B N 1
ATOM 5503 C CA . ALA B 1 358 ? 1.495 -9.875 -11.109 1 98.94 358 ALA B CA 1
ATOM 5504 C C . ALA B 1 358 ? 2.119 -11.016 -11.906 1 98.94 358 ALA B C 1
ATOM 5506 O O . ALA B 1 358 ? 1.928 -11.109 -13.117 1 98.94 358 ALA B O 1
ATOM 5507 N N . ARG B 1 359 ? 2.832 -11.891 -11.227 1 98.88 359 ARG B N 1
ATOM 5508 C CA . ARG B 1 359 ? 3.535 -13 -11.867 1 98.88 359 ARG B CA 1
ATOM 5509 C C . ARG B 1 359 ? 2.566 -13.898 -12.617 1 98.88 359 ARG B C 1
ATOM 5511 O O . ARG B 1 359 ? 2.85 -14.328 -13.742 1 98.88 359 ARG B O 1
ATOM 5518 N N . ILE B 1 360 ? 1.391 -14.164 -12.031 1 98.94 360 ILE B N 1
ATOM 5519 C CA . ILE B 1 360 ? 0.497 -15.109 -12.695 1 98.94 360 ILE B CA 1
ATOM 5520 C C . ILE B 1 360 ? -0.168 -14.438 -13.891 1 98.94 360 ILE B C 1
ATOM 5522 O O . ILE B 1 360 ? -0.583 -15.109 -14.836 1 98.94 360 ILE B O 1
ATOM 5526 N N . VAL B 1 361 ? -0.285 -13.117 -13.922 1 98.94 361 VAL B N 1
ATOM 5527 C CA . VAL B 1 361 ? -0.759 -12.43 -15.117 1 98.94 361 VAL B CA 1
ATOM 5528 C C . VAL B 1 361 ? 0.285 -12.547 -16.219 1 98.94 361 VAL B C 1
ATOM 5530 O O . VAL B 1 361 ? -0.054 -12.797 -17.375 1 98.94 361 VAL B O 1
ATOM 5533 N N . VAL B 1 362 ? 1.558 -12.367 -15.883 1 98.94 362 VAL B N 1
ATOM 5534 C CA . VAL B 1 362 ? 2.65 -12.516 -16.844 1 98.94 362 VAL B CA 1
ATOM 5535 C C . VAL B 1 362 ? 2.619 -13.914 -17.453 1 98.94 362 VAL B C 1
ATOM 5537 O O . VAL B 1 362 ? 2.703 -14.07 -18.672 1 98.94 362 VAL B O 1
ATOM 5540 N N . THR B 1 363 ? 2.482 -14.922 -16.594 1 98.88 363 THR B N 1
ATOM 5541 C CA . THR B 1 363 ? 2.467 -16.297 -17.062 1 98.88 363 THR B CA 1
ATOM 5542 C C . THR B 1 363 ? 1.25 -16.562 -17.953 1 98.88 363 THR B C 1
ATOM 5544 O O . THR B 1 363 ? 1.343 -17.281 -18.953 1 98.88 363 THR B O 1
ATOM 5547 N N . LEU B 1 364 ? 0.088 -15.992 -17.547 1 98.88 364 LEU B N 1
ATOM 5548 C CA . LEU B 1 364 ? -1.12 -16.172 -18.344 1 98.88 364 LEU B CA 1
ATOM 5549 C C . LEU B 1 364 ? -0.924 -15.633 -19.766 1 98.88 364 LEU B C 1
ATOM 5551 O O . LEU B 1 364 ? -1.343 -16.266 -20.734 1 98.88 364 LEU B O 1
ATOM 5555 N N . ILE B 1 365 ? -0.331 -14.477 -19.906 1 98.81 365 ILE B N 1
ATOM 5556 C CA . ILE B 1 365 ? -0.049 -13.891 -21.203 1 98.81 365 ILE B CA 1
ATOM 5557 C C . ILE B 1 365 ? 0.833 -14.836 -22.016 1 98.81 365 ILE B C 1
ATOM 5559 O O . ILE B 1 365 ? 0.58 -15.07 -23.203 1 98.81 365 ILE B O 1
ATOM 5563 N N . ASN B 1 366 ? 1.841 -15.344 -21.375 1 98.5 366 ASN B N 1
ATOM 5564 C CA . ASN B 1 366 ? 2.752 -16.281 -22.016 1 98.5 366 ASN B CA 1
ATOM 5565 C C . ASN B 1 366 ? 2.031 -17.562 -22.453 1 98.5 366 ASN B C 1
ATOM 5567 O O . ASN B 1 366 ? 2.289 -18.094 -23.531 1 98.5 366 ASN B O 1
ATOM 5571 N N . VAL B 1 367 ? 1.157 -18.094 -21.594 1 98.69 367 VAL B N 1
ATOM 5572 C CA . VAL B 1 367 ? 0.379 -19.297 -21.906 1 98.69 367 VAL B CA 1
ATOM 5573 C C . VAL B 1 367 ? -0.494 -19.047 -23.125 1 98.69 367 VAL B C 1
ATOM 5575 O O . VAL B 1 367 ? -0.528 -19.859 -24.047 1 98.69 367 VAL B O 1
ATOM 5578 N N . LEU B 1 368 ? -1.211 -17.922 -23.094 1 98.69 368 LEU B N 1
ATOM 5579 C CA . LEU B 1 368 ? -2.09 -17.609 -24.219 1 98.69 368 LEU B CA 1
ATOM 5580 C C . LEU B 1 368 ? -1.301 -17.5 -25.516 1 98.69 368 LEU B C 1
ATOM 5582 O O . LEU B 1 368 ? -1.744 -18 -26.562 1 98.69 368 LEU B O 1
ATOM 5586 N N . LYS B 1 369 ? -0.152 -16.922 -25.469 1 97.5 369 LYS B N 1
ATOM 5587 C CA . LYS B 1 369 ? 0.71 -16.797 -26.641 1 97.5 369 LYS B CA 1
ATOM 5588 C C . LYS B 1 369 ? 1.184 -18.172 -27.125 1 97.5 369 LYS B C 1
ATOM 5590 O O . LYS B 1 369 ? 1.097 -18.484 -28.312 1 97.5 369 LYS B O 1
ATOM 5595 N N . THR B 1 370 ? 1.651 -19 -26.234 1 97.44 370 THR B N 1
ATOM 5596 C CA . THR B 1 370 ? 2.326 -20.25 -26.547 1 97.44 370 THR B CA 1
ATOM 5597 C C . THR B 1 370 ? 1.317 -21.328 -26.953 1 97.44 370 THR B C 1
ATOM 5599 O O . THR B 1 370 ? 1.603 -22.156 -27.812 1 97.44 370 THR B O 1
ATOM 5602 N N . ARG B 1 371 ? 0.136 -21.297 -26.312 1 96.88 371 ARG B N 1
ATOM 5603 C CA . ARG B 1 371 ? -0.851 -22.359 -26.531 1 96.88 371 ARG B CA 1
ATOM 5604 C C . ARG B 1 371 ? -1.925 -21.906 -27.516 1 96.88 371 ARG B C 1
ATOM 5606 O O . ARG B 1 371 ? -2.854 -22.656 -27.812 1 96.88 371 ARG B O 1
ATOM 5613 N N . GLY B 1 372 ? -1.846 -20.703 -28.031 1 96.12 372 GLY B N 1
ATOM 5614 C CA . GLY B 1 372 ? -2.762 -20.203 -29.047 1 96.12 372 GLY B CA 1
ATOM 5615 C C . GLY B 1 372 ? -4.133 -19.859 -28.484 1 96.12 372 GLY B C 1
ATOM 5616 O O . GLY B 1 372 ? -5.141 -20.016 -29.188 1 96.12 372 GLY B O 1
ATOM 5617 N N . GLY B 1 373 ? -4.227 -19.531 -27.219 1 97.56 373 GLY B N 1
ATOM 5618 C CA . GLY B 1 373 ? -5.469 -19.047 -26.641 1 97.56 373 GLY B CA 1
ATOM 5619 C C . GLY B 1 373 ? -5.703 -17.578 -26.859 1 97.56 373 GLY B C 1
ATOM 5620 O O . GLY B 1 373 ? -4.781 -16.844 -27.234 1 97.56 373 GLY B O 1
ATOM 5621 N N . ARG B 1 374 ? -6.926 -17.156 -26.719 1 98.25 374 ARG B N 1
ATOM 5622 C CA . ARG B 1 374 ? -7.27 -15.758 -26.969 1 98.25 374 ARG B CA 1
ATOM 5623 C C . ARG B 1 374 ? -7.586 -15.039 -25.656 1 98.25 374 ARG B C 1
ATOM 5625 O O . ARG B 1 374 ? -7.133 -13.914 -25.438 1 98.25 374 ARG B O 1
ATOM 5632 N N . LYS B 1 375 ? -8.352 -15.633 -24.797 1 98.81 375 LYS B N 1
ATOM 5633 C CA . LYS B 1 375 ? -8.789 -14.984 -23.562 1 98.81 375 LYS B CA 1
ATOM 5634 C C . LYS B 1 375 ? -8.461 -15.852 -22.344 1 98.81 375 LYS B C 1
ATOM 5636 O O . LYS B 1 375 ? -8.508 -17.078 -22.422 1 98.81 375 LYS B O 1
ATOM 5641 N N . GLY B 1 376 ? -8.117 -15.227 -21.25 1 98.88 376 GLY B N 1
ATOM 5642 C CA . GLY B 1 376 ? -7.84 -15.93 -20.016 1 98.88 376 GLY B CA 1
ATOM 5643 C C . GLY B 1 376 ? -8.086 -15.078 -18.781 1 98.88 376 GLY B C 1
ATOM 5644 O O . GLY B 1 376 ? -8.383 -13.883 -18.891 1 98.88 376 GLY B O 1
ATOM 5645 N N . ILE B 1 377 ? -8.078 -15.773 -17.625 1 98.88 377 ILE B N 1
ATOM 5646 C CA . ILE B 1 377 ? -8.297 -15.102 -16.359 1 98.88 377 ILE B CA 1
ATOM 5647 C C . ILE B 1 377 ? -7.219 -15.516 -15.359 1 98.88 377 ILE B C 1
ATOM 5649 O O . ILE B 1 377 ? -6.832 -16.688 -15.297 1 98.88 377 ILE B O 1
ATOM 5653 N N . ALA B 1 378 ? -6.676 -14.547 -14.688 1 98.94 378 ALA B N 1
ATOM 5654 C CA . ALA B 1 378 ? -5.816 -14.781 -13.531 1 98.94 378 ALA B CA 1
ATOM 5655 C C . ALA B 1 378 ? -6.547 -14.469 -12.227 1 98.94 378 ALA B C 1
ATOM 5657 O O . ALA B 1 378 ? -7.258 -13.469 -12.133 1 98.94 378 ALA B O 1
ATOM 5658 N N . GLY B 1 379 ? -6.527 -15.359 -11.242 1 98.94 379 GLY B N 1
ATOM 5659 C CA . GLY B 1 379 ? -7.141 -15.18 -9.938 1 98.94 379 GLY B CA 1
ATOM 5660 C C . GLY B 1 379 ? -6.219 -15.539 -8.789 1 98.94 379 GLY B C 1
ATOM 5661 O O . GLY B 1 379 ? -5.438 -16.484 -8.883 1 98.94 379 GLY B O 1
ATOM 5662 N N . ILE B 1 380 ? -6.266 -14.82 -7.703 1 98.94 380 ILE B N 1
ATOM 5663 C CA . ILE B 1 380 ? -5.387 -15.055 -6.562 1 98.94 380 ILE B CA 1
ATOM 5664 C C . ILE B 1 380 ? -6.105 -14.68 -5.27 1 98.94 380 ILE B C 1
ATOM 5666 O O . ILE B 1 380 ? -6.777 -13.648 -5.203 1 98.94 380 ILE B O 1
ATOM 5670 N N . CYS B 1 381 ? -6.012 -15.57 -4.297 1 98.88 381 CYS B N 1
ATOM 5671 C CA . CYS B 1 381 ? -6.523 -15.258 -2.969 1 98.88 381 CYS B CA 1
ATOM 5672 C C . CYS B 1 381 ? -5.477 -14.531 -2.137 1 98.88 381 CYS B C 1
ATOM 5674 O O . CYS B 1 381 ? -4.301 -14.492 -2.504 1 98.88 381 CYS B O 1
ATOM 5676 N N . ASN B 1 382 ? -5.84 -13.836 -1.104 1 98.81 382 ASN B N 1
ATOM 5677 C CA . ASN B 1 382 ? -4.902 -13.227 -0.164 1 98.81 382 ASN B CA 1
ATOM 5678 C C . ASN B 1 382 ? -5.375 -13.391 1.278 1 98.81 382 ASN B C 1
ATOM 5680 O O . ASN B 1 382 ? -6.578 -13.477 1.536 1 98.81 382 ASN B O 1
ATOM 5684 N N . GLY B 1 383 ? -4.367 -13.492 2.193 1 97.5 383 GLY B N 1
ATOM 5685 C CA . GLY B 1 383 ? -4.672 -13.547 3.615 1 97.5 383 GLY B CA 1
ATOM 5686 C C . GLY B 1 383 ? -5.625 -12.453 4.066 1 97.5 383 GLY B C 1
ATOM 5687 O O . GLY B 1 383 ? -5.547 -11.32 3.594 1 97.5 383 GLY B O 1
ATOM 5688 N N . GLY B 1 384 ? -6.434 -12.773 5 1 97.44 384 GLY B N 1
ATOM 5689 C CA . GLY B 1 384 ? -7.461 -11.859 5.477 1 97.44 384 GLY B CA 1
ATOM 5690 C C . GLY B 1 384 ? -8.797 -12.047 4.781 1 97.44 384 GLY B C 1
ATOM 5691 O O . GLY B 1 384 ? -9.773 -11.383 5.117 1 97.44 384 GLY B O 1
ATOM 5692 N N . GLY B 1 385 ? -8.844 -12.93 3.818 1 98.56 385 GLY B N 1
ATOM 5693 C CA . GLY B 1 385 ? -10.125 -13.312 3.252 1 98.56 385 GLY B CA 1
ATOM 5694 C C . GLY B 1 385 ? -10.336 -12.789 1.845 1 98.56 385 GLY B C 1
ATOM 5695 O O . GLY B 1 385 ? -11.383 -13.031 1.237 1 98.56 385 GLY B O 1
ATOM 5696 N N . GLY B 1 386 ? -9.359 -12.148 1.233 1 98.62 386 GLY B N 1
ATOM 5697 C CA . GLY B 1 386 ? -9.578 -11.422 -0.008 1 98.62 386 GLY B CA 1
ATOM 5698 C C . GLY B 1 386 ? -9.117 -12.188 -1.234 1 98.62 386 GLY B C 1
ATOM 5699 O O . GLY B 1 386 ? -8.578 -13.289 -1.119 1 98.62 386 GLY B O 1
ATOM 5700 N N . ALA B 1 387 ? -9.406 -11.617 -2.359 1 98.94 387 ALA B N 1
ATOM 5701 C CA . ALA B 1 387 ? -8.961 -12.125 -3.656 1 98.94 387 ALA B CA 1
ATOM 5702 C C . ALA B 1 387 ? -9.055 -11.047 -4.73 1 98.94 387 ALA B C 1
ATOM 5704 O O . ALA B 1 387 ? -9.75 -10.047 -4.555 1 98.94 387 ALA B O 1
ATOM 5705 N N . SER B 1 388 ? -8.305 -11.203 -5.762 1 98.94 388 SER B N 1
ATOM 5706 C CA . SER B 1 388 ? -8.367 -10.391 -6.973 1 98.94 388 SER B CA 1
ATOM 5707 C C . SER B 1 388 ? -8.375 -11.258 -8.227 1 98.94 388 SER B C 1
ATOM 5709 O O . SER B 1 388 ? -7.891 -12.391 -8.203 1 98.94 388 SER B O 1
ATOM 5711 N N . ALA B 1 389 ? -8.953 -10.766 -9.266 1 98.94 389 ALA B N 1
ATOM 5712 C CA . ALA B 1 389 ? -8.977 -11.445 -10.555 1 98.94 389 ALA B CA 1
ATOM 5713 C C . ALA B 1 389 ? -8.898 -10.445 -11.703 1 98.94 389 ALA B C 1
ATOM 5715 O O . ALA B 1 389 ? -9.445 -9.344 -11.609 1 98.94 389 ALA B O 1
ATOM 5716 N N . VAL B 1 390 ? -8.219 -10.812 -12.766 1 98.94 390 VAL B N 1
ATOM 5717 C CA . VAL B 1 390 ? -8.07 -9.992 -13.961 1 98.94 390 VAL B CA 1
ATOM 5718 C C . VAL B 1 390 ? -8.359 -10.836 -15.203 1 98.94 390 VAL B C 1
ATOM 5720 O O . VAL B 1 390 ? -7.895 -11.969 -15.312 1 98.94 390 VAL B O 1
ATOM 5723 N N . VAL B 1 391 ? -9.18 -10.32 -16.094 1 98.94 391 VAL B N 1
ATOM 5724 C CA . VAL B 1 391 ? -9.508 -10.938 -17.375 1 98.94 391 VAL B CA 1
ATOM 5725 C C . VAL B 1 391 ? -8.727 -10.25 -18.484 1 98.94 391 VAL B C 1
ATOM 5727 O O . VAL B 1 391 ? -8.75 -9.023 -18.609 1 98.94 391 VAL B O 1
ATOM 5730 N N . ILE B 1 392 ? -8.023 -11.07 -19.312 1 98.94 392 ILE B N 1
ATOM 5731 C CA . ILE B 1 392 ? -7.238 -10.461 -20.375 1 98.94 392 ILE B CA 1
ATOM 5732 C C . ILE B 1 392 ? -7.539 -11.148 -21.703 1 98.94 392 ILE B C 1
ATOM 5734 O O . ILE B 1 392 ? -8.055 -12.273 -21.719 1 98.94 392 ILE B O 1
ATOM 5738 N N . GLU B 1 393 ? -7.254 -10.453 -22.781 1 98.88 393 GLU B N 1
ATOM 5739 C CA . GLU B 1 393 ? -7.289 -10.953 -24.156 1 98.88 393 GLU B CA 1
ATOM 5740 C C . GLU B 1 393 ? -5.922 -10.82 -24.828 1 98.88 393 GLU B C 1
ATOM 5742 O O . GLU B 1 393 ? -5.336 -9.734 -24.844 1 98.88 393 GLU B O 1
ATOM 5747 N N . SER B 1 394 ? -5.453 -11.914 -25.375 1 98.56 394 SER B N 1
ATOM 5748 C CA . SER B 1 394 ? -4.176 -11.891 -26.078 1 98.56 394 SER B CA 1
ATOM 5749 C C . SER B 1 394 ? -4.254 -11.039 -27.344 1 98.56 394 SER B C 1
ATOM 5751 O O . SER B 1 394 ? -5.254 -11.086 -28.062 1 98.56 394 SER B O 1
ATOM 5753 N N . MET B 1 395 ? -3.193 -10.273 -27.562 1 96.62 395 MET B N 1
ATOM 5754 C CA . MET B 1 395 ? -3.059 -9.492 -28.781 1 96.62 395 MET B CA 1
ATOM 5755 C C . MET B 1 395 ? -1.959 -10.062 -29.672 1 96.62 395 MET B C 1
ATOM 5757 O O . MET B 1 395 ? -1.54 -9.414 -30.641 1 96.62 395 MET B O 1
ATOM 5761 N N . LEU B 1 396 ? -1.529 -11.18 -29.234 1 88.38 396 LEU B N 1
ATOM 5762 C CA . LEU B 1 396 ? -0.429 -11.828 -29.938 1 88.38 396 LEU B CA 1
ATOM 5763 C C . LEU B 1 396 ? -0.955 -12.805 -30.984 1 88.38 396 LEU B C 1
ATOM 5765 O O . LEU B 1 396 ? -2.051 -13.352 -30.844 1 88.38 396 LEU B O 1
#

Secondary structure (DSSP, 8-state):
-PPPEEEEEEEEPPPEETTSTTTTS-HHHHHHHHHHHHHHHHT--GGG--EEEEE-S--TTS-S-HHHHHHHHTT--TT--EEEEE-GGGHHHHHHHHHHHHHHTTS-SEEEEEEEEEGGGPPEEETTTTT---SSPPPPEEHIIIIIIEETTTTEEHHHHHHHHHHHTT--HHHHHHHHHHHHHHHHHHHHTTGGGGTBPPEEEPPSTTPPPEEE-S-SSGGG--HHHHHHPPBSS-SSS---BSTTBPPPEEEEEEEEEEEHHHHHHHT---SEEEEEEEEEE--GGGGGGTHHHHHHHHHHHHT--GGG-SEEEE--SBHHHHHHHHHHHT--GGGBSTT--HHHH---HHHHHHHHHHHHHHHHHHHT--EEEEEEEETTTEEEEEEEEE--/-PPPEEEEEEEEPPPEETTSTTTTS-HHHHHHHHHHHHHHHHT--GGG--EEEEE-S--TTS-S-HHHHHHHHTT--TT--EEEEE-GGGHHHHHHHHHHHHHHTTS-SEEEEEEEEEGGGPPEEETTTTT---SSPPPPEEHIIIIIIEETTTTEEHHHHHHHHHHHTT--HHHHHHHHHHHHHHHHHHHHTTGGGGTBPPEEEPPSTTPPPEEE-S-SSGGG--HHHHHHPPBSS-TTT---BSTTBPPPEEEEEEEEEEEHHHHHHHT---SEEEEEEEEEE--GGGGGGTHHHHHHHHHHHHT--GGG-SEEEE--SBHHHHHHHHHHHT--GGGBSTT--HHHH---HHHHHHHHHHHHHHHHHHHT--EEEEEEEETTTEEEEEEEEE--

Radius of gyration: 25.17 Å; Cα contacts (8 Å, |Δi|>4): 2263; chains: 2; bounding box: 67×75×70 Å

Solvent-accessible surface area (backbone atoms only — not comparable to full-atom values): 36650 Å² total; per-residue (Å²): 127,72,42,50,35,27,29,39,25,51,25,20,39,32,28,19,37,62,70,39,85,48,43,89,47,53,27,41,56,39,25,9,53,15,38,31,50,17,40,60,70,43,71,54,66,48,72,62,41,59,33,36,30,23,6,36,46,80,53,52,83,69,27,44,37,48,28,43,49,15,42,52,66,34,60,36,45,57,52,39,29,46,33,22,26,23,31,32,32,20,8,2,35,50,16,43,48,52,44,44,50,40,23,20,64,66,76,45,48,32,31,38,21,10,8,13,19,27,58,52,60,42,28,31,31,33,62,49,61,81,81,53,70,70,92,72,91,79,72,74,42,53,39,60,46,45,39,66,39,30,39,79,85,82,69,44,48,54,58,52,32,48,40,48,50,23,60,77,67,68,52,50,45,64,58,25,45,53,45,24,52,49,21,22,51,27,31,42,50,31,49,75,71,51,58,48,64,74,36,40,42,73,43,76,39,80,42,63,95,83,41,76,54,49,76,43,70,57,52,58,43,35,79,69,76,45,69,71,60,53,74,65,54,61,45,68,67,34,91,76,91,40,54,48,25,66,64,29,20,31,50,62,12,21,23,12,11,13,31,36,36,29,16,49,69,51,32,61,74,69,66,57,68,49,49,27,33,59,52,23,44,28,65,17,26,30,56,46,68,52,11,63,46,13,26,58,54,2,42,60,47,6,28,55,60,37,74,50,57,78,86,65,42,54,36,35,26,50,54,16,70,26,31,51,28,40,53,50,28,29,60,76,67,67,53,58,72,85,32,42,36,69,54,22,37,16,39,20,46,36,42,15,43,3,7,40,27,23,39,38,45,34,49,43,55,50,46,26,59,75,71,69,36,52,28,32,37,28,31,22,37,13,76,72,2,22,16,30,15,41,28,37,32,50,58,106,129,73,42,52,34,27,29,38,24,50,24,18,38,33,28,19,37,61,71,39,84,46,44,89,46,52,27,40,55,39,24,8,52,14,38,31,50,16,39,60,70,41,70,53,68,49,72,62,43,58,35,38,30,22,6,36,45,80,52,55,82,68,28,42,37,48,29,43,49,16,41,52,66,34,61,34,45,56,51,39,28,43,33,22,26,25,30,32,32,20,8,2,34,50,16,43,48,51,45,44,52,40,22,21,63,66,76,44,46,29,30,38,20,10,7,14,18,27,57,52,61,41,26,31,31,32,62,49,62,82,84,53,70,72,91,73,89,79,72,77,41,51,39,60,45,45,38,66,39,30,39,80,85,81,69,45,48,53,57,50,32,49,42,50,49,24,61,78,67,69,53,49,45,64,58,24,45,52,46,25,52,50,22,22,51,26,30,43,50,31,50,74,72,49,58,48,64,75,36,38,42,74,43,78,40,80,41,63,96,83,42,76,55,46,77,42,68,57,51,59,44,35,79,70,77,45,70,71,61,53,72,66,53,61,44,68,66,34,90,76,88,40,54,48,24,67,61,28,19,30,48,60,11,20,23,12,11,14,31,35,36,30,16,49,69,51,32,62,74,70,68,56,67,50,48,27,32,59,54,25,44,28,65,17,26,32,55,46,69,51,12,62,47,14,26,61,54,2,42,60,47,6,28,55,61,37,74,49,57,78,85,68,42,55,37,35,25,50,53,16,69,26,30,52,29,40,53,50,29,29,61,76,67,68,55,57,72,84,31,41,36,70,53,22,36,17,39,19,44,35,40,14,42,2,8,38,28,23,39,38,46,33,49,42,54,50,46,27,60,75,72,70,36,52,28,31,38,28,30,22,38,12,76,73,1,21,16,30,16,39,27,36,31,50,58,108

pLDDT: mean 97.46, std 3.59, range [67.62, 99.0]